Protein 6J76 (pdb70)

Solvent-accessible surface area: 33504 Å² total; per-residue (Å²): 146,35,66,1,3,3,22,9,113,59,28,78,7,81,34,72,97,53,70,57,2,55,2,0,30,61,70,89,76,44,14,94,1,4,39,1,47,39,83,9,0,91,124,1,0,45,45,0,53,79,14,24,114,98,1,34,150,47,82,22,161,84,14,3,103,14,0,93,108,0,0,79,23,0,62,93,54,50,95,129,2,0,60,13,0,0,84,1,1,2,7,18,37,135,50,0,54,38,6,0,51,30,0,0,39,23,0,47,56,3,3,87,50,6,156,102,38,117,38,34,141,26,164,6,114,75,87,109,16,70,0,29,6,61,51,24,38,47,11,2,0,0,0,16,5,20,35,12,44,0,0,8,13,0,0,17,0,0,0,16,0,0,0,1,0,0,0,0,0,0,7,0,12,37,75,0,0,2,0,0,0,23,0,0,112,16,0,94,116,8,45,8,48,63,2,0,1,0,0,0,0,1,28,41,223,69,0,1,58,71,0,0,9,18,173,25,3,62,0,0,0,5,18,19,59,9,91,43,0,28,46,13,7,116,21,4,0,100,13,13,6,48,24,0,0,9,4,4,2,4,1,4,0,0,0,0,62,47,11,71,20,91,64,0,0,29,13,0,16,104,0,0,7,58,18,5,0,2,22,35,1,1,0,4,1,0,0,0,25,34,81,18,26,96,100,0,12,171,49,0,25,41,59,1,114,74,24,124,12,6,68,3,73,66,125,64,5,71,2,4,2,0,5,28,58,111,30,10,53,46,0,74,108,2,10,62,63,1,72,127,72,47,9,58,54,82,58,17,14,110,104,28,143,35,121,135,27,147,129,12,27,10,0,39,6,0,0,0,8,99,12,72,24,114,16,42,2,1,58,69,35,1,34,0,0,0,0,0,2,6,108,2,111,50,9,90,44,0,13,118,43,8,30,62,16,70,39,3,5,2,0,0,0,0,0,112,49,121,118,34,17,100,60,0,48,111,55,1,74,6,0,0,0,0,1,20,36,14,24,32,51,19,36,33,1,10,4,2,2,24,52,21,1,2,33,31,0,2,15,4,97,18,1,9,57,22,2,7,33,25,6,0,7,0,25,41,150,156,101,10,68,1,5,2,22,11,116,55,39,78,7,81,36,73,102,48,69,58,2,56,2,0,30,58,77,90,75,28,3,90,2,4,32,1,48,38,82,9,0,109,123,1,0,42,40,0,45,86,12,23,114,99,2,34,149,48,60,22,128,69,15,7,118,27,0,102,111,0,0,74,28,0,62,94,53,52,93,115,1,0,64,16,0,0,96,1,1,1,6,21,38,131,49,0,56,41,7,0,58,26,0,0,41,26,0,40,60,4,3,84,53,6,165,101,37,119,40,40,138,23,169,5,115,74,90,144,22,75,0,57,7,49,52,23,38,46,10,3,0,0,0,17,6,21,32,11,46,0,0,8,12,0,0,17,0,0,0,19,0,0,0,1,0,0,0,0,0,0,6,0,12,34,82,0,0,3,0,0,0,19,0,0,106,17,0,105,118,8,45,10,51,66,1,0,2,0,0,0,0,1,25,39,184,66,0,1,64,67,0,0,9,30,114,39,3,58,0,0,0,6,18,20,54,8,82,26,0,32,45,14,7,118,20,4,0,99,8,15,9,59,26,0,0,7,5,3,1,4,1,3,0,1,0,0,63,46,12,70,20,94,67,0,0,32,13,0,24,103,0,0,9,54,19,5,0,2,21,31,1,1,0,3,2,0,0,0,24,30,84,17,28,119,113,0,12,205,48,0,19,46,53,1,103,77,26,98,16,5,68,2,73,59,127,57,1,68,2,5,2,0,5,26,50,124,37,8,46,53,0,68,120,5,11,57,67,1,75,123,76,51,10,57,52,86,60,18,15,100,84,25,136,36,128,122,28,146,133,13,26,9,1,34,5,0,0,0,11,102,9,76,26,118,14,40,3,0,60,67,33,0,34,0,0,0,0,0,3,6,113,2,107,53,9,85,52,0,13,130,51,6,29,65,18,95,39,3,4,1,0,0,1,0,0,126,48,107,124,40,14,97,67,0,52,115,56,1,79,6,0,0,0,0,0,22,38,13,23,31,52,18,36,32,0,10,4,4,5,25,66,28,1,3,23,32,1,3,17,4,94,14,1,10,72,21,2,11,31,28,5,0,7,0,51,77

Secondary structure (DSSP, 8-state):
---EEETTEEE--SSS-EEEEE-TTT--EEEEEE-B-GGGHHHHHHHHHHHHHHHHHS-HHHHHHHHHHHHHHHHHTHHHHHHHHHHHH---HHHHHHHHHHHHHHHHHHHGGGG----EEEE-SSTTEEEEEEEEE-SEEEEE--SSSHHHHHHHHHHHHHHTT-EEEEE--SSS-HHHHHHHHHHHHHTPPTTSEEE--B-IIIIIHHHHH-TT--EEEEES-HHHHHHHHHHTTTT--EEEEE----EEEEE-TTS-HHHHHHHHHHHHHGGGG--TT-EEEEEEETTTHHHHHHHHHHHHHTPPB--TTSTT-SB---SSHHHHHHHHHHHHHHHHHT-EEEE--SB--STT-SSS--B--EEEES--TTSGGGTS---SSEEEEEEES-HHHHHHHHHSSSEESEEEEE-S-HHHHHHHHHH---SEEEESS-----TTS-B--EETTBSS-BSHHHHHGGGEEEEEEEEE-/-B--EEETTEEE--SS--EEEEE-TTT--EEEEEE-B-GGGHHHHHHHHHHHHHHHHHS-HHHHHHHHHHHHHHHHHTHHHHHHHHHHHH---HHHHHHHHHHHHHHHHHHHGGGG----EEEE-SSTT-EEEEEEEE-SEEEEE--SSSHHHHHHHHHHHHHHTT-EEEEE--SSS-HHHHHHHHHHHHHTPPTTTEEE--B-IIIIIHHHHT-TT--EEEEES-HHHHHHHHHHHTTT--EEEEE----EEEEE-TTS-HHHHHHHHHHHHHGGGG--TT-EEEEEEETTTHHHHHHHHHHHHHT--B--TTSTT-SB---SSHHHHHHHHHHHHHHHHTT-EEEE--SB--SGGGSSS--B--EEEES--TTSGGGTS---SSEEEEEEESSHHHHHHHHHSSSEESEEEEE-S-HHHHHHHHHH---SEEEESS-----TTS-B--EETTEES-BSHHHHHGGGEEEEEEEE-

CATH classification: 3.40.605.10 (+1 more: 3.40.309.10)

Sequence (954 aa):
QYQMYVGGEWIDASNGQTEPVVSPINEEVLAYIQDADASDAERVLAVATTAQKEWAKQPARQRAEVLRKFAQLIRDNKQYLAELLVKEQGKLLKVALGEVEATSTFIEYACDWARQMDGDIVKSDNANEQIMIHKIPRGVVVAITAWNFPLALAGRKIGPALVAGNSIVVKPTSETPLATLELGYLAEQAGIPAGVLNIVTGGGRTLGNELVGHRMTNMVSMTGSTPAGQSIIRASANNMAHVQLELGGKAPFIVMEDADLEQAAAAALHSRFDNCGQVCTCNERMYVHGAVYDEFMRIFMGKVEAIKVGDPMDPASDMGPKVNANELAHMEELVAEAVDEGATVLFGGKKLEGPEFEKGFWFEPTVLTNVTQDMTIVHEESFGPILPVIKFDSFDEVIEYANDSDYGLAAMICTQNMHYINRLLTELESGEIYVNRGHGEQHQGFHNGYKLSGTGGEDGKYGFEQYLEKKTFYINYKQYQMYVGGEWIDASNGQTEPVVSPINEEVLAYIQDADASDAERVLAVATTAQKEWAKQPARQRAEVLRKFAQLIRDNKQYLAELLVKEQGKLLKVALGEVEATSTFIEYACDWARQMDGDIVKSDNANEQIMIHKIPRGVVVAITAWNFPLALAGRKIGPALVAGNSIVVKPTSETPLATLELGYLAEQAGIPAGVLNIVTGGGRTLGNELVGHRMTNMVSMTGSTPAGQSIIRASANNMAHVQLELGGKAPFIVMEDADLEQAAAAALHSRFDNCGQVCTCNERMYVHGAVYDEFMRIFMGKVEAIKVGDPMDPASDMGPKVNANELAHMEELVAEAVDEGATVLFGGKKLEGPEFEKGFWFEPTVLTNVTQDMTIVHEESFGPILPVIKFDSFDEVIEYANDSDYGLAAMICTQNMHYINRLLTELESGEIYVNRGHGEQHQGFHNGYKLSGTGGEDGKYGFEQYLEKKTFYIN

Foldseek 3Di:
DAAWAAQLDGDAAPPNDKDFQAFQAFRDGDDIYHAHFQVCQVRRLVLQQVLLVVLQPDQLLVLLQLLLQLLVVLVVCLQVLLVLLCGRFPAFSVVSSVLSNLLSVLQNVLSVCLPVQAWDWDDDPDPQKTKTKGKAFLEEEEEEEDSLRQSNSCSLPLRLLSSRRYAYEYEYDQNRCDSVRVSSVSSVVSPPGGSSYIYHYHDCVGNVLSNLLDQSHQAYEYEEALVSQVSSVVSCVNHVRHYFYFHAAQAEAEEDLAFPLLLSLVQLQCLCCRSQLQDRQRHQEYEYAPNCVVVSVVNNVVVQVCQAEARSHDPSHNHTFHSDDVLLVLLLVLLVQQVVVPKDFPDWNDADDDPRPPGRHGGGQTEIEPDDLPRVSSEDRNSGNYYYYHYDHDLVVVLCSQPPYQKAFEYEYGHPDVVSVVVCVPRRRHDHYHYSHHDDDDQQDWRQMPHSSTDGTGHHDRNSSSSIDMDMDIDHD/DEAAWAAQLDGHAAPPNDWDWQAFQQFRDGPYIYHAHFQVCQVRRLVLQQVLLVVLLPPQLLVLLQLLLQLLVVLVVCLQVLLVLLCGRFPAFSVVSSVLSNLLSVLQNVLSVCLPVQAWDWDDDPDPPWTKTKGKAFLAEEEEEEDSLSQSNSVSLPLRLQSSRSYAYEYAYDQHRCDSVSVSSVSSVVSPVGGSSYIYDYHDCVTNVLSNLLDQSHQEYAYEEALVSQVSSVVSCVNRVHHYWYFHAALAEAEEDPAFPLLLSLVQLLCQCCRSQNQDRQRNQEYEYEPNCVVVSVVNNVVVQVPQAEARSHDPSHRHTFGNDDVLLVLLQVLLVQQVVVPKDWPDFSAADDDDRPPGRHGGGQTEIEPDDLPRVSSEDGNSHNYYYYHYDHDLVVVLVSQPPYQKAFEYEYGHPDVVSVVCCVPRRRHDHYHYSHHDDDDQQDWRDMPHSSTDATGHHPRNSSSSIDMDMDIGD

Radius of gyration: 29.73 Å; Cα contacts (8 Å, |Δi|>4): 2426; chains: 2; bounding box: 75×64×83 Å

Nearest PDB structures (foldseek):
  6j76-assembly1_B  TM=1.002E+00  e=4.349E-104  Vibrio variabilis
  3k2w-assembly1_D  TM=9.881E-01  e=5.754E-76  Paraglaciecola sp. T6c
  5eyu-assembly1_A  TM=9.749E-01  e=1.665E-62  Staphylococcus aureus
  4mpy-assembly1_C  TM=9.761E-01  e=7.913E-62  Staphylococcus aureus subsp. aureus COL
  4o6r-assembly1_C  TM=9.738E-01  e=2.992E-59  Burkholderia cenocepacia J2315

B-factor: mean 20.46, std 7.96, range [2.61, 74.15]

Structure (mmCIF, N/CA/C/O backbone):
data_6J76
#
_entry.id   6J76
#
_cell.length_a   76.378
_cell.length_b   90.737
_cell.length_c   149.052
_cell.angle_alpha   90.00
_cell.angle_beta   90.00
_cell.angle_gamma   90.00
#
_symmetry.space_group_name_H-M   'P 2 21 21'
#
loop_
_entity.id
_entity.type
_entity.pdbx_description
1 polymer 'Aldehyde dehydrogenase A'
2 non-polymer 'NADP NICOTINAMIDE-ADENINE-DINUCLEOTIDE PHOSPHATE'
3 water water
#
loop_
_atom_site.group_PDB
_atom_site.id
_atom_site.type_symbol
_atom_site.label_atom_id
_atom_site.label_alt_id
_atom_site.label_comp_id
_atom_site.label_asym_id
_atom_site.label_entity_id
_atom_site.label_seq_id
_atom_site.pdbx_PDB_ins_code
_atom_site.Cartn_x
_atom_site.Cartn_y
_atom_site.Cartn_z
_atom_site.occupancy
_atom_site.B_iso_or_equiv
_atom_site.auth_seq_id
_atom_site.auth_comp_id
_atom_site.auth_asym_id
_atom_site.auth_atom_id
_atom_site.pdbx_PDB_model_num
ATOM 1 N N . GLN A 1 3 ? 87.340 28.417 90.481 1.00 11.67 3 GLN A N 1
ATOM 2 C CA . GLN A 1 3 ? 86.180 29.099 89.875 1.00 20.48 3 GLN A CA 1
ATOM 3 C C . GLN A 1 3 ? 85.696 28.489 88.560 1.00 16.36 3 GLN A C 1
ATOM 4 O O . GLN A 1 3 ? 86.443 28.410 87.591 1.00 20.84 3 GLN A O 1
ATOM 10 N N . TYR A 1 4 ? 84.422 28.103 88.542 1.00 17.79 4 TYR A N 1
ATOM 11 C CA . TYR A 1 4 ? 83.746 27.480 87.411 1.00 18.47 4 TYR A CA 1
ATOM 12 C C . TYR A 1 4 ? 83.010 28.529 86.582 1.00 19.84 4 TYR A C 1
ATOM 13 O O . TYR A 1 4 ? 82.612 29.577 87.088 1.00 20.82 4 TYR A O 1
ATOM 22 N N . GLN A 1 5 ? 82.786 28.214 85.301 1.00 13.73 5 GLN A N 1
ATOM 23 C CA . GLN A 1 5 ? 81.923 29.046 84.475 1.00 16.49 5 GLN A CA 1
ATOM 24 C C . GLN A 1 5 ? 80.593 28.322 84.210 1.00 18.88 5 GLN A C 1
ATOM 25 O O . GLN A 1 5 ? 80.250 27.351 84.900 1.00 17.98 5 GLN A O 1
ATOM 31 N N . MET A 1 6 ? 79.843 28.797 83.221 1.00 18.40 6 MET A N 1
ATOM 32 C CA . MET A 1 6 ? 78.631 28.132 82.767 1.00 17.34 6 MET A CA 1
ATOM 33 C C . MET A 1 6 ? 78.875 27.551 81.385 1.00 19.18 6 MET A C 1
ATOM 34 O O . MET A 1 6 ? 79.599 28.130 80.572 1.00 22.14 6 MET A O 1
ATOM 39 N N . TYR A 1 7 ? 78.263 26.403 81.120 1.00 22.56 7 TYR A N 1
ATOM 40 C CA . TYR A 1 7 ? 78.400 25.714 79.843 1.00 18.49 7 TYR A CA 1
ATOM 41 C C . TYR A 1 7 ? 77.188 26.064 78.981 1.00 19.34 7 TYR A C 1
ATOM 42 O O . TYR A 1 7 ? 76.078 25.581 79.233 1.00 17.58 7 TYR A O 1
ATOM 51 N N . VAL A 1 8 ? 77.400 26.910 77.972 1.00 20.50 8 VAL A N 1
ATOM 52 C CA . VAL A 1 8 ? 76.329 27.434 77.123 1.00 19.41 8 VAL A CA 1
ATOM 53 C C . VAL A 1 8 ? 76.762 27.314 75.669 1.00 21.49 8 VAL A C 1
ATOM 54 O O . VAL A 1 8 ? 77.826 27.823 75.290 1.00 21.54 8 VAL A O 1
ATOM 58 N N . GLY A 1 9 ? 75.945 26.645 74.858 1.00 25.26 9 GLY A N 1
ATOM 59 C CA . GLY A 1 9 ? 76.225 26.512 73.429 1.00 22.36 9 GLY A CA 1
ATOM 60 C C . GLY A 1 9 ? 77.577 25.918 73.096 1.00 22.10 9 GLY A C 1
ATOM 61 O O . GLY A 1 9 ? 78.239 26.376 72.158 1.00 22.46 9 GLY A O 1
ATOM 62 N N . GLY A 1 10 ? 78.005 24.903 73.843 1.00 22.10 10 GLY A N 1
ATOM 63 C CA . GLY A 1 10 ? 79.324 24.321 73.673 1.00 21.64 10 GLY A CA 1
ATOM 64 C C . GLY A 1 10 ? 80.480 25.139 74.213 1.00 24.21 10 GLY A C 1
ATOM 65 O O . GLY A 1 10 ? 81.612 24.647 74.218 1.00 21.85 10 GLY A O 1
ATOM 66 N N . GLU A 1 11 ? 80.249 26.362 74.669 1.00 25.98 11 GLU A N 1
ATOM 67 C CA . GLU A 1 11 ? 81.325 27.182 75.197 1.00 23.13 11 GLU A CA 1
ATOM 68 C C . GLU A 1 11 ? 81.162 27.360 76.700 1.00 24.10 11 GLU A C 1
ATOM 69 O O . GLU A 1 11 ? 80.115 27.057 77.289 1.00 21.37 11 GLU A O 1
ATOM 75 N N . TRP A 1 12 ? 82.231 27.856 77.315 1.00 21.05 12 TRP A N 1
ATOM 76 C CA . TRP A 1 12 ? 82.264 28.175 78.736 1.00 20.69 12 TRP A CA 1
ATOM 77 C C . TRP A 1 12 ? 82.318 29.688 78.880 1.00 21.58 12 TRP A C 1
ATOM 78 O O . TRP A 1 12 ? 83.211 30.336 78.318 1.00 21.86 12 TRP A O 1
ATOM 89 N N . ILE A 1 13 ? 81.354 30.250 79.620 1.00 20.93 13 ILE A N 1
ATOM 90 C CA . ILE A 1 13 ? 81.171 31.694 79.710 1.00 21.85 13 ILE A CA 1
ATOM 91 C C . ILE A 1 13 ? 80.826 32.084 81.142 1.00 21.30 13 ILE A C 1
ATOM 92 O O . ILE A 1 13 ? 80.405 31.257 81.956 1.00 20.22 13 ILE A O 1
ATOM 97 N N . ASP A 1 14 ? 80.989 33.373 81.429 1.00 19.91 14 ASP A N 1
ATOM 98 C CA . ASP A 1 14 ? 80.643 33.969 82.712 1.00 24.12 14 ASP A CA 1
ATOM 99 C C . ASP A 1 14 ? 79.196 34.459 82.742 1.00 24.13 14 ASP A C 1
ATOM 100 O O . ASP A 1 14 ? 78.584 34.746 81.709 1.00 19.61 14 ASP A O 1
ATOM 105 N N . ALA A 1 15 ? 78.657 34.568 83.957 1.00 24.29 15 ALA A N 1
ATOM 106 C CA . ALA A 1 15 ? 77.436 35.337 84.151 1.00 25.30 15 ALA A CA 1
ATOM 107 C C . ALA A 1 15 ? 77.619 36.729 83.558 1.00 21.18 15 ALA A C 1
ATOM 108 O O . ALA A 1 15 ? 78.692 37.322 83.669 1.00 24.09 15 ALA A O 1
ATOM 110 N N . SER A 1 16 ? 76.580 37.236 82.891 1.00 21.67 16 SER A N 1
ATOM 111 C CA . SER A 1 16 ? 76.689 38.565 82.292 1.00 21.25 16 SER A CA 1
ATOM 112 C C . SER A 1 16 ? 76.758 39.652 83.355 1.00 21.29 16 SER A C 1
ATOM 113 O O . SER A 1 16 ? 77.454 40.652 83.159 1.00 24.93 16 SER A O 1
ATOM 116 N N . ASN A 1 17 ? 76.062 39.486 84.483 1.00 23.96 17 ASN A N 1
ATOM 117 C CA . ASN A 1 17 ? 76.420 40.281 85.647 1.00 23.58 17 ASN A CA 1
ATOM 118 C C . ASN A 1 17 ? 77.798 39.833 86.125 1.00 30.45 17 ASN A C 1
ATOM 119 O O . ASN A 1 17 ? 78.293 38.769 85.756 1.00 32.08 17 ASN A O 1
ATOM 124 N N . GLY A 1 18 ? 78.430 40.631 86.955 1.00 27.08 18 GLY A N 1
ATOM 125 C CA . GLY A 1 18 ? 79.754 40.174 87.342 1.00 30.79 18 GLY A CA 1
ATOM 126 C C . GLY A 1 18 ? 79.779 39.101 88.417 1.00 24.05 18 GLY A C 1
ATOM 127 O O . GLY A 1 18 ? 80.848 38.769 88.926 1.00 19.82 18 GLY A O 1
ATOM 128 N N . GLN A 1 19 ? 78.622 38.536 88.757 1.00 23.79 19 GLN A N 1
ATOM 129 C CA . GLN A 1 19 ? 78.416 37.953 90.079 1.00 24.53 19 GLN A CA 1
ATOM 130 C C . GLN A 1 19 ? 78.905 36.516 90.165 1.00 20.66 19 GLN A C 1
ATOM 131 O O . GLN A 1 19 ? 78.799 35.745 89.208 1.00 20.58 19 GLN A O 1
ATOM 137 N N . THR A 1 20 ? 79.461 36.174 91.323 1.00 21.24 20 THR A N 1
ATOM 138 C CA . THR A 1 20 ? 79.858 34.818 91.666 1.00 19.87 20 THR A CA 1
ATOM 139 C C . THR A 1 20 ? 79.233 34.454 93.007 1.00 19.26 20 THR A C 1
ATOM 140 O O . THR A 1 20 ? 78.594 35.276 93.661 1.00 25.07 20 THR A O 1
ATOM 144 N N . GLU A 1 21 ? 79.429 33.204 93.421 1.00 24.20 21 GLU A N 1
ATOM 145 C CA . GLU A 1 21 ? 78.818 32.659 94.626 1.00 24.68 21 GLU A CA 1
ATOM 146 C C . GLU A 1 21 ? 79.746 31.560 95.119 1.00 22.00 21 GLU A C 1
ATOM 147 O O . GLU A 1 21 ? 80.173 30.724 94.306 1.00 19.12 21 GLU A O 1
ATOM 153 N N . PRO A 1 22 ? 80.091 31.536 96.403 1.00 22.52 22 PRO A N 1
ATOM 154 C CA . PRO A 1 22 ? 80.931 30.447 96.909 1.00 19.98 22 PRO A CA 1
ATOM 155 C C . PRO A 1 22 ? 80.144 29.152 97.037 1.00 20.08 22 PRO A C 1
ATOM 156 O O . PRO A 1 22 ? 78.915 29.143 97.154 1.00 20.56 22 PRO A O 1
ATOM 160 N N . VAL A 1 23 ? 80.873 28.043 96.987 1.00 18.41 23 VAL A N 1
ATOM 161 C CA . VAL A 1 23 ? 80.334 26.721 97.273 1.00 17.95 23 VAL A CA 1
ATOM 162 C C . VAL A 1 23 ? 81.144 26.156 98.432 1.00 19.08 23 VAL A C 1
ATOM 163 O O . VAL A 1 23 ? 82.371 26.025 98.332 1.00 19.69 23 VAL A O 1
ATOM 167 N N . VAL A 1 24 ? 80.465 25.843 99.532 1.00 19.16 24 VAL A N 1
ATOM 168 C CA . VAL A 1 24 ? 81.107 25.546 100.806 1.00 18.97 24 VAL A CA 1
ATOM 169 C C . VAL A 1 24 ? 80.860 24.091 101.181 1.00 18.42 24 VAL A C 1
ATOM 170 O O . VAL A 1 24 ? 79.738 23.591 101.062 1.00 18.60 24 VAL A O 1
ATOM 174 N N . SER A 1 25 ? 81.897 23.425 101.655 1.00 17.58 25 SER A N 1
ATOM 175 C CA . SER A 1 25 ? 81.748 22.046 102.101 1.00 17.64 25 SER A CA 1
ATOM 176 C C . SER A 1 25 ? 81.009 21.987 103.435 1.00 20.07 25 SER A C 1
ATOM 177 O O . SER A 1 25 ? 81.370 22.713 104.367 1.00 17.23 25 SER A O 1
ATOM 180 N N . PRO A 1 26 ? 79.999 21.119 103.577 1.00 20.89 26 PRO A N 1
ATOM 181 C CA . PRO A 1 26 ? 79.363 20.933 104.892 1.00 18.74 26 PRO A CA 1
ATOM 182 C C . PRO A 1 26 ? 80.246 20.212 105.888 1.00 14.87 26 PRO A C 1
ATOM 183 O O . PRO A 1 26 ? 79.901 20.168 107.071 1.00 17.25 26 PRO A O 1
ATOM 187 N N . ILE A 1 27 ? 81.361 19.634 105.454 1.00 17.64 27 ILE A N 1
ATOM 188 C CA . ILE A 1 27 ? 82.168 18.824 106.359 1.00 17.67 27 ILE A CA 1
ATOM 189 C C . ILE A 1 27 ? 83.007 19.712 107.264 1.00 21.72 27 ILE A C 1
ATOM 190 O O . ILE A 1 27 ? 83.093 19.490 108.475 1.00 22.90 27 ILE A O 1
ATOM 195 N N . ASN A 1 28 ? 83.618 20.742 106.687 1.00 21.09 28 ASN A N 1
ATOM 196 C CA . ASN A 1 28 ? 84.583 21.566 107.400 1.00 23.29 28 ASN A CA 1
ATOM 197 C C . ASN A 1 28 ? 84.436 23.046 107.070 1.00 27.01 28 ASN A C 1
ATOM 198 O O . ASN A 1 28 ? 85.306 23.836 107.457 1.00 28.65 28 ASN A O 1
ATOM 203 N N . GLU A 1 29 ? 83.394 23.441 106.333 1.00 21.92 29 GLU A N 1
ATOM 204 C CA . GLU A 1 29 ? 83.139 24.831 105.970 1.00 25.72 29 GLU A CA 1
ATOM 205 C C . GLU A 1 29 ? 84.211 25.399 105.046 1.00 22.50 29 GLU A C 1
ATOM 206 O O . GLU A 1 29 ? 84.302 26.609 104.859 1.00 25.58 29 GLU A O 1
ATOM 212 N N . GLU A 1 30 ? 85.005 24.540 104.431 1.00 23.59 30 GLU A N 1
ATOM 213 C CA . GLU A 1 30 ? 85.987 24.989 103.461 1.00 23.44 30 GLU A CA 1
ATOM 214 C C . GLU A 1 30 ? 85.304 25.451 102.170 1.00 26.67 30 GLU A C 1
ATOM 215 O O . GLU A 1 30 ? 84.447 24.750 101.615 1.00 21.87 30 GLU A O 1
ATOM 221 N N . VAL A 1 31 ? 85.668 26.646 101.702 1.00 22.08 31 VAL A N 1
ATOM 222 C CA . VAL A 1 31 ? 85.283 27.068 100.359 1.00 19.16 31 VAL A CA 1
ATOM 223 C C . VAL A 1 31 ? 85.953 26.138 99.349 1.00 21.14 31 VAL A C 1
ATOM 224 O O . VAL A 1 31 ? 87.185 26.043 99.296 1.00 21.98 31 VAL A O 1
ATOM 228 N N . LEU A 1 32 ? 85.140 25.444 98.544 1.00 18.29 32 LEU A N 1
ATOM 229 C CA . LEU A 1 32 ? 85.612 24.517 97.513 1.00 20.40 32 LEU A CA 1
ATOM 230 C C . LEU A 1 32 ? 85.863 25.182 96.162 1.00 17.10 32 LEU A C 1
ATOM 231 O O . LEU A 1 32 ? 86.769 24.773 95.432 1.00 22.24 32 LEU A O 1
ATOM 236 N N . ALA A 1 33 ? 85.059 26.178 95.800 1.00 16.10 33 ALA A N 1
ATOM 237 C CA . ALA A 1 33 ? 85.065 26.744 94.463 1.00 17.13 33 ALA A CA 1
ATOM 238 C C . ALA A 1 33 ? 84.094 27.906 94.440 1.00 17.70 33 ALA A C 1
ATOM 239 O O . ALA A 1 33 ? 83.201 28.007 95.285 1.00 19.46 33 ALA A O 1
ATOM 241 N N . TYR A 1 34 ? 84.265 28.769 93.450 1.00 15.10 34 TYR A N 1
ATOM 242 C CA . TYR A 1 34 ? 83.282 29.783 93.124 1.00 17.85 34 TYR A CA 1
ATOM 243 C C . TYR A 1 34 ? 82.591 29.404 91.819 1.00 22.36 34 TYR A C 1
ATOM 244 O O . TYR A 1 34 ? 83.218 28.831 90.915 1.00 14.67 34 TYR A O 1
ATOM 253 N N . ILE A 1 35 ? 81.286 29.677 91.761 1.00 18.65 35 ILE A N 1
ATOM 254 C CA . ILE A 1 35 ? 80.463 29.472 90.577 1.00 20.38 35 ILE A CA 1
ATOM 255 C C . ILE A 1 35 ? 79.918 30.823 90.120 1.00 17.94 35 ILE A C 1
ATOM 256 O O . ILE A 1 35 ? 79.866 31.794 90.885 1.00 15.53 35 ILE A O 1
ATOM 261 N N . GLN A 1 36 ? 79.475 30.864 88.861 1.00 15.93 36 GLN A N 1
ATOM 262 C CA . GLN A 1 36 ? 78.789 32.045 88.342 1.00 18.16 36 GLN A CA 1
ATOM 263 C C . GLN A 1 36 ? 77.407 32.181 88.974 1.00 21.75 36 GLN A C 1
ATOM 264 O O . GLN A 1 36 ? 76.671 31.197 89.125 1.00 21.34 36 GLN A O 1
ATOM 270 N N . ASP A 1 37 ? 77.059 33.411 89.343 1.00 19.59 37 ASP A N 1
ATOM 271 C CA . ASP A 1 37 ? 75.783 33.728 89.981 1.00 19.34 37 ASP A CA 1
ATOM 272 C C . ASP A 1 37 ? 74.955 34.584 89.024 1.00 20.96 37 ASP A C 1
ATOM 273 O O . ASP A 1 37 ? 74.737 35.776 89.243 1.00 27.86 37 ASP A O 1
ATOM 278 N N . ALA A 1 38 ? 74.503 33.953 87.940 1.00 21.03 38 ALA A N 1
ATOM 279 C CA . ALA A 1 38 ? 73.778 34.643 86.882 1.00 23.19 38 ALA A CA 1
ATOM 280 C C . ALA A 1 38 ? 72.350 34.964 87.307 1.00 22.20 38 ALA A C 1
ATOM 281 O O . ALA A 1 38 ? 71.734 34.249 88.102 1.00 17.82 38 ALA A O 1
ATOM 283 N N . ASP A 1 39 ? 71.816 36.054 86.763 1.00 23.17 39 ASP A N 1
ATOM 284 C CA . ASP A 1 39 ? 70.447 36.405 87.083 1.00 25.14 39 ASP A CA 1
ATOM 285 C C . ASP A 1 39 ? 69.568 36.229 85.839 1.00 19.94 39 ASP A C 1
ATOM 286 O O . ASP A 1 39 ? 69.933 35.503 84.902 1.00 20.00 39 ASP A O 1
ATOM 291 N N . ALA A 1 40 ? 68.415 36.902 85.831 1.00 18.57 40 ALA A N 1
ATOM 292 C CA . ALA A 1 40 ? 67.430 36.693 84.776 1.00 21.26 40 ALA A CA 1
ATOM 293 C C . ALA A 1 40 ? 67.963 37.071 83.395 1.00 24.06 40 ALA A C 1
ATOM 294 O O . ALA A 1 40 ? 67.518 36.505 82.387 1.00 21.20 40 ALA A O 1
ATOM 296 N N . SER A 1 41 ? 68.917 38.007 83.326 1.00 17.42 41 SER A N 1
ATOM 297 C CA . SER A 1 41 ? 69.401 38.541 82.056 1.00 20.08 41 SER A CA 1
ATOM 298 C C . SER A 1 41 ? 70.200 37.539 81.226 1.00 25.44 41 SER A C 1
ATOM 299 O O . SER A 1 41 ? 70.528 37.845 80.075 1.00 23.96 41 SER A O 1
ATOM 302 N N . ASP A 1 42 ? 70.547 36.376 81.772 1.00 23.31 42 ASP A N 1
ATOM 303 C CA . ASP A 1 42 ? 71.219 35.339 81.003 1.00 21.85 42 ASP A CA 1
ATOM 304 C C . ASP A 1 42 ? 70.265 34.254 80.508 1.00 26.42 42 ASP A C 1
ATOM 305 O O . ASP A 1 42 ? 70.697 33.342 79.791 1.00 20.96 42 ASP A O 1
ATOM 310 N N . ALA A 1 43 ? 68.976 34.336 80.847 1.00 20.02 43 ALA A N 1
ATOM 311 C CA . ALA A 1 43 ? 68.059 33.273 80.447 1.00 20.60 43 ALA A CA 1
ATOM 312 C C . ALA A 1 43 ? 67.861 33.241 78.933 1.00 20.80 43 ALA A C 1
ATOM 313 O O . ALA A 1 43 ? 67.913 32.171 78.316 1.00 19.05 43 ALA A O 1
ATOM 315 N N . GLU A 1 44 ? 67.625 34.400 78.312 1.00 22.82 44 GLU A N 1
ATOM 316 C CA . GLU A 1 44 ? 67.260 34.404 76.894 1.00 24.60 44 GLU A CA 1
ATOM 317 C C . GLU A 1 44 ? 68.362 33.808 76.034 1.00 22.85 44 GLU A C 1
ATOM 318 O O . GLU A 1 44 ? 68.101 32.956 75.174 1.00 24.00 44 GLU A O 1
ATOM 324 N N . ARG A 1 45 ? 69.605 34.235 76.264 1.00 18.36 45 ARG A N 1
ATOM 325 C CA . ARG A 1 45 ? 70.707 33.773 75.433 1.00 22.89 45 ARG A CA 1
ATOM 326 C C . ARG A 1 45 ? 70.844 32.245 75.468 1.00 23.69 45 ARG A C 1
ATOM 327 O O . ARG A 1 45 ? 70.955 31.598 74.420 1.00 19.33 45 ARG A O 1
ATOM 335 N N . VAL A 1 46 ? 70.846 31.641 76.664 1.00 21.36 46 VAL A N 1
ATOM 336 C CA . VAL A 1 46 ? 71.008 30.190 76.708 1.00 18.77 46 VAL A CA 1
ATOM 337 C C . VAL A 1 46 ? 69.796 29.518 76.087 1.00 17.71 46 VAL A C 1
ATOM 338 O O . VAL A 1 46 ? 69.927 28.505 75.395 1.00 20.68 46 VAL A O 1
ATOM 342 N N . LEU A 1 47 ? 68.611 30.100 76.257 1.00 20.34 47 LEU A N 1
ATOM 343 C CA . LEU A 1 47 ? 67.428 29.524 75.625 1.00 20.76 47 LEU A CA 1
ATOM 344 C C . LEU A 1 47 ? 67.501 29.632 74.109 1.00 18.18 47 LEU A C 1
ATOM 345 O O . LEU A 1 47 ? 67.093 28.704 73.401 1.00 16.74 47 LEU A O 1
ATOM 350 N N . ALA A 1 48 ? 68.046 30.737 73.591 1.00 16.35 48 ALA A N 1
ATOM 351 C CA . ALA A 1 48 ? 68.160 30.884 72.139 1.00 21.26 48 ALA A CA 1
ATOM 352 C C . ALA A 1 48 ? 69.079 29.822 71.530 1.00 18.02 48 ALA A C 1
ATOM 353 O O . ALA A 1 48 ? 68.750 29.235 70.494 1.00 19.80 48 ALA A O 1
ATOM 355 N N . VAL A 1 49 ? 70.230 29.548 72.155 1.00 16.86 49 VAL A N 1
ATOM 356 C CA . VAL A 1 49 ? 71.127 28.550 71.570 1.00 18.83 49 VAL A CA 1
ATOM 357 C C . VAL A 1 49 ? 70.589 27.132 71.767 1.00 14.57 49 VAL A C 1
ATOM 358 O O . VAL A 1 49 ? 70.835 26.254 70.932 1.00 15.21 49 VAL A O 1
ATOM 362 N N . ALA A 1 50 ? 69.847 26.880 72.851 1.00 15.54 50 ALA A N 1
ATOM 363 C CA . ALA A 1 50 ? 69.187 25.584 73.010 1.00 15.33 50 ALA A CA 1
ATOM 364 C C . ALA A 1 50 ? 68.136 25.362 71.932 1.00 14.71 50 ALA A C 1
ATOM 365 O O . ALA A 1 50 ? 68.013 24.252 71.398 1.00 14.90 50 ALA A O 1
ATOM 367 N N . THR A 1 51 ? 67.367 26.405 71.602 1.00 14.82 51 THR A N 1
ATOM 368 C CA . THR A 1 51 ? 66.345 26.273 70.567 1.00 17.38 51 THR A CA 1
ATOM 369 C C . THR A 1 51 ? 66.988 25.959 69.226 1.00 18.08 51 THR A C 1
ATOM 370 O O . THR A 1 51 ? 66.535 25.074 68.496 1.00 17.32 51 THR A O 1
ATOM 374 N N . THR A 1 52 ? 68.049 26.690 68.887 1.00 19.06 52 THR A N 1
ATOM 375 C CA . THR A 1 52 ? 68.762 26.444 67.641 1.00 21.01 52 THR A CA 1
ATOM 376 C C . THR A 1 52 ? 69.311 25.024 67.603 1.00 17.97 52 THR A C 1
ATOM 377 O O . THR A 1 52 ? 69.057 24.275 66.655 1.00 20.23 52 THR A O 1
ATOM 381 N N . ALA A 1 53 ? 70.041 24.627 68.648 1.00 19.23 53 ALA A N 1
ATOM 382 C CA . ALA A 1 53 ? 70.668 23.304 68.663 1.00 18.93 53 ALA A CA 1
ATOM 383 C C . ALA A 1 53 ? 69.642 22.179 68.601 1.00 16.65 53 ALA A C 1
ATOM 384 O O . ALA A 1 53 ? 69.940 21.102 68.070 1.00 16.93 53 ALA A O 1
ATOM 386 N N . GLN A 1 54 ? 68.437 22.400 69.134 1.00 17.19 54 GLN A N 1
ATOM 387 C CA . GLN A 1 54 ? 67.428 21.345 69.127 1.00 17.97 54 GLN A CA 1
ATOM 388 C C . GLN A 1 54 ? 66.990 21.010 67.713 1.00 18.73 54 GLN A C 1
ATOM 389 O O . GLN A 1 54 ? 66.699 19.846 67.411 1.00 18.96 54 GLN A O 1
ATOM 395 N N . LYS A 1 55 ? 66.946 22.010 66.829 1.00 21.78 55 LYS A N 1
ATOM 396 C CA . LYS A 1 55 ? 66.505 21.766 65.461 1.00 24.98 55 LYS A CA 1
ATOM 397 C C . LYS A 1 55 ? 67.394 20.737 64.764 1.00 24.54 55 LYS A C 1
ATOM 398 O O . LYS A 1 55 ? 66.895 19.871 64.038 1.00 22.94 55 LYS A O 1
ATOM 404 N N . GLU A 1 56 ? 68.708 20.796 64.999 1.00 22.97 56 GLU A N 1
ATOM 405 C CA . GLU A 1 56 ? 69.624 19.830 64.402 1.00 21.03 56 GLU A CA 1
ATOM 406 C C . GLU A 1 56 ? 69.700 18.537 65.195 1.00 24.06 56 GLU A C 1
ATOM 407 O O . GLU A 1 56 ? 69.925 17.472 64.608 1.00 26.15 56 GLU A O 1
ATOM 413 N N . TRP A 1 57 ? 69.532 18.612 66.518 1.00 18.16 57 TRP A N 1
ATOM 414 C CA . TRP A 1 57 ? 69.559 17.413 67.347 1.00 17.83 57 TRP A CA 1
ATOM 415 C C . TRP A 1 57 ? 68.408 16.484 66.990 1.00 15.30 57 TRP A C 1
ATOM 416 O O . TRP A 1 57 ? 68.605 15.290 66.761 1.00 15.63 57 TRP A O 1
ATOM 427 N N . ALA A 1 58 ? 67.199 17.032 66.902 1.00 16.03 58 ALA A N 1
ATOM 428 C CA . ALA A 1 58 ? 66.025 16.223 66.601 1.00 15.56 58 ALA A CA 1
ATOM 429 C C . ALA A 1 58 ? 66.125 15.541 65.240 1.00 20.64 58 ALA A C 1
ATOM 430 O O . ALA A 1 58 ? 65.527 14.478 65.049 1.00 18.94 58 ALA A O 1
ATOM 432 N N . LYS A 1 59 ? 66.874 16.117 64.286 1.00 21.35 59 LYS A N 1
ATOM 433 C CA . LYS A 1 59 ? 67.043 15.461 62.985 1.00 21.04 59 LYS A CA 1
ATOM 434 C C . LYS A 1 59 ? 67.934 14.229 63.054 1.00 22.11 59 LYS A C 1
ATOM 435 O O . LYS A 1 59 ? 67.883 13.393 62.151 1.00 26.51 59 LYS A O 1
ATOM 441 N N . GLN A 1 60 ? 68.770 14.107 64.071 1.00 24.32 60 GLN A N 1
ATOM 442 C CA . GLN A 1 60 ? 69.610 12.927 64.157 1.00 20.05 60 GLN A CA 1
ATOM 443 C C . GLN A 1 60 ? 68.739 11.698 64.401 1.00 21.48 60 GLN A C 1
ATOM 444 O O . GLN A 1 60 ? 67.773 11.763 65.172 1.00 23.80 60 GLN A O 1
ATOM 450 N N . PRO A 1 61 ? 69.031 10.569 63.759 1.00 24.99 61 PRO A N 1
ATOM 451 C CA . PRO A 1 61 ? 68.276 9.351 64.068 1.00 20.96 61 PRO A CA 1
ATOM 452 C C . PRO A 1 61 ? 68.355 9.049 65.559 1.00 26.40 61 PRO A C 1
ATOM 453 O O . PRO A 1 61 ? 69.371 9.306 66.213 1.00 21.70 61 PRO A O 1
ATOM 457 N N . ALA A 1 62 ? 67.255 8.518 66.104 1.00 24.54 62 ALA A N 1
ATOM 458 C CA . ALA A 1 62 ? 67.189 8.301 67.546 1.00 24.55 62 ALA A CA 1
ATOM 459 C C . ALA A 1 62 ? 68.240 7.301 68.014 1.00 28.25 62 ALA A C 1
ATOM 460 O O . ALA A 1 62 ? 68.711 7.383 69.154 1.00 25.12 62 ALA A O 1
ATOM 462 N N . ARG A 1 63 ? 68.623 6.358 67.152 1.00 26.56 63 ARG A N 1
ATOM 463 C CA . ARG A 1 63 ? 69.679 5.416 67.504 1.00 24.49 63 ARG A CA 1
ATOM 464 C C . ARG A 1 63 ? 71.012 6.130 67.685 1.00 22.02 63 ARG A C 1
ATOM 465 O O . ARG A 1 63 ? 71.820 5.736 68.529 1.00 25.25 63 ARG A O 1
ATOM 473 N N . GLN A 1 64 ? 71.264 7.181 66.901 1.00 22.85 64 GLN A N 1
ATOM 474 C CA . GLN A 1 64 ? 72.499 7.937 67.081 1.00 24.65 64 GLN A CA 1
ATOM 475 C C . GLN A 1 64 ? 72.476 8.727 68.384 1.00 23.45 64 GLN A C 1
ATOM 476 O O . GLN A 1 64 ? 73.477 8.765 69.108 1.00 22.89 64 GLN A O 1
ATOM 482 N N . ARG A 1 65 ? 71.341 9.359 68.706 1.00 20.34 65 ARG A N 1
ATOM 483 C CA . ARG A 1 65 ? 71.235 10.080 69.971 1.00 20.99 65 ARG A CA 1
ATOM 484 C C . ARG A 1 65 ? 71.455 9.143 71.149 1.00 22.32 65 ARG A C 1
ATOM 485 O O . ARG A 1 65 ? 72.159 9.486 72.106 1.00 19.50 65 ARG A O 1
ATOM 493 N N . ALA A 1 66 ? 70.851 7.955 71.097 1.00 20.87 66 ALA A N 1
ATOM 494 C CA . ALA A 1 66 ? 71.055 6.978 72.158 1.00 22.33 66 ALA A CA 1
ATOM 495 C C . ALA A 1 66 ? 72.522 6.581 72.266 1.00 20.13 66 ALA A C 1
ATOM 496 O O . ALA A 1 66 ? 73.035 6.389 73.374 1.00 18.95 66 ALA A O 1
ATOM 498 N N . GLU A 1 67 ? 73.227 6.477 71.133 1.00 17.38 67 GLU A N 1
ATOM 499 C CA . GLU A 1 67 ? 74.620 6.044 71.218 1.00 20.52 67 GLU A CA 1
ATOM 500 C C . GLU A 1 67 ? 75.511 7.150 71.771 1.00 20.57 67 GLU A C 1
ATOM 501 O O . GLU A 1 67 ? 76.453 6.876 72.524 1.00 20.31 67 GLU A O 1
ATOM 507 N N . VAL A 1 68 ? 75.220 8.404 71.428 1.00 19.03 68 VAL A N 1
ATOM 508 C CA . VAL A 1 68 ? 75.919 9.526 72.052 1.00 18.73 68 VAL A CA 1
ATOM 509 C C . VAL A 1 68 ? 75.658 9.542 73.556 1.00 17.80 68 VAL A C 1
ATOM 510 O O . VAL A 1 68 ? 76.585 9.672 74.365 1.00 15.92 68 VAL A O 1
ATOM 514 N N . LEU A 1 69 ? 74.396 9.384 73.956 1.00 13.07 69 LEU A N 1
ATOM 515 C CA . LEU A 1 69 ? 74.079 9.418 75.385 1.00 17.99 69 LEU A CA 1
ATOM 516 C C . LEU A 1 69 ? 74.668 8.225 76.123 1.00 17.82 69 LEU A C 1
ATOM 517 O O . LEU A 1 69 ? 75.160 8.375 77.248 1.00 16.80 69 LEU A O 1
ATOM 522 N N . ARG A 1 70 ? 74.641 7.033 75.512 1.00 17.21 70 ARG A N 1
ATOM 523 C CA . ARG A 1 70 ? 75.314 5.895 76.134 1.00 18.90 70 ARG A CA 1
ATOM 524 C C . ARG A 1 70 ? 76.787 6.195 76.373 1.00 18.50 70 ARG A C 1
ATOM 525 O O . ARG A 1 70 ? 77.329 5.877 77.439 1.00 18.47 70 ARG A O 1
ATOM 533 N N . LYS A 1 71 ? 77.446 6.836 75.406 1.00 16.39 71 LYS A N 1
ATOM 534 C CA . LYS A 1 71 ? 78.839 7.205 75.616 1.00 16.54 71 LYS A CA 1
ATOM 535 C C . LYS A 1 71 ? 78.977 8.258 76.716 1.00 20.25 71 LYS A C 1
ATOM 536 O O . LYS A 1 71 ? 79.912 8.195 77.524 1.00 18.12 71 LYS A O 1
ATOM 542 N N . PHE A 1 72 ? 78.060 9.233 76.764 1.00 16.36 72 PHE A N 1
ATOM 543 C CA . PHE A 1 72 ? 78.040 10.194 77.871 1.00 17.58 72 PHE A CA 1
ATOM 544 C C . PHE A 1 72 ? 77.923 9.478 79.213 1.00 16.95 72 PHE A C 1
ATOM 545 O O . PHE A 1 72 ? 78.645 9.801 80.161 1.00 16.93 72 PHE A O 1
ATOM 553 N N . ALA A 1 73 ? 77.034 8.482 79.294 1.00 16.67 73 ALA A N 1
ATOM 554 C CA . ALA A 1 73 ? 76.815 7.733 80.527 1.00 15.02 73 ALA A CA 1
ATOM 555 C C . ALA A 1 73 ? 78.055 6.950 80.942 1.00 19.74 73 ALA A C 1
ATOM 556 O O . ALA A 1 73 ? 78.336 6.807 82.142 1.00 18.13 73 ALA A O 1
ATOM 558 N N . GLN A 1 74 ? 78.801 6.417 79.972 1.00 17.28 74 GLN A N 1
ATOM 559 C CA . GLN A 1 74 ? 79.994 5.652 80.323 1.00 20.07 74 GLN A CA 1
ATOM 560 C C . GLN A 1 74 ? 81.120 6.572 80.780 1.00 17.35 74 GLN A C 1
ATOM 561 O O . GLN A 1 74 ? 81.865 6.233 81.706 1.00 15.61 74 GLN A O 1
ATOM 567 N N . LEU A 1 75 ? 81.240 7.759 80.170 1.00 19.74 75 LEU A N 1
ATOM 568 C CA . LEU A 1 75 ? 82.256 8.711 80.613 1.00 15.95 75 LEU A CA 1
ATOM 569 C C . LEU A 1 75 ? 82.009 9.127 82.052 1.00 16.19 75 LEU A C 1
ATOM 570 O O . LEU A 1 75 ? 82.952 9.244 82.843 1.00 15.35 75 LEU A O 1
ATOM 575 N N . ILE A 1 76 ? 80.740 9.311 82.423 1.00 14.13 76 ILE A N 1
ATOM 576 C CA . ILE A 1 76 ? 80.423 9.597 83.817 1.00 12.38 76 ILE A CA 1
ATOM 577 C C . ILE A 1 76 ? 80.908 8.464 84.710 1.00 16.09 76 ILE A C 1
ATOM 578 O O . ILE A 1 76 ? 81.516 8.703 85.760 1.00 16.14 76 ILE A O 1
ATOM 583 N N . ARG A 1 77 ? 80.670 7.213 84.294 1.00 13.79 77 ARG A N 1
ATOM 584 C CA . ARG A 1 77 ? 81.135 6.064 85.065 1.00 16.32 77 ARG A CA 1
ATOM 585 C C . ARG A 1 77 ? 82.664 6.004 85.119 1.00 22.28 77 ARG A C 1
ATOM 586 O O . ARG A 1 77 ? 83.241 5.669 86.165 1.00 16.67 77 ARG A O 1
ATOM 594 N N . ASP A 1 78 ? 83.334 6.327 84.000 1.00 18.20 78 ASP A N 1
ATOM 595 C CA . ASP A 1 78 ? 84.798 6.327 83.966 1.00 23.14 78 ASP A CA 1
ATOM 596 C C . ASP A 1 78 ? 85.380 7.213 85.058 1.00 23.07 78 ASP A C 1
ATOM 597 O O . ASP A 1 78 ? 86.417 6.885 85.647 1.00 22.20 78 ASP A O 1
ATOM 602 N N . ASN A 1 79 ? 84.737 8.351 85.326 1.00 16.95 79 ASN A N 1
ATOM 603 C CA . ASN A 1 79 ? 85.206 9.319 86.305 1.00 19.54 79 ASN A CA 1
ATOM 604 C C . ASN A 1 79 ? 84.480 9.192 87.639 1.00 18.96 79 ASN A C 1
ATOM 605 O O . ASN A 1 79 ? 84.465 10.147 88.422 1.00 19.42 79 ASN A O 1
ATOM 610 N N . LYS A 1 80 ? 83.898 8.021 87.912 1.00 19.56 80 LYS A N 1
ATOM 611 C CA . LYS A 1 80 ? 83.092 7.818 89.111 1.00 18.52 80 LYS A CA 1
ATOM 612 C C . LYS A 1 80 ? 83.812 8.277 90.369 1.00 18.86 80 LYS A C 1
ATOM 613 O O . LYS A 1 80 ? 83.217 8.944 91.222 1.00 23.25 80 LYS A O 1
ATOM 619 N N . GLN A 1 81 ? 85.096 7.932 90.509 1.00 17.89 81 GLN A N 1
ATOM 620 C CA . GLN A 1 81 ? 85.783 8.223 91.766 1.00 22.15 81 GLN A CA 1
ATOM 621 C C . GLN A 1 81 ? 85.953 9.723 91.970 1.00 19.27 81 GLN A C 1
ATOM 622 O O . GLN A 1 81 ? 85.734 10.232 93.074 1.00 24.23 81 GLN A O 1
ATOM 628 N N . TYR A 1 82 ? 86.329 10.442 90.914 1.00 16.59 82 TYR A N 1
ATOM 629 C CA . TYR A 1 82 ? 86.451 11.891 90.987 1.00 20.50 82 TYR A CA 1
ATOM 630 C C . TYR A 1 82 ? 85.106 12.546 91.309 1.00 21.79 82 TYR A C 1
ATOM 631 O O . TYR A 1 82 ? 85.021 13.435 92.167 1.00 18.85 82 TYR A O 1
ATOM 640 N N . LEU A 1 83 ? 84.041 12.128 90.617 1.00 17.71 83 LEU A N 1
ATOM 641 C CA . LEU A 1 83 ? 82.744 12.778 90.796 1.00 18.99 83 LEU A CA 1
ATOM 642 C C . LEU A 1 83 ? 82.139 12.445 92.153 1.00 17.48 83 LEU A C 1
ATOM 643 O O . LEU A 1 83 ? 81.495 13.300 92.775 1.00 16.92 83 LEU A O 1
ATOM 648 N N . ALA A 1 84 ? 82.343 11.213 92.634 1.00 16.37 84 ALA A N 1
ATOM 649 C CA . ALA A 1 84 ? 81.821 10.825 93.944 1.00 16.55 84 ALA A CA 1
ATOM 650 C C . ALA A 1 84 ? 82.504 11.605 95.059 1.00 17.90 84 ALA A C 1
ATOM 651 O O . ALA A 1 84 ? 81.840 12.139 95.955 1.00 17.36 84 ALA A O 1
ATOM 653 N N . GLU A 1 85 ? 83.839 11.684 95.024 1.00 20.58 85 GLU A N 1
ATOM 654 C CA . GLU A 1 85 ? 84.540 12.457 96.048 1.00 23.43 85 GLU A CA 1
ATOM 655 C C . GLU A 1 85 ? 84.162 13.926 95.981 1.00 17.72 85 GLU A C 1
ATOM 656 O O . GLU A 1 85 ? 84.060 14.590 97.023 1.00 19.69 85 GLU A O 1
ATOM 662 N N . LEU A 1 86 ? 83.917 14.445 94.780 1.00 14.61 86 LEU A N 1
ATOM 663 C CA . LEU A 1 86 ? 83.436 15.817 94.674 1.00 20.63 86 LEU A CA 1
ATOM 664 C C . LEU A 1 86 ? 82.062 15.959 95.317 1.00 19.92 86 LEU A C 1
ATOM 665 O O . LEU A 1 86 ? 81.795 16.941 96.023 1.00 18.73 86 LEU A O 1
ATOM 670 N N . LEU A 1 87 ? 81.186 14.972 95.108 1.00 15.80 87 LEU A N 1
ATOM 671 C CA . LEU A 1 87 ? 79.881 14.992 95.758 1.00 14.21 87 LEU A CA 1
ATOM 672 C C . LEU A 1 87 ? 80.017 14.946 97.275 1.00 17.83 87 LEU A C 1
ATOM 673 O O . LEU A 1 87 ? 79.284 15.644 97.992 1.00 16.62 87 LEU A O 1
ATOM 678 N N . VAL A 1 88 ? 80.959 14.140 97.781 1.00 15.43 88 VAL A N 1
ATOM 679 C CA . VAL A 1 88 ? 81.185 14.059 99.225 1.00 17.16 88 VAL A CA 1
ATOM 680 C C . VAL A 1 88 ? 81.567 15.424 99.782 1.00 20.17 88 VAL A C 1
ATOM 681 O O . VAL A 1 88 ? 81.069 15.848 100.833 1.00 19.10 88 VAL A O 1
ATOM 685 N N . LYS A 1 89 ? 82.475 16.125 99.097 1.00 18.55 89 LYS A N 1
ATOM 686 C CA . LYS A 1 89 ? 82.964 17.391 99.633 1.00 19.25 89 LYS A CA 1
ATOM 687 C C . LYS A 1 89 ? 81.919 18.487 99.512 1.00 18.19 89 LYS A C 1
ATOM 688 O O . LYS A 1 89 ? 81.763 19.294 100.430 1.00 15.79 89 LYS A O 1
ATOM 694 N N . GLU A 1 90 ? 81.177 18.528 98.402 1.00 17.94 90 GLU A N 1
ATOM 695 C CA . GLU A 1 90 ? 80.258 19.648 98.223 1.00 18.52 90 GLU A CA 1
ATOM 696 C C . GLU A 1 90 ? 78.921 19.436 98.927 1.00 18.85 90 GLU A C 1
ATOM 697 O O . GLU A 1 90 ? 78.280 20.415 99.320 1.00 20.69 90 GLU A O 1
ATOM 703 N N . GLN A 1 91 ? 78.493 18.189 99.124 1.00 17.18 91 GLN A N 1
ATOM 704 C CA . GLN A 1 91 ? 77.172 17.919 99.669 1.00 18.37 91 GLN A CA 1
ATOM 705 C C . GLN A 1 91 ? 77.188 17.183 101.001 1.00 17.36 91 GLN A C 1
ATOM 706 O O . GLN A 1 91 ? 76.211 17.285 101.748 1.00 17.59 91 GLN A O 1
ATOM 712 N N . GLY A 1 92 ? 78.249 16.447 101.319 1.00 17.08 92 GLY A N 1
ATOM 713 C CA . GLY A 1 92 ? 78.400 15.857 102.631 1.00 14.85 92 GLY A CA 1
ATOM 714 C C . GLY A 1 92 ? 77.935 14.422 102.778 1.00 19.11 92 GLY A C 1
ATOM 715 O O . GLY A 1 92 ? 78.042 13.873 103.882 1.00 18.01 92 GLY A O 1
ATOM 716 N N . LYS A 1 93 ? 77.426 13.796 101.716 1.00 16.18 93 LYS A N 1
ATOM 717 C CA . LYS A 1 93 ? 76.987 12.409 101.805 1.00 17.25 93 LYS A CA 1
ATOM 718 C C . LYS A 1 93 ? 78.172 11.464 101.991 1.00 20.16 93 LYS A C 1
ATOM 719 O O . LYS A 1 93 ? 79.321 11.790 101.669 1.00 18.63 93 LYS A O 1
ATOM 725 N N . LEU A 1 94 ? 77.868 10.270 102.510 1.00 20.66 94 LEU A N 1
ATOM 726 C CA . LEU A 1 94 ? 78.861 9.213 102.649 1.00 18.46 94 LEU A CA 1
ATOM 727 C C . LEU A 1 94 ? 79.409 8.807 101.283 1.00 20.08 94 LEU A C 1
ATOM 728 O O . LEU A 1 94 ? 78.680 8.754 100.287 1.00 19.25 94 LEU A O 1
ATOM 733 N N . LEU A 1 95 ? 80.711 8.491 101.255 1.00 21.72 95 LEU A N 1
ATOM 734 C CA . LEU A 1 95 ? 81.386 8.136 100.006 1.00 19.96 95 LEU A CA 1
ATOM 735 C C . LEU A 1 95 ? 80.671 7.007 99.278 1.00 18.61 95 LEU A C 1
ATOM 736 O O . LEU A 1 95 ? 80.460 7.080 98.062 1.00 19.11 95 LEU A O 1
ATOM 741 N N . LYS A 1 96 ? 80.277 5.955 100.001 1.00 20.17 96 LYS A N 1
ATOM 742 C CA . LYS A 1 96 ? 79.632 4.832 99.319 1.00 21.52 96 LYS A CA 1
ATOM 743 C C . LYS A 1 96 ? 78.276 5.227 98.747 1.00 18.64 96 LYS A C 1
ATOM 744 O O . LYS A 1 96 ? 77.859 4.686 97.718 1.00 20.24 96 LYS A O 1
ATOM 750 N N . VAL A 1 97 ? 77.580 6.166 99.384 1.00 15.89 97 VAL A N 1
ATOM 751 C CA . VAL A 1 97 ? 76.359 6.686 98.782 1.00 16.90 97 VAL A CA 1
ATOM 752 C C . VAL A 1 97 ? 76.696 7.541 97.570 1.00 17.23 97 VAL A C 1
ATOM 753 O O . VAL A 1 97 ? 75.990 7.508 96.557 1.00 14.93 97 VAL A O 1
ATOM 757 N N . ALA A 1 98 ? 77.798 8.300 97.643 1.00 16.38 98 ALA A N 1
ATOM 758 C CA . ALA A 1 98 ? 78.224 9.105 96.502 1.00 16.38 98 ALA A CA 1
ATOM 759 C C . ALA A 1 98 ? 78.576 8.234 95.304 1.00 17.21 98 ALA A C 1
ATOM 760 O O . ALA A 1 98 ? 78.211 8.562 94.167 1.00 14.61 98 ALA A O 1
ATOM 762 N N . LEU A 1 99 ? 79.298 7.129 95.530 1.00 14.99 99 LEU A N 1
ATOM 763 C CA . LEU A 1 99 ? 79.557 6.193 94.436 1.00 15.81 99 LEU A CA 1
ATOM 764 C C . LEU A 1 99 ? 78.250 5.685 93.839 1.00 17.48 99 LEU A C 1
ATOM 765 O O . LEU A 1 99 ? 78.131 5.559 92.616 1.00 17.28 99 LEU A O 1
ATOM 770 N N . GLY A 1 100 ? 77.251 5.412 94.686 1.00 17.82 100 GLY A N 1
ATOM 771 C CA . GLY A 1 100 ? 75.949 4.997 94.182 1.00 14.11 100 GLY A CA 1
ATOM 772 C C . GLY A 1 100 ? 75.257 6.077 93.368 1.00 18.90 100 GLY A C 1
ATOM 773 O O . GLY A 1 100 ? 74.627 5.787 92.345 1.00 20.15 100 GLY A O 1
ATOM 774 N N . GLU A 1 101 ? 75.370 7.338 93.798 1.00 11.83 101 GLU A N 1
ATOM 775 C CA . GLU A 1 101 ? 74.714 8.418 93.066 1.00 14.91 101 GLU A CA 1
ATOM 776 C C . GLU A 1 101 ? 75.309 8.600 91.667 1.00 15.60 101 GLU A C 1
ATOM 777 O O . GLU A 1 101 ? 74.572 8.799 90.690 1.00 13.81 101 GLU A O 1
ATOM 783 N N . VAL A 1 102 ? 76.637 8.560 91.553 1.00 12.86 102 VAL A N 1
ATOM 784 C CA . VAL A 1 102 ? 77.272 8.590 90.240 1.00 14.98 102 VAL A CA 1
ATOM 785 C C . VAL A 1 102 ? 76.721 7.475 89.363 1.00 16.05 102 VAL A C 1
ATOM 786 O O . VAL A 1 102 ? 76.301 7.704 88.222 1.00 11.68 102 VAL A O 1
ATOM 790 N N . GLU A 1 103 ? 76.716 6.249 89.893 1.00 15.25 103 GLU A N 1
ATOM 791 C CA . GLU A 1 103 ? 76.230 5.114 89.125 1.00 14.85 103 GLU A CA 1
ATOM 792 C C . GLU A 1 103 ? 74.795 5.332 88.672 1.00 14.89 103 GLU A C 1
ATOM 793 O O . GLU A 1 103 ? 74.466 5.091 87.506 1.00 16.71 103 GLU A O 1
ATOM 799 N N . ALA A 1 104 ? 73.935 5.820 89.574 1.00 13.50 104 ALA A N 1
ATOM 800 C CA . ALA A 1 104 ? 72.541 6.094 89.224 1.00 14.40 104 ALA A CA 1
ATOM 801 C C . ALA A 1 104 ? 72.421 7.223 88.200 1.00 15.20 104 ALA A C 1
ATOM 802 O O . ALA A 1 104 ? 71.459 7.255 87.424 1.00 15.32 104 ALA A O 1
ATOM 804 N N . THR A 1 105 ? 73.365 8.163 88.190 1.00 12.64 105 THR A N 1
ATOM 805 C CA . THR A 1 105 ? 73.403 9.146 87.114 1.00 14.95 105 THR A CA 1
ATOM 806 C C . THR A 1 105 ? 73.574 8.456 85.762 1.00 16.72 105 THR A C 1
ATOM 807 O O . THR A 1 105 ? 72.837 8.734 84.810 1.00 17.68 105 THR A O 1
ATOM 811 N N . SER A 1 106 ? 74.532 7.536 85.666 1.00 13.89 106 SER A N 1
ATOM 812 C CA . SER A 1 106 ? 74.742 6.829 84.408 1.00 16.28 106 SER A CA 1
ATOM 813 C C . SER A 1 106 ? 73.561 5.922 84.065 1.00 14.92 106 SER A C 1
ATOM 814 O O . SER A 1 106 ? 73.120 5.888 82.912 1.00 15.01 106 SER A O 1
ATOM 817 N N . THR A 1 107 ? 73.024 5.175 85.037 1.00 14.57 107 THR A N 1
ATOM 818 C CA . THR A 1 107 ? 71.932 4.265 84.681 1.00 14.63 107 THR A CA 1
ATOM 819 C C . THR A 1 107 ? 70.639 5.025 84.387 1.00 16.70 107 THR A C 1
ATOM 820 O O . THR A 1 107 ? 69.814 4.544 83.606 1.00 13.88 107 THR A O 1
ATOM 824 N N . PHE A 1 108 ? 70.448 6.216 84.970 1.00 12.66 108 PHE A N 1
ATOM 825 C CA . PHE A 1 108 ? 69.314 7.040 84.560 1.00 17.69 108 PHE A CA 1
ATOM 826 C C . PHE A 1 108 ? 69.377 7.352 83.067 1.00 18.68 108 PHE A C 1
ATOM 827 O O . PHE A 1 108 ? 68.358 7.305 82.370 1.00 17.85 108 PHE A O 1
ATOM 835 N N . ILE A 1 109 ? 70.572 7.657 82.558 1.00 17.81 109 ILE A N 1
ATOM 836 C CA . ILE A 1 109 ? 70.731 7.996 81.147 1.00 14.44 109 ILE A CA 1
ATOM 837 C C . ILE A 1 109 ? 70.609 6.745 80.285 1.00 14.52 109 ILE A C 1
ATOM 838 O O . ILE A 1 109 ? 69.876 6.725 79.291 1.00 14.81 109 ILE A O 1
ATOM 843 N N . GLU A 1 110 ? 71.319 5.678 80.669 1.00 16.99 110 GLU A N 1
ATOM 844 C CA . GLU A 1 110 ? 71.253 4.411 79.945 1.00 17.30 110 GLU A CA 1
ATOM 845 C C . GLU A 1 110 ? 69.840 3.847 79.922 1.00 16.64 110 GLU A C 1
ATOM 846 O O . GLU A 1 110 ? 69.409 3.292 78.903 1.00 16.58 110 GLU A O 1
ATOM 852 N N . TYR A 1 111 ? 69.104 3.958 81.035 1.00 14.21 111 TYR A N 1
ATOM 853 C CA . TYR A 1 111 ? 67.726 3.476 81.018 1.00 19.26 111 TYR A CA 1
ATOM 854 C C . TYR A 1 111 ? 66.890 4.262 80.014 1.00 23.15 111 TYR A C 1
ATOM 855 O O . TYR A 1 111 ? 66.092 3.679 79.268 1.00 19.92 111 TYR A O 1
ATOM 864 N N . ALA A 1 112 ? 67.090 5.583 79.946 1.00 18.25 112 ALA A N 1
ATOM 865 C CA . ALA A 1 112 ? 66.314 6.387 79.007 1.00 19.70 112 ALA A CA 1
ATOM 866 C C . ALA A 1 112 ? 66.633 6.038 77.550 1.00 18.05 112 ALA A C 1
ATOM 867 O O . ALA A 1 112 ? 65.747 6.102 76.690 1.00 17.24 112 ALA A O 1
ATOM 869 N N . CYS A 1 113 ? 67.881 5.668 77.252 1.00 15.98 113 CYS A N 1
ATOM 870 C CA . CYS A 1 113 ? 68.231 5.243 75.899 1.00 22.18 113 CYS A CA 1
ATOM 871 C C . CYS A 1 113 ? 67.408 4.048 75.416 1.00 23.39 113 CYS A C 1
ATOM 872 O O . CYS A 1 113 ? 67.301 3.843 74.201 1.00 24.79 113 CYS A O 1
ATOM 875 N N . ASP A 1 114 ? 66.819 3.259 76.324 1.00 21.37 114 ASP A N 1
ATOM 876 C CA . ASP A 1 114 ? 66.000 2.131 75.883 1.00 26.95 114 ASP A CA 1
ATOM 877 C C . ASP A 1 114 ? 64.681 2.574 75.265 1.00 31.11 114 ASP A C 1
ATOM 878 O O . ASP A 1 114 ? 64.093 1.812 74.488 1.00 32.59 114 ASP A O 1
ATOM 883 N N . TRP A 1 115 ? 64.195 3.772 75.595 1.00 23.95 115 TRP A N 1
ATOM 884 C CA . TRP A 1 115 ? 62.973 4.301 74.998 1.00 24.81 115 TRP A CA 1
ATOM 885 C C . TRP A 1 115 ? 63.210 4.974 73.643 1.00 26.73 115 TRP A C 1
ATOM 886 O O . TRP A 1 115 ? 62.268 5.537 73.072 1.00 17.82 115 TRP A O 1
ATOM 897 N N . ALA A 1 116 ? 64.433 4.887 73.103 1.00 23.17 116 ALA A N 1
ATOM 898 C CA . ALA A 1 116 ? 64.764 5.557 71.849 1.00 28.44 116 ALA A CA 1
ATOM 899 C C . ALA A 1 116 ? 63.967 5.032 70.660 1.00 31.15 116 ALA A C 1
ATOM 900 O O . ALA A 1 116 ? 63.855 5.738 69.652 1.00 34.04 116 ALA A O 1
ATOM 902 N N . ARG A 1 117 ? 63.423 3.819 70.747 1.00 31.72 117 ARG A N 1
ATOM 903 C CA . ARG A 1 117 ? 62.602 3.234 69.690 1.00 38.36 117 ARG A CA 1
ATOM 904 C C . ARG A 1 117 ? 61.184 2.948 70.181 1.00 34.50 117 ARG A C 1
ATOM 905 O O . ARG A 1 117 ? 60.546 1.995 69.732 1.00 34.15 117 ARG A O 1
ATOM 913 N N . GLN A 1 118 ? 60.686 3.754 71.117 1.00 33.71 118 GLN A N 1
ATOM 914 C CA . GLN A 1 118 ? 59.333 3.620 71.656 1.00 29.81 118 GLN A CA 1
ATOM 915 C C . GLN A 1 118 ? 58.603 4.941 71.538 1.00 25.95 118 GLN A C 1
ATOM 916 O O . GLN A 1 118 ? 57.996 5.439 72.487 1.00 32.03 118 GLN A O 1
ATOM 922 N N . MET A 1 119 ? 58.663 5.529 70.344 1.00 27.97 119 MET A N 1
ATOM 923 C CA . MET A 1 119 ? 58.084 6.835 70.075 1.00 22.32 119 MET A CA 1
ATOM 924 C C . MET A 1 119 ? 57.187 6.795 68.841 1.00 22.51 119 MET A C 1
ATOM 925 O O . MET A 1 119 ? 57.101 7.775 68.093 1.00 26.76 119 MET A O 1
ATOM 930 N N . ASP A 1 120 ? 56.507 5.675 68.616 1.00 21.27 120 ASP A N 1
ATOM 931 C CA . ASP A 1 120 ? 55.613 5.548 67.470 1.00 21.16 120 ASP A CA 1
ATOM 932 C C . ASP A 1 120 ? 54.335 6.362 67.664 1.00 22.09 120 ASP A C 1
ATOM 933 O O . ASP A 1 120 ? 53.789 6.434 68.771 1.00 18.53 120 ASP A O 1
ATOM 938 N N . GLY A 1 121 ? 53.845 6.952 66.570 1.00 13.23 121 GLY A N 1
ATOM 939 C CA . GLY A 1 121 ? 52.565 7.629 66.557 1.00 14.19 121 GLY A CA 1
ATOM 940 C C . GLY A 1 121 ? 51.414 6.687 66.244 1.00 15.84 121 GLY A C 1
ATOM 941 O O . GLY A 1 121 ? 51.578 5.471 66.131 1.00 14.31 121 GLY A O 1
ATOM 942 N N . ASP A 1 122 ? 50.228 7.272 66.072 1.00 13.05 122 ASP A N 1
ATOM 943 C CA . ASP A 1 122 ? 48.998 6.501 65.899 1.00 17.15 122 ASP A CA 1
ATOM 944 C C . ASP A 1 122 ? 48.367 6.778 64.544 1.00 18.79 122 ASP A C 1
ATOM 945 O O . ASP A 1 122 ? 48.259 7.937 64.129 1.00 15.35 122 ASP A O 1
ATOM 950 N N . ILE A 1 123 ? 47.963 5.705 63.861 1.00 16.67 123 ILE A N 1
ATOM 951 C CA . ILE A 1 123 ? 47.090 5.772 62.696 1.00 14.01 123 ILE A CA 1
ATOM 952 C C . ILE A 1 123 ? 45.681 5.499 63.179 1.00 13.28 123 ILE A C 1
ATOM 953 O O . ILE A 1 123 ? 45.388 4.409 63.679 1.00 17.07 123 ILE A O 1
ATOM 958 N N . VAL A 1 124 ? 44.804 6.470 63.007 1.00 15.84 124 VAL A N 1
ATOM 959 C CA . VAL A 1 124 ? 43.491 6.472 63.628 1.00 17.58 124 VAL A CA 1
ATOM 960 C C . VAL A 1 124 ? 42.449 6.481 62.527 1.00 14.52 124 VAL A C 1
ATOM 961 O O . VAL A 1 124 ? 42.503 7.325 61.626 1.00 23.52 124 VAL A O 1
ATOM 965 N N . LYS A 1 125 ? 41.499 5.560 62.595 1.00 16.28 125 LYS A N 1
ATOM 966 C CA . LYS A 1 125 ? 40.477 5.499 61.557 1.00 25.80 125 LYS A CA 1
ATOM 967 C C . LYS A 1 125 ? 39.510 6.672 61.693 1.00 19.54 125 LYS A C 1
ATOM 968 O O . LYS A 1 125 ? 38.979 6.933 62.774 1.00 20.43 125 LYS A O 1
ATOM 974 N N . SER A 1 126 ? 39.273 7.364 60.588 1.00 22.10 126 SER A N 1
ATOM 975 C CA . SER A 1 126 ? 38.375 8.512 60.534 1.00 23.96 126 SER A CA 1
ATOM 976 C C . SER A 1 126 ? 36.927 8.085 60.288 1.00 22.50 126 SER A C 1
ATOM 977 O O . SER A 1 126 ? 36.660 7.072 59.635 1.00 24.45 126 SER A O 1
ATOM 980 N N . ASP A 1 127 ? 35.987 8.885 60.808 1.00 21.57 127 ASP A N 1
ATOM 981 C CA . ASP A 1 127 ? 34.574 8.711 60.465 1.00 27.67 127 ASP A CA 1
ATOM 982 C C . ASP A 1 127 ? 34.272 9.054 59.005 1.00 30.27 127 ASP A C 1
ATOM 983 O O . ASP A 1 127 ? 33.200 8.695 58.509 1.00 32.33 127 ASP A O 1
ATOM 988 N N . ASN A 1 128 ? 35.173 9.745 58.310 1.00 25.28 128 ASN A N 1
ATOM 989 C CA . ASN A 1 128 ? 34.936 10.185 56.941 1.00 28.26 128 ASN A CA 1
ATOM 990 C C . ASN A 1 128 ? 35.715 9.338 55.950 1.00 28.54 128 ASN A C 1
ATOM 991 O O . ASN A 1 128 ? 36.853 8.943 56.215 1.00 27.91 128 ASN A O 1
ATOM 996 N N . ALA A 1 129 ? 35.095 9.091 54.798 1.00 27.27 129 ALA A N 1
ATOM 997 C CA . ALA A 1 129 ? 35.744 8.388 53.704 1.00 28.09 129 ALA A CA 1
ATOM 998 C C . ALA A 1 129 ? 36.904 9.203 53.149 1.00 27.92 129 ALA A C 1
ATOM 999 O O . ALA A 1 129 ? 36.842 10.431 53.067 1.00 24.72 129 ALA A O 1
ATOM 1001 N N . ASN A 1 130 ? 37.968 8.499 52.753 1.00 26.76 130 ASN A N 1
ATOM 1002 C CA . ASN A 1 130 ? 39.109 9.120 52.085 1.00 27.11 130 ASN A CA 1
ATOM 1003 C C . ASN A 1 130 ? 39.807 10.110 53.007 1.00 29.17 130 ASN A C 1
ATOM 1004 O O . ASN A 1 130 ? 40.312 11.148 52.569 1.00 28.10 130 ASN A O 1
ATOM 1009 N N . GLU A 1 131 ? 39.836 9.789 54.296 1.00 22.42 131 GLU A N 1
ATOM 1010 C CA . GLU A 1 131 ? 40.461 10.669 55.264 1.00 27.53 131 GLU A CA 1
ATOM 1011 C C . GLU A 1 131 ? 41.313 9.864 56.229 1.00 21.75 131 GLU A C 1
ATOM 1012 O O . GLU A 1 131 ? 40.992 8.727 56.574 1.00 23.97 131 GLU A O 1
ATOM 1018 N N . GLN A 1 132 ? 42.407 10.468 56.665 1.00 24.89 132 GLN A N 1
ATOM 1019 C CA . GLN A 1 132 ? 43.262 9.857 57.669 1.00 25.85 132 GLN A CA 1
ATOM 1020 C C . GLN A 1 132 ? 43.508 10.814 58.821 1.00 21.30 132 GLN A C 1
ATOM 1021 O O . GLN A 1 132 ? 43.716 12.019 58.619 1.00 21.74 132 GLN A O 1
ATOM 1027 N N . ILE A 1 133 ? 43.465 10.259 60.028 1.00 15.76 133 ILE A N 1
ATOM 1028 C CA . ILE A 1 133 ? 43.893 10.927 61.244 1.00 14.80 133 ILE A CA 1
ATOM 1029 C C . ILE A 1 133 ? 45.246 10.357 61.630 1.00 16.72 133 ILE A C 1
ATOM 1030 O O . ILE A 1 133 ? 45.393 9.137 61.766 1.00 20.80 133 ILE A O 1
ATOM 1035 N N . MET A 1 134 ? 46.231 11.230 61.801 1.00 15.54 134 MET A N 1
ATOM 1036 C CA . MET A 1 134 ? 47.554 10.844 62.267 1.00 17.38 134 MET A CA 1
ATOM 1037 C C . MET A 1 134 ? 47.862 11.617 63.536 1.00 17.26 134 MET A C 1
ATOM 1038 O O . MET A 1 134 ? 47.726 12.841 63.563 1.00 17.61 134 MET A O 1
ATOM 1043 N N . ILE A 1 135 ? 48.280 10.907 64.572 1.00 11.98 135 ILE A N 1
ATOM 1044 C CA . ILE A 1 135 ? 48.747 11.503 65.806 1.00 11.65 135 ILE A CA 1
ATOM 1045 C C . ILE A 1 135 ? 50.220 11.159 65.927 1.00 12.43 135 ILE A C 1
ATOM 1046 O O . ILE A 1 135 ? 50.574 10.013 66.218 1.00 14.77 135 ILE A O 1
ATOM 1051 N N . HIS A 1 136 ? 51.074 12.145 65.713 1.00 13.68 136 HIS A N 1
ATOM 1052 C CA . HIS A 1 136 ? 52.513 11.973 65.795 1.00 14.70 136 HIS A CA 1
ATOM 1053 C C . HIS A 1 136 ? 53.019 12.332 67.181 1.00 18.17 136 HIS A C 1
ATOM 1054 O O . HIS A 1 136 ? 52.450 13.184 67.875 1.00 16.85 136 HIS A O 1
ATOM 1061 N N . LYS A 1 137 ? 54.112 11.683 67.568 1.00 15.84 137 LYS A N 1
ATOM 1062 C CA . LYS A 1 137 ? 54.854 12.028 68.770 1.00 17.30 137 LYS A CA 1
ATOM 1063 C C . LYS A 1 137 ? 56.125 12.755 68.345 1.00 20.74 137 LYS A C 1
ATOM 1064 O O . LYS A 1 137 ? 56.905 12.235 67.541 1.00 22.41 137 LYS A O 1
ATOM 1070 N N . ILE A 1 138 ? 56.315 13.961 68.868 1.00 15.99 138 ILE A N 1
ATOM 1071 C CA . ILE A 1 138 ? 57.425 14.823 68.469 1.00 14.10 138 ILE A CA 1
ATOM 1072 C C . ILE A 1 138 ? 58.112 15.335 69.723 1.00 17.83 138 ILE A C 1
ATOM 1073 O O . ILE A 1 138 ? 57.535 15.313 70.824 1.00 13.49 138 ILE A O 1
ATOM 1078 N N . PRO A 1 139 ? 59.348 15.821 69.604 1.00 16.35 139 PRO A N 1
ATOM 1079 C CA . PRO A 1 139 ? 59.979 16.485 70.742 1.00 16.76 139 PRO A CA 1
ATOM 1080 C C . PRO A 1 139 ? 59.208 17.732 71.147 1.00 19.35 139 PRO A C 1
ATOM 1081 O O . PRO A 1 139 ? 58.574 18.399 70.323 1.00 19.12 139 PRO A O 1
ATOM 1085 N N . ARG A 1 140 ? 59.264 18.040 72.446 1.00 17.52 140 ARG A N 1
ATOM 1086 C CA . ARG A 1 140 ? 58.646 19.268 72.935 1.00 17.22 140 ARG A CA 1
ATOM 1087 C C . ARG A 1 140 ? 59.417 20.496 72.469 1.00 18.40 140 ARG A C 1
ATOM 1088 O O . ARG A 1 140 ? 58.817 21.508 72.086 1.00 22.46 140 ARG A O 1
ATOM 1096 N N . GLY A 1 141 ? 60.744 20.426 72.495 1.00 17.87 141 GLY A N 1
ATOM 1097 C CA . GLY A 1 141 ? 61.567 21.566 72.138 1.00 18.44 141 GLY A CA 1
ATOM 1098 C C . GLY A 1 141 ? 62.694 21.770 73.130 1.00 17.68 141 GLY A C 1
ATOM 1099 O O . GLY A 1 141 ? 63.609 20.940 73.214 1.00 15.33 141 GLY A O 1
ATOM 1100 N N . VAL A 1 142 ? 62.645 22.867 73.889 1.00 19.02 142 VAL A N 1
ATOM 1101 C CA . VAL A 1 142 ? 63.633 23.147 74.922 1.00 14.61 142 VAL A CA 1
ATOM 1102 C C . VAL A 1 142 ? 63.076 22.728 76.278 1.00 19.76 142 VAL A C 1
ATOM 1103 O O . VAL A 1 142 ? 61.968 23.133 76.670 1.00 15.49 142 VAL A O 1
ATOM 1107 N N . VAL A 1 143 ? 63.847 21.913 76.992 1.00 15.23 143 VAL A N 1
ATOM 1108 C CA . VAL A 1 143 ? 63.531 21.500 78.349 1.00 15.52 143 VAL A CA 1
ATOM 1109 C C . VAL A 1 143 ? 64.402 22.304 79.306 1.00 12.69 143 VAL A C 1
ATOM 1110 O O . VAL A 1 143 ? 65.616 22.417 79.105 1.00 14.64 143 VAL A O 1
ATOM 1114 N N . VAL A 1 144 ? 63.785 22.851 80.344 1.00 10.29 144 VAL A N 1
ATOM 1115 C CA . VAL A 1 144 ? 64.503 23.446 81.461 1.00 14.31 144 VAL A CA 1
ATOM 1116 C C . VAL A 1 144 ? 64.494 22.451 82.615 1.00 10.93 144 VAL A C 1
ATOM 1117 O O . VAL A 1 144 ? 63.429 21.960 83.012 1.00 11.89 144 VAL A O 1
ATOM 1121 N N . ALA A 1 145 ? 65.678 22.154 83.155 1.00 10.73 145 ALA A N 1
ATOM 1122 C CA . ALA A 1 145 ? 65.852 21.155 84.209 1.00 15.74 145 ALA A CA 1
ATOM 1123 C C . ALA A 1 145 ? 66.434 21.823 85.450 1.00 16.39 145 ALA A C 1
ATOM 1124 O O . ALA A 1 145 ? 67.548 22.358 85.409 1.00 13.81 145 ALA A O 1
ATOM 1126 N N . ILE A 1 146 ? 65.694 21.774 86.553 1.00 15.13 146 ILE A N 1
ATOM 1127 C CA . ILE A 1 146 ? 66.087 22.405 87.808 1.00 12.74 146 ILE A CA 1
ATOM 1128 C C . ILE A 1 146 ? 66.230 21.307 88.855 1.00 15.52 146 ILE A C 1
ATOM 1129 O O . ILE A 1 146 ? 65.328 20.473 89.005 1.00 13.86 146 ILE A O 1
ATOM 1134 N N . THR A 1 147 ? 67.370 21.281 89.556 1.00 13.65 147 THR A N 1
ATOM 1135 C CA . THR A 1 147 ? 67.673 20.191 90.486 1.00 17.87 147 THR A CA 1
ATOM 1136 C C . THR A 1 147 ? 67.812 20.698 91.921 1.00 15.19 147 THR A C 1
ATOM 1137 O O . THR A 1 147 ? 68.010 21.889 92.165 1.00 15.06 147 THR A O 1
ATOM 1141 N N . ALA A 1 148 ? 67.727 19.759 92.864 1.00 14.72 148 ALA A N 1
ATOM 1142 C CA . ALA A 1 148 ? 67.858 19.986 94.300 1.00 16.87 148 ALA A CA 1
ATOM 1143 C C . ALA A 1 148 ? 69.221 19.489 94.780 1.00 15.73 148 ALA A C 1
ATOM 1144 O O . ALA A 1 148 ? 69.938 18.793 94.061 1.00 15.86 148 ALA A O 1
ATOM 1146 N N . TRP A 1 149 ? 69.586 19.838 96.014 1.00 12.35 149 TRP A N 1
ATOM 1147 C CA . TRP A 1 149 ? 70.966 19.620 96.446 1.00 15.46 149 TRP A CA 1
ATOM 1148 C C . TRP A 1 149 ? 71.225 18.250 97.086 1.00 17.13 149 TRP A C 1
ATOM 1149 O O . TRP A 1 149 ? 72.387 17.928 97.344 1.00 18.13 149 TRP A O 1
ATOM 1160 N N . ASN A 1 150 ? 70.204 17.423 97.341 1.00 16.48 150 ASN A N 1
ATOM 1161 C CA . ASN A 1 150 ? 70.462 16.221 98.134 1.00 15.31 150 ASN A CA 1
ATOM 1162 C C . ASN A 1 150 ? 71.054 15.097 97.295 1.00 16.22 150 ASN A C 1
ATOM 1163 O O . ASN A 1 150 ? 71.797 14.268 97.832 1.00 17.86 150 ASN A O 1
ATOM 1168 N N . PHE A 1 151 ? 70.735 15.048 95.998 1.00 17.20 151 PHE A N 1
ATOM 1169 C CA . PHE A 1 151 ? 71.422 14.188 95.026 1.00 14.39 151 PHE A CA 1
ATOM 1170 C C . PHE A 1 151 ? 71.548 14.967 93.725 1.00 16.14 151 PHE A C 1
ATOM 1171 O O . PHE A 1 151 ? 70.877 14.667 92.732 1.00 18.26 151 PHE A O 1
ATOM 1179 N N . PRO A 1 152 ? 72.416 15.974 93.690 1.00 18.80 152 PRO A N 1
ATOM 1180 C CA . PRO A 1 152 ? 72.414 16.879 92.526 1.00 17.03 152 PRO A CA 1
ATOM 1181 C C . PRO A 1 152 ? 72.783 16.200 91.211 1.00 17.62 152 PRO A C 1
ATOM 1182 O O . PRO A 1 152 ? 72.173 16.500 90.174 1.00 16.24 152 PRO A O 1
ATOM 1186 N N . LEU A 1 153 ? 73.755 15.283 91.219 1.00 14.78 153 LEU A N 1
ATOM 1187 C CA . LEU A 1 153 ? 74.213 14.689 89.964 1.00 13.89 153 LEU A CA 1
ATOM 1188 C C . LEU A 1 153 ? 73.201 13.686 89.406 1.00 17.55 153 LEU A C 1
ATOM 1189 O O . LEU A 1 153 ? 72.967 13.642 88.191 1.00 13.87 153 LEU A O 1
ATOM 1194 N N . ALA A 1 154 ? 72.580 12.881 90.271 1.00 14.66 154 ALA A N 1
ATOM 1195 C CA . ALA A 1 154 ? 71.593 11.926 89.776 1.00 15.49 154 ALA A CA 1
ATOM 1196 C C . ALA A 1 154 ? 70.331 12.635 89.299 1.00 13.74 154 ALA A C 1
ATOM 1197 O O . ALA A 1 154 ? 69.708 12.215 88.319 1.00 12.45 154 ALA A O 1
ATOM 1199 N N . LEU A 1 155 ? 69.934 13.709 89.979 1.00 14.32 155 LEU A N 1
ATOM 1200 C CA . LEU A 1 155 ? 68.761 14.449 89.532 1.00 12.61 155 LEU A CA 1
ATOM 1201 C C . LEU A 1 155 ? 68.991 15.048 88.155 1.00 14.74 155 LEU A C 1
ATOM 1202 O O . LEU A 1 155 ? 68.073 15.092 87.325 1.00 12.69 155 LEU A O 1
ATOM 1207 N N . ALA A 1 156 ? 70.212 15.512 87.888 1.00 12.49 156 ALA A N 1
ATOM 1208 C CA . ALA A 1 156 ? 70.524 15.966 86.539 1.00 15.92 156 ALA A CA 1
ATOM 1209 C C . ALA A 1 156 ? 70.333 14.834 85.537 1.00 15.27 156 ALA A C 1
ATOM 1210 O O . ALA A 1 156 ? 69.589 14.973 84.559 1.00 16.54 156 ALA A O 1
ATOM 1212 N N . GLY A 1 157 ? 70.979 13.689 85.785 1.00 15.22 157 GLY A N 1
ATOM 1213 C CA . GLY A 1 157 ? 70.883 12.570 84.862 1.00 15.67 157 GLY A CA 1
ATOM 1214 C C . GLY A 1 157 ? 69.476 12.025 84.724 1.00 17.34 157 GLY A C 1
ATOM 1215 O O . GLY A 1 157 ? 69.080 11.592 83.640 1.00 15.41 157 GLY A O 1
ATOM 1216 N N . ARG A 1 158 ? 68.703 12.050 85.813 1.00 12.49 158 ARG A N 1
ATOM 1217 C CA . ARG A 1 158 ? 67.300 11.644 85.771 1.00 12.54 158 ARG A CA 1
ATOM 1218 C C . ARG A 1 158 ? 66.495 12.453 84.756 1.00 13.28 158 ARG A C 1
ATOM 1219 O O . ARG A 1 158 ? 65.459 11.984 84.264 1.00 12.57 158 ARG A O 1
ATOM 1227 N N . LYS A 1 159 ? 66.947 13.664 84.437 1.00 12.83 159 LYS A N 1
ATOM 1228 C CA . LYS A 1 159 ? 66.271 14.578 83.525 1.00 16.00 159 LYS A CA 1
ATOM 1229 C C . LYS A 1 159 ? 66.986 14.731 82.188 1.00 14.85 159 LYS A C 1
ATOM 1230 O O . LYS A 1 159 ? 66.331 14.880 81.158 1.00 13.83 159 LYS A O 1
ATOM 1236 N N . ILE A 1 160 ? 68.320 14.709 82.184 1.00 14.02 160 ILE A N 1
ATOM 1237 C CA . ILE A 1 160 ? 69.074 14.815 80.936 1.00 13.26 160 ILE A CA 1
ATOM 1238 C C . ILE A 1 160 ? 68.779 13.622 80.035 1.00 14.31 160 ILE A C 1
ATOM 1239 O O . ILE A 1 160 ? 68.543 13.773 78.830 1.00 12.21 160 ILE A O 1
ATOM 1244 N N . GLY A 1 161 ? 68.789 12.417 80.610 1.00 14.15 161 GLY A N 1
ATOM 1245 C CA . GLY A 1 161 ? 68.529 11.199 79.876 1.00 14.27 161 GLY A CA 1
ATOM 1246 C C . GLY A 1 161 ? 67.264 11.234 79.036 1.00 13.93 161 GLY A C 1
ATOM 1247 O O . GLY A 1 161 ? 67.315 11.147 77.814 1.00 14.51 161 GLY A O 1
ATOM 1248 N N . PRO A 1 162 ? 66.101 11.370 79.678 1.00 15.84 162 PRO A N 1
ATOM 1249 C CA . PRO A 1 162 ? 64.848 11.358 78.903 1.00 13.63 162 PRO A CA 1
ATOM 1250 C C . PRO A 1 162 ? 64.710 12.544 77.958 1.00 16.55 162 PRO A C 1
ATOM 1251 O O . PRO A 1 162 ? 64.251 12.374 76.821 1.00 14.87 162 PRO A O 1
ATOM 1255 N N . ALA A 1 163 ? 65.077 13.750 78.403 1.00 13.10 163 ALA A N 1
ATOM 1256 C CA . ALA A 1 163 ? 64.957 14.926 77.552 1.00 13.94 163 ALA A CA 1
ATOM 1257 C C . ALA A 1 163 ? 65.708 14.740 76.238 1.00 17.04 163 ALA A C 1
ATOM 1258 O O . ALA A 1 163 ? 65.175 15.018 75.159 1.00 15.40 163 ALA A O 1
ATOM 1260 N N . LEU A 1 164 ? 66.949 14.260 76.311 1.00 14.50 164 LEU A N 1
ATOM 1261 C CA . LEU A 1 164 ? 67.795 14.241 75.123 1.00 15.07 164 LEU A CA 1
ATOM 1262 C C . LEU A 1 164 ? 67.478 13.053 74.233 1.00 18.57 164 LEU A C 1
ATOM 1263 O O . LEU A 1 164 ? 67.502 13.181 73.004 1.00 18.44 164 LEU A O 1
ATOM 1268 N N . VAL A 1 165 ? 67.187 11.893 74.835 1.00 16.37 165 VAL A N 1
ATOM 1269 C CA . VAL A 1 165 ? 66.748 10.734 74.060 1.00 15.63 165 VAL A CA 1
ATOM 1270 C C . VAL A 1 165 ? 65.537 11.090 73.204 1.00 19.59 165 VAL A C 1
ATOM 1271 O O . VAL A 1 165 ? 65.459 10.725 72.021 1.00 20.40 165 VAL A O 1
ATOM 1275 N N . ALA A 1 166 ? 64.582 11.823 73.782 1.00 15.49 166 ALA A N 1
ATOM 1276 C CA . ALA A 1 166 ? 63.356 12.197 73.086 1.00 20.72 166 ALA A CA 1
ATOM 1277 C C . ALA A 1 166 ? 63.565 13.279 72.020 1.00 16.77 166 ALA A C 1
ATOM 1278 O O . ALA A 1 166 ? 62.601 13.639 71.340 1.00 15.44 166 ALA A O 1
ATOM 1280 N N . GLY A 1 167 ? 64.775 13.801 71.850 1.00 13.20 167 GLY A N 1
ATOM 1281 C CA . GLY A 1 167 ? 65.034 14.775 70.810 1.00 12.59 167 GLY A CA 1
ATOM 1282 C C . GLY A 1 167 ? 64.931 16.221 71.239 1.00 14.72 167 GLY A C 1
ATOM 1283 O O . GLY A 1 167 ? 65.013 17.105 70.380 1.00 11.41 167 GLY A O 1
ATOM 1284 N N . ASN A 1 168 ? 64.731 16.490 72.531 1.00 12.67 168 ASN A N 1
ATOM 1285 C CA . ASN A 1 168 ? 64.785 17.845 73.045 1.00 14.46 168 ASN A CA 1
ATOM 1286 C C . ASN A 1 168 ? 66.229 18.260 73.245 1.00 15.82 168 ASN A C 1
ATOM 1287 O O . ASN A 1 168 ? 67.150 17.437 73.228 1.00 17.14 168 ASN A O 1
ATOM 1292 N N . SER A 1 169 ? 66.416 19.554 73.459 1.00 10.44 169 SER A N 1
ATOM 1293 C CA . SER A 1 169 ? 67.617 20.054 74.103 1.00 13.19 169 SER A CA 1
ATOM 1294 C C . SER A 1 169 ? 67.289 20.429 75.553 1.00 15.55 169 SER A C 1
ATOM 1295 O O . SER A 1 169 ? 66.125 20.548 75.950 1.00 13.67 169 SER A O 1
ATOM 1298 N N . ILE A 1 170 ? 68.326 20.619 76.357 1.00 11.89 170 ILE A N 1
ATOM 1299 C CA . ILE A 1 170 ? 68.112 20.791 77.785 1.00 12.51 170 ILE A CA 1
ATOM 1300 C C . ILE A 1 170 ? 68.936 21.966 78.287 1.00 13.55 170 ILE A C 1
ATOM 1301 O O . ILE A 1 170 ? 70.070 22.187 77.847 1.00 16.26 170 ILE A O 1
ATOM 1306 N N . VAL A 1 171 ? 68.345 22.741 79.189 1.00 12.91 171 VAL A N 1
ATOM 1307 C CA . VAL A 1 171 ? 69.051 23.778 79.918 1.00 11.99 171 VAL A CA 1
ATOM 1308 C C . VAL A 1 171 ? 68.967 23.385 81.380 1.00 14.63 171 VAL A C 1
ATOM 1309 O O . VAL A 1 171 ? 67.882 23.422 81.974 1.00 18.32 171 VAL A O 1
ATOM 1313 N N . VAL A 1 172 ? 70.093 22.972 81.951 1.00 12.66 172 VAL A N 1
ATOM 1314 C CA . VAL A 1 172 ? 70.128 22.489 83.327 1.00 16.01 172 VAL A CA 1
ATOM 1315 C C . VAL A 1 172 ? 70.497 23.655 84.225 1.00 16.18 172 VAL A C 1
ATOM 1316 O O . VAL A 1 172 ? 71.557 24.268 84.050 1.00 15.23 172 VAL A O 1
ATOM 1320 N N . LYS A 1 173 ? 69.624 23.971 85.180 1.00 16.89 173 LYS A N 1
ATOM 1321 C CA . LYS A 1 173 ? 70.003 24.901 86.237 1.00 12.98 173 LYS A CA 1
ATOM 1322 C C . LYS A 1 173 ? 70.152 24.126 87.537 1.00 15.39 173 LYS A C 1
ATOM 1323 O O . LYS A 1 173 ? 69.150 23.830 88.209 1.00 13.20 173 LYS A O 1
ATOM 1329 N N . PRO A 1 174 ? 71.367 23.785 87.939 1.00 16.71 174 PRO A N 1
ATOM 1330 C CA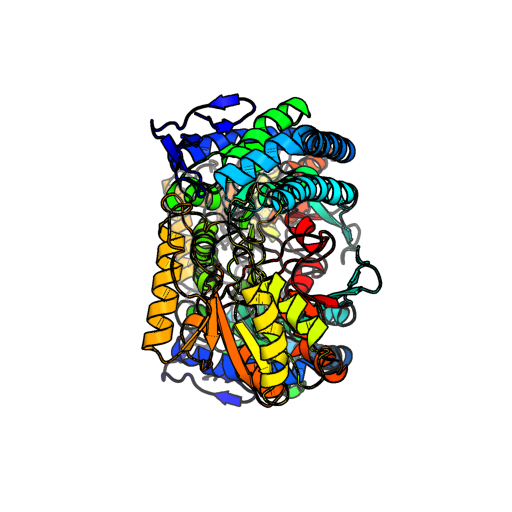 . PRO A 1 174 ? 71.540 23.059 89.199 1.00 17.19 174 PRO A CA 1
ATOM 1331 C C . PRO A 1 174 ? 71.317 23.954 90.411 1.00 17.92 174 PRO A C 1
ATOM 1332 O O . PRO A 1 174 ? 71.454 25.182 90.354 1.00 17.45 174 PRO A O 1
ATOM 1336 N N . THR A 1 175 ? 70.928 23.310 91.512 1.00 16.73 175 THR A N 1
ATOM 1337 C CA . THR A 1 175 ? 70.943 23.940 92.829 1.00 19.71 175 THR A CA 1
ATOM 1338 C C . THR A 1 175 ? 72.235 24.723 93.044 1.00 18.96 175 THR A C 1
ATOM 1339 O O . THR A 1 175 ? 73.326 24.264 92.696 1.00 17.94 175 THR A O 1
ATOM 1343 N N . SER A 1 176 ? 72.107 25.923 93.606 1.00 18.38 176 SER A N 1
ATOM 1344 C CA . SER A 1 176 ? 73.298 26.710 93.904 1.00 18.59 176 SER A CA 1
ATOM 1345 C C . SER A 1 176 ? 74.081 26.150 95.086 1.00 21.81 176 SER A C 1
ATOM 1346 O O . SER A 1 176 ? 75.253 26.502 95.258 1.00 23.25 176 SER A O 1
ATOM 1349 N N . GLU A 1 177 ? 73.468 25.286 95.900 1.00 18.49 177 GLU A N 1
ATOM 1350 C CA . GLU A 1 177 ? 74.170 24.735 97.057 1.00 22.20 177 GLU A CA 1
ATOM 1351 C C . GLU A 1 177 ? 75.228 23.718 96.645 1.00 20.40 177 GLU A C 1
ATOM 1352 O O . GLU A 1 177 ? 76.288 23.632 97.278 1.00 21.17 177 GLU A O 1
ATOM 1358 N N . THR A 1 178 ? 74.951 22.909 95.620 1.00 15.63 178 THR A N 1
ATOM 1359 C CA . THR A 1 178 ? 75.811 21.779 95.261 1.00 18.13 178 THR A CA 1
ATOM 1360 C C . THR A 1 178 ? 75.847 21.596 93.745 1.00 19.71 178 THR A C 1
ATOM 1361 O O . THR A 1 178 ? 75.348 20.600 93.211 1.00 19.74 178 THR A O 1
ATOM 1365 N N . PRO A 1 179 ? 76.473 22.541 93.012 1.00 18.77 179 PRO A N 1
ATOM 1366 C CA . PRO A 1 179 ? 76.490 22.442 91.544 1.00 16.61 179 PRO A CA 1
ATOM 1367 C C . PRO A 1 179 ? 77.754 21.856 90.927 1.00 18.61 179 PRO A C 1
ATOM 1368 O O . PRO A 1 179 ? 77.772 21.617 89.712 1.00 20.41 179 PRO A O 1
ATOM 1372 N N . LEU A 1 180 ? 78.809 21.637 91.720 1.00 15.32 180 LEU A N 1
ATOM 1373 C CA . LEU A 1 180 ? 80.134 21.415 91.142 1.00 16.78 180 LEU A CA 1
ATOM 1374 C C . LEU A 1 180 ? 80.179 20.149 90.298 1.00 17.04 180 LEU A C 1
ATOM 1375 O O . LEU A 1 180 ? 80.612 20.181 89.140 1.00 18.88 180 LEU A O 1
ATOM 1380 N N . ALA A 1 181 ? 79.760 19.016 90.865 1.00 15.05 181 ALA A N 1
ATOM 1381 C CA . ALA A 1 181 ? 79.777 17.778 90.092 1.00 18.29 181 ALA A CA 1
ATOM 1382 C C . ALA A 1 181 ? 78.890 17.897 88.859 1.00 20.50 181 ALA A C 1
ATOM 1383 O O . ALA A 1 181 ? 79.232 17.382 87.784 1.00 16.85 181 ALA A O 1
ATOM 1385 N N . THR A 1 182 ? 77.752 18.587 88.991 1.00 16.79 182 THR A N 1
ATOM 1386 C CA . THR A 1 182 ? 76.865 18.771 87.846 1.00 19.77 182 THR A CA 1
ATOM 1387 C C . THR A 1 182 ? 77.555 19.564 86.743 1.00 17.89 182 THR A C 1
ATOM 1388 O O . THR A 1 182 ? 77.416 19.240 85.558 1.00 14.97 182 THR A O 1
ATOM 1392 N N . LEU A 1 183 ? 78.325 20.590 87.113 1.00 16.98 183 LEU A N 1
ATOM 1393 C CA . LEU A 1 183 ? 79.015 21.393 86.108 1.00 15.56 183 LEU A CA 1
ATOM 1394 C C . LEU A 1 183 ? 80.095 20.600 85.404 1.00 15.66 183 LEU A C 1
ATOM 1395 O O . LEU A 1 183 ? 80.395 20.878 84.234 1.00 16.10 183 LEU A O 1
ATOM 1400 N N . GLU A 1 184 ? 80.684 19.614 86.092 1.00 13.32 184 GLU A N 1
ATOM 1401 C CA . GLU A 1 184 ? 81.672 18.748 85.454 1.00 17.28 184 GLU A CA 1
ATOM 1402 C C . GLU A 1 184 ? 81.084 18.012 84.249 1.00 21.58 184 GLU A C 1
ATOM 1403 O O . GLU A 1 184 ? 81.820 17.660 83.320 1.00 23.21 184 GLU A O 1
ATOM 1409 N N . LEU A 1 185 ? 79.766 17.794 84.234 1.00 16.94 185 LEU A N 1
ATOM 1410 C CA . LEU A 1 185 ? 79.139 17.105 83.114 1.00 17.37 185 LEU A CA 1
ATOM 1411 C C . LEU A 1 185 ? 79.369 17.823 81.793 1.00 19.09 185 LEU A C 1
ATOM 1412 O O . LEU A 1 185 ? 79.406 17.173 80.739 1.00 18.71 185 LEU A O 1
ATOM 1417 N N . GLY A 1 186 ? 79.490 19.154 81.821 1.00 19.28 186 GLY A N 1
ATOM 1418 C CA . GLY A 1 186 ? 79.734 19.887 80.586 1.00 17.45 186 GLY A CA 1
ATOM 1419 C C . GLY A 1 186 ? 80.973 19.395 79.866 1.00 21.91 186 GLY A C 1
ATOM 1420 O O . GLY A 1 186 ? 80.952 19.158 78.655 1.00 23.08 186 GLY A O 1
ATOM 1421 N N . TYR A 1 187 ? 82.067 19.204 80.614 1.00 21.53 187 TYR A N 1
ATOM 1422 C CA . TYR A 1 187 ? 83.281 18.652 80.024 1.00 17.95 187 TYR A CA 1
ATOM 1423 C C . TYR A 1 187 ? 83.016 17.283 79.426 1.00 18.50 187 TYR A C 1
ATOM 1424 O O . TYR A 1 187 ? 83.429 17.001 78.297 1.00 22.27 187 TYR A O 1
ATOM 1433 N N . LEU A 1 188 ? 82.305 16.427 80.158 1.00 17.46 188 LEU A N 1
ATOM 1434 C CA . LEU A 1 188 ? 82.041 15.081 79.660 1.00 20.04 188 LEU A CA 1
ATOM 1435 C C . LEU A 1 188 ? 81.099 15.102 78.461 1.00 20.92 188 LEU A C 1
ATOM 1436 O O . LEU A 1 188 ? 81.194 14.232 77.587 1.00 20.44 188 LEU A O 1
ATOM 1441 N N . ALA A 1 189 ? 80.206 16.095 78.390 1.00 19.56 189 ALA A N 1
ATOM 1442 C CA . ALA A 1 189 ? 79.299 16.200 77.253 1.00 19.90 189 ALA A CA 1
ATOM 1443 C C . ALA A 1 189 ? 80.056 16.526 75.969 1.00 20.44 189 ALA A C 1
ATOM 1444 O O . ALA A 1 189 ? 79.735 15.987 74.903 1.00 21.61 189 ALA A O 1
ATOM 1446 N N . GLU A 1 190 ? 81.056 17.407 76.048 1.00 18.44 190 GLU A N 1
ATOM 1447 C CA . GLU A 1 190 ? 81.947 17.624 74.908 1.00 26.33 190 GLU A CA 1
ATOM 1448 C C . GLU A 1 190 ? 82.716 16.355 74.550 1.00 24.07 190 GLU A C 1
ATOM 1449 O O . GLU A 1 190 ? 82.858 16.010 73.373 1.00 22.59 190 GLU A O 1
ATOM 1455 N N . GLN A 1 191 ? 83.250 15.664 75.558 1.00 23.99 191 GLN A N 1
ATOM 1456 C CA . GLN A 1 191 ? 84.022 14.451 75.309 1.00 26.16 191 GLN A CA 1
ATOM 1457 C C . GLN A 1 191 ? 83.181 13.399 74.593 1.00 22.88 191 GLN A C 1
ATOM 1458 O O . GLN A 1 191 ? 83.671 12.716 73.692 1.00 22.95 191 GLN A O 1
ATOM 1464 N N . ALA A 1 192 ? 81.901 13.280 74.961 1.00 21.54 192 ALA A N 1
ATOM 1465 C CA . ALA A 1 192 ? 80.994 12.295 74.380 1.00 21.96 192 ALA A CA 1
ATOM 1466 C C . ALA A 1 192 ? 80.477 12.682 73.002 1.00 24.55 192 ALA A C 1
ATOM 1467 O O . ALA A 1 192 ? 79.908 11.824 72.315 1.00 20.05 192 ALA A O 1
ATOM 1469 N N . GLY A 1 193 ? 80.644 13.937 72.588 1.00 17.31 193 GLY A N 1
ATOM 1470 C CA . GLY A 1 193 ? 80.158 14.368 71.293 1.00 20.29 193 GLY A CA 1
ATOM 1471 C C . GLY A 1 193 ? 78.755 14.933 71.274 1.00 23.13 193 GLY A C 1
ATOM 1472 O O . GLY A 1 193 ? 78.146 14.998 70.203 1.00 24.05 193 GLY A O 1
ATOM 1473 N N . ILE A 1 194 ? 78.210 15.328 72.419 1.00 19.18 194 ILE A N 1
ATOM 1474 C CA . ILE A 1 194 ? 76.908 15.992 72.440 1.00 19.00 194 ILE A CA 1
ATOM 1475 C C . ILE A 1 194 ? 77.060 17.337 71.736 1.00 20.81 194 ILE A C 1
ATOM 1476 O O . ILE A 1 194 ? 77.862 18.173 72.174 1.00 19.93 194 ILE A O 1
ATOM 1481 N N . PRO A 1 195 ? 76.323 17.586 70.652 1.00 23.55 195 PRO A N 1
ATOM 1482 C CA . PRO A 1 195 ? 76.541 18.812 69.878 1.00 18.68 195 PRO A CA 1
ATOM 1483 C C . PRO A 1 195 ? 76.321 20.061 70.720 1.00 20.83 195 PRO A C 1
ATOM 1484 O O . PRO A 1 195 ? 75.486 20.080 71.628 1.00 20.26 195 PRO A O 1
ATOM 1488 N N . ALA A 1 196 ? 77.078 21.114 70.390 1.00 17.82 196 ALA A N 1
ATOM 1489 C CA . ALA A 1 196 ? 77.011 22.381 71.114 1.00 20.40 196 ALA A CA 1
ATOM 1490 C C . ALA A 1 196 ? 75.577 22.886 71.228 1.00 18.92 196 ALA A C 1
ATOM 1491 O O . ALA A 1 196 ? 74.874 23.036 70.225 1.00 21.07 196 ALA A O 1
ATOM 1493 N N . GLY A 1 197 ? 75.150 23.152 72.461 1.00 19.06 197 GLY A N 1
ATOM 1494 C CA . GLY A 1 197 ? 73.849 23.735 72.722 1.00 19.20 197 GLY A CA 1
ATOM 1495 C C . GLY A 1 197 ? 72.744 22.749 73.047 1.00 17.64 197 GLY A C 1
ATOM 1496 O O . GLY A 1 197 ? 71.640 23.179 73.417 1.00 15.92 197 GLY A O 1
ATOM 1497 N N . VAL A 1 198 ? 72.992 21.448 72.897 1.00 13.37 198 VAL A N 1
ATOM 1498 C CA . VAL A 1 198 ? 71.988 20.447 73.252 1.00 15.03 198 VAL A CA 1
ATOM 1499 C C . VAL A 1 198 ? 71.924 20.252 74.762 1.00 16.11 198 VAL A C 1
ATOM 1500 O O . VAL A 1 198 ? 70.844 20.008 75.320 1.00 15.67 198 VAL A O 1
ATOM 1504 N N . LEU A 1 199 ? 73.063 20.361 75.445 1.00 16.99 199 LEU A N 1
ATOM 1505 C CA . LEU A 1 199 ? 73.136 20.312 76.900 1.00 16.98 199 LEU A CA 1
ATOM 1506 C C . LEU A 1 199 ? 73.820 21.582 77.393 1.00 18.11 199 LEU A C 1
ATOM 1507 O O . LEU A 1 199 ? 75.010 21.793 77.138 1.00 15.84 199 LEU A O 1
ATOM 1512 N N . ASN A 1 200 ? 73.084 22.407 78.124 1.00 16.77 200 ASN A N 1
ATOM 1513 C CA . ASN A 1 200 ? 73.622 23.637 78.680 1.00 15.27 200 ASN A CA 1
ATOM 1514 C C . ASN A 1 200 ? 73.473 23.596 80.193 1.00 13.83 200 ASN A C 1
ATOM 1515 O O . ASN A 1 200 ? 72.531 22.994 80.705 1.00 14.55 200 ASN A O 1
ATOM 1520 N N . ILE A 1 201 ? 74.425 24.195 80.911 1.00 15.57 201 ILE A N 1
ATOM 1521 C CA . ILE A 1 201 ? 74.421 24.221 82.377 1.00 15.30 201 ILE A CA 1
ATOM 1522 C C . ILE A 1 201 ? 74.672 25.655 82.829 1.00 16.72 201 ILE A C 1
ATOM 1523 O O . ILE A 1 201 ? 75.773 26.186 82.629 1.00 17.16 201 ILE A O 1
ATOM 1528 N N . VAL A 1 202 ? 73.668 26.273 83.458 1.00 14.44 202 VAL A N 1
ATOM 1529 C CA . VAL A 1 202 ? 73.749 27.645 83.947 1.00 15.65 202 VAL A CA 1
ATOM 1530 C C . VAL A 1 202 ? 73.470 27.658 85.443 1.00 17.90 202 VAL A C 1
ATOM 1531 O O . VAL A 1 202 ? 72.590 26.939 85.927 1.00 19.11 202 VAL A O 1
ATOM 1535 N N . THR A 1 203 ? 74.200 28.498 86.174 1.00 19.72 203 THR A N 1
ATOM 1536 C CA . THR A 1 203 ? 74.087 28.563 87.625 1.00 18.32 203 THR A CA 1
ATOM 1537 C C . THR A 1 203 ? 73.645 29.957 88.060 1.00 19.00 203 THR A C 1
ATOM 1538 O O . THR A 1 203 ? 74.086 30.968 87.500 1.00 15.56 203 THR A O 1
ATOM 1542 N N . GLY A 1 204 ? 72.757 29.993 89.048 1.00 15.19 204 GLY A N 1
ATOM 1543 C CA . GLY A 1 204 ? 72.184 31.241 89.516 1.00 16.39 204 GLY A CA 1
ATOM 1544 C C . GLY A 1 204 ? 70.998 30.967 90.414 1.00 19.41 204 GLY A C 1
ATOM 1545 O O . GLY A 1 204 ? 70.563 29.825 90.584 1.00 24.98 204 GLY A O 1
ATOM 1546 N N . GLY A 1 205 ? 70.476 32.046 90.988 1.00 16.67 205 GLY A N 1
ATOM 1547 C CA . GLY A 1 205 ? 69.392 31.913 91.950 1.00 17.28 205 GLY A CA 1
ATOM 1548 C C . GLY A 1 205 ? 68.129 31.379 91.296 1.00 19.43 205 GLY A C 1
ATOM 1549 O O . GLY A 1 205 ? 67.723 31.838 90.222 1.00 23.60 205 GLY A O 1
ATOM 1550 N N . GLY A 1 206 ? 67.507 30.394 91.937 1.00 20.27 206 GLY A N 1
ATOM 1551 C CA . GLY A 1 206 ? 66.234 29.898 91.451 1.00 16.11 206 GLY A CA 1
ATOM 1552 C C . GLY A 1 206 ? 65.178 30.976 91.306 1.00 17.37 206 GLY A C 1
ATOM 1553 O O . GLY A 1 206 ? 64.342 30.911 90.405 1.00 18.21 206 GLY A O 1
ATOM 1554 N N . ARG A 1 207 ? 65.207 31.993 92.170 1.00 20.03 207 ARG A N 1
ATOM 1555 C CA . ARG A 1 207 ? 64.157 33.004 92.146 1.00 24.82 207 ARG A CA 1
ATOM 1556 C C . ARG A 1 207 ? 64.409 34.074 91.102 1.00 22.26 207 ARG A C 1
ATOM 1557 O O . ARG A 1 207 ? 63.493 34.839 90.792 1.00 22.28 207 ARG A O 1
ATOM 1565 N N . THR A 1 208 ? 65.621 34.151 90.558 1.00 20.33 208 THR A N 1
ATOM 1566 C CA . THR A 1 208 ? 65.928 35.080 89.469 1.00 20.39 208 THR A CA 1
ATOM 1567 C C . THR A 1 208 ? 66.089 34.328 88.180 1.00 18.36 208 THR A C 1
ATOM 1568 O O . THR A 1 208 ? 65.176 34.311 87.345 1.00 18.31 208 THR A O 1
ATOM 1572 N N . LEU A 1 209 ? 67.226 33.655 87.965 1.00 14.93 209 LEU A N 1
ATOM 1573 C CA . LEU A 1 209 ? 67.462 32.932 86.725 1.00 15.13 209 LEU A CA 1
ATOM 1574 C C . LEU A 1 209 ? 66.457 31.795 86.538 1.00 16.94 209 LEU A C 1
ATOM 1575 O O . LEU A 1 209 ? 65.838 31.669 85.480 1.00 17.48 209 LEU A O 1
ATOM 1580 N N . GLY A 1 210 ? 66.294 30.941 87.552 1.00 17.29 210 GLY A N 1
ATOM 1581 C CA . GLY A 1 210 ? 65.353 29.840 87.423 1.00 16.66 210 GLY A CA 1
ATOM 1582 C C . GLY A 1 210 ? 63.942 30.301 87.103 1.00 16.71 210 GLY A C 1
ATOM 1583 O O . GLY A 1 210 ? 63.280 29.740 86.226 1.00 15.22 210 GLY A O 1
ATOM 1584 N N . ASN A 1 211 ? 63.466 31.337 87.800 1.00 16.19 211 ASN A N 1
ATOM 1585 C CA . ASN A 1 211 ? 62.121 31.849 87.549 1.00 15.58 211 ASN A CA 1
ATOM 1586 C C . ASN A 1 211 ? 61.981 32.390 86.131 1.00 18.68 211 ASN A C 1
ATOM 1587 O O . ASN A 1 211 ? 60.926 32.243 85.500 1.00 17.25 211 ASN A O 1
ATOM 1592 N N . GLU A 1 212 ? 63.032 33.025 85.615 1.00 16.58 212 GLU A N 1
ATOM 1593 C CA . GLU A 1 212 ? 62.974 33.537 84.252 1.00 18.60 212 GLU A CA 1
ATOM 1594 C C . GLU A 1 212 ? 63.031 32.405 83.228 1.00 20.15 212 GLU A C 1
ATOM 1595 O O . GLU A 1 212 ? 62.407 32.499 82.156 1.00 19.67 212 GLU A O 1
ATOM 1601 N N . LEU A 1 213 ? 63.770 31.331 83.534 1.00 12.31 213 LEU A N 1
ATOM 1602 C CA . LEU A 1 213 ? 63.838 30.198 82.616 1.00 16.77 213 LEU A CA 1
ATOM 1603 C C . LEU A 1 213 ? 62.482 29.500 82.485 1.00 14.35 213 LEU A C 1
ATOM 1604 O O . LEU A 1 213 ? 62.041 29.200 81.373 1.00 15.64 213 LEU A O 1
ATOM 1609 N N . VAL A 1 214 ? 61.790 29.258 83.598 1.00 16.28 214 VAL A N 1
ATOM 1610 C CA . VAL A 1 214 ? 60.601 28.411 83.540 1.00 15.66 214 VAL A CA 1
ATOM 1611 C C . VAL A 1 214 ? 59.403 29.112 82.922 1.00 15.99 214 VAL A C 1
ATOM 1612 O O . VAL A 1 214 ? 58.529 28.434 82.373 1.00 21.19 214 VAL A O 1
ATOM 1616 N N . GLY A 1 215 ? 59.329 30.439 82.984 1.00 14.05 215 GLY A N 1
ATOM 1617 C CA . GLY A 1 215 ? 58.220 31.126 82.353 1.00 16.27 215 GLY A CA 1
ATOM 1618 C C . GLY A 1 215 ? 58.459 31.593 80.927 1.00 19.87 215 GLY A C 1
ATOM 1619 O O . GLY A 1 215 ? 57.551 32.131 80.282 1.00 16.74 215 GLY A O 1
ATOM 1620 N N . HIS A 1 216 ? 59.661 31.388 80.397 1.00 19.53 216 HIS A N 1
ATOM 1621 C CA . HIS A 1 216 ? 60.040 32.008 79.136 1.00 18.12 216 HIS A CA 1
ATOM 1622 C C . HIS A 1 216 ? 59.324 31.361 77.953 1.00 20.30 216 HIS A C 1
ATOM 1623 O O . HIS A 1 216 ? 59.019 30.162 77.958 1.00 17.79 216 HIS A O 1
ATOM 1630 N N . ARG A 1 217 ? 59.080 32.179 76.919 1.00 18.20 217 ARG A N 1
ATOM 1631 C CA . ARG A 1 217 ? 58.370 31.732 75.721 1.00 20.38 217 ARG A CA 1
ATOM 1632 C C . ARG A 1 217 ? 59.100 30.599 75.007 1.00 19.42 217 ARG A C 1
ATOM 1633 O O . ARG A 1 217 ? 58.477 29.829 74.266 1.00 17.52 217 ARG A O 1
ATOM 1641 N N . MET A 1 218 ? 60.420 30.502 75.183 1.00 13.61 218 MET A N 1
ATOM 1642 C CA . MET A 1 218 ? 61.209 29.472 74.520 1.00 16.60 218 MET A CA 1
ATOM 1643 C C . MET A 1 218 ? 61.264 28.172 75.304 1.00 15.87 218 MET A C 1
ATOM 1644 O O . MET A 1 218 ? 61.812 27.200 74.788 1.00 16.38 218 MET A O 1
ATOM 1649 N N . THR A 1 219 ? 60.717 28.128 76.520 1.00 15.03 219 THR A N 1
ATOM 1650 C CA . THR A 1 219 ? 60.768 26.941 77.367 1.00 14.07 219 THR A CA 1
ATOM 1651 C C . THR A 1 219 ? 59.514 26.113 77.121 1.00 17.77 219 THR A C 1
ATOM 1652 O O . THR A 1 219 ? 58.413 26.502 77.525 1.00 19.48 219 THR A O 1
ATOM 1656 N N . ASN A 1 220 ? 59.680 24.959 76.488 1.00 16.23 220 ASN A N 1
ATOM 1657 C CA . ASN A 1 220 ? 58.536 24.111 76.186 1.00 14.64 220 ASN A CA 1
ATOM 1658 C C . ASN A 1 220 ? 58.173 23.165 77.313 1.00 15.59 220 ASN A C 1
ATOM 1659 O O . ASN A 1 220 ? 57.060 22.625 77.304 1.00 15.33 220 ASN A O 1
ATOM 1664 N N . MET A 1 221 ? 59.077 22.947 78.269 1.00 16.57 221 MET A N 1
ATOM 1665 C CA . MET A 1 221 ? 58.837 22.014 79.364 1.00 16.29 221 MET A CA 1
ATOM 1666 C C . MET A 1 221 ? 59.792 22.317 80.506 1.00 15.19 221 MET A C 1
ATOM 1667 O O . MET A 1 221 ? 60.964 22.647 80.280 1.00 14.91 221 MET A O 1
ATOM 1672 N N . VAL A 1 222 ? 59.282 22.200 81.728 1.00 14.60 222 VAL A N 1
ATOM 1673 C CA . VAL A 1 222 ? 60.074 22.311 82.940 1.00 10.39 222 VAL A CA 1
ATOM 1674 C C . VAL A 1 222 ? 60.039 20.970 83.654 1.00 16.40 222 VAL A C 1
ATOM 1675 O O . VAL A 1 222 ? 58.958 20.469 83.992 1.00 16.51 222 VAL A O 1
ATOM 1679 N N . SER A 1 223 ? 61.209 20.403 83.910 1.00 14.44 223 SER A N 1
ATOM 1680 C CA . SER A 1 223 ? 61.336 19.263 84.809 1.00 12.89 223 SER A CA 1
ATOM 1681 C C . SER A 1 223 ? 62.153 19.723 86.006 1.00 13.40 223 SER A C 1
ATOM 1682 O O . SER A 1 223 ? 63.335 20.058 85.871 1.00 15.39 223 SER A O 1
ATOM 1685 N N . MET A 1 224 ? 61.521 19.752 87.169 1.00 14.32 224 MET A N 1
ATOM 1686 C CA . MET A 1 224 ? 62.122 20.371 88.333 1.00 12.96 224 MET A CA 1
ATOM 1687 C C . MET A 1 224 ? 61.902 19.500 89.561 1.00 14.81 224 MET A C 1
ATOM 1688 O O . MET A 1 224 ? 60.826 18.924 89.757 1.00 12.96 224 MET A O 1
ATOM 1693 N N . THR A 1 225 ? 62.946 19.408 90.371 1.00 14.56 225 THR A N 1
ATOM 1694 C CA . THR A 1 225 ? 62.924 18.758 91.665 1.00 12.77 225 THR A CA 1
ATOM 1695 C C . THR A 1 225 ? 63.298 19.786 92.725 1.00 15.90 225 THR A C 1
ATOM 1696 O O . THR A 1 225 ? 64.221 20.577 92.516 1.00 18.81 225 THR A O 1
ATOM 1700 N N . GLY A 1 226 ? 62.581 19.791 93.846 1.00 12.92 226 GLY A N 1
ATOM 1701 C CA . GLY A 1 226 ? 62.867 20.748 94.904 1.00 11.87 226 GLY A CA 1
ATOM 1702 C C . GLY A 1 226 ? 61.721 20.840 95.902 1.00 14.22 226 GLY A C 1
ATOM 1703 O O . GLY A 1 226 ? 60.869 19.958 95.962 1.00 12.17 226 GLY A O 1
ATOM 1704 N N . SER A 1 227 ? 61.717 21.926 96.681 1.00 11.55 227 SER A N 1
ATOM 1705 C CA . SER A 1 227 ? 60.711 22.135 97.717 1.00 11.76 227 SER A CA 1
ATOM 1706 C C . SER A 1 227 ? 59.358 22.515 97.125 1.00 14.07 227 SER A C 1
ATOM 1707 O O . SER A 1 227 ? 59.263 23.057 96.020 1.00 14.60 227 SER A O 1
ATOM 1710 N N . THR A 1 228 ? 58.305 22.246 97.892 1.00 11.03 228 THR A N 1
ATOM 1711 C CA . THR A 1 228 ? 56.957 22.595 97.455 1.00 12.03 228 THR A CA 1
ATOM 1712 C C . THR A 1 228 ? 56.754 24.090 97.208 1.00 14.87 228 THR A C 1
ATOM 1713 O O . THR A 1 228 ? 56.163 24.433 96.169 1.00 13.99 228 THR A O 1
ATOM 1717 N N . PRO A 1 229 ? 57.200 25.017 98.071 1.00 13.53 229 PRO A N 1
ATOM 1718 C CA . PRO A 1 229 ? 57.028 26.444 97.722 1.00 12.58 229 PRO A CA 1
ATOM 1719 C C . PRO A 1 229 ? 57.681 26.821 96.398 1.00 16.68 229 PRO A C 1
ATOM 1720 O O . PRO A 1 229 ? 57.124 27.628 95.639 1.00 17.38 229 PRO A O 1
ATOM 1724 N N . ALA A 1 230 ? 58.851 26.259 96.090 1.00 14.76 230 ALA A N 1
ATOM 1725 C CA . ALA A 1 230 ? 59.491 26.598 94.823 1.00 16.41 230 ALA A CA 1
ATOM 1726 C C . ALA A 1 230 ? 58.671 26.082 93.650 1.00 17.37 230 ALA A C 1
ATOM 1727 O O . ALA A 1 230 ? 58.519 26.779 92.635 1.00 14.06 230 ALA A O 1
ATOM 1729 N N . GLY A 1 231 ? 58.120 24.872 93.781 1.00 13.02 231 GLY A N 1
ATOM 1730 C CA . GLY A 1 231 ? 57.284 24.320 92.729 1.00 11.96 231 GLY A CA 1
ATOM 1731 C C . GLY A 1 231 ? 55.985 25.078 92.547 1.00 14.54 231 GLY A C 1
ATOM 1732 O O . GLY A 1 231 ? 55.465 25.162 91.432 1.00 12.45 231 GLY A O 1
ATOM 1733 N N . GLN A 1 232 ? 55.431 25.619 93.634 1.00 16.64 232 GLN A N 1
ATOM 1734 C CA . GLN A 1 232 ? 54.249 26.467 93.517 1.00 16.82 232 GLN A CA 1
ATOM 1735 C C . GLN A 1 232 ? 54.565 27.746 92.763 1.00 16.04 232 GLN A C 1
ATOM 1736 O O . GLN A 1 232 ? 53.706 28.270 92.043 1.00 18.07 232 GLN A O 1
ATOM 1742 N N . SER A 1 233 ? 55.780 28.266 92.930 1.00 14.78 233 SER A N 1
ATOM 1743 C CA . SER A 1 233 ? 56.189 29.445 92.174 1.00 15.35 233 SER A CA 1
ATOM 1744 C C . SER A 1 233 ? 56.361 29.115 90.698 1.00 15.95 233 SER A C 1
ATOM 1745 O O . SER A 1 233 ? 56.027 29.932 89.826 1.00 16.07 233 SER A O 1
ATOM 1748 N N . ILE A 1 234 ? 56.846 27.907 90.396 1.00 14.84 234 ILE A N 1
ATOM 1749 C CA . ILE A 1 234 ? 57.021 27.514 89.002 1.00 14.34 234 ILE A CA 1
ATOM 1750 C C . ILE A 1 234 ? 55.667 27.302 88.330 1.00 14.82 234 ILE A C 1
ATOM 1751 O O . ILE A 1 234 ? 55.474 27.678 87.164 1.00 16.48 234 ILE A O 1
ATOM 1756 N N . ILE A 1 235 ? 54.705 26.714 89.050 1.00 12.87 235 ILE A N 1
ATOM 1757 C CA . ILE A 1 235 ? 53.368 26.541 88.486 1.00 16.54 235 ILE A CA 1
ATOM 1758 C C . ILE A 1 235 ? 52.775 27.894 88.110 1.00 13.81 235 ILE A C 1
ATOM 1759 O O . ILE A 1 235 ? 52.208 28.060 87.025 1.00 14.86 235 ILE A O 1
ATOM 1764 N N . ARG A 1 236 ? 52.896 28.883 88.998 1.00 13.79 236 ARG A N 1
ATOM 1765 C CA . ARG A 1 236 ? 52.355 30.207 88.695 1.00 16.48 236 ARG A CA 1
ATOM 1766 C C . ARG A 1 236 ? 53.065 30.822 87.501 1.00 15.39 236 ARG A C 1
ATOM 1767 O O . ARG A 1 236 ? 52.421 31.332 86.580 1.00 19.35 236 ARG A O 1
ATOM 1775 N N . ALA A 1 237 ? 54.400 30.748 87.482 1.00 16.65 237 ALA A N 1
ATOM 1776 C CA . ALA A 1 237 ? 55.159 31.269 86.349 1.00 14.55 237 ALA A CA 1
ATOM 1777 C C . ALA A 1 237 ? 54.795 30.571 85.040 1.00 18.19 237 ALA A C 1
ATOM 1778 O O . ALA A 1 237 ? 54.848 31.192 83.969 1.00 17.78 237 ALA A O 1
ATOM 1780 N N . SER A 1 238 ? 54.427 29.288 85.092 1.00 14.18 238 SER A N 1
ATOM 1781 C CA . SER A 1 238 ? 54.109 28.585 83.849 1.00 15.55 238 SER A CA 1
ATOM 1782 C C . SER A 1 238 ? 52.805 29.050 83.220 1.00 15.44 238 SER A C 1
ATOM 1783 O O . SER A 1 238 ? 52.508 28.644 82.095 1.00 15.17 238 SER A O 1
ATOM 1786 N N . ALA A 1 239 ? 52.000 29.848 83.923 1.00 15.00 239 ALA A N 1
ATOM 1787 C CA . ALA A 1 239 ? 50.864 30.479 83.267 1.00 17.54 239 ALA A CA 1
ATOM 1788 C C . ALA A 1 239 ? 51.321 31.382 82.125 1.00 17.02 239 ALA A C 1
ATOM 1789 O O . ALA A 1 239 ? 50.584 31.578 81.148 1.00 17.62 239 ALA A O 1
ATOM 1791 N N . ASN A 1 240 ? 52.537 31.920 82.211 1.00 15.06 240 ASN A N 1
ATOM 1792 C CA . ASN A 1 240 ? 52.983 32.860 81.183 1.00 22.22 240 ASN A CA 1
ATOM 1793 C C . ASN A 1 240 ? 53.302 32.165 79.867 1.00 20.30 240 ASN A C 1
ATOM 1794 O O . ASN A 1 240 ? 53.191 32.785 78.803 1.00 19.07 240 ASN A O 1
ATOM 1799 N N . ASN A 1 241 ? 53.695 30.884 79.905 1.00 19.25 241 ASN A N 1
ATOM 1800 C CA . ASN A 1 241 ? 54.039 30.164 78.684 1.00 14.28 241 ASN A CA 1
ATOM 1801 C C . ASN A 1 241 ? 53.277 28.858 78.506 1.00 18.67 241 ASN A C 1
ATOM 1802 O O . ASN A 1 241 ? 53.271 28.325 77.392 1.00 19.57 241 ASN A O 1
ATOM 1807 N N . MET A 1 242 ? 52.622 28.343 79.553 1.00 17.86 242 MET A N 1
ATOM 1808 C CA . MET A 1 242 ? 51.984 27.022 79.546 1.00 14.33 242 MET A CA 1
ATOM 1809 C C . MET A 1 242 ? 52.955 25.932 79.122 1.00 15.59 242 MET A C 1
ATOM 1810 O O . MET A 1 242 ? 52.606 25.001 78.389 1.00 16.08 242 MET A O 1
ATOM 1815 N N . ALA A 1 243 ? 54.192 26.043 79.586 1.00 13.93 243 ALA A N 1
ATOM 1816 C CA . ALA A 1 243 ? 55.089 24.908 79.466 1.00 16.97 243 ALA A CA 1
ATOM 1817 C C . ALA A 1 243 ? 54.548 23.767 80.312 1.00 17.38 243 ALA A C 1
ATOM 1818 O O . ALA A 1 243 ? 53.996 23.989 81.391 1.00 18.13 243 ALA A O 1
ATOM 1820 N N . HIS A 1 244 ? 54.673 22.545 79.803 1.00 14.32 244 HIS A N 1
ATOM 1821 C CA . HIS A 1 244 ? 54.405 21.380 80.626 1.00 15.41 244 HIS A CA 1
ATOM 1822 C C . HIS A 1 244 ? 55.365 21.383 81.806 1.00 16.96 244 HIS A C 1
ATOM 1823 O O . HIS A 1 244 ? 56.573 21.579 81.636 1.00 17.97 244 HIS A O 1
ATOM 1830 N N . VAL A 1 245 ? 54.838 21.195 83.009 1.00 11.89 245 VAL A N 1
ATOM 1831 C CA . VAL A 1 245 ? 55.663 21.237 84.205 1.00 13.93 245 VAL A CA 1
ATOM 1832 C C . VAL A 1 245 ? 55.637 19.868 84.872 1.00 13.07 245 VAL A C 1
ATOM 1833 O O . VAL A 1 245 ? 54.569 19.365 85.236 1.00 11.82 245 VAL A O 1
ATOM 1837 N N . GLN A 1 246 ? 56.817 19.254 84.991 1.00 10.38 246 GLN A N 1
ATOM 1838 C CA . GLN A 1 246 ? 57.015 17.986 85.689 1.00 11.76 246 GLN A CA 1
ATOM 1839 C C . GLN A 1 246 ? 57.751 18.325 86.981 1.00 12.09 246 GLN A C 1
ATOM 1840 O O . GLN A 1 246 ? 58.970 18.529 86.981 1.00 11.58 246 GLN A O 1
ATOM 1846 N N . LEU A 1 247 ? 57.004 18.432 88.073 1.00 9.77 247 LEU A N 1
ATOM 1847 C CA . LEU A 1 247 ? 57.536 18.980 89.312 1.00 10.50 247 LEU A CA 1
ATOM 1848 C C . LEU A 1 247 ? 57.481 17.911 90.393 1.00 13.21 247 LEU A C 1
ATOM 1849 O O . LEU A 1 247 ? 56.438 17.280 90.589 1.00 14.98 247 LEU A O 1
ATOM 1854 N N . GLU A 1 248 ? 58.606 17.702 91.082 1.00 13.76 248 GLU A N 1
ATOM 1855 C CA . GLU A 1 248 ? 58.766 16.636 92.074 1.00 15.63 248 GLU A CA 1
ATOM 1856 C C . GLU A 1 248 ? 59.196 17.306 93.375 1.00 12.94 248 GLU A C 1
ATOM 1857 O O . GLU A 1 248 ? 60.366 17.663 93.533 1.00 12.96 248 GLU A O 1
ATOM 1863 N N . LEU A 1 249 ? 58.272 17.434 94.324 1.00 12.81 249 LEU A N 1
ATOM 1864 C CA . LEU A 1 249 ? 58.411 18.387 95.411 1.00 17.07 249 LEU A CA 1
ATOM 1865 C C . LEU A 1 249 ? 58.541 17.663 96.761 1.00 13.81 249 LEU A C 1
ATOM 1866 O O . LEU A 1 249 ? 59.139 16.582 96.827 1.00 13.71 249 LEU A O 1
ATOM 1871 N N . GLY A 1 250 ? 58.045 18.273 97.834 1.00 14.55 250 GLY A N 1
ATOM 1872 C CA . GLY A 1 250 ? 58.359 17.802 99.166 1.00 15.60 250 GLY A CA 1
ATOM 1873 C C . GLY A 1 250 ? 57.642 16.512 99.522 1.00 17.21 250 GLY A C 1
ATOM 1874 O O . GLY A 1 250 ? 56.739 16.039 98.833 1.00 17.94 250 GLY A O 1
ATOM 1875 N N . GLY A 1 251 ? 58.047 15.934 100.651 1.00 21.25 251 GLY A N 1
ATOM 1876 C CA . GLY A 1 251 ? 57.412 14.729 101.140 1.00 16.61 251 GLY A CA 1
ATOM 1877 C C . GLY A 1 251 ? 57.268 14.741 102.649 1.00 16.48 251 GLY A C 1
ATOM 1878 O O . GLY A 1 251 ? 57.907 15.521 103.359 1.00 18.87 251 GLY A O 1
ATOM 1879 N N . LYS A 1 252 ? 56.426 13.837 103.131 1.00 15.28 252 LYS A N 1
ATOM 1880 C CA . LYS A 1 252 ? 56.239 13.639 104.559 1.00 13.00 252 LYS A CA 1
ATOM 1881 C C . LYS A 1 252 ? 55.816 12.181 104.768 1.00 18.48 252 LYS A C 1
ATOM 1882 O O . LYS A 1 252 ? 54.760 11.866 105.324 1.00 12.98 252 LYS A O 1
ATOM 1888 N N . ALA A 1 253 ? 56.675 11.263 104.328 1.00 11.75 253 ALA A N 1
ATOM 1889 C CA . ALA A 1 253 ? 56.324 9.853 104.241 1.00 14.30 253 ALA A CA 1
ATOM 1890 C C . ALA A 1 253 ? 56.047 9.252 105.612 1.00 13.80 253 ALA A C 1
ATOM 1891 O O . ALA A 1 253 ? 56.924 9.288 106.485 1.00 12.85 253 ALA A O 1
ATOM 1893 N N . PRO A 1 254 ? 54.865 8.687 105.841 1.00 11.56 254 PRO A N 1
ATOM 1894 C CA . PRO A 1 254 ? 54.661 7.883 107.048 1.00 13.37 254 PRO A CA 1
ATOM 1895 C C . PRO A 1 254 ? 55.337 6.518 106.933 1.00 17.19 254 PRO A C 1
ATOM 1896 O O . PRO A 1 254 ? 55.410 5.926 105.852 1.00 16.66 254 PRO A O 1
ATOM 1900 N N . PHE A 1 255 ? 55.850 6.027 108.061 1.00 18.12 255 PHE A N 1
ATOM 1901 C CA . PHE A 1 255 ? 56.324 4.651 108.190 1.00 15.86 255 PHE A CA 1
ATOM 1902 C C . PHE A 1 255 ? 55.471 3.973 109.252 1.00 19.02 255 PHE A C 1
ATOM 1903 O O . PHE A 1 255 ? 55.480 4.390 110.420 1.00 16.36 255 PHE A O 1
ATOM 1911 N N . ILE A 1 256 ? 54.756 2.923 108.850 1.00 13.40 256 ILE A N 1
ATOM 1912 C CA . ILE A 1 256 ? 53.656 2.355 109.624 1.00 14.06 256 ILE A CA 1
ATOM 1913 C C . ILE A 1 256 ? 54.028 0.934 110.024 1.00 15.71 256 ILE A C 1
ATOM 1914 O O . ILE A 1 256 ? 54.347 0.100 109.161 1.00 14.61 256 ILE A O 1
ATOM 1919 N N . VAL A 1 257 ? 53.986 0.659 111.326 1.00 15.27 257 VAL A N 1
ATOM 1920 C CA . VAL A 1 257 ? 54.284 -0.661 111.879 1.00 19.05 257 VAL A CA 1
ATOM 1921 C C . VAL A 1 257 ? 52.971 -1.217 112.425 1.00 16.55 257 VAL A C 1
ATOM 1922 O O . VAL A 1 257 ? 52.541 -0.847 113.523 1.00 14.81 257 VAL A O 1
ATOM 1926 N N . MET A 1 258 ? 52.326 -2.101 111.666 1.00 14.54 258 MET A N 1
ATOM 1927 C CA . MET A 1 258 ? 51.095 -2.731 112.127 1.00 18.02 258 MET A CA 1
ATOM 1928 C C . MET A 1 258 ? 51.386 -3.742 113.238 1.00 17.99 258 MET A C 1
ATOM 1929 O O . MET A 1 258 ? 52.534 -4.121 113.494 1.00 18.19 258 MET A O 1
ATOM 1934 N N . GLU A 1 259 ? 50.317 -4.194 113.897 1.00 17.78 259 GLU A N 1
ATOM 1935 C CA . GLU A 1 259 ? 50.488 -5.091 115.034 1.00 17.94 259 GLU A CA 1
ATOM 1936 C C . GLU A 1 259 ? 51.122 -6.416 114.620 1.00 20.46 259 GLU A C 1
ATOM 1937 O O . GLU A 1 259 ? 51.813 -7.040 115.427 1.00 17.60 259 GLU A O 1
ATOM 1943 N N . ASP A 1 260 ? 50.930 -6.853 113.373 1.00 21.63 260 ASP A N 1
ATOM 1944 C CA . ASP A 1 260 ? 51.458 -8.139 112.924 1.00 23.99 260 ASP A CA 1
ATOM 1945 C C . ASP A 1 260 ? 52.775 -8.011 112.162 1.00 23.08 260 ASP A C 1
ATOM 1946 O O . ASP A 1 260 ? 53.180 -8.952 111.477 1.00 22.89 260 ASP A O 1
ATOM 1951 N N . ALA A 1 261 ? 53.456 -6.878 112.257 1.00 22.32 261 ALA A N 1
ATOM 1952 C CA . ALA A 1 261 ? 54.686 -6.716 111.498 1.00 23.24 261 ALA A CA 1
ATOM 1953 C C . ALA A 1 261 ? 55.796 -7.593 112.063 1.00 25.21 261 ALA A C 1
ATOM 1954 O O . ALA A 1 261 ? 55.854 -7.862 113.266 1.00 22.67 261 ALA A O 1
ATOM 1956 N N . ASP A 1 262 ? 56.665 -8.067 111.165 1.00 24.65 262 ASP A N 1
ATOM 1957 C CA . ASP A 1 262 ? 57.986 -8.565 111.537 1.00 22.20 262 ASP A CA 1
ATOM 1958 C C . ASP A 1 262 ? 58.777 -7.394 112.117 1.00 25.94 262 ASP A C 1
ATOM 1959 O O . ASP A 1 262 ? 59.272 -6.549 111.361 1.00 19.49 262 ASP A O 1
ATOM 1964 N N . LEU A 1 263 ? 58.896 -7.335 113.453 1.00 20.31 263 LEU A N 1
ATOM 1965 C CA . LEU A 1 263 ? 59.422 -6.136 114.109 1.00 20.83 263 LEU A CA 1
ATOM 1966 C C . LEU A 1 263 ? 60.875 -5.864 113.738 1.00 21.77 263 LEU A C 1
ATOM 1967 O O . LEU A 1 263 ? 61.259 -4.706 113.535 1.00 24.51 263 LEU A O 1
ATOM 1972 N N . GLU A 1 264 ? 61.701 -6.907 113.663 1.00 21.19 264 GLU A N 1
ATOM 1973 C CA . GLU A 1 264 ? 63.112 -6.705 113.349 1.00 21.80 264 GLU A CA 1
ATOM 1974 C C . GLU A 1 264 ? 63.284 -6.206 111.916 1.00 21.37 264 GLU A C 1
ATOM 1975 O O . GLU A 1 264 ? 64.078 -5.297 111.647 1.00 25.38 264 GLU A O 1
ATOM 1981 N N . GLN A 1 265 ? 62.537 -6.785 110.981 1.00 20.53 265 GLN A N 1
ATOM 1982 C CA . GLN A 1 265 ? 62.533 -6.297 109.608 1.00 24.32 265 GLN A CA 1
ATOM 1983 C C . GLN A 1 265 ? 62.036 -4.859 109.538 1.00 21.95 265 GLN A C 1
ATOM 1984 O O . GLN A 1 265 ? 62.614 -4.020 108.836 1.00 22.75 265 GLN A O 1
ATOM 1990 N N . ALA A 1 266 ? 60.942 -4.569 110.242 1.00 19.88 266 ALA A N 1
ATOM 1991 C CA . ALA A 1 266 ? 60.385 -3.222 110.240 1.00 22.25 266 ALA A CA 1
ATOM 1992 C C . ALA A 1 266 ? 61.352 -2.219 110.858 1.00 18.56 266 ALA A C 1
ATOM 1993 O O . ALA A 1 266 ? 61.498 -1.102 110.355 1.00 17.71 266 ALA A O 1
ATOM 1995 N N . ALA A 1 267 ? 62.021 -2.600 111.949 1.00 17.10 267 ALA A N 1
ATOM 1996 C CA . ALA A 1 267 ? 62.935 -1.680 112.620 1.00 17.36 267 ALA A CA 1
ATOM 1997 C C . ALA A 1 267 ? 64.098 -1.291 111.714 1.00 18.20 267 ALA A C 1
ATOM 1998 O O . ALA A 1 267 ? 64.486 -0.121 111.669 1.00 18.58 267 ALA A O 1
ATOM 2000 N N . ALA A 1 268 ? 64.659 -2.257 110.977 1.00 16.69 268 ALA A N 1
ATOM 2001 C CA . ALA A 1 268 ? 65.792 -1.971 110.099 1.00 19.67 268 ALA A CA 1
ATOM 2002 C C . ALA A 1 268 ? 65.379 -1.126 108.895 1.00 21.26 268 ALA A C 1
ATOM 2003 O O . ALA A 1 268 ? 66.110 -0.208 108.502 1.00 18.88 268 ALA A O 1
ATOM 2005 N N . ALA A 1 269 ? 64.224 -1.427 108.283 1.00 20.46 269 ALA A N 1
ATOM 2006 C CA . ALA A 1 269 ? 63.740 -0.614 107.161 1.00 17.65 269 ALA A CA 1
ATOM 2007 C C . ALA A 1 269 ? 63.402 0.801 107.612 1.00 18.26 269 ALA A C 1
ATOM 2008 O O . ALA A 1 269 ? 63.642 1.772 106.885 1.00 18.99 269 ALA A O 1
ATOM 2010 N N . ALA A 1 270 ? 62.842 0.932 108.814 1.00 16.24 270 ALA A N 1
ATOM 2011 C CA . ALA A 1 270 ? 62.542 2.244 109.373 1.00 17.72 270 ALA A CA 1
ATOM 2012 C C . ALA A 1 270 ? 63.811 3.027 109.677 1.00 18.20 270 ALA A C 1
ATOM 2013 O O . ALA A 1 270 ? 63.860 4.244 109.467 1.00 17.62 270 ALA A O 1
ATOM 2015 N N . LEU A 1 271 ? 64.840 2.343 110.182 1.00 21.02 271 LEU A N 1
ATOM 2016 C CA . LEU A 1 271 ? 66.101 2.996 110.527 1.00 19.00 271 LEU A CA 1
ATOM 2017 C C . LEU A 1 271 ? 66.741 3.640 109.298 1.00 20.27 271 LEU A C 1
ATOM 2018 O O . LEU A 1 271 ? 67.064 4.833 109.307 1.00 20.05 271 LEU A O 1
ATOM 2023 N N . HIS A 1 272 ? 66.941 2.857 108.229 1.00 17.16 272 HIS A N 1
ATOM 2024 C CA . HIS A 1 272 ? 67.533 3.387 107.002 1.00 20.13 272 HIS A CA 1
ATOM 2025 C C . HIS A 1 272 ? 66.598 4.368 106.294 1.00 17.56 272 HIS A C 1
ATOM 2026 O O . HIS A 1 272 ? 67.066 5.342 105.703 1.00 14.14 272 HIS A O 1
ATOM 2033 N N . SER A 1 273 ? 65.285 4.133 106.324 1.00 14.80 273 SER A N 1
ATOM 2034 C CA . SER A 1 273 ? 64.380 5.047 105.626 1.00 15.17 273 SER A CA 1
ATOM 2035 C C . SER A 1 273 ? 64.398 6.461 106.219 1.00 17.10 273 SER A C 1
ATOM 2036 O O . SER A 1 273 ? 64.087 7.428 105.517 1.00 15.84 273 SER A O 1
ATOM 2039 N N . ARG A 1 274 ? 64.758 6.612 107.493 1.00 13.34 274 ARG A N 1
ATOM 2040 C CA . ARG A 1 274 ? 64.835 7.954 108.054 1.00 14.25 274 ARG A CA 1
ATOM 2041 C C . ARG A 1 274 ? 66.234 8.552 107.964 1.00 17.26 274 ARG A C 1
ATOM 2042 O O . ARG A 1 274 ? 66.373 9.738 107.650 1.00 16.59 274 ARG A O 1
ATOM 2050 N N . PHE A 1 275 ? 67.279 7.761 108.221 1.00 15.66 275 PHE A N 1
ATOM 2051 C CA . PHE A 1 275 ? 68.611 8.315 108.419 1.00 13.77 275 PHE A CA 1
ATOM 2052 C C . PHE A 1 275 ? 69.527 8.135 107.218 1.00 15.00 275 PHE A C 1
ATOM 2053 O O . PHE A 1 275 ? 70.668 8.602 107.274 1.00 18.22 275 PHE A O 1
ATOM 2061 N N . ASP A 1 276 ? 69.063 7.488 106.140 1.00 10.25 276 ASP A N 1
ATOM 2062 C CA . ASP A 1 276 ? 69.767 7.551 104.863 1.00 11.19 276 ASP A CA 1
ATOM 2063 C C . ASP A 1 276 ? 70.036 9.003 104.505 1.00 16.38 276 ASP A C 1
ATOM 2064 O O . ASP A 1 276 ? 69.159 9.863 104.654 1.00 14.28 276 ASP A O 1
ATOM 2069 N N . ASN A 1 277 ? 71.252 9.272 104.025 1.00 12.91 277 ASN A N 1
ATOM 2070 C CA . ASN A 1 277 ? 71.613 10.599 103.534 1.00 14.47 277 ASN A CA 1
ATOM 2071 C C . ASN A 1 277 ? 71.277 11.689 104.549 1.00 16.48 277 ASN A C 1
ATOM 2072 O O . ASN A 1 277 ? 70.837 12.781 104.180 1.00 16.63 277 ASN A O 1
ATOM 2077 N N . CYS A 1 278 ? 71.442 11.382 105.837 1.00 15.61 278 CYS A N 1
ATOM 2078 C CA . CYS A 1 278 ? 71.171 12.326 106.922 1.00 11.80 278 CYS A CA 1
ATOM 2079 C C . CYS A 1 278 ? 69.738 12.848 106.864 1.00 15.08 278 CYS A C 1
ATOM 2080 O O . CYS A 1 278 ? 69.469 14.019 107.162 1.00 14.47 278 CYS A O 1
ATOM 2083 N N . GLY A 1 279 ? 68.801 11.984 106.468 1.00 16.29 279 GLY A N 1
ATOM 2084 C CA . GLY A 1 279 ? 67.414 12.390 106.327 1.00 13.34 279 GLY A CA 1
ATOM 2085 C C . GLY A 1 279 ? 67.108 13.206 105.091 1.00 15.76 279 GLY A C 1
ATOM 2086 O O . GLY A 1 279 ? 65.965 13.658 104.933 1.00 15.86 279 GLY A O 1
ATOM 2087 N N . GLN A 1 280 ? 68.079 13.394 104.199 1.00 12.68 280 GLN A N 1
ATOM 2088 C CA . GLN A 1 280 ? 67.905 14.283 103.047 1.00 16.18 280 GLN A CA 1
ATOM 2089 C C . GLN A 1 280 ? 67.560 13.463 101.804 1.00 14.48 280 GLN A C 1
ATOM 2090 O O . GLN A 1 280 ? 68.325 13.347 100.855 1.00 13.13 280 GLN A O 1
ATOM 2096 N N . VAL A 1 281 ? 66.371 12.858 101.865 1.00 16.94 281 VAL A N 1
ATOM 2097 C CA . VAL A 1 281 ? 65.769 12.092 100.777 1.00 15.22 281 VAL A CA 1
ATOM 2098 C C . VAL A 1 281 ? 64.275 12.380 100.788 1.00 15.41 281 VAL A C 1
ATOM 2099 O O . VAL A 1 281 ? 63.641 12.371 101.847 1.00 19.58 281 VAL A O 1
ATOM 2103 N N . CYS A 1 282 ? 63.702 12.602 99.606 1.00 15.45 282 CYS A N 1
ATOM 2104 C CA . CYS A 1 282 ? 62.307 13.019 99.493 1.00 17.93 282 CYS A CA 1
ATOM 2105 C C . CYS A 1 282 ? 61.326 11.902 99.823 1.00 16.21 282 CYS A C 1
ATOM 2106 O O . CYS A 1 282 ? 60.119 12.161 99.918 1.00 14.71 282 CYS A O 1
ATOM 2109 N N . THR A 1 283 ? 61.806 10.669 99.950 1.00 14.41 283 THR A N 1
ATOM 2110 C CA . THR A 1 283 ? 60.985 9.533 100.332 1.00 15.52 283 THR A CA 1
ATOM 2111 C C . THR A 1 283 ? 61.267 9.072 101.755 1.00 15.51 283 THR A C 1
ATOM 2112 O O . THR A 1 283 ? 60.749 8.033 102.176 1.00 14.76 283 THR A O 1
ATOM 2116 N N . CYS A 1 284 ? 62.068 9.829 102.506 1.00 18.01 284 CYS A N 1
ATOM 2117 C CA . CYS A 1 284 ? 62.477 9.424 103.844 1.00 15.69 284 CYS A CA 1
ATOM 2118 C C . CYS A 1 284 ? 61.275 9.164 104.741 1.00 17.93 284 CYS A C 1
ATOM 2119 O O . CYS A 1 284 ? 60.231 9.818 104.634 1.00 13.36 284 CYS A O 1
ATOM 2122 N N . ASN A 1 285 ? 61.446 8.197 105.641 1.00 15.67 285 ASN A N 1
ATOM 2123 C CA . ASN A 1 285 ? 60.556 8.025 106.777 1.00 12.89 285 ASN A CA 1
ATOM 2124 C C . ASN A 1 285 ? 60.590 9.275 107.644 1.00 14.20 285 ASN A C 1
ATOM 2125 O O . ASN A 1 285 ? 61.576 9.523 108.346 1.00 14.04 285 ASN A O 1
ATOM 2130 N N . GLU A 1 286 ? 59.515 10.065 107.601 1.00 12.91 286 GLU A N 1
ATOM 2131 C CA . GLU A 1 286 ? 59.454 11.349 108.284 1.00 13.49 286 GLU A CA 1
ATOM 2132 C C . GLU A 1 286 ? 58.533 11.360 109.492 1.00 15.16 286 GLU A C 1
ATOM 2133 O O . GLU A 1 286 ? 58.583 12.313 110.273 1.00 16.47 286 GLU A O 1
ATOM 2139 N N . ARG A 1 287 ? 57.675 10.350 109.636 1.00 16.50 287 ARG A N 1
ATOM 2140 C CA . ARG A 1 287 ? 56.775 10.176 110.775 1.00 15.77 287 ARG A CA 1
ATOM 2141 C C . ARG A 1 287 ? 56.584 8.678 110.938 1.00 15.63 287 ARG A C 1
ATOM 2142 O O . ARG A 1 287 ? 56.190 8.001 109.983 1.00 11.28 287 ARG A O 1
ATOM 2150 N N . MET A 1 288 ? 56.858 8.151 112.120 1.00 16.08 288 MET A N 1
ATOM 2151 C CA . MET A 1 288 ? 56.757 6.719 112.339 1.00 14.04 288 MET A CA 1
ATOM 2152 C C . MET A 1 288 ? 55.550 6.425 113.215 1.00 14.32 288 MET A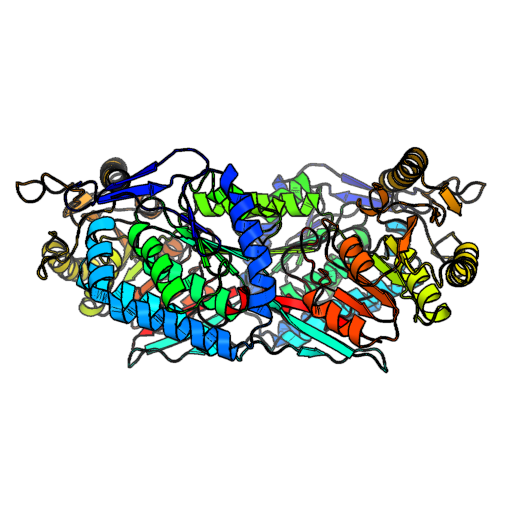 C 1
ATOM 2153 O O . MET A 1 288 ? 55.469 6.911 114.347 1.00 13.77 288 MET A O 1
ATOM 2158 N N . TYR A 1 289 ? 54.617 5.636 112.686 1.00 16.22 289 TYR A N 1
ATOM 2159 C CA . TYR A 1 289 ? 53.422 5.211 113.407 1.00 16.53 289 TYR A CA 1
ATOM 2160 C C . TYR A 1 289 ? 53.605 3.764 113.839 1.00 16.33 289 TYR A C 1
ATOM 2161 O O . TYR A 1 289 ? 53.817 2.892 112.994 1.00 18.50 289 TYR A O 1
ATOM 2170 N N . VAL A 1 290 ? 53.521 3.510 115.143 1.00 15.32 290 VAL A N 1
ATOM 2171 C CA . VAL A 1 290 ? 53.762 2.183 115.703 1.00 16.18 290 VAL A CA 1
ATOM 2172 C C . VAL A 1 290 ? 52.519 1.738 116.458 1.00 19.93 290 VAL A C 1
ATOM 2173 O O . VAL A 1 290 ? 52.059 2.429 117.378 1.00 16.13 290 VAL A O 1
ATOM 2177 N N . HIS A 1 291 ? 51.986 0.579 116.077 1.00 14.91 291 HIS A N 1
ATOM 2178 C CA . HIS A 1 291 ? 50.827 0.034 116.763 1.00 15.06 291 HIS A CA 1
ATOM 2179 C C . HIS A 1 291 ? 51.145 -0.152 118.242 1.00 19.71 291 HIS A C 1
ATOM 2180 O O . HIS A 1 291 ? 52.210 -0.669 118.598 1.00 18.54 291 HIS A O 1
ATOM 2187 N N . GLY A 1 292 ? 50.214 0.276 119.103 1.00 17.49 292 GLY A N 1
ATOM 2188 C CA . GLY A 1 292 ? 50.460 0.236 120.538 1.00 16.38 292 GLY A CA 1
ATOM 2189 C C . GLY A 1 292 ? 50.761 -1.154 121.070 1.00 20.99 292 GLY A C 1
ATOM 2190 O O . GLY A 1 292 ? 51.447 -1.300 122.085 1.00 22.08 292 GLY A O 1
ATOM 2191 N N . ALA A 1 293 ? 50.283 -2.192 120.383 1.00 19.77 293 ALA A N 1
ATOM 2192 C CA . ALA A 1 293 ? 50.500 -3.554 120.858 1.00 20.61 293 ALA A CA 1
ATOM 2193 C C . ALA A 1 293 ? 51.935 -4.029 120.654 1.00 26.25 293 ALA A C 1
ATOM 2194 O O . ALA A 1 293 ? 52.350 -4.986 121.321 1.00 24.30 293 ALA A O 1
ATOM 2196 N N . VAL A 1 294 ? 52.701 -3.407 119.749 1.00 19.26 294 VAL A N 1
ATOM 2197 C CA . VAL A 1 294 ? 54.094 -3.787 119.553 1.00 20.25 294 VAL A CA 1
ATOM 2198 C C . VAL A 1 294 ? 55.054 -2.653 119.887 1.00 16.98 294 VAL A C 1
ATOM 2199 O O . VAL A 1 294 ? 56.257 -2.783 119.661 1.00 20.44 294 VAL A O 1
ATOM 2203 N N . TYR A 1 295 ? 54.549 -1.552 120.450 1.00 18.83 295 TYR A N 1
ATOM 2204 C CA . TYR A 1 295 ? 55.352 -0.338 120.581 1.00 18.69 295 TYR A CA 1
ATOM 2205 C C . TYR A 1 295 ? 56.618 -0.577 121.396 1.00 22.61 295 TYR A C 1
ATOM 2206 O O . TYR A 1 295 ? 57.719 -0.218 120.965 1.00 20.19 295 TYR A O 1
ATOM 2215 N N . ASP A 1 296 ? 56.483 -1.167 122.587 1.00 23.80 296 ASP A N 1
ATOM 2216 C CA . ASP A 1 296 ? 57.641 -1.300 123.466 1.00 24.91 296 ASP A CA 1
ATOM 2217 C C . ASP A 1 296 ? 58.678 -2.244 122.874 1.00 20.95 296 ASP A C 1
ATOM 2218 O O . ASP A 1 296 ? 59.875 -1.940 122.879 1.00 22.58 296 ASP A O 1
ATOM 2223 N N . GLU A 1 297 ? 58.241 -3.398 122.364 1.00 17.15 297 GLU A N 1
ATOM 2224 C CA . GLU A 1 297 ? 59.193 -4.340 121.786 1.00 19.56 297 GLU A CA 1
ATOM 2225 C C . GLU A 1 297 ? 59.838 -3.749 120.537 1.00 18.61 297 GLU A C 1
ATOM 2226 O O . GLU A 1 297 ? 61.062 -3.804 120.367 1.00 20.95 297 GLU A O 1
ATOM 2232 N N . PHE A 1 298 ? 59.034 -3.134 119.667 1.00 22.66 298 PHE A N 1
ATOM 2233 C CA . PHE A 1 298 ? 59.600 -2.514 118.472 1.00 21.71 298 PHE A CA 1
ATOM 2234 C C . PHE A 1 298 ? 60.565 -1.390 118.829 1.00 20.42 298 PHE A C 1
ATOM 2235 O O . PHE A 1 298 ? 61.628 -1.253 118.206 1.00 19.39 298 PHE A O 1
ATOM 2243 N N . MET A 1 299 ? 60.219 -0.572 119.829 1.00 18.64 299 MET A N 1
ATOM 2244 C CA . MET A 1 299 ? 61.082 0.563 120.147 1.00 21.41 299 MET A CA 1
ATOM 2245 C C . MET A 1 299 ? 62.410 0.106 120.734 1.00 22.34 299 MET A C 1
ATOM 2246 O O . MET A 1 299 ? 63.452 0.706 120.448 1.00 21.40 299 MET A O 1
ATOM 2251 N N . ARG A 1 300 ? 62.399 -0.958 121.547 1.00 24.07 300 ARG A N 1
ATOM 2252 C CA . ARG A 1 300 ? 63.652 -1.483 122.084 1.00 25.33 300 ARG A CA 1
ATOM 2253 C C . ARG A 1 300 ? 64.569 -1.962 120.966 1.00 20.87 300 ARG A C 1
ATOM 2254 O O . ARG A 1 300 ? 65.781 -1.724 120.999 1.00 26.03 300 ARG A O 1
ATOM 2262 N N . ILE A 1 301 ? 64.008 -2.624 119.959 1.00 23.31 301 ILE A N 1
ATOM 2263 C CA . ILE A 1 301 ? 64.801 -3.013 118.797 1.00 24.12 301 ILE A CA 1
ATOM 2264 C C . ILE A 1 301 ? 65.277 -1.781 118.044 1.00 21.12 301 ILE A C 1
ATOM 2265 O O . ILE A 1 301 ? 66.455 -1.668 117.683 1.00 21.58 301 ILE A O 1
ATOM 2270 N N . PHE A 1 302 ? 64.366 -0.836 117.807 1.00 20.84 302 PHE A N 1
ATOM 2271 C CA . PHE A 1 302 ? 64.687 0.317 116.978 1.00 17.78 302 PHE A CA 1
ATOM 2272 C C . PHE A 1 302 ? 65.690 1.246 117.658 1.00 21.39 302 PHE A C 1
ATOM 2273 O O . PHE A 1 302 ? 66.640 1.709 117.014 1.00 22.70 302 PHE A O 1
ATOM 2281 N N . MET A 1 303 ? 65.502 1.536 118.951 1.00 19.04 303 MET A N 1
ATOM 2282 C CA . MET A 1 303 ? 66.436 2.435 119.628 1.00 23.26 303 MET A CA 1
ATOM 2283 C C . MET A 1 303 ? 67.833 1.839 119.708 1.00 22.78 303 MET A C 1
ATOM 2284 O O . MET A 1 303 ? 68.817 2.580 119.633 1.00 23.44 303 MET A O 1
ATOM 2289 N N . GLY A 1 304 ? 67.949 0.516 119.844 1.00 21.13 304 GLY A N 1
ATOM 2290 C CA . GLY A 1 304 ? 69.260 -0.103 119.735 1.00 18.11 304 GLY A CA 1
ATOM 2291 C C . GLY A 1 304 ? 69.976 0.281 118.452 1.00 19.76 304 GLY A C 1
ATOM 2292 O O . GLY A 1 304 ? 71.156 0.643 118.470 1.00 19.83 304 GLY A O 1
ATOM 2293 N N . LYS A 1 305 ? 69.260 0.250 117.323 1.00 19.35 305 LYS A N 1
ATOM 2294 C CA . LYS A 1 305 ? 69.883 0.574 116.042 1.00 21.20 305 LYS A CA 1
ATOM 2295 C C . LYS A 1 305 ? 70.225 2.057 115.937 1.00 19.39 305 LYS A C 1
ATOM 2296 O O . LYS A 1 305 ? 71.253 2.417 115.352 1.00 21.46 305 LYS A O 1
ATOM 2302 N N . VAL A 1 306 ? 69.378 2.933 116.486 1.00 18.87 306 VAL A N 1
ATOM 2303 C CA . VAL A 1 306 ? 69.654 4.369 116.426 1.00 22.76 306 VAL A CA 1
ATOM 2304 C C . VAL A 1 306 ? 70.933 4.698 117.184 1.00 21.13 306 VAL A C 1
ATOM 2305 O O . VAL A 1 306 ? 71.799 5.430 116.688 1.00 23.35 306 VAL A O 1
ATOM 2309 N N . GLU A 1 307 ? 71.076 4.156 118.397 1.00 22.19 307 GLU A N 1
ATOM 2310 C CA . GLU A 1 307 ? 72.255 4.451 119.208 1.00 25.78 307 GLU A CA 1
ATOM 2311 C C . GLU A 1 307 ? 73.542 3.942 118.578 1.00 29.17 307 GLU A C 1
ATOM 2312 O O . GLU A 1 307 ? 74.624 4.435 118.920 1.00 31.19 307 GLU A O 1
ATOM 2318 N N . ALA A 1 308 ? 73.451 2.984 117.657 1.00 24.99 308 ALA A N 1
ATOM 2319 C CA . ALA A 1 308 ? 74.626 2.489 116.956 1.00 29.49 308 ALA A CA 1
ATOM 2320 C C . ALA A 1 308 ? 74.983 3.312 115.724 1.00 23.63 308 ALA A C 1
ATOM 2321 O O . ALA A 1 308 ? 76.019 3.047 115.108 1.00 23.33 308 ALA A O 1
ATOM 2323 N N . ILE A 1 309 ? 74.160 4.284 115.331 1.00 25.83 309 ILE A N 1
ATOM 2324 C CA . ILE A 1 309 ? 74.545 5.135 114.205 1.00 26.79 309 ILE A CA 1
ATOM 2325 C C . ILE A 1 309 ? 75.790 5.916 114.599 1.00 28.00 309 ILE A C 1
ATOM 2326 O O . ILE A 1 309 ? 75.799 6.619 115.619 1.00 21.75 309 ILE A O 1
ATOM 2331 N N . LYS A 1 310 ? 76.848 5.792 113.796 1.00 22.59 310 LYS A N 1
ATOM 2332 C CA . LYS A 1 310 ? 78.075 6.554 113.986 1.00 21.84 310 LYS A CA 1
ATOM 2333 C C . LYS A 1 310 ? 78.050 7.755 113.049 1.00 23.31 310 LYS A C 1
ATOM 2334 O O . LYS A 1 310 ? 78.035 7.585 111.824 1.00 20.24 310 LYS A O 1
ATOM 2340 N N . VAL A 1 311 ? 78.036 8.959 113.625 1.00 20.22 311 VAL A N 1
ATOM 2341 C CA . VAL A 1 311 ? 78.059 10.206 112.864 1.00 17.66 311 VAL A CA 1
ATOM 2342 C C . VAL A 1 311 ? 79.502 10.663 112.727 1.00 22.12 311 VAL A C 1
ATOM 2343 O O . VAL A 1 311 ? 80.221 10.779 113.726 1.00 27.15 311 VAL A O 1
ATOM 2347 N N . GLY A 1 312 ? 79.923 10.968 111.508 1.00 22.34 312 GLY A N 1
ATOM 2348 C CA . GLY A 1 312 ? 81.263 11.485 111.327 1.00 22.34 312 GLY A CA 1
ATOM 2349 C C . GLY A 1 312 ? 81.599 11.748 109.879 1.00 21.23 312 GLY A C 1
ATOM 2350 O O . GLY A 1 312 ? 80.717 11.883 109.026 1.00 18.14 312 GLY A O 1
ATOM 2351 N N . ASP A 1 313 ? 82.904 11.825 109.631 1.00 23.47 313 ASP A N 1
ATOM 2352 C CA . ASP A 1 313 ? 83.483 12.128 108.333 1.00 22.03 313 ASP A CA 1
ATOM 2353 C C . ASP A 1 313 ? 82.936 11.178 107.273 1.00 20.93 313 ASP A C 1
ATOM 2354 O O . ASP A 1 313 ? 83.105 9.957 107.398 1.00 25.15 313 ASP A O 1
ATOM 2359 N N . PRO A 1 314 ? 82.285 11.689 106.223 1.00 19.84 314 PRO A N 1
ATOM 2360 C CA . PRO A 1 314 ? 81.679 10.795 105.220 1.00 18.37 314 PRO A CA 1
ATOM 2361 C C . PRO A 1 314 ? 82.692 10.056 104.342 1.00 22.92 314 PRO A C 1
ATOM 2362 O O . PRO A 1 314 ? 82.295 9.116 103.633 1.00 20.32 314 PRO A O 1
ATOM 2366 N N . MET A 1 315 ? 83.976 10.442 104.362 1.00 25.08 315 MET A N 1
ATOM 2367 C CA . MET A 1 315 ? 85.013 9.659 103.695 1.00 21.21 315 MET A CA 1
ATOM 2368 C C . MET A 1 315 ? 85.491 8.489 104.549 1.00 25.54 315 MET A C 1
ATOM 2369 O O . MET A 1 315 ? 86.114 7.565 104.016 1.00 26.30 315 MET A O 1
ATOM 2374 N N . ASP A 1 316 ? 85.205 8.508 105.851 1.00 23.48 316 ASP A N 1
ATOM 2375 C CA . ASP A 1 316 ? 85.550 7.408 106.747 1.00 23.97 316 ASP A CA 1
ATOM 2376 C C . ASP A 1 316 ? 84.502 6.308 106.606 1.00 27.00 316 ASP A C 1
ATOM 2377 O O . ASP A 1 316 ? 83.317 6.566 106.850 1.00 27.65 316 ASP A O 1
ATOM 2382 N N . PRO A 1 317 ? 84.882 5.085 106.219 1.00 26.93 317 PRO A N 1
ATOM 2383 C CA . PRO A 1 317 ? 83.882 4.015 106.038 1.00 29.42 317 PRO A CA 1
ATOM 2384 C C . PRO A 1 317 ? 83.176 3.600 107.324 1.00 30.55 317 PRO A C 1
ATOM 2385 O O . PRO A 1 317 ? 82.165 2.886 107.255 1.00 25.58 317 PRO A O 1
ATOM 2389 N N . ALA A 1 318 ? 83.672 4.019 108.489 1.00 26.88 318 ALA A N 1
ATOM 2390 C CA . ALA A 1 318 ? 82.978 3.749 109.739 1.00 27.47 318 ALA A CA 1
ATOM 2391 C C . ALA A 1 318 ? 81.783 4.677 109.964 1.00 27.52 318 ALA A C 1
ATOM 2392 O O . ALA A 1 318 ? 80.903 4.344 110.767 1.00 25.13 318 ALA A O 1
ATOM 2394 N N . SER A 1 319 ? 81.722 5.815 109.271 1.00 21.66 319 SER A N 1
ATOM 2395 C CA . SER A 1 319 ? 80.607 6.738 109.442 1.00 23.73 319 SER A CA 1
ATOM 2396 C C . SER A 1 319 ? 79.332 6.162 108.841 1.00 19.83 319 SER A C 1
ATOM 2397 O O . SER A 1 319 ? 79.317 5.743 107.683 1.00 19.89 319 SER A O 1
ATOM 2400 N N . ASP A 1 320 ? 78.254 6.169 109.622 1.00 20.29 320 ASP A N 1
ATOM 2401 C CA . ASP A 1 320 ? 76.932 5.815 109.126 1.00 19.42 320 ASP A CA 1
ATOM 2402 C C . ASP A 1 320 ? 76.099 7.034 108.741 1.00 21.05 320 ASP A C 1
ATOM 2403 O O . ASP A 1 320 ? 75.041 6.871 108.126 1.00 18.12 320 ASP A O 1
ATOM 2408 N N . MET A 1 321 ? 76.540 8.241 109.090 1.00 16.62 321 MET A N 1
ATOM 2409 C CA . MET A 1 321 ? 75.782 9.441 108.781 1.00 21.14 321 MET A CA 1
ATOM 2410 C C . MET A 1 321 ? 76.735 10.624 108.771 1.00 18.32 321 MET A C 1
ATOM 2411 O O . MET A 1 321 ? 77.578 10.744 109.659 1.00 21.82 321 MET A O 1
ATOM 2416 N N . GLY A 1 322 ? 76.599 11.480 107.760 1.00 16.93 322 GLY A N 1
ATOM 2417 C CA . GLY A 1 322 ? 77.423 12.660 107.632 1.00 16.48 322 GLY A CA 1
ATOM 2418 C C . GLY A 1 322 ? 76.746 13.926 108.125 1.00 19.11 322 GLY A C 1
ATOM 2419 O O . GLY A 1 322 ? 75.808 13.890 108.932 1.00 19.82 322 GLY A O 1
ATOM 2420 N N . PRO A 1 323 ? 77.218 15.078 107.651 1.00 20.46 323 PRO A N 1
ATOM 2421 C CA . PRO A 1 323 ? 76.666 16.358 108.114 1.00 16.80 323 PRO A CA 1
ATOM 2422 C C . PRO A 1 323 ? 75.406 16.773 107.357 1.00 18.36 323 PRO A C 1
ATOM 2423 O O . PRO A 1 323 ? 75.108 16.283 106.264 1.00 17.19 323 PRO A O 1
ATOM 2427 N N . LYS A 1 324 ? 74.665 17.700 107.971 1.00 17.62 324 LYS A N 1
ATOM 2428 C CA . LYS A 1 324 ? 73.644 18.466 107.266 1.00 21.16 324 LYS A CA 1
ATOM 2429 C C . LYS A 1 324 ? 74.304 19.386 106.248 1.00 18.33 324 LYS A C 1
ATOM 2430 O O . LYS A 1 324 ? 75.487 19.709 106.347 1.00 19.17 324 LYS A O 1
ATOM 2436 N N . VAL A 1 325 ? 73.520 19.825 105.263 1.00 23.83 325 VAL A N 1
ATOM 2437 C CA . VAL A 1 325 ? 74.134 20.391 104.065 1.00 20.71 325 VAL A CA 1
ATOM 2438 C C . VAL A 1 325 ? 74.635 21.818 104.287 1.00 18.38 325 VAL A C 1
ATOM 2439 O O . VAL A 1 325 ? 75.614 22.227 103.655 1.00 18.42 325 VAL A O 1
ATOM 2443 N N . ASN A 1 326 ? 74.009 22.599 105.166 1.00 19.03 326 ASN A N 1
ATOM 2444 C CA . ASN A 1 326 ? 74.490 23.959 105.405 1.00 18.10 326 ASN A CA 1
ATOM 2445 C C . ASN A 1 326 ? 73.970 24.453 106.752 1.00 18.22 326 ASN A C 1
ATOM 2446 O O . ASN A 1 326 ? 73.289 23.730 107.485 1.00 19.93 326 ASN A O 1
ATOM 2451 N N . ALA A 1 327 ? 74.306 25.709 107.071 1.00 19.76 327 ALA A N 1
ATOM 2452 C CA . ALA A 1 327 ? 73.988 26.267 108.384 1.00 22.29 327 ALA A CA 1
ATOM 2453 C C . ALA A 1 327 ? 72.493 26.508 108.546 1.00 17.19 327 ALA A C 1
ATOM 2454 O O . ALA A 1 327 ? 71.934 26.256 109.616 1.00 20.48 327 ALA A O 1
ATOM 2456 N N . ASN A 1 328 ? 71.833 27.007 107.503 1.00 16.75 328 ASN A N 1
ATOM 2457 C CA . ASN A 1 328 ? 70.391 27.227 107.569 1.00 18.65 328 ASN A CA 1
ATOM 2458 C C . ASN A 1 328 ? 69.630 25.918 107.780 1.00 21.00 328 ASN A C 1
ATOM 2459 O O . ASN A 1 328 ? 68.694 25.860 108.585 1.00 22.26 328 ASN A O 1
ATOM 2464 N N . GLU A 1 329 ? 70.008 24.856 107.068 1.00 16.83 329 GLU A N 1
ATOM 2465 C CA . GLU A 1 329 ? 69.340 23.574 107.285 1.00 23.31 329 GLU A CA 1
ATOM 2466 C C . GLU A 1 329 ? 69.585 23.062 108.697 1.00 22.43 329 GLU A C 1
ATOM 2467 O O . GLU A 1 329 ? 68.684 22.488 109.324 1.00 19.74 329 GLU A O 1
ATOM 2473 N N . LEU A 1 330 ? 70.799 23.268 109.215 1.00 23.19 330 LEU A N 1
ATOM 2474 C CA . LEU A 1 330 ? 71.107 22.846 110.574 1.00 19.60 330 LEU A CA 1
ATOM 2475 C C . LEU A 1 330 ? 70.272 23.613 111.590 1.00 23.87 330 LEU A C 1
ATOM 2476 O O . LEU A 1 330 ? 69.759 23.021 112.547 1.00 19.11 330 LEU A O 1
ATOM 2481 N N . ALA A 1 331 ? 70.128 24.933 111.402 1.00 18.30 331 ALA A N 1
ATOM 2482 C CA . ALA A 1 331 ? 69.306 25.714 112.319 1.00 20.08 331 ALA A CA 1
ATOM 2483 C C . ALA A 1 331 ? 67.864 25.236 112.277 1.00 20.49 331 ALA A C 1
ATOM 2484 O O . ALA A 1 331 ? 67.173 25.218 113.303 1.00 23.19 331 ALA A O 1
ATOM 2486 N N . HIS A 1 332 ? 67.403 24.820 111.098 1.00 18.66 332 HIS A N 1
ATOM 2487 C CA . HIS A 1 332 ? 66.067 24.249 110.983 1.00 21.42 332 HIS A CA 1
ATOM 2488 C C . HIS A 1 332 ? 65.918 23.006 111.865 1.00 19.48 332 HIS A C 1
ATOM 2489 O O . HIS A 1 332 ? 64.865 22.801 112.484 1.00 20.74 332 HIS A O 1
ATOM 2496 N N . MET A 1 333 ? 66.965 22.177 111.957 1.00 18.79 333 MET A N 1
ATOM 2497 C CA . MET A 1 333 ? 66.917 21.032 112.869 1.00 20.76 333 MET A CA 1
ATOM 2498 C C . MET A 1 333 ? 66.709 21.494 114.307 1.00 22.89 333 MET A C 1
ATOM 2499 O O . MET A 1 333 ? 65.845 20.973 115.022 1.00 20.94 333 MET A O 1
ATOM 2504 N N . GLU A 1 334 ? 67.487 22.486 114.742 1.00 18.33 334 GLU A N 1
ATOM 2505 C CA . GLU A 1 334 ? 67.376 22.976 116.110 1.00 20.48 334 GLU A CA 1
ATOM 2506 C C . GLU A 1 334 ? 66.020 23.608 116.362 1.00 14.88 334 GLU A C 1
ATOM 2507 O O . GLU A 1 334 ? 65.458 23.484 117.455 1.00 15.75 334 GLU A O 1
ATOM 2513 N N . GLU A 1 335 ? 65.488 24.315 115.373 1.00 17.69 335 GLU A N 1
ATOM 2514 C CA . GLU A 1 335 ? 64.196 24.951 115.569 1.00 23.07 335 GLU A CA 1
ATOM 2515 C C . GLU A 1 335 ? 63.081 23.910 115.655 1.00 21.83 335 GLU A C 1
ATOM 2516 O O . GLU A 1 335 ? 62.197 24.011 116.516 1.00 21.87 335 GLU A O 1
ATOM 2522 N N . LEU A 1 336 ? 63.125 22.879 114.804 1.00 17.38 336 LEU A N 1
ATOM 2523 C CA . LEU A 1 336 ? 62.057 21.879 114.806 1.00 18.03 336 LEU A CA 1
ATOM 2524 C C . LEU A 1 336 ? 62.022 21.099 116.116 1.00 18.10 336 LEU A C 1
ATOM 2525 O O . LEU A 1 336 ? 60.942 20.757 116.615 1.00 16.24 336 LEU A O 1
ATOM 2530 N N . VAL A 1 337 ? 63.188 20.817 116.693 1.00 19.42 337 VAL A N 1
ATOM 2531 C CA . VAL A 1 337 ? 63.237 20.061 117.942 1.00 18.61 337 VAL A CA 1
ATOM 2532 C C . VAL A 1 337 ? 62.701 20.907 119.091 1.00 23.07 337 VAL A C 1
ATOM 2533 O O . VAL A 1 337 ? 61.847 20.463 119.871 1.00 20.59 337 VAL A O 1
ATOM 2537 N N . ALA A 1 338 ? 63.192 22.146 119.202 1.00 22.31 338 ALA A N 1
ATOM 2538 C CA . ALA A 1 338 ? 62.746 23.058 120.252 1.00 21.17 338 ALA A CA 1
ATOM 2539 C C . ALA A 1 338 ? 61.244 23.299 120.181 1.00 21.97 338 ALA A C 1
ATOM 2540 O O . ALA A 1 338 ? 60.567 23.345 121.216 1.00 18.02 338 ALA A O 1
ATOM 2542 N N . GLU A 1 339 ? 60.708 23.463 118.966 1.00 19.41 339 GLU A N 1
ATOM 2543 C CA . GLU A 1 339 ? 59.267 23.637 118.799 1.00 19.46 339 GLU A CA 1
ATOM 2544 C C . GLU A 1 339 ? 58.508 22.394 119.247 1.00 22.10 339 GLU A C 1
ATOM 2545 O O . GLU A 1 339 ? 57.490 22.494 119.944 1.00 20.43 339 GLU A O 1
ATOM 2551 N N . ALA A 1 340 ? 59.000 21.210 118.864 1.00 16.85 340 ALA A N 1
ATOM 2552 C CA . ALA A 1 340 ? 58.359 19.967 119.267 1.00 16.98 340 ALA A CA 1
ATOM 2553 C C . ALA A 1 340 ? 58.326 19.823 120.783 1.00 16.61 340 ALA A C 1
ATOM 2554 O O . ALA A 1 340 ? 57.311 19.401 121.346 1.00 15.41 340 ALA A O 1
ATOM 2556 N N . VAL A 1 341 ? 59.426 20.162 121.465 1.00 14.89 341 VAL A N 1
ATOM 2557 C CA . VAL A 1 341 ? 59.441 20.075 122.925 1.00 16.48 341 VAL A CA 1
ATOM 2558 C C . VAL A 1 341 ? 58.449 21.064 123.525 1.00 20.53 341 VAL A C 1
ATOM 2559 O O . VAL A 1 341 ? 57.692 20.730 124.447 1.00 21.61 341 VAL A O 1
ATOM 2563 N N . ASP A 1 342 ? 58.434 22.294 122.999 1.00 20.02 342 ASP A N 1
ATOM 2564 C CA . ASP A 1 342 ? 57.501 23.312 123.461 1.00 20.42 342 ASP A CA 1
ATOM 2565 C C . ASP A 1 342 ? 56.052 22.894 123.235 1.00 20.52 342 ASP A C 1
ATOM 2566 O O . ASP A 1 342 ? 55.163 23.324 123.974 1.00 21.40 342 ASP A O 1
ATOM 2571 N N . GLU A 1 343 ? 55.794 22.081 122.210 1.00 17.00 343 GLU A N 1
ATOM 2572 C CA . GLU A 1 343 ? 54.454 21.571 121.960 1.00 18.43 343 GLU A CA 1
ATOM 2573 C C . GLU A 1 343 ? 54.117 20.336 122.795 1.00 16.60 343 GLU A C 1
ATOM 2574 O O . GLU A 1 343 ? 52.942 19.971 122.869 1.00 20.10 343 GLU A O 1
ATOM 2580 N N . GLY A 1 344 ? 55.105 19.688 123.413 1.00 16.18 344 GLY A N 1
ATOM 2581 C CA . GLY A 1 344 ? 54.835 18.605 124.346 1.00 15.40 344 GLY A CA 1
ATOM 2582 C C . GLY A 1 344 ? 55.532 17.288 124.051 1.00 16.92 344 GLY A C 1
ATOM 2583 O O . GLY A 1 344 ? 55.305 16.299 124.750 1.00 30.54 344 GLY A O 1
ATOM 2584 N N . ALA A 1 345 ? 56.374 17.247 123.026 1.00 19.50 345 ALA A N 1
ATOM 2585 C CA . ALA A 1 345 ? 57.068 16.010 122.709 1.00 22.46 345 ALA A CA 1
ATOM 2586 C C . ALA A 1 345 ? 58.264 15.794 123.635 1.00 20.59 345 ALA A C 1
ATOM 2587 O O . ALA A 1 345 ? 58.769 16.718 124.278 1.00 17.79 345 ALA A O 1
ATOM 2589 N N . THR A 1 346 ? 58.717 14.546 123.683 1.00 17.56 346 THR A N 1
ATOM 2590 C CA . THR A 1 346 ? 59.895 14.144 124.436 1.00 18.35 346 THR A CA 1
ATOM 2591 C C . THR A 1 346 ? 61.058 13.966 123.471 1.00 17.97 346 THR A C 1
ATOM 2592 O O . THR A 1 346 ? 60.895 13.346 122.422 1.00 17.34 346 THR A O 1
ATOM 2596 N N . VAL A 1 347 ? 62.231 14.489 123.825 1.00 21.02 347 VAL A N 1
ATOM 2597 C CA . VAL A 1 347 ? 63.442 14.124 123.097 1.00 18.15 347 VAL A CA 1
ATOM 2598 C C . VAL A 1 347 ? 63.930 12.804 123.686 1.00 20.25 347 VAL A C 1
ATOM 2599 O O . VAL A 1 347 ? 64.616 12.780 124.707 1.00 20.89 347 VAL A O 1
ATOM 2603 N N . LEU A 1 348 ? 63.568 11.695 123.042 1.00 19.91 348 LEU A N 1
ATOM 2604 C CA . LEU A 1 348 ? 64.016 10.393 123.518 1.00 16.52 348 LEU A CA 1
ATOM 2605 C C . LEU A 1 348 ? 65.505 10.179 123.269 1.00 22.05 348 LEU A C 1
ATOM 2606 O O . LEU A 1 348 ? 66.171 9.482 124.046 1.00 24.84 348 LEU A O 1
ATOM 2611 N N . PHE A 1 349 ? 66.044 10.757 122.200 1.00 20.76 349 PHE A N 1
ATOM 2612 C CA . PHE A 1 349 ? 67.438 10.528 121.857 1.00 19.29 349 PHE A CA 1
ATOM 2613 C C . PHE A 1 349 ? 67.907 11.634 120.926 1.00 17.56 349 PHE A C 1
ATOM 2614 O O . PHE A 1 349 ? 67.171 12.048 120.031 1.00 19.26 349 PHE A O 1
ATOM 2622 N N . GLY A 1 350 ? 69.146 12.075 121.119 1.00 17.17 350 GLY A N 1
ATOM 2623 C CA . GLY A 1 350 ? 69.712 13.066 120.228 1.00 17.44 350 GLY A CA 1
ATOM 2624 C C . GLY A 1 350 ? 69.127 14.434 120.498 1.00 19.06 350 GLY A C 1
ATOM 2625 O O . GLY A 1 350 ? 68.948 14.835 121.650 1.00 26.34 350 GLY A O 1
ATOM 2626 N N . GLY A 1 351 ? 68.828 15.171 119.423 1.00 17.97 351 GLY A N 1
ATOM 2627 C CA . GLY A 1 351 ? 68.233 16.491 119.542 1.00 22.47 351 GLY A CA 1
ATOM 2628 C C . GLY A 1 351 ? 69.192 17.661 119.655 1.00 21.53 351 GLY A C 1
ATOM 2629 O O . GLY A 1 351 ? 68.729 18.800 119.819 1.00 20.35 351 GLY A O 1
ATOM 2630 N N . LYS A 1 352 ? 70.505 17.434 119.562 1.00 27.28 352 LYS A N 1
ATOM 2631 C CA . LYS A 1 352 ? 71.491 18.503 119.698 1.00 28.05 352 LYS A CA 1
ATOM 2632 C C . LYS A 1 352 ? 72.502 18.459 118.561 1.00 23.61 352 LYS A C 1
ATOM 2633 O O . LYS A 1 352 ? 72.766 17.404 117.978 1.00 22.58 352 LYS A O 1
ATOM 2639 N N . LYS A 1 353 ? 73.070 19.626 118.264 1.00 27.82 353 LYS A N 1
ATOM 2640 C CA . LYS A 1 353 ? 74.295 19.695 117.478 1.00 24.28 353 LYS A CA 1
ATOM 2641 C C . LYS A 1 353 ? 75.368 18.819 118.106 1.00 22.65 353 LYS A C 1
ATOM 2642 O O . LYS A 1 353 ? 75.520 18.784 119.330 1.00 30.31 353 LYS A O 1
ATOM 2648 N N . LEU A 1 354 ? 76.117 18.101 117.271 1.00 25.47 354 LEU A N 1
ATOM 2649 C CA . LEU A 1 354 ? 77.197 17.282 117.805 1.00 25.19 354 LEU A CA 1
ATOM 2650 C C . LEU A 1 354 ? 78.218 18.178 118.474 1.00 29.34 354 LEU A C 1
ATOM 2651 O O . LEU A 1 354 ? 78.463 19.307 118.038 1.00 25.89 354 LEU A O 1
ATOM 2656 N N . GLU A 1 355 ? 78.795 17.685 119.556 1.00 29.93 355 GLU A N 1
ATOM 2657 C CA . GLU A 1 355 ? 79.685 18.500 120.357 1.00 44.55 355 GLU A CA 1
ATOM 2658 C C . GLU A 1 355 ? 81.074 17.883 120.376 1.00 50.74 355 GLU A C 1
ATOM 2659 O O . GLU A 1 355 ? 81.299 16.766 119.894 1.00 47.24 355 GLU A O 1
ATOM 2665 N N . GLY A 1 356 ? 82.009 18.645 120.927 1.00 49.78 356 GLY A N 1
ATOM 2666 C CA . GLY A 1 356 ? 83.341 18.160 121.157 1.00 50.77 356 GLY A CA 1
ATOM 2667 C C . GLY A 1 356 ? 84.230 18.408 119.963 1.00 55.95 356 GLY A C 1
ATOM 2668 O O . GLY A 1 356 ? 83.763 18.537 118.828 1.00 48.21 356 GLY A O 1
ATOM 2669 N N . PRO A 1 357 ? 85.533 18.518 120.211 1.00 67.00 357 PRO A N 1
ATOM 2670 C CA . PRO A 1 357 ? 86.491 18.596 119.105 1.00 64.33 357 PRO A CA 1
ATOM 2671 C C . PRO A 1 357 ? 86.324 17.415 118.165 1.00 56.38 357 PRO A C 1
ATOM 2672 O O . PRO A 1 357 ? 86.127 16.278 118.607 1.00 56.59 357 PRO A O 1
ATOM 2676 N N . GLU A 1 358 ? 86.359 17.801 116.908 1.00 50.80 358 GLU A N 1
ATOM 2677 C CA . GLU A 1 358 ? 86.188 16.940 115.791 1.00 47.12 358 GLU A CA 1
ATOM 2678 C C . GLU A 1 358 ? 84.985 17.471 114.970 1.00 39.89 358 GLU A C 1
ATOM 2679 O O . GLU A 1 358 ? 84.943 17.302 113.799 1.00 39.05 358 GLU A O 1
ATOM 2685 N N . PHE A 1 359 ? 84.065 18.172 115.614 1.00 34.40 359 PHE A N 1
ATOM 2686 C CA . PHE A 1 359 ? 82.883 18.751 114.984 1.00 30.06 359 PHE A CA 1
ATOM 2687 C C . PHE A 1 359 ? 82.776 20.259 115.172 1.00 27.93 359 PHE A C 1
ATOM 2688 O O . PHE A 1 359 ? 81.690 20.818 114.991 1.00 27.09 359 PHE A O 1
ATOM 2696 N N . GLU A 1 360 ? 83.866 20.943 115.512 1.00 29.79 360 GLU A N 1
ATOM 2697 C CA . GLU A 1 360 ? 83.763 22.389 115.651 1.00 33.47 360 GLU A CA 1
ATOM 2698 C C . GLU A 1 360 ? 83.623 23.086 114.307 1.00 31.22 360 GLU A C 1
ATOM 2699 O O . GLU A 1 360 ? 83.186 24.242 114.268 1.00 33.76 360 GLU A O 1
ATOM 2705 N N . LYS A 1 361 ? 83.971 22.413 113.208 1.00 27.12 361 LYS A N 1
ATOM 2706 C CA . LYS A 1 361 ? 83.716 22.910 111.862 1.00 29.59 361 LYS A CA 1
ATOM 2707 C C . LYS A 1 361 ? 82.733 21.982 111.164 1.00 27.66 361 LYS A C 1
ATOM 2708 O O . LYS A 1 361 ? 82.741 20.769 111.391 1.00 27.12 361 LYS A O 1
ATOM 2714 N N . GLY A 1 362 ? 81.886 22.549 110.316 1.00 24.85 362 GLY A N 1
ATOM 2715 C CA . GLY A 1 362 ? 80.856 21.765 109.663 1.00 23.40 362 GLY A CA 1
ATOM 2716 C C . GLY A 1 362 ? 79.542 21.828 110.415 1.00 22.01 362 GLY A C 1
ATOM 2717 O O . GLY A 1 362 ? 79.408 22.459 111.469 1.00 24.64 362 GLY A O 1
ATOM 2718 N N . PHE A 1 363 ? 78.547 21.155 109.852 1.00 21.79 363 PHE A N 1
ATOM 2719 C CA . PHE A 1 363 ? 77.176 21.255 110.349 1.00 22.84 363 PHE A CA 1
ATOM 2720 C C . PHE A 1 363 ? 76.690 19.856 110.721 1.00 22.28 363 PHE A C 1
ATOM 2721 O O . PHE A 1 363 ? 76.255 19.096 109.853 1.00 20.87 363 PHE A O 1
ATOM 2729 N N . TRP A 1 364 ? 76.737 19.539 112.017 1.00 15.84 364 TRP A N 1
ATOM 2730 C CA . TRP A 1 364 ? 76.533 18.189 112.530 1.00 20.79 364 TRP A CA 1
ATOM 2731 C C . TRP A 1 364 ? 75.367 18.149 113.510 1.00 21.93 364 TRP A C 1
ATOM 2732 O O . TRP A 1 364 ? 75.384 18.844 114.534 1.00 22.82 364 TRP A O 1
ATOM 2743 N N . PHE A 1 365 ? 74.388 17.297 113.232 1.00 16.01 365 PHE A N 1
ATOM 2744 C CA . PHE A 1 365 ? 73.234 17.141 114.100 1.00 19.28 365 PHE A CA 1
ATOM 2745 C C . PHE A 1 365 ? 73.052 15.675 114.461 1.00 19.70 365 PHE A C 1
ATOM 2746 O O . PHE A 1 365 ? 73.336 14.778 113.663 1.00 19.90 365 PHE A O 1
ATOM 2754 N N . GLU A 1 366 ? 72.594 15.438 115.676 1.00 20.23 366 GLU A N 1
ATOM 2755 C CA . GLU A 1 366 ? 72.485 14.060 116.125 1.00 21.33 366 GLU A CA 1
ATOM 2756 C C . GLU A 1 366 ? 71.258 13.377 115.529 1.00 20.39 366 GLU A C 1
ATOM 2757 O O . GLU A 1 366 ? 70.233 14.023 115.298 1.00 16.76 366 GLU A O 1
ATOM 2763 N N . PRO A 1 367 ? 71.333 12.070 115.291 1.00 17.01 367 PRO A N 1
ATOM 2764 C CA . PRO A 1 367 ? 70.104 11.306 115.038 1.00 16.23 367 PRO A CA 1
ATOM 2765 C C . PRO A 1 367 ? 69.122 11.552 116.174 1.00 18.20 367 PRO A C 1
ATOM 2766 O O . PRO A 1 367 ? 69.472 11.438 117.348 1.00 17.72 367 PRO A O 1
ATOM 2770 N N . THR A 1 368 ? 67.894 11.940 115.832 1.00 19.12 368 THR A N 1
ATOM 2771 C CA . THR A 1 368 ? 66.956 12.411 116.845 1.00 16.38 368 THR A CA 1
ATOM 2772 C C . THR A 1 368 ? 65.645 11.647 116.752 1.00 18.45 368 THR A C 1
ATOM 2773 O O . THR A 1 368 ? 65.088 11.495 115.658 1.00 19.14 368 THR A O 1
ATOM 2777 N N . VAL A 1 369 ? 65.151 11.179 117.899 1.00 15.04 369 VAL A N 1
ATOM 2778 C CA . VAL A 1 369 ? 63.856 10.507 117.995 1.00 15.64 369 VAL A CA 1
ATOM 2779 C C . VAL A 1 369 ? 62.991 11.265 118.991 1.00 16.87 369 VAL A C 1
ATOM 2780 O O . VAL A 1 369 ? 63.430 11.546 120.114 1.00 16.00 369 VAL A O 1
ATOM 2784 N N . LEU A 1 370 ? 61.765 11.587 118.580 1.00 16.65 370 LEU A N 1
ATOM 2785 C CA . LEU A 1 370 ? 60.785 12.275 119.413 1.00 13.11 370 LEU A CA 1
ATOM 2786 C C . LEU A 1 370 ? 59.623 11.335 119.700 1.00 18.64 370 LEU A C 1
ATOM 2787 O O . LEU A 1 370 ? 59.071 10.715 118.778 1.00 17.68 370 LEU A O 1
ATOM 2792 N N . THR A 1 371 ? 59.251 11.241 120.972 1.00 14.54 371 THR A N 1
ATOM 2793 C CA . THR A 1 371 ? 58.209 10.340 121.434 1.00 17.79 371 THR A CA 1
ATOM 2794 C C . THR A 1 371 ? 57.186 11.134 122.228 1.00 15.12 371 THR A C 1
ATOM 2795 O O . THR A 1 371 ? 57.392 12.309 122.541 1.00 17.73 371 THR A O 1
ATOM 2799 N N . ASN A 1 372 ? 56.091 10.465 122.589 1.00 13.65 372 ASN A N 1
ATOM 2800 C CA . ASN A 1 372 ? 54.938 11.132 123.188 1.00 15.88 372 ASN A CA 1
ATOM 2801 C C . ASN A 1 372 ? 54.454 12.257 122.271 1.00 20.91 372 ASN A C 1
ATOM 2802 O O . ASN A 1 372 ? 54.154 13.371 122.713 1.00 19.91 372 ASN A O 1
ATOM 2807 N N . VAL A 1 373 ? 54.408 11.965 120.970 1.00 16.14 373 VAL A N 1
ATOM 2808 C CA . VAL A 1 373 ? 53.985 12.915 119.952 1.00 13.73 373 VAL A CA 1
ATOM 2809 C C . VAL A 1 373 ? 52.505 12.699 119.662 1.00 16.65 373 VAL A C 1
ATOM 2810 O O . VAL A 1 373 ? 52.046 11.553 119.537 1.00 18.53 373 VAL A O 1
ATOM 2814 N N . THR A 1 374 ? 51.749 13.790 119.574 1.00 16.73 374 THR A N 1
ATOM 2815 C CA . THR A 1 374 ? 50.393 13.708 119.055 1.00 15.52 374 THR A CA 1
ATOM 2816 C C . THR A 1 374 ? 50.387 14.029 117.568 1.00 14.75 374 THR A C 1
ATOM 2817 O O . THR A 1 374 ? 51.265 14.724 117.051 1.00 14.61 374 THR A O 1
ATOM 2821 N N . GLN A 1 375 ? 49.345 13.536 116.896 1.00 13.78 375 GLN A N 1
ATOM 2822 C CA . GLN A 1 375 ? 49.227 13.665 115.451 1.00 12.25 375 GLN A CA 1
ATOM 2823 C C . GLN A 1 375 ? 49.225 15.124 114.996 1.00 17.08 375 GLN A C 1
ATOM 2824 O O . GLN A 1 375 ? 49.633 15.419 113.866 1.00 19.75 375 GLN A O 1
ATOM 2830 N N . ASP A 1 376 ? 48.793 16.052 115.847 1.00 14.83 376 ASP A N 1
ATOM 2831 C CA . ASP A 1 376 ? 48.655 17.447 115.439 1.00 17.10 376 ASP A CA 1
ATOM 2832 C C . ASP A 1 376 ? 49.924 18.280 115.658 1.00 14.68 376 ASP A C 1
ATOM 2833 O O . ASP A 1 376 ? 49.940 19.452 115.287 1.00 14.02 376 ASP A O 1
ATOM 2838 N N . MET A 1 377 ? 50.984 17.718 116.229 1.00 16.84 377 MET A N 1
ATOM 2839 C CA . MET A 1 377 ? 52.217 18.481 116.388 1.00 17.88 377 MET A CA 1
ATOM 2840 C C . MET A 1 377 ? 52.817 18.836 115.028 1.00 19.79 377 MET A C 1
ATOM 2841 O O . MET A 1 377 ? 52.702 18.085 114.051 1.00 17.99 377 MET A O 1
ATOM 2846 N N . THR A 1 378 ? 53.470 20.003 114.980 1.00 18.37 378 THR A N 1
ATOM 2847 C CA . THR A 1 378 ? 54.006 20.524 113.722 1.00 14.91 378 THR A CA 1
ATOM 2848 C C . THR A 1 378 ? 54.991 19.551 113.078 1.00 18.09 378 THR A C 1
ATOM 2849 O O . THR A 1 378 ? 55.005 19.396 111.852 1.00 15.10 378 THR A O 1
ATOM 2853 N N . ILE A 1 379 ? 55.803 18.867 113.893 1.00 16.97 379 ILE A N 1
ATOM 2854 C CA . ILE A 1 379 ? 56.819 17.957 113.374 1.00 16.58 379 ILE A CA 1
ATOM 2855 C C . ILE A 1 379 ? 56.195 16.790 112.628 1.00 16.39 379 ILE A C 1
ATOM 2856 O O . ILE A 1 379 ? 56.883 16.113 111.856 1.00 16.74 379 ILE A O 1
ATOM 2861 N N . VAL A 1 380 ? 54.901 16.527 112.847 1.00 14.06 380 VAL A N 1
ATOM 2862 C CA . VAL A 1 380 ? 54.185 15.491 112.099 1.00 13.72 380 VAL A CA 1
ATOM 2863 C C . VAL A 1 380 ? 53.685 16.000 110.753 1.00 15.93 380 VAL A C 1
ATOM 2864 O O . VAL A 1 380 ? 53.286 15.198 109.901 1.00 17.18 380 VAL A O 1
ATOM 2868 N N . HIS A 1 381 ? 53.734 17.308 110.512 1.00 19.54 381 HIS A N 1
ATOM 2869 C CA . HIS A 1 381 ? 53.194 17.899 109.294 1.00 17.90 381 HIS A CA 1
ATOM 2870 C C . HIS A 1 381 ? 54.227 18.628 108.460 1.00 20.09 381 HIS A C 1
ATOM 2871 O O . HIS A 1 381 ? 54.171 18.557 107.229 1.00 18.88 381 HIS A O 1
ATOM 2878 N N . GLU A 1 382 ? 55.172 19.321 109.089 1.00 15.60 382 GLU A N 1
ATOM 2879 C CA . GLU A 1 382 ? 56.164 20.084 108.351 1.00 17.40 382 GLU A CA 1
ATOM 2880 C C . GLU A 1 382 ? 57.333 19.179 107.989 1.00 17.41 382 GLU A C 1
ATOM 2881 O O . GLU A 1 382 ? 57.873 18.478 108.849 1.00 17.67 382 GLU A O 1
ATOM 2887 N N . GLU A 1 383 ? 57.718 19.197 106.718 1.00 15.96 383 GLU A N 1
ATOM 2888 C CA . GLU A 1 383 ? 58.856 18.402 106.275 1.00 19.50 383 GLU A CA 1
ATOM 2889 C C . GLU A 1 383 ? 60.130 18.846 106.977 1.00 17.67 383 GLU A C 1
ATOM 2890 O O . GLU A 1 383 ? 60.433 20.040 107.046 1.00 20.02 383 GLU A O 1
ATOM 2896 N N . SER A 1 384 ? 60.876 17.881 107.502 1.00 15.39 384 SER A N 1
ATOM 2897 C CA . SER A 1 384 ? 62.114 18.195 108.202 1.00 18.71 384 SER A CA 1
ATOM 2898 C C . SER A 1 384 ? 63.340 17.986 107.334 1.00 17.74 384 SER A C 1
ATOM 2899 O O . SER A 1 384 ? 64.266 18.803 107.374 1.00 18.08 384 SER A O 1
ATOM 2902 N N . PHE A 1 385 ? 63.358 16.922 106.537 1.00 15.37 385 PHE A N 1
ATOM 2903 C CA . PHE A 1 385 ? 64.462 16.671 105.611 1.00 19.19 385 PHE A CA 1
ATOM 2904 C C . PHE A 1 385 ? 65.783 16.585 106.371 1.00 16.14 385 PHE A C 1
ATOM 2905 O O . PHE A 1 385 ? 66.812 17.100 105.937 1.00 15.46 385 PHE A O 1
ATOM 2913 N N . GLY A 1 386 ? 65.737 15.953 107.537 1.00 16.35 386 GLY A N 1
ATOM 2914 C CA . GLY A 1 386 ? 66.895 15.791 108.371 1.00 17.09 386 GLY A CA 1
ATOM 2915 C C . GLY A 1 386 ? 66.685 14.653 109.345 1.00 21.03 386 GLY A C 1
ATOM 2916 O O . GLY A 1 386 ? 65.625 14.012 109.371 1.00 17.72 386 GLY A O 1
ATOM 2917 N N . PRO A 1 387 ? 67.672 14.399 110.178 1.00 19.27 387 PRO A N 1
ATOM 2918 C CA . PRO A 1 387 ? 67.650 13.206 111.038 1.00 16.04 387 PRO A CA 1
ATOM 2919 C C . PRO A 1 387 ? 66.800 13.413 112.286 1.00 20.90 387 PRO A C 1
ATOM 2920 O O . PRO A 1 387 ? 67.281 13.319 113.423 1.00 20.88 387 PRO A O 1
ATOM 2924 N N . ILE A 1 388 ? 65.519 13.717 112.076 1.00 18.94 388 ILE A N 1
ATOM 2925 C CA . ILE A 1 388 ? 64.559 13.927 113.156 1.00 21.67 388 ILE A CA 1
ATOM 2926 C C . ILE A 1 388 ? 63.353 13.041 112.882 1.00 18.02 388 ILE A C 1
ATOM 2927 O O . ILE A 1 388 ? 62.779 13.094 111.789 1.00 16.21 388 ILE A O 1
ATOM 2932 N N . LEU A 1 389 ? 62.961 12.242 113.868 1.00 15.81 389 LEU A N 1
ATOM 2933 C CA . LEU A 1 389 ? 61.893 11.264 113.670 1.00 17.41 389 LEU A CA 1
ATOM 2934 C C . LEU A 1 389 ? 60.907 11.293 114.827 1.00 15.92 389 LEU A C 1
ATOM 2935 O O . LEU A 1 389 ? 61.243 10.829 115.930 1.00 18.91 389 LEU A O 1
ATOM 2940 N N . PRO A 1 390 ? 59.697 11.811 114.620 1.00 16.80 390 PRO A N 1
ATOM 2941 C CA . PRO A 1 390 ? 58.652 11.675 115.636 1.00 17.31 390 PRO A CA 1
ATOM 2942 C C . PRO A 1 390 ? 57.970 10.320 115.538 1.00 14.95 390 PRO A C 1
ATOM 2943 O O . PRO A 1 390 ? 57.838 9.746 114.454 1.00 13.50 390 PRO A O 1
ATOM 2947 N N . VAL A 1 391 ? 57.523 9.815 116.693 1.00 12.66 391 VAL A N 1
ATOM 2948 C CA . VAL A 1 391 ? 56.933 8.481 116.798 1.00 14.81 391 VAL A CA 1
ATOM 2949 C C . VAL A 1 391 ? 55.552 8.605 117.432 1.00 18.07 391 VAL A C 1
ATOM 2950 O O . VAL A 1 391 ? 55.414 9.165 118.525 1.00 18.90 391 VAL A O 1
ATOM 2954 N N . ILE A 1 392 ? 54.536 8.073 116.754 1.00 14.92 392 ILE A N 1
ATOM 2955 C CA . ILE A 1 392 ? 53.141 8.220 117.154 1.00 14.97 392 ILE A CA 1
ATOM 2956 C C . ILE A 1 392 ? 52.531 6.835 117.341 1.00 18.05 392 ILE A C 1
ATOM 2957 O O . ILE A 1 392 ? 52.709 5.951 116.495 1.00 19.97 392 ILE A O 1
ATOM 2962 N N . LYS A 1 393 ? 51.810 6.650 118.444 1.00 18.08 393 LYS A N 1
ATOM 2963 C CA . LYS A 1 393 ? 51.060 5.423 118.648 1.00 20.64 393 LYS A CA 1
ATOM 2964 C C . LYS A 1 393 ? 49.751 5.460 117.867 1.00 17.49 393 LYS A C 1
ATOM 2965 O O . LYS A 1 393 ? 49.213 6.524 117.549 1.00 21.83 393 LYS A O 1
ATOM 2971 N N . PHE A 1 394 ? 49.239 4.273 117.553 1.00 19.20 394 PHE A N 1
ATOM 2972 C CA . PHE A 1 394 ? 47.902 4.156 116.990 1.00 17.58 394 PHE A CA 1
ATOM 2973 C C . PHE A 1 394 ? 47.331 2.801 117.369 1.00 19.14 394 PHE A C 1
ATOM 2974 O O . PHE A 1 394 ? 48.057 1.885 117.772 1.00 20.28 394 PHE A O 1
ATOM 2982 N N . ASP A 1 395 ? 46.010 2.687 117.240 1.00 19.85 395 ASP A N 1
ATOM 2983 C CA . ASP A 1 395 ? 45.285 1.518 117.714 1.00 18.27 395 ASP A CA 1
ATOM 2984 C C . ASP A 1 395 ? 44.654 0.697 116.604 1.00 24.79 395 ASP A C 1
ATOM 2985 O O . ASP A 1 395 ? 44.412 -0.495 116.812 1.00 28.34 395 ASP A O 1
ATOM 2990 N N . SER A 1 396 ? 44.376 1.288 115.444 1.00 22.19 396 SER A N 1
ATOM 2991 C CA . SER A 1 396 ? 43.685 0.563 114.388 1.00 24.11 396 SER A CA 1
ATOM 2992 C C . SER A 1 396 ? 44.222 0.980 113.028 1.00 22.38 396 SER A C 1
ATOM 2993 O O . SER A 1 396 ? 44.814 2.052 112.867 1.00 20.06 396 SER A O 1
ATOM 2996 N N . PHE A 1 397 ? 43.990 0.108 112.045 1.00 18.79 397 PHE A N 1
ATOM 2997 C CA . PHE A 1 397 ? 44.326 0.419 110.658 1.00 21.51 397 PHE A CA 1
ATOM 2998 C C . PHE A 1 397 ? 43.591 1.665 110.181 1.00 21.17 397 PHE A C 1
ATOM 2999 O O . PHE A 1 397 ? 44.184 2.545 109.540 1.00 17.98 397 PHE A O 1
ATOM 3007 N N . ASP A 1 398 ? 42.292 1.753 110.476 1.00 18.46 398 ASP A N 1
ATOM 3008 C CA . ASP A 1 398 ? 41.521 2.915 110.044 1.00 21.58 398 ASP A CA 1
ATOM 3009 C C . ASP A 1 398 ? 42.109 4.205 110.603 1.00 20.71 398 ASP A C 1
ATOM 3010 O O . ASP A 1 398 ? 42.170 5.222 109.908 1.00 23.04 398 ASP A O 1
ATOM 3015 N N . GLU A 1 399 ? 42.553 4.179 111.857 1.00 19.50 399 GLU A N 1
ATOM 3016 C CA . GLU A 1 399 ? 43.133 5.369 112.467 1.00 19.46 399 GLU A CA 1
ATOM 3017 C C . GLU A 1 399 ? 44.425 5.772 111.762 1.00 19.80 399 GLU A C 1
ATOM 3018 O O . GLU A 1 399 ? 44.622 6.951 111.429 1.00 16.74 399 GLU A O 1
ATOM 3024 N N . VAL A 1 400 ? 45.312 4.802 111.507 1.00 13.15 400 VAL A N 1
ATOM 3025 C CA . VAL A 1 400 ? 46.592 5.132 110.900 1.00 14.99 400 VAL A CA 1
ATOM 3026 C C . VAL A 1 400 ? 46.443 5.528 109.428 1.00 17.53 400 VAL A C 1
ATOM 3027 O O . VAL A 1 400 ? 47.289 6.259 108.907 1.00 17.61 400 VAL A O 1
ATOM 3031 N N . ILE A 1 401 ? 45.373 5.106 108.748 1.00 19.64 401 ILE A N 1
ATOM 3032 C CA . ILE A 1 401 ? 45.104 5.618 107.405 1.00 15.83 401 ILE A CA 1
ATOM 3033 C C . ILE A 1 401 ? 44.707 7.090 107.471 1.00 20.92 401 ILE A C 1
ATOM 3034 O O . ILE A 1 401 ? 45.179 7.916 106.675 1.00 17.60 401 ILE A O 1
ATOM 3039 N N . GLU A 1 402 ? 43.838 7.446 108.421 1.00 14.82 402 GLU A N 1
ATOM 3040 C CA . GLU A 1 402 ? 43.517 8.851 108.615 1.00 18.75 402 GLU A CA 1
ATOM 3041 C C . GLU A 1 402 ? 44.765 9.653 108.969 1.00 16.09 402 GLU A C 1
ATOM 3042 O O . GLU A 1 402 ? 44.994 10.728 108.408 1.00 15.68 402 GLU A O 1
ATOM 3048 N N . TYR A 1 403 ? 45.588 9.145 109.892 1.00 14.84 403 TYR A N 1
ATOM 3049 C CA . TYR A 1 403 ? 46.827 9.837 110.228 1.00 15.14 403 TYR A CA 1
ATOM 3050 C C . TYR A 1 403 ? 47.712 10.003 108.997 1.00 15.74 403 TYR A C 1
ATOM 3051 O O . TYR A 1 403 ? 48.188 11.103 108.715 1.00 14.18 403 TYR A O 1
ATOM 3060 N N . ALA A 1 404 ? 47.931 8.918 108.244 1.00 14.80 404 ALA A N 1
ATOM 3061 C CA . ALA A 1 404 ? 48.775 8.990 107.052 1.00 16.49 404 ALA A CA 1
ATOM 3062 C C . ALA A 1 404 ? 48.274 10.043 106.075 1.00 14.71 404 ALA A C 1
ATOM 3063 O O . ALA A 1 404 ? 49.059 10.851 105.573 1.00 16.68 404 ALA A O 1
ATOM 3065 N N . ASN A 1 405 ? 46.961 10.060 105.812 1.00 15.12 405 ASN A N 1
ATOM 3066 C CA . ASN A 1 405 ? 46.371 10.986 104.850 1.00 16.52 405 ASN A CA 1
ATOM 3067 C C . ASN A 1 405 ? 46.231 12.411 105.374 1.00 16.83 405 ASN A C 1
ATOM 3068 O O . ASN A 1 405 ? 46.023 13.329 104.576 1.00 14.46 405 ASN A O 1
ATOM 3073 N N . ASP A 1 406 ? 46.336 12.625 106.680 1.00 14.81 406 ASP A N 1
ATOM 3074 C CA . ASP A 1 406 ? 46.222 13.965 107.257 1.00 16.08 406 ASP A CA 1
ATOM 3075 C C . ASP A 1 406 ? 47.533 14.697 106.965 1.00 16.74 406 ASP A C 1
ATOM 3076 O O . ASP A 1 406 ? 48.459 14.695 107.779 1.00 16.76 406 ASP A O 1
ATOM 3081 N N . SER A 1 407 ? 47.626 15.319 105.781 1.00 16.80 407 SER A N 1
ATOM 3082 C CA . SER A 1 407 ? 48.920 15.734 105.241 1.00 17.01 407 SER A CA 1
ATOM 3083 C C . SER A 1 407 ? 48.729 16.527 103.953 1.00 20.30 407 SER A C 1
ATOM 3084 O O . SER A 1 407 ? 47.857 16.190 103.147 1.00 17.14 407 SER A O 1
ATOM 3087 N N . ASP A 1 408 ? 49.579 17.539 103.738 1.00 17.97 408 ASP A N 1
ATOM 3088 C CA . ASP A 1 408 ? 49.639 18.247 102.459 1.00 17.46 408 ASP A CA 1
ATOM 3089 C C . ASP A 1 408 ? 50.531 17.540 101.439 1.00 17.48 408 ASP A C 1
ATOM 3090 O O . ASP A 1 408 ? 50.569 17.946 100.264 1.00 15.96 408 ASP A O 1
ATOM 3095 N N . TYR A 1 409 ? 51.257 16.514 101.868 1.00 12.75 409 TYR A N 1
ATOM 3096 C CA . TYR A 1 409 ? 52.156 15.746 101.024 1.00 17.26 409 TYR A CA 1
ATOM 3097 C C . TYR A 1 409 ? 51.583 14.356 100.765 1.00 14.28 409 TYR A C 1
ATOM 3098 O O . TYR A 1 409 ? 50.732 13.865 101.509 1.00 14.44 409 TYR A O 1
ATOM 3107 N N . GLY A 1 410 ? 52.052 13.731 99.685 1.00 11.65 410 GLY A N 1
ATOM 3108 C CA . GLY A 1 410 ? 51.512 12.459 99.252 1.00 14.28 410 GLY A CA 1
ATOM 3109 C C . GLY A 1 410 ? 52.450 11.764 98.291 1.00 14.28 410 GLY A C 1
ATOM 3110 O O . GLY A 1 410 ? 52.035 11.296 97.227 1.00 12.30 410 GLY A O 1
ATOM 3111 N N . LEU A 1 411 ? 53.734 11.722 98.641 1.00 15.17 411 LEU A N 1
ATOM 3112 C CA . LEU A 1 411 ? 54.702 11.044 97.791 1.00 14.19 411 LEU A CA 1
ATOM 3113 C C . LEU A 1 411 ? 54.875 9.598 98.249 1.00 15.15 411 LEU A C 1
ATOM 3114 O O . LEU A 1 411 ? 54.224 8.694 97.716 1.00 19.13 411 LEU A O 1
ATOM 3119 N N . ALA A 1 412 ? 55.716 9.370 99.248 1.00 11.88 412 ALA A N 1
ATOM 3120 C CA . ALA A 1 412 ? 56.077 8.029 99.675 1.00 14.21 412 ALA A CA 1
ATOM 3121 C C . ALA A 1 412 ? 55.303 7.623 100.923 1.00 14.95 412 ALA A C 1
ATOM 3122 O O . ALA A 1 412 ? 54.837 8.457 101.708 1.00 16.54 412 ALA A O 1
ATOM 3124 N N . ALA A 1 413 ? 55.183 6.313 101.099 1.00 15.40 413 ALA A N 1
ATOM 3125 C CA . ALA A 1 413 ? 54.574 5.732 102.282 1.00 17.15 413 ALA A CA 1
ATOM 3126 C C . ALA A 1 413 ? 55.156 4.333 102.453 1.00 17.30 413 ALA A C 1
ATOM 3127 O O . ALA A 1 413 ? 55.433 3.661 101.461 1.00 17.59 413 ALA A O 1
ATOM 3129 N N . MET A 1 414 ? 55.383 3.921 103.705 1.00 17.95 414 MET A N 1
ATOM 3130 C CA . MET A 1 414 ? 55.942 2.611 104.025 1.00 16.43 414 MET A CA 1
ATOM 3131 C C . MET A 1 414 ? 55.071 1.944 105.083 1.00 15.74 414 MET A C 1
ATOM 3132 O O . MET A 1 414 ? 54.702 2.582 106.071 1.00 17.20 414 MET A O 1
ATOM 3137 N N . ILE A 1 415 ? 54.737 0.670 104.878 1.00 14.62 415 ILE A N 1
ATOM 3138 C CA . ILE A 1 415 ? 53.907 -0.071 105.821 1.00 19.32 415 ILE A CA 1
ATOM 3139 C C . ILE A 1 415 ? 54.480 -1.473 105.990 1.00 18.86 415 ILE A C 1
ATOM 3140 O O . ILE A 1 415 ? 54.888 -2.108 105.014 1.00 21.42 415 ILE A O 1
ATOM 3145 N N . CYS A 1 416 ? 54.538 -1.945 107.234 1.00 16.08 416 CYS A N 1
ATOM 3146 C CA . CYS A 1 416 ? 54.999 -3.294 107.546 1.00 21.22 416 CYS A CA 1
ATOM 3147 C C . CYS A 1 416 ? 53.854 -4.073 108.175 1.00 21.84 416 CYS A C 1
ATOM 3148 O O . CYS A 1 416 ? 53.320 -3.662 109.210 1.00 20.22 416 CYS A O 1
ATOM 3151 N N . THR A 1 417 ? 53.481 -5.188 107.547 1.00 21.44 417 THR A N 1
ATOM 3152 C CA . THR A 1 417 ? 52.337 -5.983 107.985 1.00 25.71 417 THR A CA 1
ATOM 3153 C C . THR A 1 417 ? 52.391 -7.333 107.281 1.00 23.85 417 THR A C 1
ATOM 3154 O O . THR A 1 417 ? 53.042 -7.482 106.243 1.00 24.42 417 THR A O 1
ATOM 3158 N N . GLN A 1 418 ? 51.716 -8.324 107.865 1.00 23.37 418 GLN A N 1
ATOM 3159 C CA . GLN A 1 418 ? 51.523 -9.612 107.199 1.00 29.13 418 GLN A CA 1
ATOM 3160 C C . GLN A 1 418 ? 50.127 -9.742 106.627 1.00 26.20 418 GLN A C 1
ATOM 3161 O O . GLN A 1 418 ? 49.793 -10.780 106.057 1.00 35.65 418 GLN A O 1
ATOM 3167 N N . ASN A 1 419 ? 49.308 -8.720 106.784 1.00 22.68 419 ASN A N 1
ATOM 3168 C CA . ASN A 1 419 ? 47.877 -8.814 106.561 1.00 26.79 419 ASN A CA 1
ATOM 3169 C C . ASN A 1 419 ? 47.584 -8.394 105.123 1.00 29.54 419 ASN A C 1
ATOM 3170 O O . ASN A 1 419 ? 47.692 -7.213 104.776 1.00 27.03 419 ASN A O 1
ATOM 3175 N N . MET A 1 420 ? 47.226 -9.367 104.284 1.00 27.17 420 MET A N 1
ATOM 3176 C CA . MET A 1 420 ? 46.958 -9.063 102.884 1.00 30.63 420 MET A CA 1
ATOM 3177 C C . MET A 1 420 ? 45.743 -8.166 102.730 1.00 29.65 420 MET A C 1
ATOM 3178 O O . MET A 1 420 ? 45.636 -7.431 101.738 1.00 28.38 420 MET A O 1
ATOM 3183 N N . HIS A 1 421 ? 44.820 -8.197 103.690 1.00 23.33 421 HIS A N 1
ATOM 3184 C CA . HIS A 1 421 ? 43.669 -7.313 103.583 1.00 27.51 421 HIS A CA 1
ATOM 3185 C C . HIS A 1 421 ? 44.083 -5.853 103.751 1.00 29.63 421 HIS A C 1
ATOM 3186 O O . HIS A 1 421 ? 43.616 -4.989 103.001 1.00 31.48 421 HIS A O 1
ATOM 3193 N N . TYR A 1 422 ? 44.963 -5.560 104.720 1.00 26.03 422 TYR A N 1
ATOM 3194 C CA . TYR A 1 422 ? 45.463 -4.195 104.887 1.00 25.18 422 TYR A CA 1
ATOM 3195 C C . TYR A 1 422 ? 46.133 -3.709 103.613 1.00 23.48 422 TYR A C 1
ATOM 3196 O O . TYR A 1 422 ? 45.880 -2.592 103.146 1.00 21.26 422 TYR A O 1
ATOM 3205 N N . ILE A 1 423 ? 46.999 -4.545 103.038 1.00 26.39 423 ILE A N 1
ATOM 3206 C CA . ILE A 1 423 ? 47.770 -4.147 101.865 1.00 20.76 423 ILE A CA 1
ATOM 3207 C C . ILE A 1 423 ? 46.852 -3.897 100.677 1.00 22.51 423 ILE A C 1
ATOM 3208 O O . ILE A 1 423 ? 47.102 -3.005 99.857 1.00 25.30 423 ILE A O 1
ATOM 3213 N N . ASN A 1 424 ? 45.775 -4.678 100.561 1.00 24.05 424 ASN A N 1
ATOM 3214 C CA . ASN A 1 424 ? 44.834 -4.455 99.471 1.00 22.21 424 ASN A CA 1
ATOM 3215 C C . ASN A 1 424 ? 44.049 -3.167 99.668 1.00 24.93 424 ASN A C 1
ATOM 3216 O O . ASN A 1 424 ? 43.720 -2.488 98.684 1.00 24.09 424 ASN A O 1
ATOM 3221 N N . ARG A 1 425 ? 43.761 -2.799 100.921 1.00 16.31 425 ARG A N 1
ATOM 3222 C CA . ARG A 1 425 ? 43.014 -1.574 101.153 1.00 22.54 425 ARG A CA 1
ATOM 3223 C C . ARG A 1 425 ? 43.832 -0.330 100.823 1.00 19.49 425 ARG A C 1
ATOM 3224 O O . ARG A 1 425 ? 43.242 0.721 100.559 1.00 19.71 425 ARG A O 1
ATOM 3232 N N . LEU A 1 426 ? 45.168 -0.441 100.786 1.00 18.03 426 LEU A N 1
ATOM 3233 C CA . LEU A 1 426 ? 46.016 0.713 100.494 1.00 17.21 426 LEU A CA 1
ATOM 3234 C C . LEU A 1 426 ? 45.703 1.319 99.140 1.00 19.28 426 LEU A C 1
ATOM 3235 O O . LEU A 1 426 ? 45.796 2.544 98.973 1.00 12.89 426 LEU A O 1
ATOM 3240 N N . LEU A 1 427 ? 45.328 0.478 98.167 1.00 17.33 427 LEU A N 1
ATOM 3241 C CA . LEU A 1 427 ? 45.147 0.948 96.801 1.00 16.82 427 LEU A CA 1
ATOM 3242 C C . LEU A 1 427 ? 44.096 2.046 96.728 1.00 18.94 427 LEU A C 1
ATOM 3243 O O . LEU A 1 427 ? 44.270 3.024 95.993 1.00 16.70 427 LEU A O 1
ATOM 3248 N N . THR A 1 428 ? 43.030 1.935 97.522 1.00 19.34 428 THR A N 1
ATOM 3249 C CA . THR A 1 428 ? 41.984 2.944 97.517 1.00 18.76 428 THR A CA 1
ATOM 3250 C C . THR A 1 428 ? 42.053 3.910 98.697 1.00 17.82 428 THR A C 1
ATOM 3251 O O . THR A 1 428 ? 41.533 5.021 98.582 1.00 26.22 428 THR A O 1
ATOM 3255 N N . GLU A 1 429 ? 42.695 3.547 99.810 1.00 14.72 429 GLU A N 1
ATOM 3256 C CA . GLU A 1 429 ? 42.581 4.337 101.037 1.00 15.84 429 GLU A CA 1
ATOM 3257 C C . GLU A 1 429 ? 43.831 5.124 101.427 1.00 16.46 429 GLU A C 1
ATOM 3258 O O . GLU A 1 429 ? 43.712 6.077 102.202 1.00 20.30 429 GLU A O 1
ATOM 3264 N N . LEU A 1 430 ? 45.012 4.771 100.919 1.00 15.09 430 LEU A N 1
ATOM 3265 C CA . LEU A 1 430 ? 46.259 5.448 101.277 1.00 15.01 430 LEU A CA 1
ATOM 3266 C C . LEU A 1 430 ? 46.622 6.433 100.167 1.00 16.44 430 LEU A C 1
ATOM 3267 O O . LEU A 1 430 ? 46.938 6.023 99.045 1.00 14.74 430 LEU A O 1
ATOM 3272 N N . GLU A 1 431 ? 46.570 7.732 100.474 1.00 16.17 431 GLU A N 1
ATOM 3273 C CA . GLU A 1 431 ? 46.785 8.778 99.467 1.00 14.45 431 GLU A CA 1
ATOM 3274 C C . GLU A 1 431 ? 48.271 9.117 99.371 1.00 12.83 431 GLU A C 1
ATOM 3275 O O . GLU A 1 431 ? 48.738 10.203 99.718 1.00 18.12 431 GLU A O 1
ATOM 3281 N N . SER A 1 432 ? 49.006 8.141 98.872 1.00 13.60 432 SER A N 1
ATOM 3282 C CA . SER A 1 432 ? 50.410 8.263 98.529 1.00 14.78 432 SER A CA 1
ATOM 3283 C C . SER A 1 432 ? 50.638 7.613 97.170 1.00 15.35 432 SER A C 1
ATOM 3284 O O . SER A 1 432 ? 50.051 6.565 96.876 1.00 17.06 432 SER A O 1
ATOM 3287 N N . GLY A 1 433 ? 51.497 8.232 96.345 1.00 12.09 433 GLY A N 1
ATOM 3288 C CA . GLY A 1 433 ? 51.784 7.703 95.019 1.00 12.76 433 GLY A CA 1
ATOM 3289 C C . GLY A 1 433 ? 52.846 6.611 94.942 1.00 14.60 433 GLY A C 1
ATOM 3290 O O . GLY A 1 433 ? 52.963 5.944 93.912 1.00 16.21 433 GLY A O 1
ATOM 3291 N N . GLU A 1 434 ? 53.621 6.397 95.994 1.00 13.03 434 GLU A N 1
ATOM 3292 C CA . GLU A 1 434 ? 54.742 5.465 95.930 1.00 13.63 434 GLU A CA 1
ATOM 3293 C C . GLU A 1 434 ? 54.773 4.745 97.274 1.00 14.30 434 GLU A C 1
ATOM 3294 O O . GLU A 1 434 ? 55.175 5.324 98.287 1.00 16.40 434 GLU A O 1
ATOM 3300 N N . ILE A 1 435 ? 54.324 3.494 97.282 1.00 15.88 435 ILE A N 1
ATOM 3301 C CA . ILE A 1 435 ? 54.043 2.751 98.505 1.00 15.22 435 ILE A CA 1
ATOM 3302 C C . ILE A 1 435 ? 54.998 1.571 98.593 1.00 16.30 435 ILE A C 1
ATOM 3303 O O . ILE A 1 435 ? 55.109 0.785 97.644 1.00 17.06 435 ILE A O 1
ATOM 3308 N N . TYR A 1 436 ? 55.666 1.439 99.740 1.00 13.17 436 TYR A N 1
ATOM 3309 C CA . TYR A 1 436 ? 56.609 0.362 100.009 1.00 16.22 436 TYR A CA 1
ATOM 3310 C C . TYR A 1 436 ? 56.045 -0.551 101.093 1.00 18.63 436 TYR A C 1
ATOM 3311 O O . TYR A 1 436 ? 55.684 -0.088 102.178 1.00 17.37 436 TYR A O 1
ATOM 3320 N N . VAL A 1 437 ? 55.987 -1.845 100.810 1.00 13.59 437 VAL A N 1
ATOM 3321 C CA . VAL A 1 437 ? 55.403 -2.813 101.727 1.00 15.31 437 VAL A CA 1
ATOM 3322 C C . VAL A 1 437 ? 56.519 -3.716 102.239 1.00 16.73 437 VAL A C 1
ATOM 3323 O O . VAL A 1 437 ? 57.239 -4.327 101.443 1.00 16.72 437 VAL A O 1
ATOM 3327 N N . ASN A 1 438 ? 56.676 -3.779 103.564 1.00 14.78 438 ASN A N 1
ATOM 3328 C CA . ASN A 1 438 ? 57.656 -4.661 104.216 1.00 17.84 438 ASN A CA 1
ATOM 3329 C C . ASN A 1 438 ? 59.078 -4.441 103.693 1.00 15.98 438 ASN A C 1
ATOM 3330 O O . ASN A 1 438 ? 59.837 -5.391 103.490 1.00 16.06 438 ASN A O 1
ATOM 3335 N N . ARG A 1 439 ? 59.435 -3.178 103.485 1.00 14.01 439 ARG A N 1
ATOM 3336 C CA . ARG A 1 439 ? 60.790 -2.750 103.148 1.00 16.92 439 ARG A CA 1
ATOM 3337 C C . ARG A 1 439 ? 60.833 -1.232 103.272 1.00 18.60 439 ARG A C 1
ATOM 3338 O O . ARG A 1 439 ? 59.803 -0.583 103.481 1.00 15.54 439 ARG A O 1
ATOM 3346 N N . GLY A 1 440 ? 62.037 -0.674 103.117 1.00 13.03 440 GLY A N 1
ATOM 3347 C CA . GLY A 1 440 ? 62.247 0.755 103.206 1.00 13.25 440 GLY A CA 1
ATOM 3348 C C . GLY A 1 440 ? 62.142 1.450 101.855 1.00 16.83 440 GLY A C 1
ATOM 3349 O O . GLY A 1 440 ? 61.822 0.851 100.828 1.00 15.63 440 GLY A O 1
ATOM 3350 N N . HIS A 1 441 ? 62.422 2.752 101.871 1.00 19.11 441 HIS A N 1
ATOM 3351 C CA . HIS A 1 441 ? 62.299 3.556 100.661 1.00 19.52 441 HIS A CA 1
ATOM 3352 C C . HIS A 1 441 ? 63.377 3.172 99.639 1.00 18.09 441 HIS A C 1
ATOM 3353 O O . HIS A 1 441 ? 64.261 2.340 99.887 1.00 16.01 441 HIS A O 1
ATOM 3360 N N . GLY A 1 442 ? 63.293 3.801 98.473 1.00 20.39 442 GLY A N 1
ATOM 3361 C CA . GLY A 1 442 ? 64.262 3.600 97.412 1.00 15.31 442 GLY A CA 1
ATOM 3362 C C . GLY A 1 442 ? 63.589 3.118 96.151 1.00 17.50 442 GLY A C 1
ATOM 3363 O O . GLY A 1 442 ? 63.206 1.948 96.070 1.00 18.85 442 GLY A O 1
ATOM 3364 N N . GLU A 1 443 ? 63.432 3.994 95.165 1.00 17.20 443 GLU A N 1
ATOM 3365 C CA . GLU A 1 443 ? 62.678 3.675 93.964 1.00 20.50 443 GLU A CA 1
ATOM 3366 C C . GLU A 1 443 ? 63.621 3.225 92.851 1.00 19.32 443 GLU A C 1
ATOM 3367 O O . GLU A 1 443 ? 64.844 3.271 92.980 1.00 19.57 443 GLU A O 1
ATOM 3373 N N . GLN A 1 444 ? 63.032 2.774 91.747 1.00 19.51 444 GLN A N 1
ATOM 3374 C CA . GLN A 1 444 ? 63.785 2.181 90.652 1.00 16.09 444 GLN A CA 1
ATOM 3375 C C . GLN A 1 444 ? 63.394 2.812 89.324 1.00 16.38 444 GLN A C 1
ATOM 3376 O O . GLN A 1 444 ? 62.268 3.289 89.143 1.00 18.95 444 GLN A O 1
ATOM 3382 N N . HIS A 1 445 ? 64.332 2.753 88.380 1.00 15.34 445 HIS A N 1
ATOM 3383 C CA . HIS A 1 445 ? 64.204 3.481 87.122 1.00 18.64 445 HIS A CA 1
ATOM 3384 C C . HIS A 1 445 ? 62.972 3.060 86.328 1.00 20.51 445 HIS A C 1
ATOM 3385 O O . HIS A 1 445 ? 62.403 3.880 85.599 1.00 21.12 445 HIS A O 1
ATOM 3392 N N . GLN A 1 446 ? 62.561 1.791 86.435 1.00 18.56 446 GLN A N 1
ATOM 3393 C CA . GLN A 1 446 ? 61.372 1.289 85.753 1.00 19.09 446 GLN A CA 1
ATOM 3394 C C . GLN A 1 446 ? 60.073 1.613 86.487 1.00 17.18 446 GLN A C 1
ATOM 3395 O O . GLN A 1 446 ? 58.995 1.374 85.931 1.00 14.81 446 GLN A O 1
ATOM 3401 N N . GLY A 1 447 ? 60.140 2.143 87.708 1.00 18.16 447 GLY A N 1
ATOM 3402 C CA . GLY A 1 447 ? 58.948 2.516 88.446 1.00 17.53 447 GLY A CA 1
ATOM 3403 C C . GLY A 1 447 ? 58.372 3.843 87.976 1.00 23.12 447 GLY A C 1
ATOM 3404 O O . GLY A 1 447 ? 58.666 4.332 86.880 1.00 21.32 447 GLY A O 1
ATOM 3405 N N . PHE A 1 448 ? 57.532 4.435 88.830 1.00 18.80 448 PHE A N 1
ATOM 3406 C CA . PHE A 1 448 ? 56.958 5.750 88.549 1.00 17.82 448 PHE A CA 1
ATOM 3407 C C . PHE A 1 448 ? 56.961 6.557 89.834 1.00 14.48 448 PHE A C 1
ATOM 3408 O O . PHE A 1 448 ? 56.209 6.251 90.765 1.00 16.10 448 PHE A O 1
ATOM 3416 N N . HIS A 1 449 ? 57.790 7.598 89.865 1.00 15.43 449 HIS A N 1
ATOM 3417 C CA . HIS A 1 449 ? 58.021 8.414 91.055 1.00 16.85 449 HIS A CA 1
ATOM 3418 C C . HIS A 1 449 ? 57.012 9.556 91.013 1.00 18.13 449 HIS A C 1
ATOM 3419 O O . HIS A 1 449 ? 57.223 10.561 90.334 1.00 20.13 449 HIS A O 1
ATOM 3426 N N . ASN A 1 450 ? 55.904 9.401 91.733 1.00 16.79 450 ASN A N 1
ATOM 3427 C CA . ASN A 1 450 ? 54.709 10.199 91.487 1.00 15.40 450 ASN A CA 1
ATOM 3428 C C . ASN A 1 450 ? 54.129 10.697 92.805 1.00 15.23 450 ASN A C 1
ATOM 3429 O O . ASN A 1 450 ? 53.855 9.897 93.703 1.00 14.93 450 ASN A O 1
ATOM 3434 N N . GLY A 1 451 ? 53.926 12.007 92.916 1.00 15.26 451 GLY A N 1
ATOM 3435 C CA . GLY A 1 451 ? 53.452 12.586 94.160 1.00 14.07 451 GLY A CA 1
ATOM 3436 C C . GLY A 1 451 ? 52.050 13.168 94.147 1.00 13.73 451 GLY A C 1
ATOM 3437 O O . GLY A 1 451 ? 51.697 13.966 93.276 1.00 15.33 451 GLY A O 1
ATOM 3438 N N . TYR A 1 452 ? 51.235 12.776 95.119 1.00 13.21 452 TYR A N 1
ATOM 3439 C CA . TYR A 1 452 ? 49.902 13.346 95.244 1.00 12.82 452 TYR A CA 1
ATOM 3440 C C . TYR A 1 452 ? 49.954 14.661 96.017 1.00 13.85 452 TYR A C 1
ATOM 3441 O O . TYR A 1 452 ? 50.921 14.952 96.728 1.00 14.50 452 TYR A O 1
ATOM 3450 N N . LYS A 1 453 ? 48.886 15.442 95.891 1.00 13.68 453 LYS A N 1
ATOM 3451 C CA . LYS A 1 453 ? 48.725 16.687 96.654 1.00 14.09 453 LYS A CA 1
ATOM 3452 C C . LYS A 1 453 ? 49.912 17.591 96.320 1.00 15.42 453 LYS A C 1
ATOM 3453 O O . LYS A 1 453 ? 50.336 17.635 95.157 1.00 15.68 453 LYS A O 1
ATOM 3459 N N . LEU A 1 454 ? 50.507 18.262 97.305 1.00 11.70 454 LEU A N 1
ATOM 3460 C CA . LEU A 1 454 ? 51.583 19.209 97.039 1.00 14.49 454 LEU A CA 1
ATOM 3461 C C . LEU A 1 454 ? 52.950 18.546 96.935 1.00 13.01 454 LEU A C 1
ATOM 3462 O O . LEU A 1 454 ? 53.968 19.247 97.021 1.00 15.72 454 LEU A O 1
ATOM 3467 N N . SER A 1 455 ? 53.009 17.230 96.742 1.00 13.84 455 SER A N 1
ATOM 3468 C CA . SER A 1 455 ? 54.278 16.555 96.476 1.00 15.26 455 SER A CA 1
ATOM 3469 C C . SER A 1 455 ? 54.682 16.600 95.002 1.00 16.81 455 SER A C 1
ATOM 3470 O O . SER A 1 455 ? 55.760 16.101 94.657 1.00 13.50 455 SER A O 1
ATOM 3473 N N . GLY A 1 456 ? 53.863 17.173 94.134 1.00 13.16 456 GLY A N 1
ATOM 3474 C CA . GLY A 1 456 ? 54.275 17.406 92.762 1.00 12.97 456 GLY A CA 1
ATOM 3475 C C . GLY A 1 456 ? 53.129 17.243 91.791 1.00 16.46 456 GLY A C 1
ATOM 3476 O O . GLY A 1 456 ? 52.007 16.894 92.150 1.00 18.26 456 GLY A O 1
ATOM 3477 N N . THR A 1 457 ? 53.436 17.507 90.527 1.00 15.86 457 THR A N 1
ATOM 3478 C CA . THR A 1 457 ? 52.409 17.399 89.504 1.00 16.38 457 THR A CA 1
ATOM 3479 C C . THR A 1 457 ? 52.422 15.982 88.947 1.00 14.06 457 THR A C 1
ATOM 3480 O O . THR A 1 457 ? 52.164 15.025 89.687 1.00 15.27 457 THR A O 1
ATOM 3484 N N . GLY A 1 458 ? 52.714 15.827 87.663 1.00 11.91 458 GLY A N 1
ATOM 3485 C CA . GLY A 1 458 ? 52.965 14.504 87.130 1.00 14.94 458 GLY A CA 1
ATOM 3486 C C . GLY A 1 458 ? 54.244 13.902 87.688 1.00 19.27 458 GLY A C 1
ATOM 3487 O O . GLY A 1 458 ? 55.125 14.594 88.219 1.00 16.83 458 GLY A O 1
ATOM 3488 N N . GLY A 1 459 ? 54.364 12.581 87.545 1.00 12.88 459 GLY A N 1
ATOM 3489 C CA . GLY A 1 459 ? 55.488 11.861 88.101 1.00 14.82 459 GLY A CA 1
ATOM 3490 C C . GLY A 1 459 ? 56.682 11.776 87.158 1.00 18.80 459 GLY A C 1
ATOM 3491 O O . GLY A 1 459 ? 56.654 12.212 86.010 1.00 17.97 459 GLY A O 1
ATOM 3492 N N . GLU A 1 460 ? 57.749 11.172 87.671 1.00 18.35 460 GLU A N 1
ATOM 3493 C CA . GLU A 1 460 ? 59.030 11.062 86.994 1.00 18.17 460 GLU A CA 1
ATOM 3494 C C . GLU A 1 460 ? 59.409 9.587 86.857 1.00 14.12 460 GLU A C 1
ATOM 3495 O O . GLU A 1 460 ? 58.889 8.730 87.575 1.00 15.95 460 GLU A O 1
ATOM 3501 N N . ASP A 1 461 ? 60.316 9.301 85.920 1.00 16.10 461 ASP A N 1
ATOM 3502 C CA . ASP A 1 461 ? 60.915 7.975 85.711 1.00 17.49 461 ASP A CA 1
ATOM 3503 C C . ASP A 1 461 ? 59.995 7.008 84.975 1.00 17.27 461 ASP A C 1
ATOM 3504 O O . ASP A 1 461 ? 58.778 7.219 84.874 1.00 14.67 461 ASP A O 1
ATOM 3509 N N . GLY A 1 462 ? 60.574 5.928 84.482 1.00 17.36 462 GLY A N 1
ATOM 3510 C CA . GLY A 1 462 ? 59.791 4.900 83.862 1.00 15.31 462 GLY A CA 1
ATOM 3511 C C . GLY A 1 462 ? 59.102 5.364 82.588 1.00 20.78 462 GLY A C 1
ATOM 3512 O O . GLY A 1 462 ? 59.368 6.430 82.020 1.00 17.44 462 GLY A O 1
ATOM 3513 N N . LYS A 1 463 ? 58.180 4.507 82.153 1.00 19.45 463 LYS A N 1
ATOM 3514 C CA . LYS A 1 463 ? 57.396 4.752 80.947 1.00 21.13 463 LYS A CA 1
ATOM 3515 C C . LYS A 1 463 ? 56.620 6.063 81.037 1.00 19.39 463 LYS A C 1
ATOM 3516 O O . LYS A 1 463 ? 56.655 6.884 80.117 1.00 17.63 463 LYS A O 1
ATOM 3522 N N . TYR A 1 464 ? 55.905 6.278 82.133 1.00 14.56 464 TYR A N 1
ATOM 3523 C CA . TYR A 1 464 ? 55.039 7.447 82.192 1.00 20.54 464 TYR A CA 1
ATOM 3524 C C . TYR A 1 464 ? 55.800 8.735 82.454 1.00 15.70 464 TYR A C 1
ATOM 3525 O O . TYR A 1 464 ? 55.266 9.809 82.193 1.00 17.87 464 TYR A O 1
ATOM 3534 N N . GLY A 1 465 ? 57.028 8.656 82.947 1.00 18.64 465 GLY A N 1
ATOM 3535 C CA . GLY A 1 465 ? 57.860 9.834 83.038 1.00 16.47 465 GLY A CA 1
ATOM 3536 C C . GLY A 1 465 ? 58.464 10.180 81.690 1.00 17.69 465 GLY A C 1
ATOM 3537 O O . GLY A 1 465 ? 58.489 11.348 81.294 1.00 17.89 465 GLY A O 1
ATOM 3538 N N . PHE A 1 466 ? 58.948 9.169 80.966 1.00 18.58 466 PHE A N 1
ATOM 3539 C CA . PHE A 1 466 ? 59.550 9.437 79.667 1.00 21.30 466 PHE A CA 1
ATOM 3540 C C . PHE A 1 466 ? 58.567 10.117 78.723 1.00 18.20 466 PHE A C 1
ATOM 3541 O O . PHE A 1 466 ? 58.925 11.077 78.034 1.00 12.59 466 PHE A O 1
ATOM 3549 N N . GLU A 1 467 ? 57.326 9.631 78.671 1.00 18.61 467 GLU A N 1
ATOM 3550 C CA . GLU A 1 467 ? 56.381 10.124 77.678 1.00 18.99 467 GLU A CA 1
ATOM 3551 C C . GLU A 1 467 ? 56.012 11.590 77.892 1.00 16.08 467 GLU A C 1
ATOM 3552 O O . GLU A 1 467 ? 55.515 12.226 76.962 1.00 20.35 467 GLU A O 1
ATOM 3558 N N . GLN A 1 468 ? 56.249 12.149 79.083 1.00 18.49 468 GLN A N 1
ATOM 3559 C CA . GLN A 1 468 ? 55.968 13.567 79.298 1.00 16.31 468 GLN A CA 1
ATOM 3560 C C . GLN A 1 468 ? 56.961 14.464 78.576 1.00 16.32 468 GLN A C 1
ATOM 3561 O O . GLN A 1 468 ? 56.698 15.663 78.405 1.00 17.62 468 GLN A O 1
ATOM 3567 N N . TYR A 1 469 ? 58.094 13.920 78.162 1.00 13.92 469 TYR A N 1
ATOM 3568 C CA . TYR A 1 469 ? 59.069 14.656 77.380 1.00 14.17 469 TYR A CA 1
ATOM 3569 C C . TYR A 1 469 ? 58.708 14.707 75.902 1.00 16.50 469 TYR A C 1
ATOM 3570 O O . TYR A 1 469 ? 59.528 15.153 75.087 1.00 12.08 469 TYR A O 1
ATOM 3579 N N . LEU A 1 470 ? 57.506 14.259 75.542 1.00 14.75 470 LEU A N 1
ATOM 3580 C CA . LEU A 1 470 ? 57.056 14.275 74.160 1.00 15.77 470 LEU A CA 1
ATOM 3581 C C . LEU A 1 470 ? 55.745 15.032 74.054 1.00 17.77 470 LEU A C 1
ATOM 3582 O O . LEU A 1 470 ? 54.915 15.026 74.971 1.00 20.19 470 LEU A O 1
ATOM 3587 N N . GLU A 1 471 ? 55.572 15.667 72.907 1.00 15.23 471 GLU A N 1
ATOM 3588 C CA . GLU A 1 471 ? 54.368 16.380 72.532 1.00 16.09 471 GLU A CA 1
ATOM 3589 C C . GLU A 1 471 ? 53.670 15.599 71.426 1.00 16.18 471 GLU A C 1
ATOM 3590 O O . GLU A 1 471 ? 54.255 14.714 70.799 1.00 14.56 471 GLU A O 1
ATOM 3596 N N . LYS A 1 472 ? 52.401 15.910 71.201 1.00 16.94 472 LYS A N 1
ATOM 3597 C CA . LYS A 1 472 ? 51.647 15.265 70.145 1.00 13.34 472 LYS A CA 1
ATOM 3598 C C . LYS A 1 472 ? 51.234 16.289 69.101 1.00 16.96 472 LYS A C 1
ATOM 3599 O O . LYS A 1 472 ? 51.158 17.493 69.369 1.00 13.01 472 LYS A O 1
ATOM 3605 N N . LYS A 1 473 ? 51.023 15.786 67.885 1.00 15.87 473 LYS A N 1
ATOM 3606 C CA . LYS A 1 473 ? 50.530 16.584 66.777 1.00 13.55 473 LYS A CA 1
ATOM 3607 C C . LYS A 1 473 ? 49.535 15.742 65.988 1.00 16.14 473 LYS A C 1
ATOM 3608 O O . LYS A 1 473 ? 49.851 14.621 65.578 1.00 12.78 473 LYS A O 1
ATOM 3614 N N . THR A 1 474 ? 48.341 16.286 65.774 1.00 15.31 474 THR A N 1
ATOM 3615 C CA . THR A 1 474 ? 47.230 15.579 65.150 1.00 14.02 474 THR A CA 1
ATOM 3616 C C . THR A 1 474 ? 46.969 16.163 63.772 1.00 17.18 474 THR A C 1
ATOM 3617 O O . THR A 1 474 ? 46.801 17.383 63.637 1.00 14.06 474 THR A O 1
ATOM 3621 N N . PHE A 1 475 ? 46.892 15.290 62.770 1.00 11.59 475 PHE A N 1
ATOM 3622 C CA . PHE A 1 475 ? 46.635 15.676 61.389 1.00 16.11 475 PHE A CA 1
ATOM 3623 C C . PHE A 1 475 ? 45.325 15.063 60.921 1.00 14.38 475 PHE A C 1
ATOM 3624 O O . PHE A 1 475 ? 45.114 13.862 61.089 1.00 15.83 475 PHE A O 1
ATOM 3632 N N . TYR A 1 476 ? 44.460 15.880 60.327 1.00 13.00 476 TYR A N 1
ATOM 3633 C CA . TYR A 1 476 ? 43.281 15.417 59.605 1.00 10.89 476 TYR A CA 1
ATOM 3634 C C . TYR A 1 476 ? 43.579 15.670 58.128 1.00 14.95 476 TYR A C 1
ATOM 3635 O O . TYR A 1 476 ? 43.482 16.804 57.645 1.00 14.51 476 TYR A O 1
ATOM 3644 N N . ILE A 1 477 ? 43.939 14.607 57.414 1.00 17.99 477 ILE A N 1
ATOM 3645 C CA . ILE A 1 477 ? 44.369 14.681 56.023 1.00 15.40 477 ILE A CA 1
ATOM 3646 C C . ILE A 1 477 ? 43.222 14.191 55.151 1.00 18.89 477 ILE A C 1
ATOM 3647 O O . ILE A 1 477 ? 42.844 13.017 55.212 1.00 22.18 477 ILE A O 1
ATOM 3652 N N . ASN A 1 478 ? 42.665 15.083 54.343 1.00 19.07 478 ASN A N 1
ATOM 3653 C CA . ASN A 1 478 ? 41.636 14.726 53.377 1.00 20.86 478 ASN A CA 1
ATOM 3654 C C . ASN A 1 478 ? 42.251 14.473 52.005 1.00 21.71 478 ASN A C 1
ATOM 3655 O O . ASN A 1 478 ? 43.083 15.258 51.543 1.00 20.64 478 ASN A O 1
ATOM 3660 N N . TYR A 1 479 ? 41.818 13.389 51.348 1.00 23.06 479 TYR A N 1
ATOM 3661 C CA . TYR A 1 479 ? 42.318 13.002 50.014 1.00 29.14 479 TYR A CA 1
ATOM 3662 C C . TYR A 1 479 ? 41.338 13.221 48.850 1.00 24.57 479 TYR A C 1
ATOM 3663 O O . TYR A 1 479 ? 40.121 13.212 49.030 1.00 28.00 479 TYR A O 1
ATOM 3672 N N . LYS B 1 2 ? 10.850 31.878 84.786 1.00 13.43 2 LYS B N 1
ATOM 3673 C CA . LYS B 1 2 ? 11.489 30.585 85.097 1.00 17.88 2 LYS B CA 1
ATOM 3674 C C . LYS B 1 2 ? 12.806 30.795 85.836 1.00 17.21 2 LYS B C 1
ATOM 3675 O O . LYS B 1 2 ? 13.646 31.602 85.433 1.00 14.28 2 LYS B O 1
ATOM 3681 N N . GLN B 1 3 ? 12.981 30.065 86.932 1.00 13.15 3 GLN B N 1
ATOM 3682 C CA . GLN B 1 3 ? 14.211 30.125 87.704 1.00 14.68 3 GLN B CA 1
ATOM 3683 C C . GLN B 1 3 ? 14.675 28.706 87.974 1.00 19.05 3 GLN B C 1
ATOM 3684 O O . GLN B 1 3 ? 13.933 27.909 88.558 1.00 16.95 3 GLN B O 1
ATOM 3690 N N . TYR B 1 4 ? 15.888 28.392 87.521 1.00 20.05 4 TYR B N 1
ATOM 3691 C CA . TYR B 1 4 ? 16.550 27.120 87.765 1.00 15.93 4 TYR B CA 1
ATOM 3692 C C . TYR B 1 4 ? 17.234 27.125 89.126 1.00 17.57 4 TYR B C 1
ATOM 3693 O O . TYR B 1 4 ? 17.573 28.176 89.676 1.00 15.20 4 TYR B O 1
ATOM 3702 N N . GLN B 1 5 ? 17.459 25.926 89.656 1.00 13.39 5 GLN B N 1
ATOM 3703 C CA . GLN B 1 5 ? 18.279 25.739 90.838 1.00 13.73 5 GLN B CA 1
ATOM 3704 C C . GLN B 1 5 ? 19.594 25.057 90.446 1.00 14.75 5 GLN B C 1
ATOM 3705 O O . GLN B 1 5 ? 19.899 24.887 89.259 1.00 16.73 5 GLN B O 1
ATOM 3711 N N . MET B 1 6 ? 20.388 24.680 91.442 1.00 11.84 6 MET B N 1
ATOM 3712 C CA . MET B 1 6 ? 21.633 23.964 91.205 1.00 16.02 6 MET B CA 1
ATOM 3713 C C . MET B 1 6 ? 21.465 22.505 91.607 1.00 16.66 6 MET B C 1
ATOM 3714 O O . MET B 1 6 ? 20.714 22.180 92.531 1.00 16.66 6 MET B O 1
ATOM 3719 N N . TYR B 1 7 ? 22.182 21.625 90.925 1.00 15.97 7 TYR B N 1
ATOM 3720 C CA . TYR B 1 7 ? 22.034 20.188 91.137 1.00 17.53 7 TYR B CA 1
ATOM 3721 C C . TYR B 1 7 ? 23.217 19.703 91.969 1.00 18.58 7 TYR B C 1
ATOM 3722 O O . TYR B 1 7 ? 24.326 19.541 91.457 1.00 20.43 7 TYR B O 1
ATOM 3731 N N . VAL B 1 8 ? 22.978 19.466 93.255 1.00 16.14 8 VAL B N 1
ATOM 3732 C CA . VAL B 1 8 ? 24.036 19.120 94.196 1.00 21.17 8 VAL B CA 1
ATOM 3733 C C . VAL B 1 8 ? 23.570 17.934 95.035 1.00 25.62 8 VAL B C 1
ATOM 3734 O O . VAL B 1 8 ? 22.519 18.006 95.687 1.00 17.93 8 VAL B O 1
ATOM 3738 N N . GLY B 1 9 ? 24.348 16.853 95.020 1.00 22.25 9 GLY B N 1
ATOM 3739 C CA . GLY B 1 9 ? 24.003 15.663 95.787 1.00 17.23 9 GLY B CA 1
ATOM 3740 C C . GLY B 1 9 ? 22.632 15.095 95.491 1.00 18.57 9 GLY B C 1
ATOM 3741 O O . GLY B 1 9 ? 21.917 14.696 96.415 1.00 18.33 9 GLY B O 1
ATOM 3742 N N . GLY B 1 10 ? 22.243 15.054 94.218 1.00 21.54 10 GLY B N 1
ATOM 3743 C CA . GLY B 1 10 ? 20.963 14.503 93.822 1.00 18.66 10 GLY B CA 1
ATOM 3744 C C . GLY B 1 10 ? 19.755 15.349 94.156 1.00 25.07 10 GLY B C 1
ATOM 3745 O O . GLY B 1 10 ? 18.630 14.919 93.875 1.00 25.99 10 GLY B O 1
ATOM 3746 N N . GLU B 1 11 ? 19.947 16.528 94.750 1.00 23.18 11 GLU B N 1
ATOM 3747 C CA . GLU B 1 11 ? 18.870 17.455 95.060 1.00 22.85 11 GLU B CA 1
ATOM 3748 C C . GLU B 1 11 ? 19.040 18.769 94.299 1.00 20.76 11 GLU B C 1
ATOM 3749 O O . GLU B 1 11 ? 20.120 19.108 93.808 1.00 19.40 11 GLU B O 1
ATOM 3755 N N . TRP B 1 12 ? 17.951 19.517 94.213 1.00 23.39 12 TRP B N 1
ATOM 3756 C CA . TRP B 1 12 ? 17.954 20.837 93.603 1.00 17.40 12 TRP B CA 1
ATOM 3757 C C . TRP B 1 12 ? 17.964 21.879 94.708 1.00 15.48 12 TRP B C 1
ATOM 3758 O O . TRP B 1 12 ? 17.072 21.888 95.562 1.00 22.98 12 TRP B O 1
ATOM 3769 N N . ILE B 1 13 ? 18.987 22.733 94.716 1.00 16.61 13 ILE B N 1
ATOM 3770 C CA . ILE B 1 13 ? 19.152 23.718 95.775 1.00 14.27 13 ILE B CA 1
ATOM 3771 C C . ILE B 1 13 ? 19.494 25.079 95.180 1.00 18.10 13 ILE B C 1
ATOM 3772 O O . ILE B 1 13 ? 19.990 25.196 94.056 1.00 14.31 13 ILE B O 1
ATOM 3777 N N . ASP B 1 14 ? 19.224 26.114 95.971 1.00 15.30 14 ASP B N 1
ATOM 3778 C CA . ASP B 1 14 ? 19.553 27.487 95.643 1.00 16.41 14 ASP B CA 1
ATOM 3779 C C . ASP B 1 14 ? 20.983 27.813 96.055 1.00 15.47 14 ASP B C 1
ATOM 3780 O O . ASP B 1 14 ? 21.588 27.130 96.882 1.00 14.98 14 ASP B O 1
ATOM 3785 N N . ALA B 1 15 ? 21.528 28.870 95.456 1.00 21.42 15 ALA B N 1
ATOM 3786 C CA . ALA B 1 15 ? 22.802 29.405 95.918 1.00 20.83 15 ALA B CA 1
ATOM 3787 C C . ALA B 1 15 ? 22.668 29.893 97.359 1.00 23.24 15 ALA B C 1
ATOM 3788 O O . ALA B 1 15 ? 21.625 30.417 97.759 1.00 24.52 15 ALA B O 1
ATOM 3790 N N . SER B 1 16 ? 23.720 29.694 98.156 1.00 25.34 16 SER B N 1
ATOM 3791 C CA . SER B 1 16 ? 23.636 30.078 99.561 1.00 27.92 16 SER B CA 1
ATOM 3792 C C . SER B 1 16 ? 23.538 31.594 99.717 1.00 25.26 16 SER B C 1
ATOM 3793 O O . SER B 1 16 ? 22.895 32.071 100.655 1.00 24.81 16 SER B O 1
ATOM 3796 N N . ASN B 1 17 ? 24.145 32.365 98.818 1.00 26.92 17 ASN B N 1
ATOM 3797 C CA . ASN B 1 17 ? 23.727 33.751 98.667 1.00 25.80 17 ASN B CA 1
ATOM 3798 C C . ASN B 1 17 ? 22.427 33.770 97.878 1.00 29.95 17 ASN B C 1
ATOM 3799 O O . ASN B 1 17 ? 22.138 32.862 97.098 1.00 42.25 17 ASN B O 1
ATOM 3804 N N . GLY B 1 18 ? 21.623 34.788 98.082 1.00 26.85 18 GLY B N 1
ATOM 3805 C CA . GLY B 1 18 ? 20.332 34.698 97.427 1.00 30.36 18 GLY B CA 1
ATOM 3806 C C . GLY B 1 18 ? 20.369 35.081 95.962 1.00 24.66 18 GLY B C 1
ATOM 3807 O O . GLY B 1 18 ? 19.333 35.426 95.391 1.00 30.00 18 GLY B O 1
ATOM 3808 N N . GLN B 1 19 ? 21.542 35.015 95.336 1.00 22.16 19 GLN B N 1
ATOM 3809 C CA . GLN B 1 19 ? 21.756 35.701 94.067 1.00 25.75 19 GLN B CA 1
ATOM 3810 C C . GLN B 1 19 ? 21.340 34.850 92.869 1.00 25.37 19 GLN B C 1
ATOM 3811 O O . GLN B 1 19 ? 21.559 33.632 92.834 1.00 17.64 19 GLN B O 1
ATOM 3817 N N . THR B 1 20 ? 20.728 35.510 91.889 1.00 24.83 20 THR B N 1
ATOM 3818 C CA . THR B 1 20 ? 20.393 34.940 90.593 1.00 17.50 20 THR B CA 1
ATOM 3819 C C . THR B 1 20 ? 21.124 35.723 89.507 1.00 22.69 20 THR B C 1
ATOM 3820 O O . THR B 1 20 ? 21.773 36.739 89.772 1.00 24.76 20 THR B O 1
ATOM 3824 N N . GLU B 1 21 ? 20.996 35.245 88.268 1.00 18.84 21 GLU B N 1
ATOM 3825 C CA . GLU B 1 21 ? 21.608 35.846 87.106 1.00 19.13 21 GLU B CA 1
ATOM 3826 C C . GLU B 1 21 ? 20.650 35.568 85.950 1.00 22.46 21 GLU B C 1
ATOM 3827 O O . GLU B 1 21 ? 20.133 34.448 85.859 1.00 17.89 21 GLU B O 1
ATOM 3833 N N . PRO B 1 22 ? 20.361 36.546 85.092 1.00 23.23 22 PRO B N 1
ATOM 3834 C CA . PRO B 1 22 ? 19.470 36.288 83.955 1.00 19.18 22 PRO B CA 1
ATOM 3835 C C . PRO B 1 22 ? 20.192 35.636 82.782 1.00 16.10 22 PRO B C 1
ATOM 3836 O O . PRO B 1 22 ? 21.402 35.779 82.601 1.00 16.12 22 PRO B O 1
ATOM 3840 N N . VAL B 1 23 ? 19.424 34.894 81.987 1.00 15.01 23 VAL B N 1
ATOM 3841 C CA . VAL B 1 23 ? 19.901 34.301 80.739 1.00 14.00 23 VAL B CA 1
ATOM 3842 C C . VAL B 1 23 ? 19.078 34.896 79.598 1.00 19.99 23 VAL B C 1
ATOM 3843 O O . VAL B 1 23 ? 17.847 34.768 79.576 1.00 18.99 23 VAL B O 1
ATOM 3847 N N . VAL B 1 24 ? 19.754 35.550 78.660 1.00 17.20 24 VAL B N 1
ATOM 3848 C CA . VAL B 1 24 ? 19.103 36.358 77.641 1.00 15.87 24 VAL B CA 1
ATOM 3849 C C . VAL B 1 24 ? 19.337 35.721 76.279 1.00 19.45 24 VAL B C 1
ATOM 3850 O O . VAL B 1 24 ? 20.466 35.344 75.948 1.00 17.96 24 VAL B O 1
ATOM 3854 N N . SER B 1 25 ? 18.273 35.615 75.492 1.00 20.05 25 SER B N 1
ATOM 3855 C CA . SER B 1 25 ? 18.391 35.080 74.144 1.00 19.05 25 SER B CA 1
ATOM 3856 C C . SER B 1 25 ? 19.147 36.062 73.258 1.00 19.68 25 SER B C 1
ATOM 3857 O O . SER B 1 25 ? 18.852 37.264 73.273 1.00 15.22 25 SER B O 1
ATOM 3860 N N . PRO B 1 26 ? 20.135 35.604 72.493 1.00 15.44 26 PRO B N 1
ATOM 3861 C CA . PRO B 1 26 ? 20.769 36.510 71.527 1.00 19.74 26 PRO B CA 1
ATOM 3862 C C . PRO B 1 26 ? 19.874 36.808 70.340 1.00 16.74 26 PRO B C 1
ATOM 3863 O O . PRO B 1 26 ? 20.166 37.747 69.604 1.00 14.70 26 PRO B O 1
ATOM 3867 N N . ILE B 1 27 ? 18.804 36.036 70.131 1.00 18.25 27 ILE B N 1
ATOM 3868 C CA . ILE B 1 27 ? 17.961 36.218 68.952 1.00 17.48 27 ILE B CA 1
ATOM 3869 C C . ILE B 1 27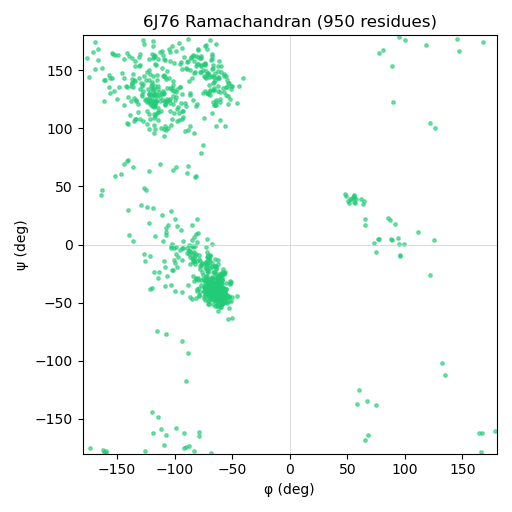 ? 17.102 37.467 69.103 1.00 22.17 27 ILE B C 1
ATOM 3870 O O . ILE B 1 27 ? 17.007 38.288 68.181 1.00 19.96 27 ILE B O 1
ATOM 3875 N N . ASN B 1 28 ? 16.470 37.636 70.276 1.00 18.59 28 ASN B N 1
ATOM 3876 C CA . ASN B 1 28 ? 15.500 38.709 70.466 1.00 22.23 28 ASN B CA 1
ATOM 3877 C C . ASN B 1 28 ? 15.648 39.442 71.798 1.00 26.42 28 ASN B C 1
ATOM 3878 O O . ASN B 1 28 ? 14.828 40.323 72.091 1.00 23.93 28 ASN B O 1
ATOM 3883 N N . GLU B 1 29 ? 16.653 39.103 72.609 1.00 22.89 29 GLU B N 1
ATOM 3884 C CA . GLU B 1 29 ? 16.918 39.712 73.915 1.00 27.90 29 GLU B CA 1
ATOM 3885 C C . GLU B 1 29 ? 15.813 39.430 74.920 1.00 23.29 29 GLU B C 1
ATOM 3886 O O . GLU B 1 29 ? 15.657 40.162 75.893 1.00 23.07 29 GLU B O 1
ATOM 3892 N N . GLU B 1 30 ? 15.044 38.377 74.685 1.00 24.71 30 GLU B N 1
ATOM 3893 C CA . GLU B 1 30 ? 14.101 37.876 75.674 1.00 26.46 30 GLU B CA 1
ATOM 3894 C C . GLU B 1 30 ? 14.850 37.247 76.847 1.00 24.85 30 GLU B C 1
ATOM 3895 O O . GLU B 1 30 ? 15.728 36.401 76.652 1.00 23.97 30 GLU B O 1
ATOM 3901 N N . VAL B 1 31 ? 14.507 37.656 78.066 1.00 23.18 31 VAL B N 1
ATOM 3902 C CA . VAL B 1 31 ? 15.015 36.972 79.253 1.00 19.11 31 VAL B CA 1
ATOM 3903 C C . VAL B 1 31 ? 14.390 35.587 79.280 1.00 20.06 31 VAL B C 1
ATOM 3904 O O . VAL B 1 31 ? 13.176 35.455 79.443 1.00 25.75 31 VAL B O 1
ATOM 3908 N N . LEU B 1 32 ? 15.211 34.553 79.097 1.00 20.74 32 LEU B N 1
ATOM 3909 C CA . LEU B 1 32 ? 14.697 33.190 79.027 1.00 17.37 32 LEU B CA 1
ATOM 3910 C C . LEU B 1 32 ? 14.435 32.616 80.413 1.00 23.09 32 LEU B C 1
ATOM 3911 O O . LEU B 1 32 ? 13.436 31.919 80.625 1.00 20.25 32 LEU B O 1
ATOM 3916 N N . ALA B 1 33 ? 15.320 32.892 81.364 1.00 18.90 33 ALA B N 1
ATOM 3917 C CA . ALA B 1 33 ? 15.240 32.258 82.667 1.00 17.54 33 ALA B CA 1
ATOM 3918 C C . ALA B 1 33 ? 16.242 32.936 83.582 1.00 16.74 33 ALA B C 1
ATOM 3919 O O . ALA B 1 33 ? 17.132 33.664 83.135 1.00 18.03 33 ALA B O 1
ATOM 3921 N N . TYR B 1 34 ? 16.088 32.672 84.873 1.00 16.13 34 TYR B N 1
ATOM 3922 C CA . TYR B 1 34 ? 17.075 33.013 85.881 1.00 16.68 34 TYR B CA 1
ATOM 3923 C C . TYR B 1 34 ? 17.743 31.739 86.371 1.00 14.94 34 TYR B C 1
ATOM 3924 O O . TYR B 1 34 ? 17.106 30.685 86.462 1.00 13.14 34 TYR B O 1
ATOM 3933 N N . ILE B 1 35 ? 19.033 31.842 86.667 1.00 16.05 35 ILE B N 1
ATOM 3934 C CA . ILE B 1 35 ? 19.796 30.752 87.249 1.00 17.08 35 ILE B CA 1
ATOM 3935 C C . ILE B 1 35 ? 20.343 31.212 88.592 1.00 17.15 35 ILE B C 1
ATOM 3936 O O . ILE B 1 35 ? 20.394 32.407 88.895 1.00 14.90 35 ILE B O 1
ATOM 3941 N N . GLN B 1 36 ? 20.773 30.240 89.394 1.00 17.91 36 GLN B N 1
ATOM 3942 C CA . GLN B 1 36 ? 21.467 30.560 90.633 1.00 16.25 36 GLN B CA 1
ATOM 3943 C C . GLN B 1 36 ? 22.822 31.177 90.316 1.00 20.70 36 GLN B C 1
ATOM 3944 O O . GLN B 1 36 ? 23.471 30.830 89.324 1.00 17.23 36 GLN B O 1
ATOM 3950 N N . ASP B 1 37 ? 23.238 32.116 91.153 1.00 16.69 37 ASP B N 1
ATOM 3951 C CA . ASP B 1 37 ? 24.501 32.806 90.942 1.00 20.36 37 ASP B CA 1
ATOM 3952 C C . ASP B 1 37 ? 25.373 32.614 92.174 1.00 20.76 37 ASP B C 1
ATOM 3953 O O . ASP B 1 37 ? 25.671 33.584 92.879 1.00 16.88 37 ASP B O 1
ATOM 3958 N N . ALA B 1 38 ? 25.744 31.359 92.459 1.00 16.06 38 ALA B N 1
ATOM 3959 C CA . ALA B 1 38 ? 26.521 31.044 93.650 1.00 18.73 38 ALA B CA 1
ATOM 3960 C C . ALA B 1 38 ? 27.872 31.750 93.620 1.00 19.30 38 ALA B C 1
ATOM 3961 O O . ALA B 1 38 ? 28.378 32.140 92.566 1.00 17.79 38 ALA B O 1
ATOM 3963 N N . ASP B 1 39 ? 28.460 31.925 94.802 1.00 19.80 39 ASP B N 1
ATOM 3964 C CA . ASP B 1 39 ? 29.816 32.453 94.837 1.00 20.49 39 ASP B CA 1
ATOM 3965 C C . ASP B 1 39 ? 30.743 31.441 95.488 1.00 21.25 39 ASP B C 1
ATOM 3966 O O . ASP B 1 39 ? 30.400 30.260 95.590 1.00 24.85 39 ASP B O 1
ATOM 3971 N N . ALA B 1 40 ? 31.914 31.892 95.936 1.00 19.07 40 ALA B N 1
ATOM 3972 C CA . ALA B 1 40 ? 32.914 30.961 96.448 1.00 19.77 40 ALA B CA 1
ATOM 3973 C C . ALA B 1 40 ? 32.412 30.166 97.651 1.00 19.09 40 ALA B C 1
ATOM 3974 O O . ALA B 1 40 ? 32.887 29.050 97.896 1.00 22.32 40 ALA B O 1
ATOM 3976 N N . SER B 1 41 ? 31.461 30.705 98.413 1.00 15.94 41 SER B N 1
ATOM 3977 C CA . SER B 1 41 ? 31.007 30.010 99.614 1.00 19.58 41 SER B CA 1
ATOM 3978 C C . SER B 1 41 ? 30.215 28.739 99.323 1.00 22.16 41 SER B C 1
ATOM 3979 O O . SER B 1 41 ? 29.939 27.985 100.257 1.00 22.60 41 SER B O 1
ATOM 3982 N N . ASP B 1 42 ? 29.838 28.474 98.075 1.00 22.80 42 ASP B N 1
ATOM 3983 C CA . ASP B 1 42 ? 29.158 27.221 97.760 1.00 23.75 42 ASP B CA 1
ATOM 3984 C C . ASP B 1 42 ? 30.098 26.114 97.292 1.00 22.76 42 ASP B C 1
ATOM 3985 O O . ASP B 1 42 ? 29.636 24.987 97.083 1.00 22.36 42 ASP B O 1
ATOM 3990 N N . ALA B 1 43 ? 31.399 26.390 97.150 1.00 19.62 43 ALA B N 1
ATOM 3991 C CA . ALA B 1 43 ? 32.316 25.386 96.611 1.00 21.53 43 ALA B CA 1
ATOM 3992 C C . ALA B 1 43 ? 32.436 24.175 97.531 1.00 20.33 43 ALA B C 1
ATOM 3993 O O . ALA B 1 43 ? 32.362 23.030 97.075 1.00 22.45 43 ALA B O 1
ATOM 3995 N N . GLU B 1 44 ? 32.633 24.408 98.827 1.00 19.04 44 GLU B N 1
ATOM 3996 C CA . GLU B 1 44 ? 33.016 23.319 99.715 1.00 23.80 44 GLU B CA 1
ATOM 3997 C C . GLU B 1 44 ? 31.891 22.306 99.863 1.00 24.83 44 GLU B C 1
ATOM 3998 O O . GLU B 1 44 ? 32.137 21.094 99.911 1.00 21.92 44 GLU B O 1
ATOM 4004 N N . ARG B 1 45 ? 30.652 22.784 99.937 1.00 24.01 45 ARG B N 1
ATOM 4005 C CA . ARG B 1 45 ? 29.526 21.870 100.068 1.00 24.41 45 ARG B CA 1
ATOM 4006 C C . ARG B 1 45 ? 29.474 20.896 98.899 1.00 21.66 45 ARG B C 1
ATOM 4007 O O . ARG B 1 45 ? 29.381 19.677 99.093 1.00 20.11 45 ARG B O 1
ATOM 4015 N N . VAL B 1 46 ? 29.534 21.416 97.670 1.00 21.17 46 VAL B N 1
ATOM 4016 C CA . VAL B 1 46 ? 29.369 20.537 96.521 1.00 16.02 46 VAL B CA 1
ATOM 4017 C C . VAL B 1 46 ? 30.594 19.644 96.365 1.00 16.98 46 VAL B C 1
ATOM 4018 O O . VAL B 1 46 ? 30.471 18.474 95.980 1.00 18.97 46 VAL B O 1
ATOM 4022 N N . LEU B 1 47 ? 31.784 20.144 96.709 1.00 14.32 47 LEU B N 1
ATOM 4023 C CA . LEU B 1 47 ? 32.968 19.286 96.656 1.00 17.15 47 LEU B CA 1
ATOM 4024 C C . LEU B 1 47 ? 32.898 18.170 97.699 1.00 16.97 47 LEU B C 1
ATOM 4025 O O . LEU B 1 47 ? 33.203 17.012 97.392 1.00 17.45 47 LEU B O 1
ATOM 4030 N N . ALA B 1 48 ? 32.487 18.495 98.931 1.00 14.86 48 ALA B N 1
ATOM 4031 C CA . ALA B 1 48 ? 32.340 17.473 99.966 1.00 21.01 48 ALA B CA 1
ATOM 4032 C C . ALA B 1 48 ? 31.337 16.410 99.542 1.00 17.66 48 ALA B C 1
ATOM 4033 O O . ALA B 1 48 ? 31.601 15.209 99.657 1.00 18.20 48 ALA B O 1
ATOM 4035 N N . VAL B 1 49 ? 30.180 16.836 99.042 1.00 17.40 49 VAL B N 1
ATOM 4036 C CA . VAL B 1 49 ? 29.200 15.887 98.518 1.00 20.41 49 VAL B CA 1
ATOM 4037 C C . VAL B 1 49 ? 29.800 15.056 97.386 1.00 17.59 49 VAL B C 1
ATOM 4038 O O . VAL B 1 49 ? 29.598 13.837 97.324 1.00 15.16 49 VAL B O 1
ATOM 4042 N N . ALA B 1 50 ? 30.549 15.699 96.476 1.00 16.33 50 ALA B N 1
ATOM 4043 C CA . ALA B 1 50 ? 31.186 14.968 95.376 1.00 16.09 50 ALA B CA 1
ATOM 4044 C C . ALA B 1 50 ? 32.240 13.995 95.885 1.00 16.47 50 ALA B C 1
ATOM 4045 O O . ALA B 1 50 ? 32.415 12.909 95.321 1.00 17.47 50 ALA B O 1
ATOM 4047 N N . THR B 1 51 ? 32.968 14.377 96.933 1.00 15.99 51 THR B N 1
ATOM 4048 C CA . THR B 1 51 ? 33.979 13.494 97.512 1.00 16.33 51 THR B CA 1
ATOM 4049 C C . THR B 1 51 ? 33.346 12.226 98.081 1.00 20.12 51 THR B C 1
ATOM 4050 O O . THR B 1 51 ? 33.822 11.111 97.836 1.00 19.54 51 THR B O 1
ATOM 4054 N N . THR B 1 52 ? 32.269 12.384 98.852 1.00 17.19 52 THR B N 1
ATOM 4055 C CA . THR B 1 52 ? 31.588 11.239 99.445 1.00 19.08 52 THR B CA 1
ATOM 4056 C C . THR B 1 52 ? 31.049 10.297 98.372 1.00 25.35 52 THR B C 1
ATOM 4057 O O . THR B 1 52 ? 31.219 9.072 98.455 1.00 18.98 52 THR B O 1
ATOM 4061 N N . ALA B 1 53 ? 30.390 10.860 97.351 1.00 22.29 53 ALA B N 1
ATOM 4062 C CA . ALA B 1 53 ? 29.727 10.044 96.339 1.00 12.95 53 ALA B CA 1
ATOM 4063 C C . ALA B 1 53 ? 30.729 9.273 95.493 1.00 17.17 53 ALA B C 1
ATOM 4064 O O . ALA B 1 53 ? 30.412 8.191 94.983 1.00 15.18 53 ALA B O 1
ATOM 4066 N N . GLN B 1 54 ? 31.937 9.817 95.334 1.00 14.21 54 GLN B N 1
ATOM 4067 C CA . GLN B 1 54 ? 32.929 9.190 94.475 1.00 15.96 54 GLN B CA 1
ATOM 4068 C C . GLN B 1 54 ? 33.430 7.882 95.070 1.00 19.90 54 GLN B C 1
ATOM 4069 O O . GLN B 1 54 ? 33.772 6.958 94.325 1.00 18.84 54 GLN B O 1
ATOM 4075 N N . LYS B 1 55 ? 33.508 7.795 96.408 1.00 21.10 55 LYS B N 1
ATOM 4076 C CA . LYS B 1 55 ? 34.005 6.576 97.053 1.00 22.22 55 LYS B CA 1
ATOM 4077 C C . LYS B 1 55 ? 33.128 5.376 96.725 1.00 20.14 55 LYS B C 1
ATOM 4078 O O . LYS B 1 55 ? 33.634 4.271 96.495 1.00 25.18 55 LYS B O 1
ATOM 4084 N N . GLU B 1 56 ? 31.813 5.580 96.675 1.00 20.48 56 GLU B N 1
ATOM 4085 C CA . GLU B 1 56 ? 30.887 4.515 96.298 1.00 19.87 56 GLU B CA 1
ATOM 4086 C C . GLU B 1 56 ? 30.861 4.291 94.789 1.00 21.70 56 GLU B C 1
ATOM 4087 O O . GLU B 1 56 ? 30.787 3.147 94.331 1.00 24.25 56 GLU B O 1
ATOM 4093 N N . TRP B 1 57 ? 30.894 5.373 94.005 1.00 21.55 57 TRP B N 1
ATOM 4094 C CA . TRP B 1 57 ? 30.850 5.254 92.550 1.00 19.73 57 TRP B CA 1
ATOM 4095 C C . TRP B 1 57 ? 32.033 4.448 92.038 1.00 17.30 57 TRP B C 1
ATOM 4096 O O . TRP B 1 57 ? 31.879 3.594 91.154 1.00 19.28 57 TRP B O 1
ATOM 4107 N N . ALA B 1 58 ? 33.215 4.691 92.608 1.00 14.60 58 ALA B N 1
ATOM 4108 C CA . ALA B 1 58 ? 34.419 3.989 92.189 1.00 17.82 58 ALA B CA 1
ATOM 4109 C C . ALA B 1 58 ? 34.310 2.489 92.437 1.00 18.26 58 ALA B C 1
ATOM 4110 O O . ALA B 1 58 ? 34.867 1.702 91.669 1.00 16.90 58 ALA B O 1
ATOM 4112 N N . LYS B 1 59 ? 33.583 2.077 93.479 1.00 20.47 59 LYS B N 1
ATOM 4113 C CA . LYS B 1 59 ? 33.449 0.653 93.779 1.00 22.26 59 LYS B CA 1
ATOM 4114 C C . LYS B 1 59 ? 32.584 -0.071 92.761 1.00 23.19 59 LYS B C 1
ATOM 4115 O O . LYS B 1 59 ? 32.687 -1.292 92.635 1.00 30.57 59 LYS B O 1
ATOM 4121 N N . GLN B 1 60 ? 31.724 0.636 92.053 1.00 22.46 60 GLN B N 1
ATOM 4122 C CA . GLN B 1 60 ? 30.899 -0.034 91.070 1.00 21.48 60 GLN B CA 1
ATOM 4123 C C . GLN B 1 60 ? 31.772 -0.581 89.945 1.00 28.36 60 GLN B C 1
ATOM 4124 O O . GLN B 1 60 ? 32.672 0.116 89.463 1.00 31.23 60 GLN B O 1
ATOM 4130 N N . PRO B 1 61 ? 31.545 -1.819 89.521 1.00 27.67 61 PRO B N 1
ATOM 4131 C CA . PRO B 1 61 ? 32.267 -2.341 88.356 1.00 25.72 61 PRO B CA 1
ATOM 4132 C C . PRO B 1 61 ? 32.178 -1.374 87.179 1.00 30.75 61 PRO B C 1
ATOM 4133 O O . PRO B 1 61 ? 31.116 -0.816 86.885 1.00 23.82 61 PRO B O 1
ATOM 4137 N N . ALA B 1 62 ? 33.318 -1.179 86.510 1.00 23.26 62 ALA B N 1
ATOM 4138 C CA . ALA B 1 62 ? 33.381 -0.259 85.385 1.00 23.81 62 ALA B CA 1
ATOM 4139 C C . ALA B 1 62 ? 32.280 -0.522 84.369 1.00 25.40 62 ALA B C 1
ATOM 4140 O O . ALA B 1 62 ? 31.786 0.413 83.729 1.00 26.26 62 ALA B O 1
ATOM 4142 N N . ARG B 1 63 ? 31.873 -1.779 84.212 1.00 31.32 63 ARG B N 1
ATOM 4143 C CA . ARG B 1 63 ? 30.831 -2.096 83.241 1.00 27.98 63 ARG B CA 1
ATOM 4144 C C . ARG B 1 63 ? 29.492 -1.487 83.636 1.00 25.83 63 ARG B C 1
ATOM 4145 O O . ARG B 1 63 ? 28.730 -1.054 82.763 1.00 28.30 63 ARG B O 1
ATOM 4153 N N . GLN B 1 64 ? 29.185 -1.444 84.935 1.00 24.43 64 GLN B N 1
ATOM 4154 C CA . GLN B 1 64 ? 27.949 -0.806 85.383 1.00 26.13 64 GLN B CA 1
ATOM 4155 C C . GLN B 1 64 ? 27.988 0.704 85.158 1.00 21.89 64 GLN B C 1
ATOM 4156 O O . GLN B 1 64 ? 27.019 1.286 84.660 1.00 19.87 64 GLN B O 1
ATOM 4162 N N . ARG B 1 65 ? 29.095 1.356 85.535 1.00 19.12 65 ARG B N 1
ATOM 4163 C CA . ARG B 1 65 ? 29.267 2.778 85.241 1.00 20.41 65 ARG B CA 1
ATOM 4164 C C . ARG B 1 65 ? 29.009 3.066 83.765 1.00 21.35 65 ARG B C 1
ATOM 4165 O O . ARG B 1 65 ? 28.240 3.972 83.427 1.00 20.33 65 ARG B O 1
ATOM 4173 N N . ALA B 1 66 ? 29.619 2.273 82.872 1.00 19.79 66 ALA B N 1
ATOM 4174 C CA . ALA B 1 66 ? 29.412 2.461 81.434 1.00 19.92 66 ALA B CA 1
ATOM 4175 C C . ALA B 1 66 ? 27.961 2.217 81.027 1.00 20.07 66 ALA B C 1
ATOM 4176 O O . ALA B 1 66 ? 27.450 2.872 80.108 1.00 19.10 66 ALA B O 1
ATOM 4178 N N . GLU B 1 67 ? 27.275 1.297 81.703 1.00 19.68 67 GLU B N 1
ATOM 4179 C CA . GLU B 1 67 ? 25.875 1.051 81.385 1.00 23.01 67 GLU B CA 1
ATOM 4180 C C . GLU B 1 67 ? 25.000 2.227 81.812 1.00 20.02 67 GLU B C 1
ATOM 4181 O O . GLU B 1 67 ? 24.088 2.628 81.077 1.00 16.86 67 GLU B O 1
ATOM 4187 N N . VAL B 1 68 ? 25.278 2.800 82.988 1.00 16.26 68 VAL B N 1
ATOM 4188 C CA . VAL B 1 68 ? 24.546 3.975 83.451 1.00 17.05 68 VAL B CA 1
ATOM 4189 C C . VAL B 1 68 ? 24.771 5.154 82.507 1.00 19.98 68 VAL B C 1
ATOM 4190 O O . VAL B 1 68 ? 23.820 5.822 82.088 1.00 15.50 68 VAL B O 1
ATOM 4194 N N . LEU B 1 69 ? 26.031 5.411 82.131 1.00 17.42 69 LEU B N 1
ATOM 4195 C CA . LEU B 1 69 ? 26.303 6.552 81.255 1.00 20.00 69 LEU B CA 1
ATOM 4196 C C . LEU B 1 69 ? 25.736 6.350 79.851 1.00 17.30 69 LEU B C 1
ATOM 4197 O O . LEU B 1 69 ? 25.281 7.314 79.219 1.00 18.48 69 LEU B O 1
ATOM 4202 N N . ARG B 1 70 ? 25.763 5.117 79.335 1.00 16.93 70 ARG B N 1
ATOM 4203 C CA . ARG B 1 70 ? 25.128 4.856 78.046 1.00 18.91 70 ARG B CA 1
ATOM 4204 C C . ARG B 1 70 ? 23.635 5.151 78.107 1.00 18.50 70 ARG B C 1
ATOM 4205 O O . ARG B 1 70 ? 23.047 5.625 77.131 1.00 20.46 70 ARG B O 1
ATOM 4213 N N . LYS B 1 71 ? 23.004 4.877 79.246 1.00 20.02 71 LYS B N 1
ATOM 4214 C CA . LYS B 1 71 ? 21.597 5.232 79.389 1.00 17.45 71 LYS B CA 1
ATOM 4215 C C . LYS B 1 71 ? 21.438 6.739 79.484 1.00 17.68 71 LYS B C 1
ATOM 4216 O O . LYS B 1 71 ? 20.563 7.323 78.832 1.00 18.63 71 LYS B O 1
ATOM 4222 N N . PHE B 1 72 ? 22.301 7.385 80.269 1.00 16.13 72 PHE B N 1
ATOM 4223 C CA . PHE B 1 72 ? 22.333 8.841 80.324 1.00 17.03 72 PHE B CA 1
ATOM 4224 C C . PHE B 1 72 ? 22.471 9.447 78.926 1.00 14.45 72 PHE B C 1
ATOM 4225 O O . PHE B 1 72 ? 21.716 10.351 78.550 1.00 12.72 72 PHE B O 1
ATOM 4233 N N . ALA B 1 73 ? 23.417 8.942 78.126 1.00 14.54 73 ALA B N 1
ATOM 4234 C CA . ALA B 1 73 ? 23.596 9.500 76.786 1.00 15.70 73 ALA B CA 1
ATOM 4235 C C . ALA B 1 73 ? 22.371 9.279 75.913 1.00 18.11 73 ALA B C 1
ATOM 4236 O O . ALA B 1 73 ? 22.048 10.127 75.071 1.00 16.28 73 ALA B O 1
ATOM 4238 N N . GLN B 1 74 ? 21.687 8.147 76.084 1.00 17.14 74 GLN B N 1
ATOM 4239 C CA . GLN B 1 74 ? 20.511 7.879 75.265 1.00 18.53 74 GLN B CA 1
ATOM 4240 C C . GLN B 1 74 ? 19.335 8.739 75.705 1.00 16.83 74 GLN B C 1
ATOM 4241 O O . GLN B 1 74 ? 18.551 9.192 74.863 1.00 17.36 74 GLN B O 1
ATOM 4247 N N . LEU B 1 75 ? 19.195 8.984 77.016 1.00 16.05 75 LEU B N 1
ATOM 4248 C CA . LEU B 1 75 ? 18.155 9.902 77.475 1.00 18.05 75 LEU B CA 1
ATOM 4249 C C . LEU B 1 75 ? 18.364 11.289 76.878 1.00 22.11 75 LEU B C 1
ATOM 4250 O O . LEU B 1 75 ? 17.395 11.971 76.519 1.00 21.53 75 LEU B O 1
ATOM 4255 N N . ILE B 1 76 ? 19.625 11.708 76.726 1.00 18.50 76 ILE B N 1
ATOM 4256 C CA . ILE B 1 76 ? 19.905 12.977 76.058 1.00 15.35 76 ILE B CA 1
ATOM 4257 C C . ILE B 1 76 ? 19.424 12.927 74.614 1.00 17.42 76 ILE B C 1
ATOM 4258 O O . ILE B 1 76 ? 18.792 13.865 74.118 1.00 16.96 76 ILE B O 1
ATOM 4263 N N . ARG B 1 77 ? 19.715 11.826 73.919 1.00 17.13 77 ARG B N 1
ATOM 4264 C CA . ARG B 1 77 ? 19.266 11.682 72.539 1.00 19.10 77 ARG B CA 1
ATOM 4265 C C . ARG B 1 77 ? 17.739 11.640 72.444 1.00 20.49 77 ARG B C 1
ATOM 4266 O O . ARG B 1 77 ? 17.159 12.163 71.485 1.00 19.71 77 ARG B O 1
ATOM 4274 N N . ASP B 1 78 ? 17.065 11.030 73.430 1.00 19.99 78 ASP B N 1
ATOM 4275 C CA . ASP B 1 78 ? 15.601 11.026 73.434 1.00 17.92 78 ASP B CA 1
ATOM 4276 C C . ASP B 1 78 ? 15.035 12.442 73.468 1.00 23.29 78 ASP B C 1
ATOM 4277 O O . ASP B 1 78 ? 13.963 12.699 72.906 1.00 25.43 78 ASP B O 1
ATOM 4282 N N . ASN B 1 79 ? 15.725 13.367 74.137 1.00 18.40 79 ASN B N 1
ATOM 4283 C CA . ASN B 1 79 ? 15.253 14.737 74.299 1.00 21.55 79 ASN B CA 1
ATOM 4284 C C . ASN B 1 79 ? 15.974 15.704 73.369 1.00 19.45 79 ASN B C 1
ATOM 4285 O O . ASN B 1 79 ? 16.128 16.884 73.690 1.00 20.17 79 ASN B O 1
ATOM 4290 N N . LYS B 1 80 ? 16.416 15.211 72.214 1.00 16.51 80 LYS B N 1
ATOM 4291 C CA . LYS B 1 80 ? 17.221 16.018 71.311 1.00 20.31 80 LYS B CA 1
ATOM 4292 C C . LYS B 1 80 ? 16.491 17.294 70.903 1.00 19.85 80 LYS B C 1
ATOM 4293 O O . LYS B 1 80 ? 17.078 18.383 70.908 1.00 17.21 80 LYS B O 1
ATOM 4299 N N . GLN B 1 81 ? 15.202 17.187 70.580 1.00 17.63 81 GLN B N 1
ATOM 4300 C CA . GLN B 1 81 ? 14.501 18.332 70.017 1.00 21.52 81 GLN B CA 1
ATOM 4301 C C . GLN B 1 81 ? 14.302 19.421 71.065 1.00 19.69 81 GLN B C 1
ATOM 4302 O O . GLN B 1 81 ? 14.523 20.607 70.789 1.00 22.67 81 GLN B O 1
ATOM 4308 N N . TYR B 1 82 ? 13.871 19.043 72.267 1.00 15.13 82 TYR B N 1
ATOM 4309 C CA . TYR B 1 82 ? 13.751 20.014 73.349 1.00 15.97 82 TYR B CA 1
ATOM 4310 C C . TYR B 1 82 ? 15.100 20.676 73.639 1.00 19.27 82 TYR B C 1
ATOM 4311 O O . TYR B 1 82 ? 15.196 21.904 73.740 1.00 16.40 82 TYR B O 1
ATOM 4320 N N . LEU B 1 83 ? 16.160 19.871 73.762 1.00 14.76 83 LEU B N 1
ATOM 4321 C CA . LEU B 1 83 ? 17.470 20.411 74.113 1.00 17.06 83 LEU B CA 1
ATOM 4322 C C . LEU B 1 83 ? 18.056 21.259 72.986 1.00 14.57 83 LEU B C 1
ATOM 4323 O O . LEU B 1 83 ? 18.708 22.273 73.244 1.00 13.12 83 LEU B O 1
ATOM 4328 N N . ALA B 1 84 ? 17.829 20.872 71.731 1.00 13.75 84 ALA B N 1
ATOM 4329 C CA . ALA B 1 84 ? 18.352 21.660 70.620 1.00 19.09 84 ALA B CA 1
ATOM 4330 C C . ALA B 1 84 ? 17.670 23.025 70.537 1.00 17.26 84 ALA B C 1
ATOM 4331 O O . ALA B 1 84 ? 18.340 24.056 70.377 1.00 14.83 84 ALA B O 1
ATOM 4333 N N . GLU B 1 85 ? 16.336 23.056 70.640 1.00 17.49 85 GLU B N 1
ATOM 4334 C CA . GLU B 1 85 ? 15.642 24.342 70.599 1.00 18.00 85 GLU B CA 1
ATOM 4335 C C . GLU B 1 85 ? 16.054 25.219 71.767 1.00 14.20 85 GLU B C 1
ATOM 4336 O O . GLU B 1 85 ? 16.188 26.436 71.604 1.00 17.60 85 GLU B O 1
ATOM 4342 N N . LEU B 1 86 ? 16.321 24.618 72.930 1.00 14.92 86 LEU B N 1
ATOM 4343 C CA . LEU B 1 86 ? 16.824 25.385 74.065 1.00 13.37 86 LEU B CA 1
ATOM 4344 C C . LEU B 1 86 ? 18.206 25.962 73.769 1.00 16.16 86 LEU B C 1
ATOM 4345 O O . LEU B 1 86 ? 18.476 27.128 74.075 1.00 13.91 86 LEU B O 1
ATOM 4350 N N . LEU B 1 87 ? 19.086 25.169 73.149 1.00 17.07 87 LEU B N 1
ATOM 4351 C CA . LEU B 1 87 ? 20.387 25.685 72.726 1.00 16.19 87 LEU B CA 1
ATOM 4352 C C . LEU B 1 87 ? 20.238 26.837 71.739 1.00 17.95 87 LEU B C 1
ATOM 4353 O O . LEU B 1 87 ? 20.956 27.841 71.833 1.00 16.79 87 LEU B O 1
ATOM 4358 N N . VAL B 1 88 ? 19.313 26.715 70.782 1.00 14.56 88 VAL B N 1
ATOM 4359 C CA . VAL B 1 88 ? 19.115 27.796 69.821 1.00 14.85 88 VAL B CA 1
ATOM 4360 C C . VAL B 1 88 ? 18.672 29.067 70.532 1.00 15.90 88 VAL B C 1
ATOM 4361 O O . VAL B 1 88 ? 19.145 30.167 70.221 1.00 17.63 88 VAL B O 1
ATOM 4365 N N . LYS B 1 89 ? 17.768 28.937 71.504 1.00 12.64 89 LYS B N 1
ATOM 4366 C CA . LYS B 1 89 ? 17.244 30.115 72.185 1.00 17.14 89 LYS B CA 1
ATOM 4367 C C . LYS B 1 89 ? 18.277 30.734 73.120 1.00 16.18 89 LYS B C 1
ATOM 4368 O O . LYS B 1 89 ? 18.407 31.963 73.169 1.00 13.60 89 LYS B O 1
ATOM 4374 N N . GLU B 1 90 ? 19.020 29.915 73.881 1.00 16.57 90 GLU B N 1
ATOM 4375 C CA . GLU B 1 90 ? 19.956 30.510 74.833 1.00 16.30 90 GLU B CA 1
ATOM 4376 C C . GLU B 1 90 ? 21.266 30.927 74.183 1.00 15.92 90 GLU B C 1
ATOM 4377 O O . GLU B 1 90 ? 21.889 31.888 74.641 1.00 16.73 90 GLU B O 1
ATOM 4383 N N . GLN B 1 91 ? 21.699 30.247 73.124 1.00 17.75 91 GLN B N 1
ATOM 4384 C CA . GLN B 1 91 ? 23.027 30.483 72.570 1.00 15.50 91 GLN B CA 1
ATOM 4385 C C . GLN B 1 91 ? 23.017 31.077 71.168 1.00 16.21 91 GLN B C 1
ATOM 4386 O O . GLN B 1 91 ? 23.944 31.811 70.815 1.00 16.65 91 GLN B O 1
ATOM 4392 N N . GLY B 1 92 ? 21.993 30.814 70.366 1.00 13.31 92 GLY B N 1
ATOM 4393 C CA . GLY B 1 92 ? 21.851 31.485 69.095 1.00 11.37 92 GLY B CA 1
ATOM 4394 C C . GLY B 1 92 ? 22.312 30.706 67.886 1.00 16.61 92 GLY B C 1
ATOM 4395 O O . GLY B 1 92 ? 22.233 31.237 66.773 1.00 23.12 92 GLY B O 1
ATOM 4396 N N . LYS B 1 93 ? 22.793 29.473 68.059 1.00 12.83 93 LYS B N 1
ATOM 4397 C CA . LYS B 1 93 ? 23.256 28.683 66.925 1.00 13.77 93 LYS B CA 1
ATOM 4398 C C . LYS B 1 93 ? 22.075 28.185 66.090 1.00 15.31 93 LYS B C 1
ATOM 4399 O O . LYS B 1 93 ? 20.944 28.043 66.573 1.00 11.38 93 LYS B O 1
ATOM 4405 N N . LEU B 1 94 ? 22.362 27.923 64.813 1.00 11.52 94 LEU B N 1
ATOM 4406 C CA . LEU B 1 94 ? 21.380 27.345 63.908 1.00 12.51 94 LEU B CA 1
ATOM 4407 C C . LEU B 1 94 ? 20.807 26.057 64.482 1.00 13.89 94 LEU B C 1
ATOM 4408 O O . LEU B 1 94 ? 21.519 25.257 65.098 1.00 13.51 94 LEU B O 1
ATOM 4413 N N . LEU B 1 95 ? 19.506 25.861 64.267 1.00 13.84 95 LEU B N 1
ATOM 4414 C CA . LEU B 1 95 ? 18.842 24.663 64.770 1.00 13.42 95 LEU B CA 1
ATOM 4415 C C . LEU B 1 95 ? 19.573 23.405 64.326 1.00 16.14 95 LEU B C 1
ATOM 4416 O O . LEU B 1 95 ? 19.823 22.508 65.141 1.00 16.69 95 LEU B O 1
ATOM 4421 N N . LYS B 1 96 ? 19.980 23.343 63.054 1.00 11.50 96 LYS B N 1
ATOM 4422 C CA . LYS B 1 96 ? 20.660 22.144 62.570 1.00 16.56 96 LYS B CA 1
ATOM 4423 C C . LYS B 1 96 ? 22.010 21.940 63.259 1.00 15.84 96 LYS B C 1
ATOM 4424 O O . LYS B 1 96 ? 22.402 20.800 63.532 1.00 16.28 96 LYS B O 1
ATOM 4430 N N . VAL B 1 97 ? 22.736 23.021 63.553 1.00 14.25 97 VAL B N 1
ATOM 4431 C CA . VAL B 1 97 ? 23.942 22.884 64.368 1.00 14.58 97 VAL B CA 1
ATOM 4432 C C . VAL B 1 97 ? 23.582 22.456 65.790 1.00 15.11 97 VAL B C 1
ATOM 4433 O O . VAL B 1 97 ? 24.273 21.623 66.389 1.00 15.35 97 VAL B O 1
ATOM 4437 N N . ALA B 1 98 ? 22.480 22.988 66.339 1.00 13.25 98 ALA B N 1
ATOM 4438 C CA . ALA B 1 98 ? 22.085 22.619 67.699 1.00 12.77 98 ALA B CA 1
ATOM 4439 C C . ALA B 1 98 ? 21.763 21.137 67.802 1.00 15.57 98 ALA B C 1
ATOM 4440 O O . ALA B 1 98 ? 22.169 20.483 68.771 1.00 14.91 98 ALA B O 1
ATOM 4442 N N . LEU B 1 99 ? 21.023 20.590 66.824 1.00 12.22 99 LEU B N 1
ATOM 4443 C CA . LEU B 1 99 ? 20.784 19.149 66.831 1.00 14.28 99 LEU B CA 1
ATOM 4444 C C . LEU B 1 99 ? 22.100 18.391 66.772 1.00 14.49 99 LEU B C 1
ATOM 4445 O O . LEU B 1 99 ? 22.274 17.391 67.467 1.00 13.47 99 LEU B O 1
ATOM 4450 N N . GLY B 1 100 ? 23.061 18.877 65.980 1.00 15.30 100 GLY B N 1
ATOM 4451 C CA . GLY B 1 100 ? 24.359 18.224 65.924 1.00 14.18 100 GLY B CA 1
ATOM 4452 C C . GLY B 1 100 ? 25.114 18.294 67.236 1.00 15.23 100 GLY B C 1
ATOM 4453 O O . GLY B 1 100 ? 25.860 17.369 67.575 1.00 16.14 100 GLY B O 1
ATOM 4454 N N . GLU B 1 101 ? 24.931 19.383 67.993 1.00 15.01 101 GLU B N 1
ATOM 4455 C CA . GLU B 1 101 ? 25.579 19.504 69.299 1.00 16.01 101 GLU B CA 1
ATOM 4456 C C . GLU B 1 101 ? 25.008 18.507 70.310 1.00 13.51 101 GLU B C 1
ATOM 4457 O O . GLU B 1 101 ? 25.755 17.926 71.107 1.00 14.07 101 GLU B O 1
ATOM 4463 N N . VAL B 1 102 ? 23.689 18.309 70.311 1.00 13.64 102 VAL B N 1
ATOM 4464 C CA . VAL B 1 102 ? 23.097 17.325 71.216 1.00 17.96 102 VAL B CA 1
ATOM 4465 C C . VAL B 1 102 ? 23.642 15.934 70.911 1.00 14.98 102 VAL B C 1
ATOM 4466 O O . VAL B 1 102 ? 24.076 15.205 71.811 1.00 14.45 102 VAL B O 1
ATOM 4470 N N . GLU B 1 103 ? 23.628 15.548 69.633 1.00 10.46 103 GLU B N 1
ATOM 4471 C CA . GLU B 1 103 ? 24.188 14.261 69.235 1.00 15.13 103 GLU B CA 1
ATOM 4472 C C . GLU B 1 103 ? 25.638 14.118 69.690 1.00 16.95 103 GLU B C 1
ATOM 4473 O O . GLU B 1 103 ? 26.062 13.030 70.091 1.00 20.62 103 GLU B O 1
ATOM 4479 N N . ALA B 1 104 ? 26.418 15.204 69.629 1.00 13.03 104 ALA B N 1
ATOM 4480 C CA . ALA B 1 104 ? 27.809 15.137 70.055 1.00 13.38 104 ALA B CA 1
ATOM 4481 C C . ALA B 1 104 ? 27.914 14.966 71.558 1.00 14.85 104 ALA B C 1
ATOM 4482 O O . ALA B 1 104 ? 28.842 14.312 72.051 1.00 12.39 104 ALA B O 1
ATOM 4484 N N . THR B 1 105 ? 26.981 15.552 72.301 1.00 15.74 105 THR B N 1
ATOM 4485 C CA . THR B 1 105 ? 26.934 15.308 73.736 1.00 16.56 105 THR B CA 1
ATOM 4486 C C . THR B 1 105 ? 26.781 13.817 74.012 1.00 14.32 105 THR B C 1
ATOM 4487 O O . THR B 1 105 ? 27.568 13.232 74.767 1.00 13.53 105 THR B O 1
ATOM 4491 N N . SER B 1 106 ? 25.802 13.178 73.359 1.00 13.16 106 SER B N 1
ATOM 4492 C CA . SER B 1 106 ? 25.618 11.735 73.489 1.00 13.93 106 SER B CA 1
ATOM 4493 C C . SER B 1 106 ? 26.844 10.959 73.025 1.00 15.65 106 SER B C 1
ATOM 4494 O O . SER B 1 106 ? 27.277 10.013 73.693 1.00 19.45 106 SER B O 1
ATOM 4497 N N . THR B 1 107 ? 27.416 11.322 71.881 1.00 12.64 107 THR B N 1
ATOM 4498 C CA . THR B 1 107 ? 28.522 10.505 71.391 1.00 16.44 107 THR B CA 1
ATOM 4499 C C . THR B 1 107 ? 29.795 10.720 72.207 1.00 14.44 107 THR B C 1
ATOM 4500 O O . THR B 1 107 ? 30.594 9.789 72.350 1.00 17.52 107 THR B O 1
ATOM 4504 N N . PHE B 1 108 ? 30.007 11.922 72.755 1.00 16.84 108 PHE B N 1
ATOM 4505 C CA . PHE B 1 108 ? 31.146 12.130 73.651 1.00 17.12 108 PHE B CA 1
ATOM 4506 C C . PHE B 1 108 ? 31.072 11.193 74.852 1.00 15.96 108 PHE B C 1
ATOM 4507 O O . PHE B 1 108 ? 32.093 10.667 75.309 1.00 14.39 108 PHE B O 1
ATOM 4515 N N . ILE B 1 109 ? 29.869 10.981 75.381 1.00 13.29 109 ILE B N 1
ATOM 4516 C CA . ILE B 1 109 ? 29.704 10.082 76.514 1.00 14.14 109 ILE B CA 1
ATOM 4517 C C . ILE B 1 109 ? 29.839 8.629 76.074 1.00 19.05 109 ILE B C 1
ATOM 4518 O O . ILE B 1 109 ? 30.494 7.820 76.747 1.00 18.38 109 ILE B O 1
ATOM 4523 N N . GLU B 1 110 ? 29.233 8.280 74.932 1.00 14.54 110 GLU B N 1
ATOM 4524 C CA . GLU B 1 110 ? 29.290 6.914 74.425 1.00 19.27 110 GLU B CA 1
ATOM 4525 C C . GLU B 1 110 ? 30.703 6.522 74.013 1.00 20.06 110 GLU B C 1
ATOM 4526 O O . GLU B 1 110 ? 31.098 5.363 74.192 1.00 18.52 110 GLU B O 1
ATOM 4532 N N . TYR B 1 111 ? 31.479 7.469 73.479 1.00 17.20 111 TYR B N 1
ATOM 4533 C CA . TYR B 1 111 ? 32.862 7.161 73.141 1.00 20.49 111 TYR B CA 1
ATOM 4534 C C . TYR B 1 111 ? 33.670 6.838 74.388 1.00 18.80 111 TYR B C 1
ATOM 4535 O O . TYR B 1 111 ? 34.474 5.898 74.384 1.00 19.79 111 TYR B O 1
ATOM 4544 N N . ALA B 1 112 ? 33.465 7.600 75.469 1.00 17.01 112 ALA B N 1
ATOM 4545 C CA . ALA B 1 112 ? 34.220 7.361 76.697 1.00 15.21 112 ALA B CA 1
ATOM 4546 C C . ALA B 1 112 ? 33.890 6.002 77.299 1.00 18.48 112 ALA B C 1
ATOM 4547 O O . ALA B 1 112 ? 34.755 5.360 77.907 1.00 15.98 112 ALA B O 1
ATOM 4549 N N . CYS B 1 113 ? 32.641 5.556 77.145 1.00 15.58 113 CYS B N 1
ATOM 4550 C CA . CYS B 1 113 ? 32.245 4.255 77.662 1.00 21.31 113 CYS B CA 1
ATOM 4551 C C . CYS B 1 113 ? 33.086 3.123 77.075 1.00 22.46 113 CYS B C 1
ATOM 4552 O O . CYS B 1 113 ? 33.328 2.122 77.757 1.00 21.96 113 CYS B O 1
ATOM 4555 N N . ASP B 1 114 ? 33.571 3.266 75.835 1.00 19.15 114 ASP B N 1
ATOM 4556 C CA . ASP B 1 114 ? 34.412 2.206 75.278 1.00 25.33 114 ASP B CA 1
ATOM 4557 C C . ASP B 1 114 ? 35.718 2.051 76.043 1.00 27.64 114 ASP B C 1
ATOM 4558 O O . ASP B 1 114 ? 36.364 1.003 75.929 1.00 35.37 114 ASP B O 1
ATOM 4563 N N . TRP B 1 115 ? 36.117 3.062 76.819 1.00 23.06 115 TRP B N 1
ATOM 4564 C CA . TRP B 1 115 ? 37.328 3.001 77.628 1.00 21.71 115 TRP B CA 1
ATOM 4565 C C . TRP B 1 115 ? 37.085 2.387 78.993 1.00 20.97 115 TRP B C 1
ATOM 4566 O O . TRP B 1 115 ? 38.037 2.264 79.769 1.00 19.23 115 TRP B O 1
ATOM 4577 N N . ALA B 1 116 ? 35.839 1.999 79.294 1.00 18.82 116 ALA B N 1
ATOM 4578 C CA . ALA B 1 116 ? 35.521 1.358 80.567 1.00 19.93 116 ALA B CA 1
ATOM 4579 C C . ALA B 1 116 ? 36.430 0.173 80.864 1.00 25.32 116 ALA B C 1
ATOM 4580 O O . ALA B 1 116 ? 36.701 -0.120 82.031 1.00 30.58 116 ALA B O 1
ATOM 4582 N N . ARG B 1 117 ? 36.902 -0.528 79.833 1.00 24.25 117 ARG B N 1
ATOM 4583 C CA . ARG B 1 117 ? 37.702 -1.730 80.025 1.00 29.80 117 ARG B CA 1
ATOM 4584 C C . ARG B 1 117 ? 39.157 -1.534 79.605 1.00 33.25 117 ARG B C 1
ATOM 4585 O O . ARG B 1 117 ? 39.835 -2.506 79.255 1.00 29.89 117 ARG B O 1
ATOM 4593 N N . GLN B 1 118 ? 39.657 -0.303 79.618 1.00 30.61 118 GLN B N 1
ATOM 4594 C CA . GLN B 1 118 ? 41.029 -0.034 79.189 1.00 29.46 118 GLN B CA 1
ATOM 4595 C C . GLN B 1 118 ? 41.796 0.688 80.287 1.00 31.95 118 GLN B C 1
ATOM 4596 O O . GLN B 1 118 ? 42.493 1.675 80.049 1.00 25.66 118 GLN B O 1
ATOM 4602 N N . MET B 1 119 ? 41.688 0.184 81.520 1.00 30.07 119 MET B N 1
ATOM 4603 C CA . MET B 1 119 ? 42.331 0.800 82.675 1.00 23.99 119 MET B CA 1
ATOM 4604 C C . MET B 1 119 ? 43.244 -0.189 83.402 1.00 24.32 119 MET B C 1
ATOM 4605 O O . MET B 1 119 ? 43.410 -0.123 84.622 1.00 25.72 119 MET B O 1
ATOM 4610 N N . ASP B 1 120 ? 43.850 -1.104 82.655 1.00 20.98 120 ASP B N 1
ATOM 4611 C CA . ASP B 1 120 ? 44.766 -2.071 83.238 1.00 21.21 120 ASP B CA 1
ATOM 4612 C C . ASP B 1 120 ? 46.026 -1.377 83.756 1.00 22.62 120 ASP B C 1
ATOM 4613 O O . ASP B 1 120 ? 46.510 -0.398 83.175 1.00 18.15 120 ASP B O 1
ATOM 4618 N N . GLY B 1 121 ? 46.560 -1.893 84.863 1.00 14.23 121 GLY B N 1
ATOM 4619 C CA . GLY B 1 121 ? 47.835 -1.448 85.384 1.00 11.96 121 GLY B CA 1
ATOM 4620 C C . GLY B 1 121 ? 48.982 -2.266 84.815 1.00 15.72 121 GLY B C 1
ATOM 4621 O O . GLY B 1 121 ? 48.804 -3.131 83.958 1.00 16.41 121 GLY B O 1
ATOM 4622 N N . ASP B 1 122 ? 50.179 -1.998 85.325 1.00 12.48 122 ASP B N 1
ATOM 4623 C CA . ASP B 1 122 ? 51.397 -2.632 84.836 1.00 14.82 122 ASP B CA 1
ATOM 4624 C C . ASP B 1 122 ? 52.061 -3.470 85.926 1.00 18.94 122 ASP B C 1
ATOM 4625 O O . ASP B 1 122 ? 52.181 -3.037 87.077 1.00 20.26 122 ASP B O 1
ATOM 4630 N N . ILE B 1 123 ? 52.502 -4.669 85.554 1.00 18.77 123 ILE B N 1
ATOM 4631 C CA . ILE B 1 123 ? 53.353 -5.504 86.397 1.00 15.98 123 ILE B CA 1
ATOM 4632 C C . ILE B 1 123 ? 54.782 -5.254 85.945 1.00 18.61 123 ILE B C 1
ATOM 4633 O O . ILE B 1 123 ? 55.159 -5.601 84.822 1.00 20.54 123 ILE B O 1
ATOM 4638 N N . VAL B 1 124 ? 55.586 -4.649 86.807 1.00 19.87 124 VAL B N 1
ATOM 4639 C CA . VAL B 1 124 ? 56.933 -4.229 86.455 1.00 16.80 124 VAL B CA 1
ATOM 4640 C C . VAL B 1 124 ? 57.922 -5.118 87.194 1.00 19.82 124 VAL B C 1
ATOM 4641 O O . VAL B 1 124 ? 57.799 -5.320 88.409 1.00 20.80 124 VAL B O 1
ATOM 4645 N N . LYS B 1 125 ? 58.897 -5.655 86.460 1.00 17.16 125 LYS B N 1
ATOM 4646 C CA . LYS B 1 125 ? 59.873 -6.566 87.047 1.00 21.83 125 LYS B CA 1
ATOM 4647 C C . LYS B 1 125 ? 60.873 -5.781 87.888 1.00 17.73 125 LYS B C 1
ATOM 4648 O O . LYS B 1 125 ? 61.415 -4.770 87.437 1.00 24.82 125 LYS B O 1
ATOM 4654 N N . SER B 1 126 ? 61.105 -6.231 89.112 1.00 17.67 126 SER B N 1
ATOM 4655 C CA . SER B 1 126 ? 62.004 -5.528 90.020 1.00 26.69 126 SER B CA 1
ATOM 4656 C C . SER B 1 126 ? 63.441 -6.006 89.863 1.00 20.92 126 SER B C 1
ATOM 4657 O O . SER B 1 126 ? 63.695 -7.159 89.524 1.00 26.98 126 SER B O 1
ATOM 4660 N N . ASP B 1 127 ? 64.386 -5.104 90.141 1.00 23.70 127 ASP B N 1
ATOM 4661 C CA . ASP B 1 127 ? 65.793 -5.487 90.185 1.00 21.43 127 ASP B CA 1
ATOM 4662 C C . ASP B 1 127 ? 66.102 -6.371 91.385 1.00 27.55 127 ASP B C 1
ATOM 4663 O O . ASP B 1 127 ? 67.140 -7.039 91.402 1.00 33.99 127 ASP B O 1
ATOM 4668 N N . ASN B 1 128 ? 65.230 -6.386 92.383 1.00 24.83 128 ASN B N 1
ATOM 4669 C CA . ASN B 1 128 ? 65.451 -7.123 93.614 1.00 28.50 128 ASN B CA 1
ATOM 4670 C C . ASN B 1 128 ? 64.654 -8.414 93.580 1.00 27.13 128 ASN B C 1
ATOM 4671 O O . ASN B 1 128 ? 63.520 -8.437 93.094 1.00 26.61 128 ASN B O 1
ATOM 4676 N N . ALA B 1 129 ? 65.258 -9.485 94.091 1.00 27.07 129 ALA B N 1
ATOM 4677 C CA . ALA B 1 129 ? 64.606 -10.787 94.114 1.00 22.85 129 ALA B CA 1
ATOM 4678 C C . ALA B 1 129 ? 63.474 -10.803 95.132 1.00 27.23 129 ALA B C 1
ATOM 4679 O O . ALA B 1 129 ? 63.532 -10.136 96.169 1.00 29.99 129 ALA B O 1
ATOM 4681 N N . ASN B 1 130 ? 62.437 -11.581 94.823 1.00 22.68 130 ASN B N 1
ATOM 4682 C CA . ASN B 1 130 ? 61.290 -11.750 95.708 1.00 28.03 130 ASN B CA 1
ATOM 4683 C C . ASN B 1 130 ? 60.581 -10.417 95.941 1.00 31.97 130 ASN B C 1
ATOM 4684 O O . ASN B 1 130 ? 60.123 -10.111 97.046 1.00 27.31 130 ASN B O 1
ATOM 4689 N N . GLU B 1 131 ? 60.483 -9.623 94.881 1.00 23.38 131 GLU B N 1
ATOM 4690 C CA . GLU B 1 131 ? 59.902 -8.295 94.942 1.00 24.32 131 GLU B CA 1
ATOM 4691 C C . GLU B 1 131 ? 59.145 -8.027 93.656 1.00 29.37 131 GLU B C 1
ATOM 4692 O O . GLU B 1 131 ? 59.577 -8.438 92.575 1.00 22.21 131 GLU B O 1
ATOM 4698 N N . GLN B 1 132 ? 58.023 -7.323 93.776 1.00 28.59 132 GLN B N 1
ATOM 4699 C CA . GLN B 1 132 ? 57.215 -6.958 92.626 1.00 25.18 132 GLN B CA 1
ATOM 4700 C C . GLN B 1 132 ? 56.927 -5.464 92.667 1.00 22.98 132 GLN B C 1
ATOM 4701 O O . GLN B 1 132 ? 56.673 -4.894 93.732 1.00 26.61 132 GLN B O 1
ATOM 4707 N N . ILE B 1 133 ? 56.989 -4.829 91.507 1.00 17.02 133 ILE B N 1
ATOM 4708 C CA . ILE B 1 133 ? 56.594 -3.440 91.354 1.00 16.77 133 ILE B CA 1
ATOM 4709 C C . ILE B 1 133 ? 55.270 -3.430 90.615 1.00 18.98 133 ILE B C 1
ATOM 4710 O O . ILE B 1 133 ? 55.155 -4.010 89.527 1.00 17.39 133 ILE B O 1
ATOM 4715 N N . MET B 1 134 ? 54.272 -2.780 91.204 1.00 15.62 134 MET B N 1
ATOM 4716 C CA . MET B 1 134 ? 52.941 -2.689 90.630 1.00 14.79 134 MET B CA 1
ATOM 4717 C C . MET B 1 134 ? 52.584 -1.230 90.425 1.00 15.39 134 MET B C 1
ATOM 4718 O O . MET B 1 134 ? 52.714 -0.423 91.352 1.00 17.77 134 MET B O 1
ATOM 4723 N N . ILE B 1 135 ? 52.152 -0.894 89.212 1.00 17.20 135 ILE B N 1
ATOM 4724 C CA . ILE B 1 135 ? 51.694 0.444 88.871 1.00 16.05 135 ILE B CA 1
ATOM 4725 C C . ILE B 1 135 ? 50.231 0.326 88.471 1.00 16.81 135 ILE B C 1
ATOM 4726 O O . ILE B 1 135 ? 49.921 -0.105 87.354 1.00 17.79 135 ILE B O 1
ATOM 4731 N N . HIS B 1 136 ? 49.335 0.719 89.381 1.00 18.24 136 HIS B N 1
ATOM 4732 C CA . HIS B 1 136 ? 47.895 0.691 89.169 1.00 17.61 136 HIS B CA 1
ATOM 4733 C C . HIS B 1 136 ? 47.402 2.006 88.576 1.00 17.78 136 HIS B C 1
ATOM 4734 O O . HIS B 1 136 ? 47.981 3.069 88.813 1.00 13.44 136 HIS B O 1
ATOM 4741 N N . LYS B 1 137 ? 46.300 1.925 87.825 1.00 18.15 137 LYS B N 1
ATOM 4742 C CA . LYS B 1 137 ? 45.523 3.096 87.430 1.00 18.18 137 LYS B CA 1
ATOM 4743 C C . LYS B 1 137 ? 44.324 3.227 88.361 1.00 19.27 137 LYS B C 1
ATOM 4744 O O . LYS B 1 137 ? 43.598 2.253 88.583 1.00 21.19 137 LYS B O 1
ATOM 4750 N N . ILE B 1 138 ? 44.113 4.428 88.898 1.00 16.40 138 ILE B N 1
ATOM 4751 C CA . ILE B 1 138 ? 43.010 4.684 89.823 1.00 16.20 138 ILE B CA 1
ATOM 4752 C C . ILE B 1 138 ? 42.357 6.013 89.465 1.00 17.89 138 ILE B C 1
ATOM 4753 O O . ILE B 1 138 ? 42.948 6.850 88.764 1.00 15.19 138 ILE B O 1
ATOM 4758 N N . PRO B 1 139 ? 41.127 6.234 89.920 1.00 18.83 139 PRO B N 1
ATOM 4759 C CA . PRO B 1 139 ? 40.493 7.540 89.708 1.00 13.07 139 PRO B CA 1
ATOM 4760 C C . PRO B 1 139 ? 41.271 8.645 90.399 1.00 15.94 139 PRO B C 1
ATOM 4761 O O . PRO B 1 139 ? 41.969 8.418 91.386 1.00 13.40 139 PRO B O 1
ATOM 4765 N N . ARG B 1 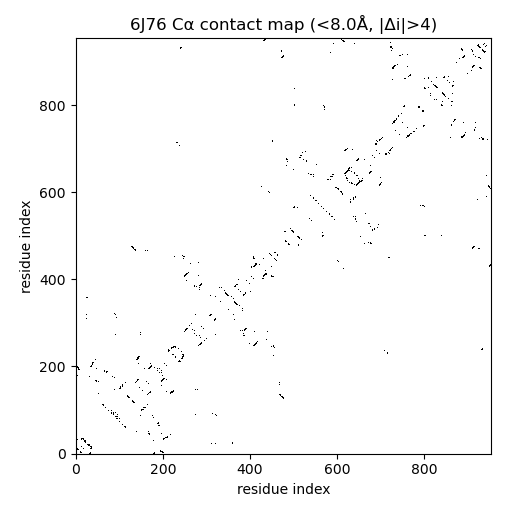140 ? 41.147 9.863 89.860 1.00 17.61 140 ARG B N 1
ATOM 4766 C CA . ARG B 1 140 ? 41.695 11.021 90.554 1.00 14.61 140 ARG B CA 1
ATOM 4767 C C . ARG B 1 140 ? 40.847 11.386 91.764 1.00 11.43 140 ARG B C 1
ATOM 4768 O O . ARG B 1 140 ? 41.376 11.742 92.818 1.00 16.34 140 ARG B O 1
ATOM 4776 N N . GLY B 1 141 ? 39.537 11.280 91.642 1.00 14.31 141 GLY B N 1
ATOM 4777 C CA . GLY B 1 141 ? 38.669 11.621 92.746 1.00 13.56 141 GLY B CA 1
ATOM 4778 C C . GLY B 1 141 ? 37.558 12.519 92.266 1.00 15.12 141 GLY B C 1
ATOM 4779 O O . GLY B 1 141 ? 36.607 12.051 91.631 1.00 14.84 141 GLY B O 1
ATOM 4780 N N . VAL B 1 142 ? 37.682 13.817 92.531 1.00 15.33 142 VAL B N 1
ATOM 4781 C CA . VAL B 1 142 ? 36.669 14.794 92.157 1.00 12.55 142 VAL B CA 1
ATOM 4782 C C . VAL B 1 142 ? 37.217 15.629 91.014 1.00 15.19 142 VAL B C 1
ATOM 4783 O O . VAL B 1 142 ? 38.305 16.214 91.121 1.00 14.65 142 VAL B O 1
ATOM 4787 N N . VAL B 1 143 ? 36.479 15.653 89.909 1.00 13.58 143 VAL B N 1
ATOM 4788 C CA . VAL B 1 143 ? 36.822 16.448 88.740 1.00 12.32 143 VAL B CA 1
ATOM 4789 C C . VAL B 1 143 ? 35.959 17.694 88.774 1.00 13.53 143 VAL B C 1
ATOM 4790 O O . VAL B 1 143 ? 34.745 17.606 89.000 1.00 15.21 143 VAL B O 1
ATOM 4794 N N . VAL B 1 144 ? 36.580 18.851 88.577 1.00 12.67 144 VAL B N 1
ATOM 4795 C CA . VAL B 1 144 ? 35.863 20.092 88.318 1.00 12.31 144 VAL B CA 1
ATOM 4796 C C . VAL B 1 144 ? 35.892 20.339 86.817 1.00 13.93 144 VAL B C 1
ATOM 4797 O O . VAL B 1 144 ? 36.971 20.363 86.208 1.00 12.25 144 VAL B O 1
ATOM 4801 N N . ALA B 1 145 ? 34.711 20.498 86.211 1.00 11.29 145 ALA B N 1
ATOM 4802 C CA . ALA B 1 145 ? 34.581 20.670 84.768 1.00 13.82 145 ALA B CA 1
ATOM 4803 C C . ALA B 1 145 ? 33.960 22.030 84.479 1.00 16.16 145 ALA B C 1
ATOM 4804 O O . ALA B 1 145 ? 32.858 22.334 84.951 1.00 14.67 145 ALA B O 1
ATOM 4806 N N . ILE B 1 146 ? 34.658 22.845 83.699 1.00 17.30 146 ILE B N 1
ATOM 4807 C CA . ILE B 1 146 ? 34.250 24.220 83.437 1.00 13.56 146 ILE B CA 1
ATOM 4808 C C . ILE B 1 146 ? 34.082 24.385 81.935 1.00 13.24 146 ILE B C 1
ATOM 4809 O O . ILE B 1 146 ? 34.950 23.968 81.160 1.00 13.07 146 ILE B O 1
ATOM 4814 N N . THR B 1 147 ? 32.956 24.952 81.520 1.00 16.08 147 THR B N 1
ATOM 4815 C CA . THR B 1 147 ? 32.613 24.963 80.105 1.00 16.90 147 THR B CA 1
ATOM 4816 C C . THR B 1 147 ? 32.489 26.386 79.565 1.00 14.40 147 THR B C 1
ATOM 4817 O O . THR B 1 147 ? 32.326 27.357 80.312 1.00 13.17 147 THR B O 1
ATOM 4821 N N . ALA B 1 148 ? 32.582 26.477 78.243 1.00 13.49 148 ALA B N 1
ATOM 4822 C CA . ALA B 1 148 ? 32.419 27.701 77.479 1.00 9.81 148 ALA B CA 1
ATOM 4823 C C . ALA B 1 148 ? 31.031 27.727 76.843 1.00 14.89 148 ALA B C 1
ATOM 4824 O O . ALA B 1 148 ? 30.296 26.736 76.868 1.00 13.92 148 ALA B O 1
ATOM 4826 N N . TRP B 1 149 ? 30.671 28.881 76.260 1.00 16.11 149 TRP B N 1
ATOM 4827 C CA . TRP B 1 149 ? 29.295 29.108 75.830 1.00 11.80 149 TRP B CA 1
ATOM 4828 C C . TRP B 1 149 ? 29.028 28.759 74.371 1.00 15.40 149 TRP B C 1
ATOM 4829 O O . TRP B 1 149 ? 27.858 28.662 73.989 1.00 18.09 149 TRP B O 1
ATOM 4840 N N . ASN B 1 150 ? 30.060 28.549 73.544 1.00 17.94 150 ASN B N 1
ATOM 4841 C CA . ASN B 1 150 ? 29.810 28.333 72.117 1.00 16.40 150 ASN B CA 1
ATOM 4842 C C . ASN B 1 150 ? 29.183 26.965 71.846 1.00 16.65 150 ASN B C 1
ATOM 4843 O O . ASN B 1 150 ? 28.328 26.836 70.962 1.00 16.04 150 ASN B O 1
ATOM 4848 N N . PHE B 1 151 ? 29.589 25.934 72.580 1.00 13.48 151 PHE B N 1
ATOM 4849 C CA . PHE B 1 151 ? 28.939 24.620 72.528 1.00 16.49 151 PHE B CA 1
ATOM 4850 C C . PHE B 1 151 ? 28.786 24.114 73.957 1.00 16.77 151 PHE B C 1
ATOM 4851 O O . PHE B 1 151 ? 29.407 23.119 74.351 1.00 13.47 151 PHE B O 1
ATOM 4859 N N . PRO B 1 152 ? 27.957 24.784 74.768 1.00 14.27 152 PRO B N 1
ATOM 4860 C CA . PRO B 1 152 ? 27.953 24.479 76.208 1.00 15.08 152 PRO B CA 1
ATOM 4861 C C . PRO B 1 152 ? 27.577 23.041 76.520 1.00 14.57 152 PRO B C 1
ATOM 4862 O O . PRO B 1 152 ? 28.227 22.404 77.357 1.00 13.44 152 PRO B O 1
ATOM 4866 N N . LEU B 1 153 ? 26.549 22.506 75.858 1.00 15.55 153 LEU B N 1
ATOM 4867 C CA . LEU B 1 153 ? 26.094 21.158 76.183 1.00 16.26 153 LEU B CA 1
ATOM 4868 C C . LEU B 1 153 ? 27.133 20.109 75.792 1.00 17.38 153 LEU B C 1
ATOM 4869 O O . LEU B 1 153 ? 27.408 19.183 76.566 1.00 14.28 153 LEU B O 1
ATOM 4874 N N . ALA B 1 154 ? 27.730 20.235 74.604 1.00 14.85 154 ALA B N 1
ATOM 4875 C CA . ALA B 1 154 ? 28.695 19.224 74.182 1.00 16.42 154 ALA B CA 1
ATOM 4876 C C . ALA B 1 154 ? 29.979 19.328 74.989 1.00 16.24 154 ALA B C 1
ATOM 4877 O O . ALA B 1 154 ? 30.590 18.306 75.325 1.00 14.60 154 ALA B O 1
ATOM 4879 N N . LEU B 1 155 ? 30.402 20.548 75.322 1.00 12.10 155 LEU B N 1
ATOM 4880 C CA . LEU B 1 155 ? 31.579 20.672 76.174 1.00 15.50 155 LEU B CA 1
ATOM 4881 C C . LEU B 1 155 ? 31.357 19.994 77.525 1.00 17.88 155 LEU B C 1
ATOM 4882 O O . LEU B 1 155 ? 32.311 19.472 78.112 1.00 16.21 155 LEU B O 1
ATOM 4887 N N . ALA B 1 156 ? 30.111 19.959 78.025 1.00 13.48 156 ALA B N 1
ATOM 4888 C CA . ALA B 1 156 ? 29.863 19.245 79.279 1.00 16.15 156 ALA B CA 1
ATOM 4889 C C . ALA B 1 156 ? 29.986 17.736 79.083 1.00 18.25 156 ALA B C 1
ATOM 4890 O O . ALA B 1 156 ? 30.710 17.065 79.827 1.00 19.17 156 ALA B O 1
ATOM 4892 N N . GLY B 1 157 ? 29.293 17.187 78.079 1.00 17.34 157 GLY B N 1
ATOM 4893 C CA . GLY B 1 157 ? 29.428 15.761 77.785 1.00 18.10 157 GLY B CA 1
ATOM 4894 C C . GLY B 1 157 ? 30.865 15.358 77.498 1.00 16.28 157 GLY B C 1
ATOM 4895 O O . GLY B 1 157 ? 31.318 14.290 77.917 1.00 17.21 157 GLY B O 1
ATOM 4896 N N . ARG B 1 158 ? 31.594 16.204 76.770 1.00 19.27 158 ARG B N 1
ATOM 4897 C CA . ARG B 1 158 ? 33.008 15.972 76.497 1.00 19.06 158 ARG B CA 1
ATOM 4898 C C . ARG B 1 158 ? 33.810 15.692 77.768 1.00 18.46 158 ARG B C 1
ATOM 4899 O O . ARG B 1 158 ? 34.774 14.916 77.738 1.00 21.97 158 ARG B O 1
ATOM 4907 N N . LYS B 1 159 ? 33.425 16.300 78.891 1.00 17.56 159 LYS B N 1
ATOM 4908 C CA . LYS B 1 159 ? 34.120 16.125 80.161 1.00 16.22 159 LYS B CA 1
ATOM 4909 C C . LYS B 1 159 ? 33.395 15.184 81.123 1.00 14.58 159 LYS B C 1
ATOM 4910 O O . LYS B 1 159 ? 34.049 14.439 81.855 1.00 13.95 159 LYS B O 1
ATOM 4916 N N . ILE B 1 160 ? 32.060 15.175 81.131 1.00 15.81 160 ILE B N 1
ATOM 4917 C CA . ILE B 1 160 ? 31.318 14.223 81.962 1.00 14.69 160 ILE B CA 1
ATOM 4918 C C . ILE B 1 160 ? 31.706 12.783 81.631 1.00 18.77 160 ILE B C 1
ATOM 4919 O O . ILE B 1 160 ? 32.002 11.980 82.526 1.00 18.38 160 ILE B O 1
ATOM 4924 N N . GLY B 1 161 ? 31.695 12.429 80.344 1.00 19.88 161 GLY B N 1
ATOM 4925 C CA . GLY B 1 161 ? 31.878 11.055 79.922 1.00 12.50 161 GLY B CA 1
ATOM 4926 C C . GLY B 1 161 ? 33.134 10.408 80.476 1.00 16.27 161 GLY B C 1
ATOM 4927 O O . GLY B 1 161 ? 33.075 9.449 81.254 1.00 14.67 161 GLY B O 1
ATOM 4928 N N . PRO B 1 162 ? 34.302 10.927 80.084 1.00 15.33 162 PRO B N 1
ATOM 4929 C CA . PRO B 1 162 ? 35.563 10.343 80.591 1.00 16.08 162 PRO B CA 1
ATOM 4930 C C . PRO B 1 162 ? 35.683 10.373 82.111 1.00 15.36 162 PRO B C 1
ATOM 4931 O O . PRO B 1 162 ? 36.165 9.403 82.705 1.00 13.77 162 PRO B O 1
ATOM 4935 N N . ALA B 1 163 ? 35.252 11.459 82.765 1.00 15.13 163 ALA B N 1
ATOM 4936 C CA . ALA B 1 163 ? 35.424 11.571 84.215 1.00 15.02 163 ALA B CA 1
ATOM 4937 C C . ALA B 1 163 ? 34.657 10.488 84.969 1.00 14.71 163 ALA B C 1
ATOM 4938 O O . ALA B 1 163 ? 35.183 9.878 85.910 1.00 17.13 163 ALA B O 1
ATOM 4940 N N . LEU B 1 164 ? 33.409 10.243 84.583 1.00 15.25 164 LEU B N 1
ATOM 4941 C CA . LEU B 1 164 ? 32.577 9.298 85.321 1.00 14.47 164 LEU B CA 1
ATOM 4942 C C . LEU B 1 164 ? 32.920 7.854 84.965 1.00 17.10 164 LEU B C 1
ATOM 4943 O O . LEU B 1 164 ? 32.895 6.979 85.837 1.00 16.03 164 LEU B O 1
ATOM 4948 N N . VAL B 1 165 ? 33.237 7.587 83.694 1.00 16.33 165 VAL B N 1
ATOM 4949 C CA . VAL B 1 165 ? 33.690 6.251 83.308 1.00 18.40 165 VAL B CA 1
ATOM 4950 C C . VAL B 1 165 ? 34.892 5.844 84.142 1.00 15.78 165 VAL B C 1
ATOM 4951 O O . VAL B 1 165 ? 34.966 4.716 84.647 1.00 15.79 165 VAL B O 1
ATOM 4955 N N . ALA B 1 166 ? 35.848 6.748 84.295 1.00 13.00 166 ALA B N 1
ATOM 4956 C CA . ALA B 1 166 ? 37.087 6.462 85.008 1.00 16.73 166 ALA B CA 1
ATOM 4957 C C . ALA B 1 166 ? 36.890 6.337 86.516 1.00 15.64 166 ALA B C 1
ATOM 4958 O O . ALA B 1 166 ? 37.890 6.179 87.227 1.00 21.06 166 ALA B O 1
ATOM 4960 N N . GLY B 1 167 ? 35.659 6.391 87.023 1.00 15.88 167 GLY B N 1
ATOM 4961 C CA . GLY B 1 167 ? 35.407 6.267 88.442 1.00 13.68 167 GLY B CA 1
ATOM 4962 C C . GLY B 1 167 ? 35.464 7.556 89.236 1.00 15.84 167 GLY B C 1
ATOM 4963 O O . GLY B 1 167 ? 35.353 7.500 90.471 1.00 17.23 167 GLY B O 1
ATOM 4964 N N . ASN B 1 168 ? 35.644 8.711 88.584 1.00 14.90 168 ASN B N 1
ATOM 4965 C CA . ASN B 1 168 ? 35.587 9.985 89.289 1.00 15.43 168 ASN B CA 1
ATOM 4966 C C . ASN B 1 168 ? 34.136 10.432 89.479 1.00 15.88 168 ASN B C 1
ATOM 4967 O O . ASN B 1 168 ? 33.217 9.954 88.811 1.00 16.77 168 ASN B O 1
ATOM 4972 N N . SER B 1 169 ? 33.935 11.361 90.406 1.00 12.80 169 SER B N 1
ATOM 4973 C CA . SER B 1 169 ? 32.736 12.183 90.413 1.00 9.69 169 SER B CA 1
ATOM 4974 C C . SER B 1 169 ? 33.067 13.532 89.772 1.00 14.95 169 SER B C 1
ATOM 4975 O O . SER B 1 169 ? 34.230 13.869 89.559 1.00 14.25 169 SER B O 1
ATOM 4978 N N . ILE B 1 170 ? 32.033 14.302 89.443 1.00 14.27 170 ILE B N 1
ATOM 4979 C CA . ILE B 1 170 ? 32.217 15.526 88.667 1.00 15.54 170 ILE B CA 1
ATOM 4980 C C . ILE B 1 170 ? 31.371 16.652 89.257 1.00 14.46 170 ILE B C 1
ATOM 4981 O O . ILE B 1 170 ? 30.252 16.434 89.738 1.00 12.44 170 ILE B O 1
ATOM 4986 N N . VAL B 1 171 ? 31.931 17.857 89.241 1.00 13.21 171 VAL B N 1
ATOM 4987 C CA . VAL B 1 171 ? 31.208 19.082 89.556 1.00 14.67 171 VAL B CA 1
ATOM 4988 C C . VAL B 1 171 ? 31.311 19.974 88.331 1.00 12.13 171 VAL B C 1
ATOM 4989 O O . VAL B 1 171 ? 32.384 20.522 88.050 1.00 13.28 171 VAL B O 1
ATOM 4993 N N . VAL B 1 172 ? 30.209 20.124 87.604 1.00 11.29 172 VAL B N 1
ATOM 4994 C CA . VAL B 1 172 ? 30.175 20.936 86.390 1.00 12.35 172 VAL B CA 1
ATOM 4995 C C . VAL B 1 172 ? 29.785 22.360 86.777 1.00 13.04 172 VAL B C 1
ATOM 4996 O O . VAL B 1 172 ? 28.720 22.579 87.364 1.00 16.03 172 VAL B O 1
ATOM 5000 N N . LYS B 1 173 ? 30.643 23.327 86.464 1.00 12.17 173 LYS B N 1
ATOM 5001 C CA . LYS B 1 173 ? 30.284 24.743 86.546 1.00 15.57 173 LYS B CA 1
ATOM 5002 C C . LYS B 1 173 ? 30.168 25.263 85.123 1.00 13.58 173 LYS B C 1
ATOM 5003 O O . LYS B 1 173 ? 31.175 25.634 84.507 1.00 11.03 173 LYS B O 1
ATOM 5009 N N . PRO B 1 174 ? 28.975 25.253 84.536 1.00 14.93 174 PRO B N 1
ATOM 5010 C CA . PRO B 1 174 ? 28.829 25.749 83.165 1.00 15.41 174 PRO B CA 1
ATOM 5011 C C . PRO B 1 174 ? 29.078 27.244 83.084 1.00 14.35 174 PRO B C 1
ATOM 5012 O O . PRO B 1 174 ? 28.923 27.977 84.063 1.00 11.10 174 PRO B O 1
ATOM 5016 N N . THR B 1 175 ? 29.485 27.682 81.892 1.00 12.60 175 THR B N 1
ATOM 5017 C CA . THR B 1 175 ? 29.471 29.097 81.549 1.00 18.10 175 THR B CA 1
ATOM 5018 C C . THR B 1 175 ? 28.202 29.748 82.081 1.00 17.93 175 THR B C 1
ATOM 5019 O O . THR B 1 175 ? 27.140 29.121 82.114 1.00 19.59 175 THR B O 1
ATOM 5023 N N . SER B 1 176 ? 28.321 30.998 82.535 1.00 16.50 176 SER B N 1
ATOM 5024 C CA . SER B 1 176 ? 27.141 31.728 82.992 1.00 19.49 176 SER B CA 1
ATOM 5025 C C . SER B 1 176 ? 26.363 32.366 81.854 1.00 19.92 176 SER B C 1
ATOM 5026 O O . SER B 1 176 ? 25.255 32.860 82.085 1.00 18.64 176 SER B O 1
ATOM 5029 N N . GLU B 1 177 ? 26.916 32.375 80.643 1.00 15.95 177 GLU B N 1
ATOM 5030 C CA . GLU B 1 177 ? 26.179 32.918 79.512 1.00 19.02 177 GLU B CA 1
ATOM 5031 C C . GLU B 1 177 ? 25.076 31.966 79.060 1.00 22.17 177 GLU B C 1
ATOM 5032 O O . GLU B 1 177 ? 23.953 32.411 78.792 1.00 18.78 177 GLU B O 1
ATOM 5038 N N . THR B 1 178 ? 25.363 30.658 78.962 1.00 14.51 178 THR B N 1
ATOM 5039 C CA . THR B 1 178 ? 24.430 29.699 78.361 1.00 16.52 178 THR B CA 1
ATOM 5040 C C . THR B 1 178 ? 24.421 28.378 79.135 1.00 17.00 178 THR B C 1
ATOM 5041 O O . THR B 1 178 ? 24.901 27.348 78.655 1.00 16.78 178 THR B O 1
ATOM 5045 N N . PRO B 1 179 ? 23.824 28.360 80.326 1.00 15.36 179 PRO B N 1
ATOM 5046 C CA . PRO B 1 179 ? 23.848 27.153 81.166 1.00 15.69 179 PRO B CA 1
ATOM 5047 C C . PRO B 1 179 ? 22.564 26.330 81.184 1.00 17.65 179 PRO B C 1
ATOM 5048 O O . PRO B 1 179 ? 22.547 25.289 81.848 1.00 18.66 179 PRO B O 1
ATOM 5052 N N . LEU B 1 180 ? 21.502 26.766 80.506 1.00 13.84 180 LEU B N 1
ATOM 5053 C CA . LEU B 1 180 ? 20.186 26.171 80.727 1.00 16.38 180 LEU B CA 1
ATOM 5054 C C . LEU B 1 180 ? 20.136 24.716 80.264 1.00 16.71 180 LEU B C 1
ATOM 5055 O O . LEU B 1 180 ? 19.678 23.835 81.005 1.00 17.13 180 LEU B O 1
ATOM 5060 N N . ALA B 1 181 ? 20.561 24.444 79.023 1.00 13.07 181 ALA B N 1
ATOM 5061 C CA . ALA B 1 181 ? 20.510 23.070 78.537 1.00 13.63 181 ALA B CA 1
ATOM 5062 C C . ALA B 1 181 ? 21.399 22.180 79.385 1.00 13.62 181 ALA B C 1
ATOM 5063 O O . ALA B 1 181 ? 21.038 21.040 79.688 1.00 15.11 181 ALA B O 1
ATOM 5065 N N . THR B 1 182 ? 22.540 22.711 79.832 1.00 15.78 182 THR B N 1
ATOM 5066 C CA . THR B 1 182 ? 23.432 21.959 80.710 1.00 16.27 182 THR B CA 1
ATOM 5067 C C . THR B 1 182 ? 22.750 21.617 82.031 1.00 17.30 182 THR B C 1
ATOM 5068 O O . THR B 1 182 ? 22.867 20.490 82.527 1.00 17.38 182 THR B O 1
ATOM 5072 N N . LEU B 1 183 ? 22.025 22.577 82.612 1.00 17.54 183 LEU B N 1
ATOM 5073 C CA . LEU B 1 183 ? 21.263 22.326 83.831 1.00 14.28 183 LEU B CA 1
ATOM 5074 C C . LEU B 1 183 ? 20.215 21.235 83.641 1.00 16.44 183 LEU B C 1
ATOM 5075 O O . LEU B 1 183 ? 19.928 20.485 84.583 1.00 13.53 183 LEU B O 1
ATOM 5080 N N . GLU B 1 184 ? 19.632 21.131 82.439 1.00 15.75 184 GLU B N 1
ATOM 5081 C CA . GLU B 1 184 ? 18.615 20.108 82.190 1.00 17.99 184 GLU B CA 1
ATOM 5082 C C . GLU B 1 184 ? 19.181 18.696 82.335 1.00 18.72 184 GLU B C 1
ATOM 5083 O O . GLU B 1 184 ? 18.444 17.770 82.696 1.00 17.92 184 GLU B O 1
ATOM 5089 N N . LEU B 1 185 ? 20.483 18.518 82.078 1.00 15.41 185 LEU B N 1
ATOM 5090 C CA . LEU B 1 185 ? 21.127 17.228 82.316 1.00 15.76 185 LEU B CA 1
ATOM 5091 C C . LEU B 1 185 ? 20.960 16.765 83.758 1.00 15.98 185 LEU B C 1
ATOM 5092 O O . LEU B 1 185 ? 21.054 15.562 84.022 1.00 14.59 185 LEU B O 1
ATOM 5097 N N . GLY B 1 186 ? 20.729 17.692 84.694 1.00 13.96 186 GLY B N 1
ATOM 5098 C CA . GLY B 1 186 ? 20.461 17.293 86.066 1.00 15.26 186 GLY B CA 1
ATOM 5099 C C . GLY B 1 186 ? 19.304 16.318 86.161 1.00 18.82 186 GLY B C 1
ATOM 5100 O O . GLY B 1 186 ? 19.400 15.284 86.821 1.00 17.58 186 GLY B O 1
ATOM 5101 N N . TYR B 1 187 ? 18.206 16.618 85.467 1.00 20.56 187 TYR B N 1
ATOM 5102 C CA . TYR B 1 187 ? 17.040 15.743 85.515 1.00 18.98 187 TYR B CA 1
ATOM 5103 C C . TYR B 1 187 ? 17.308 14.421 84.808 1.00 19.81 187 TYR B C 1
ATOM 5104 O O . TYR B 1 187 ? 16.844 13.368 85.256 1.00 21.76 187 TYR B O 1
ATOM 5113 N N . LEU B 1 188 ? 18.030 14.454 83.689 1.00 16.92 188 LEU B N 1
ATOM 5114 C CA . LEU B 1 188 ? 18.326 13.214 82.981 1.00 18.20 188 LEU B CA 1
ATOM 5115 C C . LEU B 1 188 ? 19.326 12.363 83.758 1.00 19.79 188 LEU B C 1
ATOM 5116 O O . LEU B 1 188 ? 19.247 11.125 83.730 1.00 19.62 188 LEU B O 1
ATOM 5121 N N . ALA B 1 189 ? 20.264 13.002 84.460 1.00 16.46 189 ALA B N 1
ATOM 5122 C CA . ALA B 1 189 ? 21.146 12.263 85.356 1.00 18.75 189 ALA B CA 1
ATOM 5123 C C . ALA B 1 189 ? 20.342 11.469 86.373 1.00 21.51 189 ALA B C 1
ATOM 5124 O O . ALA B 1 189 ? 20.660 10.309 86.665 1.00 23.70 189 ALA B O 1
ATOM 5126 N N . GLU B 1 190 ? 19.289 12.072 86.919 1.00 24.12 190 GLU B N 1
ATOM 5127 C CA . GLU B 1 190 ? 18.475 11.357 87.889 1.00 25.96 190 GLU B CA 1
ATOM 5128 C C . GLU B 1 190 ? 17.679 10.234 87.226 1.00 22.44 190 GLU B C 1
ATOM 5129 O O . GLU B 1 190 ? 17.592 9.127 87.771 1.00 26.71 190 GLU B O 1
ATOM 5135 N N . GLN B 1 191 ? 17.112 10.489 86.042 1.00 19.87 191 GLN B N 1
ATOM 5136 C CA . GLN B 1 191 ? 16.369 9.444 85.337 1.00 21.83 191 GLN B CA 1
ATOM 5137 C C . GLN B 1 191 ? 17.260 8.253 85.005 1.00 22.44 191 GLN B C 1
ATOM 5138 O O . GLN B 1 191 ? 16.825 7.103 85.104 1.00 29.88 191 GLN B O 1
ATOM 5144 N N . ALA B 1 192 ? 18.505 8.508 84.583 1.00 20.59 192 ALA B N 1
ATOM 5145 C CA . ALA B 1 192 ? 19.426 7.438 84.217 1.00 20.26 192 ALA B CA 1
ATOM 5146 C C . ALA B 1 192 ? 19.919 6.642 85.414 1.00 22.43 192 ALA B C 1
ATOM 5147 O O . ALA B 1 192 ? 20.499 5.567 85.223 1.00 26.95 192 ALA B O 1
ATOM 5149 N N . GLY B 1 193 ? 19.715 7.134 86.629 1.00 18.33 193 GLY B N 1
ATOM 5150 C CA . GLY B 1 193 ? 20.199 6.443 87.802 1.00 23.19 193 GLY B CA 1
ATOM 5151 C C . GLY B 1 193 ? 21.615 6.767 88.209 1.00 23.01 193 GLY B C 1
ATOM 5152 O O . GLY B 1 193 ? 22.236 5.959 88.907 1.00 20.78 193 GLY B O 1
ATOM 5153 N N . ILE B 1 194 ? 22.156 7.909 87.789 1.00 23.60 194 ILE B N 1
ATOM 5154 C CA . ILE B 1 194 ? 23.463 8.357 88.269 1.00 20.23 194 ILE B CA 1
ATOM 5155 C C . ILE B 1 194 ? 23.328 8.637 89.763 1.00 18.03 194 ILE B C 1
ATOM 5156 O O . ILE B 1 194 ? 22.507 9.476 90.158 1.00 17.93 194 ILE B O 1
ATOM 5161 N N . PRO B 1 195 ? 24.089 7.954 90.622 1.00 18.04 195 PRO B N 1
ATOM 5162 C CA . PRO B 1 195 ? 23.890 8.105 92.073 1.00 16.87 195 PRO B CA 1
ATOM 5163 C C . PRO B 1 195 ? 24.089 9.544 92.533 1.00 21.15 195 PRO B C 1
ATOM 5164 O O . PRO B 1 195 ? 24.807 10.331 91.909 1.00 16.78 195 PRO B O 1
ATOM 5168 N N . ALA B 1 196 ? 23.425 9.881 93.637 1.00 18.95 196 ALA B N 1
ATOM 5169 C CA . ALA B 1 196 ? 23.408 11.253 94.130 1.00 17.97 196 ALA B CA 1
ATOM 5170 C C . ALA B 1 196 ? 24.821 11.737 94.452 1.00 16.67 196 ALA B C 1
ATOM 5171 O O . ALA B 1 196 ? 25.547 11.104 95.223 1.00 12.35 196 ALA B O 1
ATOM 5173 N N . GLY B 1 197 ? 25.212 12.860 93.853 1.00 13.75 197 GLY B N 1
ATOM 5174 C CA . GLY B 1 197 ? 26.510 13.453 94.096 1.00 14.39 197 GLY B CA 1
ATOM 5175 C C . GLY B 1 197 ? 27.580 13.087 93.089 1.00 12.91 197 GLY B C 1
ATOM 5176 O O . GLY B 1 197 ? 28.664 13.677 93.123 1.00 16.59 197 GLY B O 1
ATOM 5177 N N . VAL B 1 198 ? 27.320 12.124 92.211 1.00 11.06 198 VAL B N 1
ATOM 5178 C CA . VAL B 1 198 ? 28.309 11.757 91.207 1.00 13.58 198 VAL B CA 1
ATOM 5179 C C . VAL B 1 198 ? 28.373 12.808 90.110 1.00 15.06 198 VAL B C 1
ATOM 5180 O O . VAL B 1 198 ? 29.451 13.114 89.589 1.00 16.06 198 VAL B O 1
ATOM 5184 N N . LEU B 1 199 ? 27.226 13.382 89.750 1.00 14.55 199 LEU B N 1
ATOM 5185 C CA . LEU B 1 199 ? 27.150 14.454 88.765 1.00 17.10 199 LEU B CA 1
ATOM 5186 C C . LEU B 1 199 ? 26.496 15.670 89.421 1.00 16.66 199 LEU B C 1
ATOM 5187 O O . LEU B 1 199 ? 25.304 15.649 89.740 1.00 14.04 199 LEU B O 1
ATOM 5192 N N . ASN B 1 200 ? 27.265 16.733 89.600 1.00 15.56 200 ASN B N 1
ATOM 5193 C CA . ASN B 1 200 ? 26.755 17.954 90.194 1.00 14.20 200 ASN B CA 1
ATOM 5194 C C . ASN B 1 200 ? 26.884 19.092 89.193 1.00 16.20 200 ASN B C 1
ATOM 5195 O O . ASN B 1 200 ? 27.831 19.128 88.398 1.00 10.66 200 ASN B O 1
ATOM 5200 N N . ILE B 1 201 ? 25.915 20.009 89.214 1.00 14.53 201 ILE B N 1
ATOM 5201 C CA . ILE B 1 201 ? 25.883 21.138 88.289 1.00 14.35 201 ILE B CA 1
ATOM 5202 C C . ILE B 1 201 ? 25.592 22.388 89.102 1.00 13.63 201 ILE B C 1
ATOM 5203 O O . ILE B 1 201 ? 24.465 22.570 89.578 1.00 15.87 201 ILE B O 1
ATOM 5208 N N . VAL B 1 202 ? 26.606 23.245 89.261 1.00 13.99 202 VAL B N 1
ATOM 5209 C CA . VAL B 1 202 ? 26.512 24.500 90.004 1.00 13.98 202 VAL B CA 1
ATOM 5210 C C . VAL B 1 202 ? 26.827 25.658 89.061 1.00 14.57 202 VAL B C 1
ATOM 5211 O O . VAL B 1 202 ? 27.757 25.577 88.253 1.00 15.31 202 VAL B O 1
ATOM 5215 N N . THR B 1 203 ? 26.047 26.734 89.167 1.00 15.03 203 THR B N 1
ATOM 5216 C CA . THR B 1 203 ? 26.191 27.924 88.335 1.00 14.98 203 THR B CA 1
ATOM 5217 C C . THR B 1 203 ? 26.595 29.110 89.201 1.00 14.90 203 THR B C 1
ATOM 5218 O O . THR B 1 203 ? 26.099 29.269 90.315 1.00 17.00 203 THR B O 1
ATOM 5222 N N . GLY B 1 204 ? 27.472 29.953 88.677 1.00 15.62 204 GLY B N 1
ATOM 5223 C CA . GLY B 1 204 ? 27.956 31.103 89.417 1.00 13.14 204 GLY B CA 1
ATOM 5224 C C . GLY B 1 204 ? 29.162 31.653 88.698 1.00 13.68 204 GLY B C 1
ATOM 5225 O O . GLY B 1 204 ? 29.566 31.142 87.654 1.00 13.19 204 GLY B O 1
ATOM 5226 N N . GLY B 1 205 ? 29.738 32.703 89.270 1.00 18.39 205 GLY B N 1
ATOM 5227 C CA . GLY B 1 205 ? 30.807 33.413 88.577 1.00 16.05 205 GLY B CA 1
ATOM 5228 C C . GLY B 1 205 ? 32.066 32.565 88.428 1.00 17.14 205 GLY B C 1
ATOM 5229 O O . GLY B 1 205 ? 32.537 31.945 89.390 1.00 15.34 205 GLY B O 1
ATOM 5230 N N . GLY B 1 206 ? 32.627 32.552 87.219 1.00 17.30 206 GLY B N 1
ATOM 5231 C CA . GLY B 1 206 ? 33.905 31.889 87.014 1.00 14.74 206 GLY B CA 1
ATOM 5232 C C . GLY B 1 206 ? 35.005 32.409 87.928 1.00 19.14 206 GLY B C 1
ATOM 5233 O O . GLY B 1 206 ? 35.800 31.631 88.459 1.00 14.80 206 GLY B O 1
ATOM 5234 N N . ARG B 1 207 ? 35.071 33.727 88.126 1.00 17.04 207 ARG B N 1
ATOM 5235 C CA . ARG B 1 207 ? 36.143 34.303 88.935 1.00 20.46 207 ARG B CA 1
ATOM 5236 C C . ARG B 1 207 ? 35.848 34.298 90.431 1.00 17.51 207 ARG B C 1
ATOM 5237 O O . ARG B 1 207 ? 36.708 34.709 91.218 1.00 18.17 207 ARG B O 1
ATOM 5245 N N . THR B 1 208 ? 34.679 33.818 90.843 1.00 16.48 208 THR B N 1
ATOM 5246 C CA . THR B 1 208 ? 34.353 33.646 92.256 1.00 17.18 208 THR B CA 1
ATOM 5247 C C . THR B 1 208 ? 34.174 32.176 92.585 1.00 18.01 208 THR B C 1
ATOM 5248 O O . THR B 1 208 ? 35.040 31.570 93.232 1.00 16.02 208 THR B O 1
ATOM 5252 N N . LEU B 1 209 ? 33.054 31.574 92.170 1.00 15.48 209 LEU B N 1
ATOM 5253 C CA . LEU B 1 209 ? 32.823 30.155 92.415 1.00 12.64 209 LEU B CA 1
ATOM 5254 C C . LEU B 1 209 ? 33.835 29.299 91.669 1.00 13.64 209 LEU B C 1
ATOM 5255 O O . LEU B 1 209 ? 34.490 28.437 92.266 1.00 12.83 209 LEU B O 1
ATOM 5260 N N . GLY B 1 210 ? 33.966 29.519 90.352 1.00 15.40 210 GLY B N 1
ATOM 5261 C CA . GLY B 1 210 ? 34.893 28.725 89.556 1.00 14.97 210 GLY B CA 1
ATOM 5262 C C . GLY B 1 210 ? 36.308 28.765 90.101 1.00 17.07 210 GLY B C 1
ATOM 5263 O O . GLY B 1 210 ? 36.974 27.727 90.210 1.00 14.56 210 GLY B O 1
ATOM 5264 N N . ASN B 1 211 ? 36.774 29.963 90.476 1.00 14.16 211 ASN B N 1
ATOM 5265 C CA . ASN B 1 211 ? 38.108 30.113 91.050 1.00 15.57 211 ASN B CA 1
ATOM 5266 C C . ASN B 1 211 ? 38.240 29.372 92.383 1.00 16.40 211 ASN B C 1
ATOM 5267 O O . ASN B 1 211 ? 39.292 28.794 92.678 1.00 14.14 211 ASN B O 1
ATOM 5272 N N . GLU B 1 212 ? 37.192 29.380 93.207 1.00 14.58 212 GLU B N 1
ATOM 5273 C CA . GLU B 1 212 ? 37.252 28.635 94.460 1.00 17.33 212 GLU B CA 1
ATOM 5274 C C . GLU B 1 212 ? 37.293 27.125 94.216 1.00 18.48 212 GLU B C 1
ATOM 5275 O O . GLU B 1 212 ? 37.976 26.388 94.941 1.00 16.72 212 GLU B O 1
ATOM 5281 N N . LEU B 1 213 ? 36.579 26.651 93.193 1.00 15.00 213 LEU B N 1
ATOM 5282 C CA . LEU B 1 213 ? 36.534 25.219 92.912 1.00 13.09 213 LEU B CA 1
ATOM 5283 C C . LEU B 1 213 ? 37.886 24.696 92.437 1.00 16.73 213 LEU B C 1
ATOM 5284 O O . LEU B 1 213 ? 38.338 23.638 92.899 1.00 14.04 213 LEU B O 1
ATOM 5289 N N . VAL B 1 214 ? 38.553 25.433 91.532 1.00 12.39 214 VAL B N 1
ATOM 5290 C CA . VAL B 1 214 ? 39.743 24.914 90.855 1.00 14.22 214 VAL B CA 1
ATOM 5291 C C . VAL B 1 214 ? 40.933 24.777 91.806 1.00 16.09 214 VAL B C 1
ATOM 5292 O O . VAL B 1 214 ? 41.734 23.850 91.664 1.00 20.57 214 VAL B O 1
ATOM 5296 N N . GLY B 1 215 ? 41.079 25.665 92.782 1.00 16.57 215 GLY B N 1
ATOM 5297 C CA . GLY B 1 215 ? 42.186 25.543 93.714 1.00 20.02 215 GLY B CA 1
ATOM 5298 C C . GLY B 1 215 ? 41.900 24.779 94.994 1.00 22.45 215 GLY B C 1
ATOM 5299 O O . GLY B 1 215 ? 42.783 24.672 95.858 1.00 18.95 215 GLY B O 1
ATOM 5300 N N . HIS B 1 216 ? 40.698 24.226 95.134 1.00 16.98 216 HIS B N 1
ATOM 5301 C CA . HIS B 1 216 ? 40.285 23.662 96.405 1.00 15.60 216 HIS B CA 1
ATOM 5302 C C . HIS B 1 216 ? 41.018 22.359 96.701 1.00 17.94 216 HIS B C 1
ATOM 5303 O O . HIS B 1 216 ? 41.380 21.584 95.806 1.00 16.38 216 HIS B O 1
ATOM 5310 N N . ARG B 1 217 ? 41.246 22.162 97.998 1.00 20.78 217 ARG B N 1
ATOM 5311 C CA . ARG B 1 217 ? 41.785 20.929 98.550 1.00 25.36 217 ARG B CA 1
ATOM 5312 C C . ARG B 1 217 ? 41.117 19.677 97.992 1.00 24.45 217 ARG B C 1
ATOM 5313 O O . ARG B 1 217 ? 41.788 18.679 97.696 1.00 21.25 217 ARG B O 1
ATOM 5321 N N . MET B 1 218 ? 39.790 19.687 97.900 1.00 17.02 218 MET B N 1
ATOM 5322 C CA . MET B 1 218 ? 39.041 18.511 97.489 1.00 17.85 218 MET B CA 1
ATOM 5323 C C . MET B 1 218 ? 39.062 18.282 95.986 1.00 15.97 218 MET B C 1
ATOM 5324 O O . MET B 1 218 ? 38.620 17.218 95.532 1.00 16.83 218 MET B O 1
ATOM 5329 N N . THR B 1 219 ? 39.574 19.233 95.210 1.00 14.82 219 THR B N 1
ATOM 5330 C CA . THR B 1 219 ? 39.553 19.144 93.756 1.00 14.57 219 THR B CA 1
ATOM 5331 C C . THR B 1 219 ? 40.816 18.440 93.274 1.00 14.93 219 THR B C 1
ATOM 5332 O O . THR B 1 219 ? 41.925 18.924 93.510 1.00 18.41 219 THR B O 1
ATOM 5336 N N . ASN B 1 220 ? 40.650 17.301 92.603 1.00 14.56 220 ASN B N 1
ATOM 5337 C CA . ASN B 1 220 ? 41.785 16.507 92.154 1.00 13.93 220 ASN B CA 1
ATOM 5338 C C . ASN B 1 220 ? 42.144 16.744 90.706 1.00 16.20 220 ASN B C 1
ATOM 5339 O O . ASN B 1 220 ? 43.272 16.443 90.296 1.00 17.56 220 ASN B O 1
ATOM 5344 N N . MET B 1 221 ? 41.221 17.292 89.933 1.00 16.42 221 MET B N 1
ATOM 5345 C CA . MET B 1 221 ? 41.492 17.563 88.539 1.00 16.63 221 MET B CA 1
ATOM 5346 C C . MET B 1 221 ? 40.547 18.653 88.081 1.00 12.27 221 MET B C 1
ATOM 5347 O O . MET B 1 221 ? 39.405 18.731 88.538 1.00 15.04 221 MET B O 1
ATOM 5352 N N . VAL B 1 222 ? 41.040 19.489 87.177 1.00 14.51 222 VAL B N 1
ATOM 5353 C CA . VAL B 1 222 ? 40.244 20.495 86.494 1.00 10.44 222 VAL B CA 1
ATOM 5354 C C . VAL B 1 222 ? 40.298 20.181 85.009 1.00 13.59 222 VAL B C 1
ATOM 5355 O O . VAL B 1 222 ? 41.392 20.102 84.431 1.00 16.72 222 VAL B O 1
ATOM 5359 N N . SER B 1 223 ? 39.130 20.001 84.391 1.00 8.49 223 SER B N 1
ATOM 5360 C CA . SER B 1 223 ? 39.004 19.999 82.937 1.00 10.96 223 SER B CA 1
ATOM 5361 C C . SER B 1 223 ? 38.217 21.243 82.545 1.00 10.59 223 SER B C 1
ATOM 5362 O O . SER B 1 223 ? 37.050 21.393 82.924 1.00 9.71 223 SER B O 1
ATOM 5365 N N . MET B 1 224 ? 38.859 22.152 81.824 1.00 13.62 224 MET B N 1
ATOM 5366 C CA . MET B 1 224 ? 38.238 23.446 81.581 1.00 12.03 224 MET B CA 1
ATOM 5367 C C . MET B 1 224 ? 38.442 23.861 80.138 1.00 13.56 224 MET B C 1
ATOM 5368 O O . MET B 1 224 ? 39.523 23.675 79.569 1.00 14.99 224 MET B O 1
ATOM 5373 N N . THR B 1 225 ? 37.381 24.420 79.561 1.00 12.26 225 THR B N 1
ATOM 5374 C CA . THR B 1 225 ? 37.382 24.994 78.230 1.00 11.63 225 THR B CA 1
ATOM 5375 C C . THR B 1 225 ? 37.017 26.470 78.337 1.00 12.43 225 THR B C 1
ATOM 5376 O O . THR B 1 225 ? 36.089 26.826 79.061 1.00 12.87 225 THR B O 1
ATOM 5380 N N . GLY B 1 226 ? 37.754 27.331 77.641 1.00 13.92 226 GLY B N 1
ATOM 5381 C CA . GLY B 1 226 ? 37.493 28.755 77.738 1.00 13.43 226 GLY B CA 1
ATOM 5382 C C . GLY B 1 226 ? 38.618 29.576 77.132 1.00 14.89 226 GLY B C 1
ATOM 5383 O O . GLY B 1 226 ? 39.417 29.077 76.341 1.00 13.57 226 GLY B O 1
ATOM 5384 N N . SER B 1 227 ? 38.646 30.850 77.496 1.00 11.13 227 SER B N 1
ATOM 5385 C CA . SER B 1 227 ? 39.652 31.749 76.965 1.00 11.91 227 SER B CA 1
ATOM 5386 C C . SER B 1 227 ? 40.994 31.552 77.669 1.00 12.77 227 SER B C 1
ATOM 5387 O O . SER B 1 227 ? 41.074 31.034 78.788 1.00 11.62 227 SER B O 1
ATOM 5390 N N . THR B 1 228 ? 42.053 32.012 77.006 1.00 10.79 228 THR B N 1
ATOM 5391 C CA . THR B 1 228 ? 43.390 31.950 77.596 1.00 12.21 228 THR B CA 1
ATOM 5392 C C . THR B 1 228 ? 43.507 32.695 78.930 1.00 16.44 228 THR B C 1
ATOM 5393 O O . THR B 1 228 ? 44.057 32.111 79.882 1.00 10.39 228 THR B O 1
ATOM 5397 N N . PRO B 1 229 ? 43.023 33.948 79.089 1.00 16.36 229 PRO B N 1
ATOM 5398 C CA . PRO B 1 229 ? 43.160 34.602 80.412 1.00 12.52 229 PRO B CA 1
ATOM 5399 C C . PRO B 1 229 ? 42.533 33.819 81.555 1.00 17.05 229 PRO B C 1
ATOM 5400 O O . PRO B 1 229 ? 43.083 33.798 82.664 1.00 15.38 229 PRO B O 1
ATOM 5404 N N . ALA B 1 230 ? 41.390 33.172 81.334 1.00 16.31 230 ALA B N 1
ATOM 5405 C CA . ALA B 1 230 ? 40.799 32.419 82.432 1.00 17.14 230 ALA B CA 1
ATOM 5406 C C . ALA B 1 230 ? 41.604 31.155 82.709 1.00 18.77 230 ALA B C 1
ATOM 5407 O O . ALA B 1 230 ? 41.793 30.778 83.873 1.00 15.54 230 ALA B O 1
ATOM 5409 N N . GLY B 1 231 ? 42.114 30.512 81.652 1.00 15.30 231 GLY B N 1
ATOM 5410 C CA . GLY B 1 231 ? 42.995 29.368 81.836 1.00 10.49 231 GLY B CA 1
ATOM 5411 C C . GLY B 1 231 ? 44.255 29.724 82.601 1.00 13.14 231 GLY B C 1
ATOM 5412 O O . GLY B 1 231 ? 44.700 28.969 83.465 1.00 13.81 231 GLY B O 1
ATOM 5413 N N . GLN B 1 232 ? 44.827 30.899 82.323 1.00 16.93 232 GLN B N 1
ATOM 5414 C CA . GLN B 1 232 ? 45.995 31.348 83.079 1.00 18.42 232 GLN B CA 1
ATOM 5415 C C . GLN B 1 232 ? 45.665 31.563 84.551 1.00 15.78 232 GLN B C 1
ATOM 5416 O O . GLN B 1 232 ? 46.466 31.230 85.428 1.00 15.53 232 GLN B O 1
ATOM 5422 N N . SER B 1 233 ? 44.493 32.124 84.845 1.00 16.14 233 SER B N 1
ATOM 5423 C CA . SER B 1 233 ? 44.077 32.245 86.239 1.00 15.88 233 SER B CA 1
ATOM 5424 C C . SER B 1 233 ? 43.987 30.871 86.904 1.00 14.63 233 SER B C 1
ATOM 5425 O O . SER B 1 233 ? 44.404 30.701 88.056 1.00 16.89 233 SER B O 1
ATOM 5428 N N . ILE B 1 234 ? 43.474 29.869 86.184 1.00 16.01 234 ILE B N 1
ATOM 5429 C CA . ILE B 1 234 ? 43.306 28.539 86.773 1.00 16.86 234 ILE B CA 1
ATOM 5430 C C . ILE B 1 234 ? 44.662 27.886 87.037 1.00 17.18 234 ILE B C 1
ATOM 5431 O O . I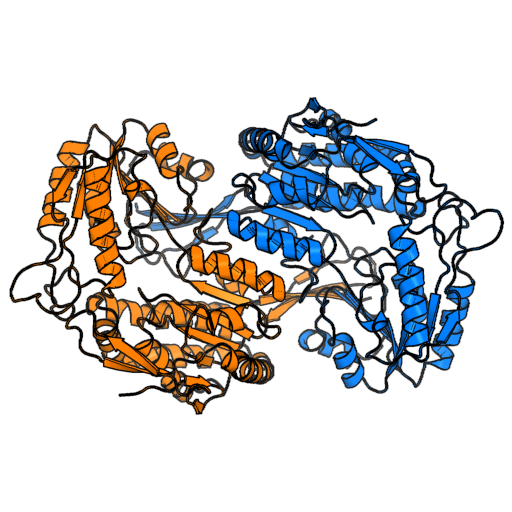LE B 1 234 ? 44.865 27.233 88.073 1.00 15.67 234 ILE B O 1
ATOM 5436 N N . ILE B 1 235 ? 45.611 28.056 86.115 1.00 13.43 235 ILE B N 1
ATOM 5437 C CA . ILE B 1 235 ? 46.964 27.561 86.343 1.00 16.40 235 ILE B CA 1
ATOM 5438 C C . ILE B 1 235 ? 47.526 28.129 87.641 1.00 16.30 235 ILE B C 1
ATOM 5439 O O . ILE B 1 235 ? 48.027 27.388 88.496 1.00 12.21 235 ILE B O 1
ATOM 5444 N N . ARG B 1 236 ? 47.427 29.448 87.821 1.00 17.24 236 ARG B N 1
ATOM 5445 C CA . ARG B 1 236 ? 47.871 30.048 89.077 1.00 17.19 236 ARG B CA 1
ATOM 5446 C C . ARG B 1 236 ? 47.137 29.441 90.270 1.00 15.47 236 ARG B C 1
ATOM 5447 O O . ARG B 1 236 ? 47.761 29.096 91.281 1.00 14.48 236 ARG B O 1
ATOM 5455 N N . ALA B 1 237 ? 45.813 29.288 90.166 1.00 14.76 237 ALA B N 1
ATOM 5456 C CA . ALA B 1 237 ? 45.049 28.737 91.283 1.00 15.71 237 ALA B CA 1
ATOM 5457 C C . ALA B 1 237 ? 45.506 27.325 91.624 1.00 16.19 237 ALA B C 1
ATOM 5458 O O . ALA B 1 237 ? 45.536 26.942 92.793 1.00 17.06 237 ALA B O 1
ATOM 5460 N N . SER B 1 238 ? 45.858 26.533 90.611 1.00 16.09 238 SER B N 1
ATOM 5461 C CA . SER B 1 238 ? 46.196 25.138 90.843 1.00 14.75 238 SER B CA 1
ATOM 5462 C C . SER B 1 238 ? 47.517 24.979 91.577 1.00 16.17 238 SER B C 1
ATOM 5463 O O . SER B 1 238 ? 47.825 23.871 92.020 1.00 17.46 238 SER B O 1
ATOM 5466 N N . ALA B 1 239 ? 48.300 26.050 91.720 1.00 12.97 239 ALA B N 1
ATOM 5467 C CA . ALA B 1 239 ? 49.435 26.011 92.629 1.00 15.13 239 ALA B CA 1
ATOM 5468 C C . ALA B 1 239 ? 49.000 25.694 94.058 1.00 16.54 239 ALA B C 1
ATOM 5469 O O . ALA B 1 239 ? 49.816 25.205 94.854 1.00 15.33 239 ALA B O 1
ATOM 5471 N N . ASN B 1 240 ? 47.736 25.964 94.403 1.00 11.84 240 ASN B N 1
ATOM 5472 C CA . ASN B 1 240 ? 47.286 25.770 95.775 1.00 15.81 240 ASN B CA 1
ATOM 5473 C C . ASN B 1 240 ? 46.978 24.313 96.085 1.00 18.58 240 ASN B C 1
ATOM 5474 O O . ASN B 1 240 ? 47.104 23.898 97.237 1.00 20.62 240 ASN B O 1
ATOM 5479 N N . ASN B 1 241 ? 46.571 23.523 95.087 1.00 19.07 241 ASN B N 1
ATOM 5480 C CA . ASN B 1 241 ? 46.273 22.114 95.296 1.00 17.62 241 ASN B CA 1
ATOM 5481 C C . ASN B 1 241 ? 47.020 21.187 94.348 1.00 16.19 241 ASN B C 1
ATOM 5482 O O . ASN B 1 241 ? 46.948 19.969 94.531 1.00 13.64 241 ASN B O 1
ATOM 5487 N N . MET B 1 242 ? 47.719 21.720 93.344 1.00 17.98 242 MET B N 1
ATOM 5488 C CA . MET B 1 242 ? 48.398 20.926 92.313 1.00 17.34 242 MET B CA 1
ATOM 5489 C C . MET B 1 242 ? 47.470 19.892 91.701 1.00 13.30 242 MET B C 1
ATOM 5490 O O . MET B 1 242 ? 47.865 18.769 91.405 1.00 13.13 242 MET B O 1
ATOM 5495 N N . ALA B 1 243 ? 46.217 20.270 91.527 1.00 12.38 243 ALA B N 1
ATOM 5496 C CA . ALA B 1 243 ? 45.317 19.415 90.783 1.00 15.45 243 ALA B CA 1
ATOM 5497 C C . ALA B 1 243 ? 45.785 19.340 89.333 1.00 13.80 243 ALA B C 1
ATOM 5498 O O . ALA B 1 243 ? 46.249 20.330 88.761 1.00 14.11 243 ALA B O 1
ATOM 5500 N N . HIS B 1 244 ? 45.708 18.154 88.746 1.00 13.33 244 HIS B N 1
ATOM 5501 C CA . HIS B 1 244 ? 45.955 18.066 87.317 1.00 15.12 244 HIS B CA 1
ATOM 5502 C C . HIS B 1 244 ? 45.009 19.018 86.587 1.00 16.06 244 HIS B C 1
ATOM 5503 O O . HIS B 1 244 ? 43.824 19.106 86.920 1.00 14.61 244 HIS B O 1
ATOM 5510 N N . VAL B 1 245 ? 45.535 19.767 85.615 1.00 11.27 245 VAL B N 1
ATOM 5511 C CA . VAL B 1 245 ? 44.730 20.739 84.880 1.00 10.40 245 VAL B CA 1
ATOM 5512 C C . VAL B 1 245 ? 44.724 20.380 83.400 1.00 9.51 245 VAL B C 1
ATOM 5513 O O . VAL B 1 245 ? 45.785 20.249 82.774 1.00 8.57 245 VAL B O 1
ATOM 5517 N N . GLN B 1 246 ? 43.527 20.238 82.842 1.00 8.11 246 GLN B N 1
ATOM 5518 C CA . GLN B 1 246 ? 43.320 19.963 81.419 1.00 12.47 246 GLN B CA 1
ATOM 5519 C C . GLN B 1 246 ? 42.571 21.172 80.878 1.00 12.49 246 GLN B C 1
ATOM 5520 O O . GLN B 1 246 ? 41.358 21.299 81.074 1.00 11.43 246 GLN B O 1
ATOM 5526 N N . LEU B 1 247 ? 43.311 22.075 80.240 1.00 15.72 247 LEU B N 1
ATOM 5527 C CA . LEU B 1 247 ? 42.832 23.408 79.883 1.00 12.52 247 LEU B CA 1
ATOM 5528 C C . LEU B 1 247 ? 42.885 23.558 78.372 1.00 14.50 247 LEU B C 1
ATOM 5529 O O . LEU B 1 247 ? 43.960 23.438 77.771 1.00 12.83 247 LEU B O 1
ATOM 5534 N N . GLU B 1 248 ? 41.732 23.810 77.758 1.00 14.99 248 GLU B N 1
ATOM 5535 C CA . GLU B 1 248 ? 41.621 23.951 76.306 1.00 12.81 248 GLU B CA 1
ATOM 5536 C C . GLU B 1 248 ? 41.153 25.368 76.022 1.00 12.33 248 GLU B C 1
ATOM 5537 O O . GLU B 1 248 ? 40.016 25.724 76.344 1.00 13.91 248 GLU B O 1
ATOM 5543 N N . LEU B 1 249 ? 42.035 26.177 75.445 1.00 12.04 249 LEU B N 1
ATOM 5544 C CA . LEU B 1 249 ? 41.860 27.621 75.495 1.00 13.96 249 LEU B CA 1
ATOM 5545 C C . LEU B 1 249 ? 41.726 28.231 74.103 1.00 13.32 249 LEU B C 1
ATOM 5546 O O . LEU B 1 249 ? 41.128 27.621 73.216 1.00 13.46 249 LEU B O 1
ATOM 5551 N N . GLY B 1 250 ? 42.267 29.434 73.903 1.00 14.82 250 GLY B N 1
ATOM 5552 C CA . GLY B 1 250 ? 41.978 30.176 72.695 1.00 14.65 250 GLY B CA 1
ATOM 5553 C C . GLY B 1 250 ? 42.744 29.679 71.480 1.00 16.11 250 GLY B C 1
ATOM 5554 O O . GLY B 1 250 ? 43.750 28.975 71.574 1.00 16.81 250 GLY B O 1
ATOM 5555 N N . GLY B 1 251 ? 42.248 30.066 70.302 1.00 16.37 251 GLY B N 1
ATOM 5556 C CA . GLY B 1 251 ? 42.937 29.790 69.063 1.00 15.34 251 GLY B CA 1
ATOM 5557 C C . GLY B 1 251 ? 43.064 31.039 68.206 1.00 18.05 251 GLY B C 1
ATOM 5558 O O . GLY B 1 251 ? 42.393 32.055 68.427 1.00 18.22 251 GLY B O 1
ATOM 5559 N N . LYS B 1 252 ? 43.961 30.948 67.232 1.00 12.13 252 LYS B N 1
ATOM 5560 C CA . LYS B 1 252 ? 44.090 31.925 66.168 1.00 15.67 252 LYS B CA 1
ATOM 5561 C C . LYS B 1 252 ? 44.515 31.163 64.911 1.00 16.36 252 LYS B C 1
ATOM 5562 O O . LYS B 1 252 ? 45.569 31.394 64.322 1.00 17.50 252 LYS B O 1
ATOM 5568 N N . ALA B 1 253 ? 43.673 30.224 64.490 1.00 11.64 253 ALA B N 1
ATOM 5569 C CA . ALA B 1 253 ? 44.058 29.265 63.453 1.00 14.93 253 ALA B CA 1
ATOM 5570 C C . ALA B 1 253 ? 44.271 29.941 62.107 1.00 14.85 253 ALA B C 1
ATOM 5571 O O . ALA B 1 253 ? 43.346 30.576 61.580 1.00 15.09 253 ALA B O 1
ATOM 5573 N N . PRO B 1 254 ? 45.444 29.817 61.508 1.00 15.45 254 PRO B N 1
ATOM 5574 C CA . PRO B 1 254 ? 45.621 30.303 60.141 1.00 14.34 254 PRO B CA 1
ATOM 5575 C C . PRO B 1 254 ? 45.005 29.337 59.139 1.00 15.67 254 PRO B C 1
ATOM 5576 O O . PRO B 1 254 ? 44.952 28.126 59.356 1.00 13.93 254 PRO B O 1
ATOM 5580 N N . PHE B 1 255 ? 44.514 29.894 58.034 1.00 16.79 255 PHE B N 1
ATOM 5581 C CA . PHE B 1 255 ? 44.031 29.113 56.901 1.00 13.69 255 PHE B CA 1
ATOM 5582 C C . PHE B 1 255 ? 44.898 29.461 55.700 1.00 16.23 255 PHE B C 1
ATOM 5583 O O . PHE B 1 255 ? 44.830 30.585 55.192 1.00 16.51 255 PHE B O 1
ATOM 5591 N N . ILE B 1 256 ? 45.692 28.500 55.234 1.00 18.09 256 ILE B N 1
ATOM 5592 C CA . ILE B 1 256 ? 46.737 28.744 54.243 1.00 13.92 256 ILE B CA 1
ATOM 5593 C C . ILE B 1 256 ? 46.321 28.138 52.904 1.00 16.09 256 ILE B C 1
ATOM 5594 O O . ILE B 1 256 ? 46.107 26.922 52.798 1.00 18.39 256 ILE B O 1
ATOM 5599 N N . VAL B 1 257 ? 46.233 28.981 51.878 1.00 17.00 257 VAL B N 1
ATOM 5600 C CA . VAL B 1 257 ? 45.917 28.570 50.508 1.00 15.83 257 VAL B CA 1
ATOM 5601 C C . VAL B 1 257 ? 47.211 28.645 49.704 1.00 16.79 257 VAL B C 1
ATOM 5602 O O . VAL B 1 257 ? 47.610 29.728 49.273 1.00 18.19 257 VAL B O 1
ATOM 5606 N N . MET B 1 258 ? 47.868 27.507 49.478 1.00 21.70 258 MET B N 1
ATOM 5607 C CA . MET B 1 258 ? 49.101 27.504 48.697 1.00 19.36 258 MET B CA 1
ATOM 5608 C C . MET B 1 258 ? 48.800 27.735 47.214 1.00 19.05 258 MET B C 1
ATOM 5609 O O . MET B 1 258 ? 47.646 27.733 46.779 1.00 19.21 258 MET B O 1
ATOM 5614 N N . GLU B 1 259 ? 49.872 27.918 46.427 1.00 18.97 259 GLU B N 1
ATOM 5615 C CA . GLU B 1 259 ? 49.736 28.270 45.012 1.00 19.86 259 GLU B CA 1
ATOM 5616 C C . GLU B 1 259 ? 49.121 27.157 44.178 1.00 23.99 259 GLU B C 1
ATOM 5617 O O . GLU B 1 259 ? 48.556 27.442 43.117 1.00 20.04 259 GLU B O 1
ATOM 5623 N N . ASP B 1 260 ? 49.226 25.903 44.622 1.00 24.10 260 ASP B N 1
ATOM 5624 C CA . ASP B 1 260 ? 48.738 24.748 43.876 1.00 22.83 260 ASP B CA 1
ATOM 5625 C C . ASP B 1 260 ? 47.464 24.172 44.481 1.00 21.07 260 ASP B C 1
ATOM 5626 O O . ASP B 1 260 ? 47.122 23.015 44.219 1.00 25.81 260 ASP B O 1
ATOM 5631 N N . ALA B 1 261 ? 46.791 24.940 45.329 1.00 22.25 261 ALA B N 1
ATOM 5632 C CA . ALA B 1 261 ? 45.550 24.499 45.944 1.00 22.23 261 ALA B CA 1
ATOM 5633 C C . ALA B 1 261 ? 44.451 24.354 44.899 1.00 22.05 261 ALA B C 1
ATOM 5634 O O . ALA B 1 261 ? 44.450 25.038 43.871 1.00 23.32 261 ALA B O 1
ATOM 5636 N N . ASP B 1 262 ? 43.508 23.448 45.166 1.00 21.86 262 ASP B N 1
ATOM 5637 C CA . ASP B 1 262 ? 42.230 23.477 44.460 1.00 20.05 262 ASP B CA 1
ATOM 5638 C C . ASP B 1 262 ? 41.416 24.640 45.013 1.00 21.62 262 ASP B C 1
ATOM 5639 O O . ASP B 1 262 ? 40.941 24.587 46.153 1.00 17.16 262 ASP B O 1
ATOM 5644 N N . LEU B 1 263 ? 41.261 25.698 44.210 1.00 20.97 263 LEU B N 1
ATOM 5645 C CA . LEU B 1 263 ? 40.713 26.946 44.729 1.00 19.15 263 LEU B CA 1
ATOM 5646 C C . LEU B 1 263 ? 39.254 26.797 45.152 1.00 19.92 263 LEU B C 1
ATOM 5647 O O . LEU B 1 263 ? 38.841 27.364 46.171 1.00 18.96 263 LEU B O 1
ATOM 5652 N N . GLU B 1 264 ? 38.465 26.016 44.407 1.00 17.36 264 GLU B N 1
ATOM 5653 C CA . GLU B 1 264 ? 37.066 25.814 44.779 1.00 22.90 264 GLU B CA 1
ATOM 5654 C C . GLU B 1 264 ? 36.940 24.997 46.062 1.00 19.78 264 GLU B C 1
ATOM 5655 O O . GLU B 1 264 ? 36.151 25.338 46.948 1.00 17.23 264 GLU B O 1
ATOM 5661 N N . GLN B 1 265 ? 37.705 23.917 46.187 1.00 19.91 265 GLN B N 1
ATOM 5662 C CA . GLN B 1 265 ? 37.685 23.180 47.443 1.00 24.22 265 GLN B CA 1
ATOM 5663 C C . GLN B 1 265 ? 38.212 24.038 48.590 1.00 21.65 265 GLN B C 1
ATOM 5664 O O . GLN B 1 265 ? 37.634 24.054 49.687 1.00 16.05 265 GLN B O 1
ATOM 5670 N N . ALA B 1 266 ? 39.299 24.776 48.345 1.00 20.26 266 ALA B N 1
ATOM 5671 C CA . ALA B 1 266 ? 39.882 25.609 49.391 1.00 18.89 266 ALA B CA 1
ATOM 5672 C C . ALA B 1 266 ? 38.921 26.711 49.827 1.00 20.01 266 ALA B C 1
ATOM 5673 O O . ALA B 1 266 ? 38.802 26.996 51.024 1.00 20.67 266 ALA B O 1
ATOM 5675 N N . ALA B 1 267 ? 38.228 27.349 48.875 1.00 18.34 267 ALA B N 1
ATOM 5676 C CA . ALA B 1 267 ? 37.357 28.461 49.249 1.00 18.65 267 ALA B CA 1
ATOM 5677 C C . ALA B 1 267 ? 36.173 27.976 50.085 1.00 19.79 267 ALA B C 1
ATOM 5678 O O . ALA B 1 267 ? 35.790 28.632 51.065 1.00 18.04 267 ALA B O 1
ATOM 5680 N N . ALA B 1 268 ? 35.589 26.825 49.723 1.00 17.06 268 ALA B N 1
ATOM 5681 C CA . ALA B 1 268 ? 34.478 26.280 50.499 1.00 17.78 268 ALA B CA 1
ATOM 5682 C C . ALA B 1 268 ? 34.935 25.846 51.889 1.00 18.99 268 ALA B C 1
ATOM 5683 O O . ALA B 1 268 ? 34.207 26.027 52.871 1.00 18.28 268 ALA B O 1
ATOM 5685 N N . ALA B 1 269 ? 36.130 25.255 51.992 1.00 17.56 269 ALA B N 1
ATOM 5686 C CA . ALA B 1 269 ? 36.657 24.900 53.307 1.00 16.79 269 ALA B CA 1
ATOM 5687 C C . ALA B 1 269 ? 36.925 26.145 54.139 1.00 18.01 269 ALA B C 1
ATOM 5688 O O . ALA B 1 269 ? 36.600 26.184 55.333 1.00 17.09 269 ALA B O 1
ATOM 5690 N N . ALA B 1 270 ? 37.517 27.177 53.522 1.00 15.31 270 ALA B N 1
ATOM 5691 C CA . ALA B 1 270 ? 37.794 28.421 54.240 1.00 17.22 270 ALA B CA 1
ATOM 5692 C C . ALA B 1 270 ? 36.504 29.106 54.681 1.00 20.40 270 ALA B C 1
ATOM 5693 O O . ALA B 1 270 ? 36.451 29.708 55.762 1.00 19.40 270 ALA B O 1
ATOM 5695 N N . LEU B 1 271 ? 35.458 29.020 53.855 1.00 15.94 271 LEU B N 1
ATOM 5696 C CA . LEU B 1 271 ? 34.192 29.675 54.158 1.00 16.07 271 LEU B CA 1
ATOM 5697 C C . LEU B 1 271 ? 33.589 29.104 55.436 1.00 21.60 271 LEU B C 1
ATOM 5698 O O . LEU B 1 271 ? 33.350 29.832 56.413 1.00 19.51 271 LEU B O 1
ATOM 5703 N N . HIS B 1 272 ? 33.374 27.783 55.457 1.00 18.12 272 HIS B N 1
ATOM 5704 C CA . HIS B 1 272 ? 32.840 27.118 56.644 1.00 18.71 272 HIS B CA 1
ATOM 5705 C C . HIS B 1 272 ? 33.751 27.298 57.851 1.00 17.71 272 HIS B C 1
ATOM 5706 O O . HIS B 1 272 ? 33.269 27.464 58.974 1.00 18.98 272 HIS B O 1
ATOM 5713 N N . SER B 1 273 ? 35.070 27.263 57.651 1.00 15.63 273 SER B N 1
ATOM 5714 C CA . SER B 1 273 ? 35.973 27.313 58.800 1.00 16.95 273 SER B CA 1
ATOM 5715 C C . SER B 1 273 ? 35.931 28.664 59.509 1.00 15.43 273 SER B C 1
ATOM 5716 O O . SER B 1 273 ? 36.181 28.735 60.715 1.00 17.94 273 SER B O 1
ATOM 5719 N N . ARG B 1 274 ? 35.620 29.741 58.801 1.00 15.10 274 ARG B N 1
ATOM 5720 C CA . ARG B 1 274 ? 35.452 30.996 59.520 1.00 13.16 274 ARG B CA 1
ATOM 5721 C C . ARG B 1 274 ? 34.021 31.150 60.039 1.00 13.38 274 ARG B C 1
ATOM 5722 O O . ARG B 1 274 ? 33.826 31.495 61.209 1.00 14.44 274 ARG B O 1
ATOM 5730 N N . PHE B 1 275 ? 33.012 30.853 59.222 1.00 11.71 275 PHE B N 1
ATOM 5731 C CA . PHE B 1 275 ? 31.671 31.332 59.524 1.00 15.11 275 PHE B CA 1
ATOM 5732 C C . PHE B 1 275 ? 30.766 30.294 60.165 1.00 15.54 275 PHE B C 1
ATOM 5733 O O . PHE B 1 275 ? 29.641 30.643 60.529 1.00 16.80 275 PHE B O 1
ATOM 5741 N N . ASP B 1 276 ? 31.229 29.047 60.338 1.00 14.03 276 ASP B N 1
ATOM 5742 C CA . ASP B 1 276 ? 30.545 28.090 61.211 1.00 18.36 276 ASP B CA 1
ATOM 5743 C C . ASP B 1 276 ? 30.292 28.718 62.570 1.00 19.37 276 ASP B C 1
ATOM 5744 O O . ASP B 1 276 ? 31.189 29.343 63.152 1.00 13.99 276 ASP B O 1
ATOM 5749 N N . ASN B 1 277 ? 29.067 28.544 63.072 1.00 16.55 277 ASN B N 1
ATOM 5750 C CA . ASN B 1 277 ? 28.706 28.991 64.417 1.00 14.03 277 ASN B CA 1
ATOM 5751 C C . ASN B 1 277 ? 29.060 30.466 64.619 1.00 15.25 277 ASN B C 1
ATOM 5752 O O . ASN B 1 277 ? 29.534 30.878 65.682 1.00 13.80 277 ASN B O 1
ATOM 5757 N N . CYS B 1 278 ? 28.840 31.267 63.570 1.00 13.66 278 CYS B N 1
ATOM 5758 C CA . CYS B 1 278 ? 29.043 32.717 63.619 1.00 12.60 278 CYS B CA 1
ATOM 5759 C C . CYS B 1 278 ? 30.469 33.060 64.051 1.00 15.58 278 CYS B C 1
ATOM 5760 O O . CYS B 1 278 ? 30.712 34.033 64.775 1.00 17.02 278 CYS B O 1
ATOM 5763 N N . GLY B 1 279 ? 31.422 32.252 63.603 1.00 13.64 279 GLY B N 1
ATOM 5764 C CA . GLY B 1 279 ? 32.801 32.435 63.982 1.00 12.95 279 GLY B CA 1
ATOM 5765 C C . GLY B 1 279 ? 33.150 31.949 65.367 1.00 12.50 279 GLY B C 1
ATOM 5766 O O . GLY B 1 279 ? 34.288 32.156 65.801 1.00 16.69 279 GLY B O 1
ATOM 5767 N N . GLN B 1 280 ? 32.214 31.319 66.077 1.00 9.27 280 GLN B N 1
ATOM 5768 C CA . GLN B 1 280 ? 32.397 30.999 67.502 1.00 13.61 280 GLN B CA 1
ATOM 5769 C C . GLN B 1 280 ? 32.773 29.523 67.648 1.00 16.77 280 GLN B C 1
ATOM 5770 O O . GLN B 1 280 ? 32.027 28.692 68.186 1.00 14.61 280 GLN B O 1
ATOM 5776 N N . VAL B 1 281 ? 33.952 29.207 67.099 1.00 14.79 281 VAL B N 1
ATOM 5777 C CA . VAL B 1 281 ? 34.565 27.883 67.170 1.00 12.23 281 VAL B CA 1
ATOM 5778 C C . VAL B 1 281 ? 36.044 28.077 67.499 1.00 16.46 281 VAL B C 1
ATOM 5779 O O . VAL B 1 281 ? 36.707 28.945 66.921 1.00 15.93 281 VAL B O 1
ATOM 5783 N N . CYS B 1 282 ? 36.564 27.273 68.431 1.00 11.06 282 CYS B N 1
ATOM 5784 C CA . CYS B 1 282 ? 37.956 27.423 68.835 1.00 11.55 282 CYS B CA 1
ATOM 5785 C C . CYS B 1 282 ? 38.940 26.964 67.769 1.00 16.19 282 CYS B C 1
ATOM 5786 O O . CYS B 1 282 ? 40.144 27.185 67.934 1.00 17.79 282 CYS B O 1
ATOM 5789 N N . THR B 1 283 ? 38.479 26.321 66.695 1.00 17.15 283 THR B N 1
ATOM 5790 C CA . THR B 1 283 ? 39.351 25.944 65.590 1.00 13.50 283 THR B CA 1
ATOM 5791 C C . THR B 1 283 ? 39.125 26.804 64.357 1.00 17.10 283 THR B C 1
ATOM 5792 O O . THR B 1 283 ? 39.638 26.469 63.279 1.00 14.62 283 THR B O 1
ATOM 5796 N N . CYS B 1 284 ? 38.360 27.893 64.485 1.00 15.95 284 CYS B N 1
ATOM 5797 C CA . CYS B 1 284 ? 37.956 28.679 63.324 1.00 15.17 284 CYS B CA 1
ATOM 5798 C C . CYS B 1 284 ? 39.157 29.185 62.531 1.00 15.64 284 CYS B C 1
ATOM 5799 O O . CYS B 1 284 ? 40.213 29.510 63.082 1.00 12.23 284 CYS B O 1
ATOM 5802 N N . ASN B 1 285 ? 38.974 29.246 61.217 1.00 13.76 285 ASN B N 1
ATOM 5803 C CA . ASN B 1 285 ? 39.814 30.052 60.342 1.00 15.53 285 ASN B CA 1
ATOM 5804 C C . ASN B 1 285 ? 39.774 31.503 60.831 1.00 14.21 285 ASN B C 1
ATOM 5805 O O . ASN B 1 285 ? 38.789 32.214 60.603 1.00 13.00 285 ASN B O 1
ATOM 5810 N N . GLU B 1 286 ? 40.825 31.937 61.535 1.00 15.30 286 GLU B N 1
ATOM 5811 C CA . GLU B 1 286 ? 40.887 33.265 62.149 1.00 18.53 286 GLU B CA 1
ATOM 5812 C C . GLU B 1 286 ? 41.714 34.258 61.347 1.00 19.93 286 GLU B C 1
ATOM 5813 O O . GLU B 1 286 ? 41.656 35.466 61.628 1.00 17.99 286 GLU B O 1
ATOM 5819 N N . ARG B 1 287 ? 42.491 33.777 60.381 1.00 12.79 287 ARG B N 1
ATOM 5820 C CA . ARG B 1 287 ? 43.357 34.622 59.565 1.00 12.17 287 ARG B CA 1
ATOM 5821 C C . ARG B 1 287 ? 43.686 33.810 58.334 1.00 15.49 287 ARG B C 1
ATOM 5822 O O . ARG B 1 287 ? 44.178 32.683 58.457 1.00 12.14 287 ARG B O 1
ATOM 5830 N N . MET B 1 288 ? 43.381 34.351 57.162 1.00 13.11 288 MET B N 1
ATOM 5831 C CA . MET B 1 288 ? 43.478 33.595 55.927 1.00 11.33 288 MET B CA 1
ATOM 5832 C C . MET B 1 288 ? 44.678 34.087 55.147 1.00 11.20 288 MET B C 1
ATOM 5833 O O . MET B 1 288 ? 44.764 35.273 54.828 1.00 15.16 288 MET B O 1
ATOM 5838 N N . TYR B 1 289 ? 45.591 33.183 54.834 1.00 13.72 289 TYR B N 1
ATOM 5839 C CA . TYR B 1 289 ? 46.771 33.506 54.044 1.00 13.43 289 TYR B CA 1
ATOM 5840 C C . TYR B 1 289 ? 46.620 32.939 52.643 1.00 13.61 289 TYR B C 1
ATOM 5841 O O . TYR B 1 289 ? 46.438 31.730 52.476 1.00 16.23 289 TYR B O 1
ATOM 5850 N N . VAL B 1 290 ? 46.712 33.802 51.641 1.00 12.07 290 VAL B N 1
ATOM 5851 C CA . VAL B 1 290 ? 46.464 33.418 50.259 1.00 14.47 290 VAL B CA 1
ATOM 5852 C C . VAL B 1 290 ? 47.708 33.729 49.442 1.00 15.72 290 VAL B C 1
ATOM 5853 O O . VAL B 1 290 ? 48.205 34.865 49.463 1.00 15.02 290 VAL B O 1
ATOM 5857 N N . HIS B 1 291 ? 48.207 32.720 48.727 1.00 13.37 291 HIS B N 1
ATOM 5858 C CA . HIS B 1 291 ? 49.372 32.914 47.877 1.00 14.06 291 HIS B CA 1
ATOM 5859 C C . HIS B 1 291 ? 49.057 33.932 46.792 1.00 19.20 291 HIS B C 1
ATOM 5860 O O . HIS B 1 291 ? 47.991 33.879 46.169 1.00 17.13 291 HIS B O 1
ATOM 5867 N N . GLY B 1 292 ? 50.007 34.853 46.561 1.00 14.79 292 GLY B N 1
ATOM 5868 C CA . GLY B 1 292 ? 49.761 35.975 45.670 1.00 13.87 292 GLY B CA 1
ATOM 5869 C C . GLY B 1 292 ? 49.424 35.571 44.247 1.00 21.16 292 GLY B C 1
ATOM 5870 O O . GLY B 1 292 ? 48.753 36.321 43.532 1.00 21.86 292 GLY B O 1
ATOM 5871 N N . ALA B 1 293 ? 49.871 34.386 43.815 1.00 15.15 293 ALA B N 1
ATOM 5872 C CA . ALA B 1 293 ? 49.625 33.946 42.440 1.00 23.54 293 ALA B CA 1
ATOM 5873 C C . ALA B 1 293 ? 48.192 33.475 42.206 1.00 22.44 293 ALA B C 1
ATOM 5874 O O . ALA B 1 293 ? 47.736 33.495 41.060 1.00 22.86 293 ALA B O 1
ATOM 5876 N N . VAL B 1 294 ? 47.474 33.049 43.248 1.00 20.60 294 VAL B N 1
ATOM 5877 C CA . VAL B 1 294 ? 46.070 32.671 43.120 1.00 18.29 294 VAL B CA 1
ATOM 5878 C C . VAL B 1 294 ? 45.139 33.658 43.802 1.00 20.23 294 VAL B C 1
ATOM 5879 O O . VAL B 1 294 ? 43.912 33.446 43.798 1.00 19.80 294 VAL B O 1
ATOM 5883 N N . TYR B 1 295 ? 45.677 34.747 44.358 1.00 19.02 295 TYR B N 1
ATOM 5884 C CA . TYR B 1 295 ? 44.890 35.651 45.188 1.00 17.48 295 TYR B CA 1
ATOM 5885 C C . TYR B 1 295 ? 43.616 36.111 44.487 1.00 18.18 295 TYR B C 1
ATOM 5886 O O . TYR B 1 295 ? 42.512 35.960 45.025 1.00 16.90 295 TYR B O 1
ATOM 5895 N N . ASP B 1 296 ? 43.756 36.684 43.284 1.00 19.01 296 ASP B N 1
ATOM 5896 C CA . ASP B 1 296 ? 42.616 37.282 42.583 1.00 21.65 296 ASP B CA 1
ATOM 5897 C C . ASP B 1 296 ? 41.550 36.246 42.256 1.00 20.62 296 ASP B C 1
ATOM 5898 O O . ASP B 1 296 ? 40.356 36.481 42.464 1.00 16.08 296 ASP B O 1
ATOM 5903 N N . GLU B 1 297 ? 41.966 35.105 41.708 1.00 21.07 297 GLU B N 1
ATOM 5904 C CA . GLU B 1 297 ? 41.015 34.061 41.352 1.00 22.29 297 GLU B CA 1
ATOM 5905 C C . GLU B 1 297 ? 40.395 33.429 42.594 1.00 21.49 297 GLU B C 1
ATOM 5906 O O . GLU B 1 297 ? 39.186 33.172 42.626 1.00 20.47 297 GLU B O 1
ATOM 5912 N N . PHE B 1 298 ? 41.200 33.170 43.628 1.00 19.50 298 PHE B N 1
ATOM 5913 C CA . PHE B 1 298 ? 40.643 32.608 44.855 1.00 16.59 298 PHE B CA 1
ATOM 5914 C C . PHE B 1 298 ? 39.612 33.547 45.461 1.00 20.45 298 PHE B C 1
ATOM 5915 O O . PHE B 1 298 ? 38.504 33.123 45.814 1.00 17.43 298 PHE B O 1
ATOM 5923 N N . MET B 1 299 ? 39.962 34.837 45.582 1.00 18.27 299 MET B N 1
ATOM 5924 C CA . MET B 1 299 ? 39.108 35.774 46.299 1.00 15.34 299 MET B CA 1
ATOM 5925 C C . MET B 1 299 ? 37.798 36.013 45.570 1.00 20.07 299 MET B C 1
ATOM 5926 O O . MET B 1 299 ? 36.781 36.294 46.215 1.00 20.41 299 MET B O 1
ATOM 5931 N N . ARG B 1 300 ? 37.791 35.905 44.237 1.00 20.13 300 ARG B N 1
ATOM 5932 C CA . ARG B 1 300 ? 36.529 36.029 43.509 1.00 22.75 300 ARG B CA 1
ATOM 5933 C C . ARG B 1 300 ? 35.578 34.880 43.849 1.00 22.15 300 ARG B C 1
ATOM 5934 O O . ARG B 1 300 ? 34.381 35.107 44.064 1.00 22.36 300 ARG B O 1
ATOM 5942 N N . ILE B 1 301 ? 36.093 33.642 43.896 1.00 18.47 301 ILE B N 1
ATOM 5943 C CA . ILE B 1 301 ? 35.287 32.504 44.337 1.00 18.15 301 ILE B CA 1
ATOM 5944 C C . ILE B 1 301 ? 34.845 32.702 45.780 1.00 20.32 301 ILE B C 1
ATOM 5945 O O . ILE B 1 301 ? 33.655 32.607 46.107 1.00 23.73 301 ILE B O 1
ATOM 5950 N N . PHE B 1 302 ? 35.811 32.967 46.665 1.00 18.95 302 PHE B N 1
ATOM 5951 C CA . PHE B 1 302 ? 35.533 33.070 48.095 1.00 16.77 302 PHE B CA 1
ATOM 5952 C C . PHE B 1 302 ? 34.540 34.190 48.405 1.00 18.29 302 PHE B C 1
ATOM 5953 O O . PHE B 1 302 ? 33.625 33.999 49.214 1.00 16.18 302 PHE B O 1
ATOM 5961 N N . MET B 1 303 ? 34.698 35.365 47.777 1.00 17.12 303 MET B N 1
ATOM 5962 C CA . MET B 1 303 ? 33.821 36.487 48.118 1.00 23.48 303 MET B CA 1
ATOM 5963 C C . MET B 1 303 ? 32.402 36.283 47.597 1.00 19.91 303 MET B C 1
ATOM 5964 O O . MET B 1 303 ? 31.448 36.781 48.203 1.00 17.89 303 MET B O 1
ATOM 5969 N N . GLY B 1 304 ? 32.232 35.568 46.487 1.00 17.50 304 GLY B N 1
ATOM 5970 C CA . GLY B 1 304 ? 30.881 35.211 46.079 1.00 16.01 304 GLY B CA 1
ATOM 5971 C C . GLY B 1 304 ? 30.186 34.362 47.128 1.00 18.21 304 GLY B C 1
ATOM 5972 O O . GLY B 1 304 ? 28.977 34.485 47.344 1.00 18.11 304 GLY B O 1
ATOM 5973 N N . LYS B 1 305 ? 30.947 33.502 47.811 1.00 15.23 305 LYS B N 1
ATOM 5974 C CA . LYS B 1 305 ? 30.376 32.680 48.873 1.00 16.57 305 LYS B CA 1
ATOM 5975 C C . LYS B 1 305 ? 30.020 33.517 50.095 1.00 16.44 305 LYS B C 1
ATOM 5976 O O . LYS B 1 305 ? 28.937 33.359 50.670 1.00 15.37 305 LYS B O 1
ATOM 5982 N N . VAL B 1 306 ? 30.919 34.411 50.508 1.00 14.64 306 VAL B N 1
ATOM 5983 C CA . VAL B 1 306 ? 30.662 35.239 51.684 1.00 17.39 306 VAL B CA 1
ATOM 5984 C C . VAL B 1 306 ? 29.433 36.112 51.474 1.00 16.95 306 VAL B C 1
ATOM 5985 O O . VAL B 1 306 ? 28.581 36.237 52.360 1.00 18.83 306 VAL B O 1
ATOM 5989 N N . GLU B 1 307 ? 29.319 36.733 50.302 1.00 16.83 307 GLU B N 1
ATOM 5990 C CA . GLU B 1 307 ? 28.221 37.662 50.081 1.00 18.17 307 GLU B CA 1
ATOM 5991 C C . GLU B 1 307 ? 26.871 36.969 50.000 1.00 19.21 307 GLU B C 1
ATOM 5992 O O . GLU B 1 307 ? 25.850 37.651 50.120 1.00 17.64 307 GLU B O 1
ATOM 5998 N N . ALA B 1 308 ? 26.842 35.641 49.849 1.00 15.22 308 ALA B N 1
ATOM 5999 C CA . ALA B 1 308 ? 25.595 34.889 49.795 1.00 17.59 308 ALA B CA 1
ATOM 6000 C C . ALA B 1 308 ? 25.171 34.315 51.143 1.00 16.07 308 ALA B C 1
ATOM 6001 O O . ALA B 1 308 ? 24.083 33.734 51.235 1.00 18.49 308 ALA B O 1
ATOM 6003 N N . ILE B 1 309 ? 25.993 34.459 52.186 1.00 16.83 309 ILE B N 1
ATOM 6004 C CA . ILE B 1 309 ? 25.607 34.010 53.525 1.00 13.86 309 ILE B CA 1
ATOM 6005 C C . ILE B 1 309 ? 24.366 34.768 53.962 1.00 14.85 309 ILE B C 1
ATOM 6006 O O . ILE B 1 309 ? 24.369 36.004 54.020 1.00 19.77 309 ILE B O 1
ATOM 6011 N N . LYS B 1 310 ? 23.306 34.043 54.291 1.00 15.80 310 LYS B N 1
ATOM 6012 C CA . LYS B 1 310 ? 22.102 34.671 54.813 1.00 12.39 310 LYS B CA 1
ATOM 6013 C C . LYS B 1 310 ? 22.177 34.656 56.336 1.00 17.63 310 LYS B C 1
ATOM 6014 O O . LYS B 1 310 ? 22.188 33.583 56.955 1.00 15.48 310 LYS B O 1
ATOM 6020 N N . VAL B 1 311 ? 22.248 35.847 56.936 1.00 14.37 311 VAL B N 1
ATOM 6021 C CA . VAL B 1 311 ? 22.154 36.007 58.382 1.00 16.95 311 VAL B CA 1
ATOM 6022 C C . VAL B 1 311 ? 20.680 36.122 58.757 1.00 17.47 311 VAL B C 1
ATOM 6023 O O . VAL B 1 311 ? 19.949 36.938 58.186 1.00 17.71 311 VAL B O 1
ATOM 6027 N N . GLY B 1 312 ? 20.235 35.313 59.710 1.00 16.37 312 GLY B N 1
ATOM 6028 C CA . GLY B 1 312 ? 18.849 35.412 60.117 1.00 16.00 312 GLY B CA 1
ATOM 6029 C C . GLY B 1 312 ? 18.533 34.535 61.303 1.00 15.30 312 GLY B C 1
ATOM 6030 O O . GLY B 1 312 ? 19.411 33.894 61.890 1.00 16.26 312 GLY B O 1
ATOM 6031 N N . ASP B 1 313 ? 17.248 34.529 61.639 1.00 15.61 313 ASP B N 1
ATOM 6032 C CA . ASP B 1 313 ? 16.693 33.736 62.721 1.00 17.49 313 ASP B CA 1
ATOM 6033 C C . ASP B 1 313 ? 17.232 32.307 62.667 1.00 17.04 313 ASP B C 1
ATOM 6034 O O . ASP B 1 313 ? 17.038 31.612 61.654 1.00 17.44 313 ASP B O 1
ATOM 6039 N N . PRO B 1 314 ? 17.890 31.830 63.730 1.00 18.04 314 PRO B N 1
ATOM 6040 C CA . PRO B 1 314 ? 18.478 30.483 63.697 1.00 16.79 314 PRO B CA 1
ATOM 6041 C C . PRO B 1 314 ? 17.466 29.344 63.746 1.00 14.23 314 PRO B C 1
ATOM 6042 O O . PRO B 1 314 ? 17.879 28.189 63.597 1.00 14.42 314 PRO B O 1
ATOM 6046 N N . MET B 1 315 ? 16.172 29.602 63.945 1.00 15.65 315 MET B N 1
ATOM 6047 C CA . MET B 1 315 ? 15.195 28.537 63.699 1.00 14.94 315 MET B CA 1
ATOM 6048 C C . MET B 1 315 ? 14.778 28.459 62.236 1.00 19.24 315 MET B C 1
ATOM 6049 O O . MET B 1 315 ? 14.147 27.470 61.838 1.00 21.91 315 MET B O 1
ATOM 6054 N N . ASP B 1 316 ? 15.136 29.458 61.430 1.00 18.82 316 ASP B N 1
ATOM 6055 C CA . ASP B 1 316 ? 14.772 29.485 60.017 1.00 17.81 316 ASP B CA 1
ATOM 6056 C C . ASP B 1 316 ? 15.747 28.613 59.232 1.00 18.34 316 ASP B C 1
ATOM 6057 O O . ASP B 1 316 ? 16.953 28.894 59.237 1.00 18.40 316 ASP B O 1
ATOM 6062 N N . PRO B 1 317 ? 15.280 27.559 58.553 1.00 18.00 317 PRO B N 1
ATOM 6063 C CA . PRO B 1 317 ? 16.215 26.673 57.824 1.00 17.23 317 PRO B CA 1
ATOM 6064 C C . PRO B 1 317 ? 16.985 27.366 56.701 1.00 21.90 317 PRO B C 1
ATOM 6065 O O . PRO B 1 317 ? 18.012 26.834 56.254 1.00 16.48 317 PRO B O 1
ATOM 6069 N N . ALA B 1 318 ? 16.544 28.540 56.241 1.00 17.83 318 ALA B N 1
ATOM 6070 C CA . ALA B 1 318 ? 17.316 29.279 55.256 1.00 16.52 318 ALA B CA 1
ATOM 6071 C C . ALA B 1 318 ? 18.473 30.067 55.866 1.00 16.08 318 ALA B C 1
ATOM 6072 O O . ALA B 1 318 ? 19.350 30.514 55.117 1.00 12.81 318 ALA B O 1
ATOM 6074 N N . SER B 1 319 ? 18.504 30.245 57.192 1.00 12.82 319 SER B N 1
ATOM 6075 C CA . SER B 1 319 ? 19.576 31.014 57.825 1.00 15.22 319 SER B CA 1
ATOM 6076 C C . SER B 1 319 ? 20.895 30.261 57.726 1.00 13.10 319 SER B C 1
ATOM 6077 O O . SER B 1 319 ? 20.962 29.072 58.029 1.00 13.28 319 SER B O 1
ATOM 6080 N N . ASP B 1 320 ? 21.950 30.960 57.318 1.00 18.52 320 ASP B N 1
ATOM 6081 C CA . ASP B 1 320 ? 23.286 30.381 57.271 1.00 15.48 320 ASP B CA 1
ATOM 6082 C C . ASP B 1 320 ? 24.125 30.778 58.462 1.00 17.13 320 ASP B C 1
ATOM 6083 O O . ASP B 1 320 ? 25.164 30.164 58.712 1.00 15.70 320 ASP B O 1
ATOM 6088 N N . MET B 1 321 ? 23.698 31.800 59.189 1.00 20.22 321 MET B N 1
ATOM 6089 C CA . MET B 1 321 ? 24.465 32.303 60.310 1.00 16.23 321 MET B CA 1
ATOM 6090 C C . MET B 1 321 ? 23.493 33.011 61.235 1.00 18.14 321 MET B C 1
ATOM 6091 O O . MET B 1 321 ? 22.680 33.821 60.778 1.00 18.39 321 MET B O 1
ATOM 6096 N N . GLY B 1 322 ? 23.560 32.679 62.519 1.00 12.30 322 GLY B N 1
ATOM 6097 C CA . GLY B 1 322 ? 22.738 33.317 63.502 1.00 13.86 322 GLY B CA 1
ATOM 6098 C C . GLY B 1 322 ? 23.417 34.514 64.133 1.00 17.03 322 GLY B C 1
ATOM 6099 O O . GLY B 1 322 ? 24.390 35.070 63.612 1.00 14.30 322 GLY B O 1
ATOM 6100 N N . PRO B 1 323 ? 22.896 34.935 65.278 1.00 19.02 323 PRO B N 1
ATOM 6101 C CA . PRO B 1 323 ? 23.450 36.094 65.980 1.00 13.29 323 PRO B CA 1
ATOM 6102 C C . PRO B 1 323 ? 24.705 35.726 66.760 1.00 14.49 323 PRO B C 1
ATOM 6103 O O . PRO B 1 323 ? 25.024 34.552 66.965 1.00 17.54 323 PRO B O 1
ATOM 6107 N N . LYS B 1 324 ? 25.407 36.763 67.214 1.00 13.00 324 LYS B N 1
ATOM 6108 C CA . LYS B 1 324 ? 26.445 36.591 68.215 1.00 18.37 324 LYS B CA 1
ATOM 6109 C C . LYS B 1 324 ? 25.820 36.414 69.599 1.00 16.73 324 LYS B C 1
ATOM 6110 O O . LYS B 1 324 ? 24.660 36.757 69.829 1.00 16.78 324 LYS B O 1
ATOM 6116 N N . VAL B 1 325 ? 26.603 35.850 70.524 1.00 16.59 325 VAL B N 1
ATOM 6117 C CA . VAL B 1 325 ? 25.995 35.275 71.726 1.00 19.05 325 VAL B CA 1
ATOM 6118 C C . VAL B 1 325 ? 25.490 36.350 72.686 1.00 17.92 325 VAL B C 1
ATOM 6119 O O . VAL B 1 325 ? 24.531 36.113 73.431 1.00 19.39 325 VAL B O 1
ATOM 6123 N N . ASN B 1 326 ? 26.102 37.532 72.702 1.00 16.22 326 ASN B N 1
ATOM 6124 C CA . ASN B 1 326 ? 25.637 38.581 73.607 1.00 22.14 326 ASN B CA 1
ATOM 6125 C C . ASN B 1 326 ? 26.190 39.920 73.140 1.00 19.14 326 ASN B C 1
ATOM 6126 O O . ASN B 1 326 ? 26.883 40.015 72.122 1.00 16.22 326 ASN B O 1
ATOM 6131 N N . ALA B 1 327 ? 25.887 40.961 73.918 1.00 20.62 327 ALA B N 1
ATOM 6132 C CA . ALA B 1 327 ? 26.282 42.311 73.538 1.00 17.67 327 ALA B CA 1
ATOM 6133 C C . ALA B 1 327 ? 27.772 42.531 73.736 1.00 20.34 327 ALA B C 1
ATOM 6134 O O . ALA B 1 327 ? 28.394 43.283 72.971 1.00 16.35 327 ALA B O 1
ATOM 6136 N N . ASN B 1 328 ? 28.355 41.894 74.757 1.00 18.74 328 ASN B N 1
ATOM 6137 C CA . ASN B 1 328 ? 29.798 41.984 74.970 1.00 17.44 328 ASN B CA 1
ATOM 6138 C C . ASN B 1 328 ? 30.554 41.470 73.759 1.00 14.90 328 ASN B C 1
ATOM 6139 O O . ASN B 1 328 ? 31.518 42.092 73.303 1.00 15.45 328 ASN B O 1
ATOM 6144 N N . GLU B 1 329 ? 30.122 40.337 73.215 1.00 14.63 329 GLU B N 1
ATOM 6145 C CA . GLU B 1 329 ? 30.833 39.745 72.095 1.00 15.62 329 GLU B CA 1
ATOM 6146 C C . GLU B 1 329 ? 30.566 40.504 70.806 1.00 16.27 329 GLU B C 1
ATOM 6147 O O . GLU B 1 329 ? 31.433 40.548 69.929 1.00 17.81 329 GLU B O 1
ATOM 6153 N N . LEU B 1 330 ? 29.388 41.120 70.678 1.00 16.41 330 LEU B N 1
ATOM 6154 C CA . LEU B 1 330 ? 29.114 41.950 69.508 1.00 18.70 330 LEU B CA 1
ATOM 6155 C C . LEU B 1 330 ? 29.924 43.241 69.555 1.00 20.60 330 LEU B C 1
ATOM 6156 O O . LEU B 1 330 ? 30.455 43.690 68.529 1.00 17.62 330 LEU B O 1
ATOM 6161 N N . ALA B 1 331 ? 30.035 43.845 70.741 1.00 13.33 331 ALA B N 1
ATOM 6162 C CA . ALA B 1 331 ? 30.890 45.017 70.891 1.00 17.94 331 ALA B CA 1
ATOM 6163 C C . ALA B 1 331 ? 32.321 44.692 70.492 1.00 18.93 331 ALA B C 1
ATOM 6164 O O . ALA B 1 331 ? 32.984 45.493 69.825 1.00 17.68 331 ALA B O 1
ATOM 6166 N N . HIS B 1 332 ? 32.808 43.507 70.864 1.00 13.94 332 HIS B N 1
ATOM 6167 C CA . HIS B 1 332 ? 34.149 43.115 70.451 1.00 14.35 332 HIS B CA 1
ATOM 6168 C C . HIS B 1 332 ? 34.296 43.158 68.921 1.00 16.28 332 HIS B C 1
ATOM 6169 O O . HIS B 1 332 ? 35.322 43.612 68.404 1.00 13.21 332 HIS B O 1
ATOM 6176 N N . MET B 1 333 ? 33.270 42.720 68.179 1.00 16.48 333 MET B N 1
ATOM 6177 C CA . MET B 1 333 ? 33.336 42.778 66.712 1.00 19.42 333 MET B CA 1
ATOM 6178 C C . MET B 1 333 ? 33.526 44.207 66.218 1.00 17.47 333 MET B C 1
ATOM 6179 O O . MET B 1 333 ? 34.370 44.478 65.352 1.00 16.69 333 MET B O 1
ATOM 6184 N N . GLU B 1 334 ? 32.711 45.128 66.730 1.00 18.21 334 GLU B N 1
ATOM 6185 C CA . GLU B 1 334 ? 32.779 46.513 66.286 1.00 21.87 334 GLU B CA 1
ATOM 6186 C C . GLU B 1 334 ? 34.137 47.123 66.593 1.00 20.64 334 GLU B C 1
ATOM 6187 O O . GLU B 1 334 ? 34.674 47.897 65.791 1.00 17.95 334 GLU B O 1
ATOM 6193 N N . GLU B 1 335 ? 34.713 46.769 67.736 1.00 17.61 335 GLU B N 1
ATOM 6194 C CA . GLU B 1 335 ? 35.994 47.336 68.118 1.00 21.51 335 GLU B CA 1
ATOM 6195 C C . GLU B 1 335 ? 37.135 46.746 67.305 1.00 19.60 335 GLU B C 1
ATOM 6196 O O . GLU B 1 335 ? 38.048 47.481 66.908 1.00 20.00 335 GLU B O 1
ATOM 6202 N N . LEU B 1 336 ? 37.107 45.435 67.032 1.00 16.74 336 LEU B N 1
ATOM 6203 C CA . LEU B 1 336 ? 38.126 44.871 66.149 1.00 15.67 336 LEU B CA 1
ATOM 6204 C C . LEU B 1 336 ? 38.104 45.553 64.783 1.00 15.51 336 LEU B C 1
ATOM 6205 O O . LEU B 1 336 ? 39.163 45.843 64.213 1.00 16.60 336 LEU B O 1
ATOM 6210 N N . VAL B 1 337 ? 36.911 45.855 64.258 1.00 16.23 337 VAL B N 1
ATOM 6211 C CA . VAL B 1 337 ? 36.821 46.417 62.910 1.00 18.46 337 VAL B CA 1
ATOM 6212 C C . VAL B 1 337 ? 37.345 47.846 62.883 1.00 16.57 337 VAL B C 1
ATOM 6213 O O . VAL B 1 337 ? 38.132 48.219 62.005 1.00 17.27 337 VAL B O 1
ATOM 6217 N N . ALA B 1 338 ? 36.890 48.674 63.822 1.00 18.26 338 ALA B N 1
ATOM 6218 C CA . ALA B 1 338 ? 37.336 50.062 63.859 1.00 19.31 338 ALA B CA 1
ATOM 6219 C C . ALA B 1 338 ? 38.841 50.138 64.072 1.00 19.43 338 ALA B C 1
ATOM 6220 O O . ALA B 1 338 ? 39.529 50.945 63.434 1.00 19.52 338 ALA B O 1
ATOM 6222 N N . GLU B 1 339 ? 39.373 49.281 64.943 1.00 16.93 339 GLU B N 1
ATOM 6223 C CA . GLU B 1 339 ? 40.813 49.251 65.172 1.00 18.45 339 GLU B CA 1
ATOM 6224 C C . GLU B 1 339 ? 41.569 48.810 63.916 1.00 21.20 339 GLU B C 1
ATOM 6225 O O . GLU B 1 339 ? 42.646 49.342 63.617 1.00 20.92 339 GLU B O 1
ATOM 6231 N N . ALA B 1 340 ? 41.016 47.856 63.154 1.00 12.35 340 ALA B N 1
ATOM 6232 C CA . ALA B 1 340 ? 41.696 47.422 61.937 1.00 17.19 340 ALA B CA 1
ATOM 6233 C C . ALA B 1 340 ? 41.703 48.525 60.890 1.00 20.70 340 ALA B C 1
ATOM 6234 O O . ALA B 1 340 ? 42.690 48.683 60.154 1.00 17.32 340 ALA B O 1
ATOM 6236 N N . VAL B 1 341 ? 40.602 49.282 60.787 1.00 14.77 341 VAL B N 1
ATOM 6237 C CA . VAL B 1 341 ? 40.606 50.441 59.906 1.00 17.24 341 VAL B CA 1
ATOM 6238 C C . VAL B 1 341 ? 41.654 51.444 60.373 1.00 16.32 341 VAL B C 1
ATOM 6239 O O . VAL B 1 341 ? 42.375 52.028 59.556 1.00 22.04 341 VAL B O 1
ATOM 6243 N N . ASP B 1 342 ? 41.792 51.621 61.694 1.00 13.17 342 ASP B N 1
ATOM 6244 C CA . ASP B 1 342 ? 42.773 52.573 62.220 1.00 18.11 342 ASP B CA 1
ATOM 6245 C C . ASP B 1 342 ? 44.208 52.176 61.863 1.00 17.91 342 ASP B C 1
ATOM 6246 O O . ASP B 1 342 ? 45.030 53.034 61.528 1.00 19.40 342 ASP B O 1
ATOM 6251 N N . GLU B 1 343 ? 44.535 50.888 61.935 1.00 16.50 343 GLU B N 1
ATOM 6252 C CA . GLU B 1 343 ? 45.878 50.432 61.582 1.00 20.42 343 GLU B CA 1
ATOM 6253 C C . GLU B 1 343 ? 46.099 50.288 60.072 1.00 16.17 343 GLU B C 1
ATOM 6254 O O . GLU B 1 343 ? 47.193 49.893 59.659 1.00 17.24 343 GLU B O 1
ATOM 6260 N N . GLY B 1 344 ? 45.114 50.614 59.239 1.00 18.02 344 GLY B N 1
ATOM 6261 C CA . GLY B 1 344 ? 45.320 50.693 57.806 1.00 16.15 344 GLY B CA 1
ATOM 6262 C C . GLY B 1 344 ? 44.636 49.645 56.945 1.00 17.78 344 GLY B C 1
ATOM 6263 O O . GLY B 1 344 ? 44.938 49.573 55.746 1.00 14.95 344 GLY B O 1
ATOM 6264 N N . ALA B 1 345 ? 43.722 48.851 57.495 1.00 16.97 345 ALA B N 1
ATOM 6265 C CA . ALA B 1 345 ? 43.128 47.753 56.744 1.00 21.30 345 ALA B CA 1
ATOM 6266 C C . ALA B 1 345 ? 41.896 48.228 55.979 1.00 20.59 345 ALA B C 1
ATOM 6267 O O . ALA B 1 345 ? 41.279 49.242 56.312 1.00 16.41 345 ALA B O 1
ATOM 6269 N N . THR B 1 346 ? 41.547 47.480 54.934 1.00 17.49 346 THR B N 1
ATOM 6270 C CA . THR B 1 346 ? 40.344 47.743 54.159 1.00 19.78 346 THR B CA 1
ATOM 6271 C C . THR B 1 346 ? 39.252 46.765 54.576 1.00 17.83 346 THR B C 1
ATOM 6272 O O . THR B 1 346 ? 39.521 45.584 54.792 1.00 18.50 346 THR B O 1
ATOM 6276 N N . VAL B 1 347 ? 38.034 47.282 54.728 1.00 17.57 347 VAL B N 1
ATOM 6277 C CA . VAL B 1 347 ? 36.835 46.479 54.944 1.00 13.77 347 VAL B CA 1
ATOM 6278 C C . VAL B 1 347 ? 36.293 46.139 53.561 1.00 17.88 347 VAL B C 1
ATOM 6279 O O . VAL B 1 347 ? 35.626 46.953 52.924 1.00 18.75 347 VAL B O 1
ATOM 6283 N N . LEU B 1 348 ? 36.596 44.935 53.084 1.00 21.45 348 LEU B N 1
ATOM 6284 C CA . LEU B 1 348 ? 36.117 44.537 51.767 1.00 17.20 348 LEU B CA 1
ATOM 6285 C C . LEU B 1 348 ? 34.614 44.297 51.771 1.00 16.88 348 LEU B C 1
ATOM 6286 O O . LEU B 1 348 ? 33.916 44.714 50.842 1.00 27.93 348 LEU B O 1
ATOM 6291 N N . PHE B 1 349 ? 34.095 43.634 52.802 1.00 18.15 349 PHE B N 1
ATOM 6292 C CA . PHE B 1 349 ? 32.678 43.318 52.898 1.00 18.31 349 PHE B CA 1
ATOM 6293 C C . PHE B 1 349 ? 32.260 43.374 54.357 1.00 15.04 349 PHE B C 1
ATOM 6294 O O . PHE B 1 349 ? 33.053 43.078 55.250 1.00 15.09 349 PHE B O 1
ATOM 6302 N N . GLY B 1 350 ? 31.009 43.774 54.589 1.00 16.14 350 GLY B N 1
ATOM 6303 C CA . GLY B 1 350 ? 30.470 43.769 55.941 1.00 14.57 350 GLY B CA 1
ATOM 6304 C C . GLY B 1 350 ? 31.126 44.781 56.868 1.00 15.81 350 GLY B C 1
ATOM 6305 O O . GLY B 1 350 ? 31.328 45.948 56.520 1.00 16.56 350 GLY B O 1
ATOM 6306 N N . GLY B 1 351 ? 31.454 44.329 58.078 1.00 18.44 351 GLY B N 1
ATOM 6307 C CA . GLY B 1 351 ? 32.120 45.169 59.051 1.00 17.16 351 GLY B CA 1
ATOM 6308 C C . GLY B 1 351 ? 31.209 46.038 59.888 1.00 18.42 351 GLY B C 1
ATOM 6309 O O . GLY B 1 351 ? 31.667 47.053 60.418 1.00 26.01 351 GLY B O 1
ATOM 6310 N N . LYS B 1 352 ? 29.935 45.680 60.028 1.00 16.98 352 LYS B N 1
ATOM 6311 C CA . LYS B 1 352 ? 29.024 46.457 60.861 1.00 24.50 352 LYS B CA 1
ATOM 6312 C C . LYS B 1 352 ? 27.910 45.554 61.367 1.00 23.14 352 LYS B C 1
ATOM 6313 O O . LYS B 1 352 ? 27.703 44.447 60.863 1.00 19.38 352 LYS B O 1
ATOM 6319 N N . LYS B 1 353 ? 27.200 46.030 62.383 1.00 19.17 353 LYS B N 1
ATOM 6320 C CA . LYS B 1 353 ? 26.086 45.230 62.853 1.00 22.08 353 LYS B CA 1
ATOM 6321 C C . LYS B 1 353 ? 24.906 45.388 61.898 1.00 23.73 353 LYS B C 1
ATOM 6322 O O . LYS B 1 353 ? 24.797 46.372 61.163 1.00 30.95 353 LYS B O 1
ATOM 6328 N N . LEU B 1 354 ? 24.043 44.376 61.864 1.00 25.32 354 LEU B N 1
ATOM 6329 C CA . LEU B 1 354 ? 22.990 44.376 60.856 1.00 24.51 354 LEU B CA 1
ATOM 6330 C C . LEU B 1 354 ? 21.967 45.460 61.153 1.00 29.77 354 LEU B C 1
ATOM 6331 O O . LEU B 1 354 ? 21.676 45.773 62.311 1.00 27.43 354 LEU B O 1
ATOM 6336 N N . GLU B 1 355 ? 21.451 46.059 60.089 1.00 38.64 355 GLU B N 1
ATOM 6337 C CA . GLU B 1 355 ? 20.444 47.099 60.179 1.00 44.18 355 GLU B CA 1
ATOM 6338 C C . GLU B 1 355 ? 19.152 46.581 59.560 1.00 43.67 355 GLU B C 1
ATOM 6339 O O . GLU B 1 355 ? 19.147 45.608 58.798 1.00 32.46 355 GLU B O 1
ATOM 6345 N N . GLY B 1 356 ? 18.044 47.215 59.928 1.00 36.84 356 GLY B N 1
ATOM 6346 C CA . GLY B 1 356 ? 16.774 46.871 59.346 1.00 42.82 356 GLY B CA 1
ATOM 6347 C C . GLY B 1 356 ? 15.763 46.369 60.350 1.00 45.02 356 GLY B C 1
ATOM 6348 O O . GLY B 1 356 ? 16.071 46.125 61.523 1.00 43.20 356 GLY B O 1
ATOM 6349 N N . PRO B 1 357 ? 14.519 46.204 59.891 1.00 47.78 357 PRO B N 1
ATOM 6350 C CA . PRO B 1 357 ? 13.454 45.762 60.804 1.00 50.14 357 PRO B CA 1
ATOM 6351 C C . PRO B 1 357 ? 13.649 44.350 61.320 1.00 41.90 357 PRO B C 1
ATOM 6352 O O . PRO B 1 357 ? 13.387 44.096 62.500 1.00 43.87 357 PRO B O 1
ATOM 6356 N N . GLU B 1 358 ? 14.129 43.426 60.494 1.00 41.61 358 GLU B N 1
ATOM 6357 C CA . GLU B 1 358 ? 14.302 42.060 60.972 1.00 42.35 358 GLU B CA 1
ATOM 6358 C C . GLU B 1 358 ? 15.394 41.914 62.043 1.00 42.83 358 GLU B C 1
ATOM 6359 O O . GLU B 1 358 ? 15.597 40.795 62.533 1.00 41.59 358 GLU B O 1
ATOM 6365 N N . PHE B 1 359 ? 16.079 42.997 62.457 1.00 41.06 359 PHE B N 1
ATOM 6366 C CA . PHE B 1 359 ? 17.194 42.855 63.394 1.00 36.03 359 PHE B CA 1
ATOM 6367 C C . PHE B 1 359 ? 17.258 43.950 64.445 1.00 30.90 359 PHE B C 1
ATOM 6368 O O . PHE B 1 359 ? 18.356 44.305 64.882 1.00 31.12 359 PHE B O 1
ATOM 6376 N N . GLU B 1 360 ? 16.129 44.531 64.844 1.00 34.55 360 GLU B N 1
ATOM 6377 C CA . GLU B 1 360 ? 16.247 45.561 65.871 1.00 39.97 360 GLU B CA 1
ATOM 6378 C C . GLU B 1 360 ? 16.428 44.954 67.262 1.00 41.18 360 GLU B C 1
ATOM 6379 O O . GLU B 1 360 ? 16.977 45.620 68.142 1.00 37.06 360 GLU B O 1
ATOM 6385 N N . LYS B 1 361 ? 16.040 43.697 67.475 1.00 33.23 361 LYS B N 1
ATOM 6386 C CA . LYS B 1 361 ? 16.416 42.963 68.679 1.00 28.48 361 LYS B CA 1
ATOM 6387 C C . LYS B 1 361 ? 17.424 41.868 68.349 1.00 29.49 361 LYS B C 1
ATOM 6388 O O . LYS B 1 361 ? 17.383 41.264 67.273 1.00 21.67 361 LYS B O 1
ATOM 6394 N N . GLY B 1 362 ? 18.331 41.624 69.292 1.00 25.20 362 GLY B N 1
ATOM 6395 C CA . GLY B 1 362 ? 19.381 40.644 69.134 1.00 20.81 362 GLY B CA 1
ATOM 6396 C C . GLY B 1 362 ? 20.716 41.269 68.759 1.00 22.76 362 GLY B C 1
ATOM 6397 O O . GLY B 1 362 ? 20.839 42.470 68.504 1.00 20.86 362 GLY B O 1
ATOM 6398 N N . PHE B 1 363 ? 21.732 40.413 68.686 1.00 19.43 363 PHE B N 1
ATOM 6399 C CA . PHE B 1 363 ? 23.110 40.851 68.492 1.00 18.55 363 PHE B CA 1
ATOM 6400 C C . PHE B 1 363 ? 23.587 40.268 67.160 1.00 19.85 363 PHE B C 1
ATOM 6401 O O . PHE B 1 363 ? 24.022 39.115 67.097 1.00 18.41 363 PHE B O 1
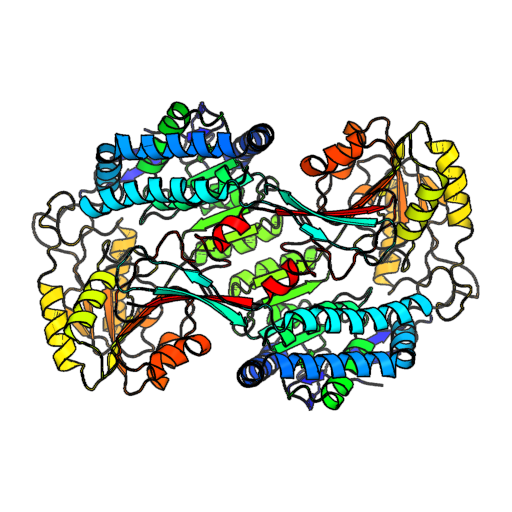ATOM 6409 N N . TRP B 1 364 ? 23.487 41.084 66.104 1.00 15.21 364 TRP B N 1
ATOM 6410 C CA . TRP B 1 364 ? 23.656 40.677 64.716 1.00 14.72 364 TRP B CA 1
ATOM 6411 C C . TRP B 1 364 ? 24.855 41.386 64.110 1.00 17.20 364 TRP B C 1
ATOM 6412 O O . TRP B 1 364 ? 24.892 42.619 64.071 1.00 21.14 364 TRP B O 1
ATOM 6423 N N . PHE B 1 365 ? 25.814 40.616 63.604 1.00 16.00 365 PHE B N 1
ATOM 6424 C CA . PHE B 1 365 ? 26.975 41.173 62.931 1.00 14.41 365 PHE B CA 1
ATOM 6425 C C . PHE B 1 365 ? 27.102 40.586 61.533 1.00 16.00 365 PHE B C 1
ATOM 6426 O O . PHE B 1 365 ? 26.834 39.399 61.319 1.00 17.46 365 PHE B O 1
ATOM 6434 N N . GLU B 1 366 ? 27.496 41.436 60.586 1.00 16.29 366 GLU B N 1
ATOM 6435 C CA . GLU B 1 366 ? 27.654 41.023 59.203 1.00 17.13 366 GLU B CA 1
ATOM 6436 C C . GLU B 1 366 ? 28.908 40.170 59.038 1.00 16.69 366 GLU B C 1
ATOM 6437 O O . GLU B 1 366 ? 29.925 40.434 59.684 1.00 15.17 366 GLU B O 1
ATOM 6443 N N . PRO B 1 367 ? 28.878 39.164 58.165 1.00 14.85 367 PRO B N 1
ATOM 6444 C CA . PRO B 1 367 ? 30.133 38.496 57.793 1.00 15.61 367 PRO B CA 1
ATOM 6445 C C . PRO B 1 367 ? 31.100 39.526 57.227 1.00 17.96 367 PRO B C 1
ATOM 6446 O O . PRO B 1 367 ? 30.734 40.350 56.377 1.00 17.83 367 PRO B O 1
ATOM 6450 N N . THR B 1 368 ? 32.333 39.499 57.730 1.00 14.52 368 THR B N 1
ATOM 6451 C CA . THR B 1 368 ? 33.274 40.590 57.525 1.00 15.46 368 THR B CA 1
ATOM 6452 C C . THR B 1 368 ? 34.592 40.058 56.995 1.00 14.92 368 THR B C 1
ATOM 6453 O O . THR B 1 368 ? 35.189 39.154 57.590 1.00 14.82 368 THR B O 1
ATOM 6457 N N . VAL B 1 369 ? 35.071 40.666 55.917 1.00 16.37 369 VAL B N 1
ATOM 6458 C CA . VAL B 1 369 ? 36.351 40.324 55.316 1.00 15.01 369 VAL B CA 1
ATOM 6459 C C . VAL B 1 369 ? 37.199 41.585 55.246 1.00 18.20 369 VAL B C 1
ATOM 6460 O O . VAL B 1 369 ? 36.782 42.587 54.650 1.00 15.48 369 VAL B O 1
ATOM 6464 N N . LEU B 1 370 ? 38.385 41.536 55.855 1.00 18.16 370 LEU B N 1
ATOM 6465 C CA . LEU B 1 370 ? 39.340 42.636 55.829 1.00 15.32 370 LEU B CA 1
ATOM 6466 C C . LEU B 1 370 ? 40.506 42.283 54.908 1.00 18.80 370 LEU B C 1
ATOM 6467 O O . LEU B 1 370 ? 41.025 41.163 54.948 1.00 17.76 370 LEU B O 1
ATOM 6472 N N . THR B 1 371 ? 40.898 43.230 54.054 1.00 19.78 371 THR B N 1
ATOM 6473 C CA . THR B 1 371 ? 42.012 43.046 53.132 1.00 18.91 371 THR B CA 1
ATOM 6474 C C . THR B 1 371 ? 43.002 44.187 53.332 1.00 19.63 371 THR B C 1
ATOM 6475 O O . THR B 1 371 ? 42.821 45.040 54.200 1.00 23.33 371 THR B O 1
ATOM 6479 N N . ASN B 1 372 ? 44.064 44.199 52.526 1.00 20.67 372 ASN B N 1
ATOM 6480 C CA . ASN B 1 372 ? 45.208 45.083 52.765 1.00 23.93 372 ASN B CA 1
ATOM 6481 C C . ASN B 1 372 ? 45.650 44.993 54.223 1.00 24.49 372 ASN B C 1
ATOM 6482 O O . ASN B 1 372 ? 45.909 46.002 54.890 1.00 19.86 372 ASN B O 1
ATOM 6487 N N . VAL B 1 373 ? 45.703 43.763 54.724 1.00 19.11 373 VAL B N 1
ATOM 6488 C CA . VAL B 1 373 ? 46.134 43.467 56.080 1.00 19.30 373 VAL B CA 1
ATOM 6489 C C . VAL B 1 373 ? 47.594 43.039 56.032 1.00 20.06 373 VAL B C 1
ATOM 6490 O O . VAL B 1 373 ? 47.982 42.222 55.186 1.00 21.59 373 VAL B O 1
ATOM 6494 N N . THR B 1 374 ? 48.404 43.588 56.931 1.00 17.98 374 THR B N 1
ATOM 6495 C CA . THR B 1 374 ? 49.775 43.134 57.114 1.00 18.49 374 THR B CA 1
ATOM 6496 C C . THR B 1 374 ? 49.889 42.287 58.378 1.00 19.49 374 THR B C 1
ATOM 6497 O O . THR B 1 374 ? 49.075 42.388 59.299 1.00 18.07 374 THR B O 1
ATOM 6501 N N . GLN B 1 375 ? 50.936 41.457 58.414 1.00 18.32 375 GLN B N 1
ATOM 6502 C CA . GLN B 1 375 ? 51.074 40.451 59.465 1.00 19.87 375 GLN B CA 1
ATOM 6503 C C . GLN B 1 375 ? 51.069 41.059 60.865 1.00 21.87 375 GLN B C 1
ATOM 6504 O O . GLN B 1 375 ? 50.689 40.383 61.831 1.00 16.89 375 GLN B O 1
ATOM 6510 N N . ASP B 1 376 ? 51.466 42.326 61.002 1.00 18.72 376 ASP B N 1
ATOM 6511 C CA . ASP B 1 376 ? 51.616 42.912 62.326 1.00 17.25 376 ASP B CA 1
ATOM 6512 C C . ASP B 1 376 ? 50.331 43.518 62.874 1.00 19.23 376 ASP B C 1
ATOM 6513 O O . ASP B 1 376 ? 50.320 43.944 64.037 1.00 17.37 376 ASP B O 1
ATOM 6518 N N . MET B 1 377 ? 49.252 43.554 62.093 1.00 14.72 377 MET B N 1
ATOM 6519 C CA . MET B 1 377 ? 48.016 44.158 62.581 1.00 19.94 377 MET B CA 1
ATOM 6520 C C . MET B 1 377 ? 47.395 43.330 63.713 1.00 15.36 377 MET B C 1
ATOM 6521 O O . MET B 1 377 ? 47.558 42.111 63.786 1.00 15.95 377 MET B O 1
ATOM 6526 N N . THR B 1 378 ? 46.672 44.011 64.610 1.00 18.29 378 THR B N 1
ATOM 6527 C CA . THR B 1 378 ? 46.149 43.336 65.799 1.00 15.57 378 THR B CA 1
ATOM 6528 C C . THR B 1 378 ? 45.188 42.207 65.434 1.00 16.31 378 THR B C 1
ATOM 6529 O O . THR B 1 378 ? 45.189 41.158 66.089 1.00 19.06 378 THR B O 1
ATOM 6533 N N . ILE B 1 379 ? 44.374 42.392 64.388 1.00 14.86 379 ILE B N 1
ATOM 6534 C CA . ILE B 1 379 ? 43.437 41.367 63.933 1.00 16.10 379 ILE B CA 1
ATOM 6535 C C . ILE B 1 379 ? 44.131 40.082 63.466 1.00 20.00 379 ILE B C 1
ATOM 6536 O O . ILE B 1 379 ? 43.468 39.054 63.290 1.00 21.20 379 ILE B O 1
ATOM 6541 N N . VAL B 1 380 ? 45.453 40.102 63.265 1.00 15.86 380 VAL B N 1
ATOM 6542 C CA . VAL B 1 380 ? 46.174 38.865 62.959 1.00 15.65 380 VAL B CA 1
ATOM 6543 C C . VAL B 1 380 ? 46.588 38.125 64.227 1.00 19.41 380 VAL B C 1
ATOM 6544 O O . VAL B 1 380 ? 46.989 36.946 64.158 1.00 21.46 380 VAL B O 1
ATOM 6548 N N . HIS B 1 381 ? 46.466 38.760 65.388 1.00 13.29 381 HIS B N 1
ATOM 6549 C CA . HIS B 1 381 ? 47.008 38.216 66.623 1.00 16.66 381 HIS B CA 1
ATOM 6550 C C . HIS B 1 381 ? 45.970 38.008 67.707 1.00 13.80 381 HIS B C 1
ATOM 6551 O O . HIS B 1 381 ? 46.036 37.012 68.422 1.00 19.50 381 HIS B O 1
ATOM 6558 N N . GLU B 1 382 ? 45.012 38.915 67.838 1.00 13.50 382 GLU B N 1
ATOM 6559 C CA . GLU B 1 382 ? 43.973 38.814 68.852 1.00 14.01 382 GLU B CA 1
ATOM 6560 C C . GLU B 1 382 ? 42.851 37.912 68.347 1.00 11.42 382 GLU B C 1
ATOM 6561 O O . GLU B 1 382 ? 42.292 38.159 67.277 1.00 16.46 382 GLU B O 1
ATOM 6567 N N . GLU B 1 383 ? 42.526 36.866 69.101 1.00 17.46 383 GLU B N 1
ATOM 6568 C CA . GLU B 1 383 ? 41.407 36.002 68.725 1.00 22.97 383 GLU B CA 1
ATOM 6569 C C . GLU B 1 383 ? 40.117 36.809 68.553 1.00 17.74 383 GLU B C 1
ATOM 6570 O O . GLU B 1 383 ? 39.727 37.580 69.432 1.00 18.56 383 GLU B O 1
ATOM 6576 N N . SER B 1 384 ? 39.457 36.617 67.412 1.00 15.63 384 SER B N 1
ATOM 6577 C CA . SER B 1 384 ? 38.197 37.293 67.098 1.00 17.76 384 SER B CA 1
ATOM 6578 C C . SER B 1 384 ? 36.990 36.564 67.676 1.00 18.03 384 SER B C 1
ATOM 6579 O O . SER B 1 384 ? 36.081 37.195 68.223 1.00 18.70 384 SER B O 1
ATOM 6582 N N . PHE B 1 385 ? 36.935 35.246 67.500 1.00 14.43 385 PHE B N 1
ATOM 6583 C CA . PHE B 1 385 ? 35.780 34.444 67.908 1.00 17.31 385 PHE B CA 1
ATOM 6584 C C . PHE B 1 385 ? 34.477 35.060 67.401 1.00 15.33 385 PHE B C 1
ATOM 6585 O O . PHE B 1 385 ? 33.463 35.100 68.099 1.00 11.97 385 PHE B O 1
ATOM 6593 N N . GLY B 1 386 ? 34.508 35.528 66.156 1.00 16.10 386 GLY B N 1
ATOM 6594 C CA . GLY B 1 386 ? 33.346 36.084 65.506 1.00 16.03 386 GLY B CA 1
ATOM 6595 C C . GLY B 1 386 ? 33.544 36.095 64.005 1.00 18.78 386 GLY B C 1
ATOM 6596 O O . GLY B 1 386 ? 34.570 35.639 63.496 1.00 16.60 386 GLY B O 1
ATOM 6597 N N . PRO B 1 387 ? 32.555 36.614 63.252 1.00 13.99 387 PRO B N 1
ATOM 6598 C CA . PRO B 1 387 ? 32.622 36.530 61.781 1.00 15.47 387 PRO B CA 1
ATOM 6599 C C . PRO B 1 387 ? 33.477 37.628 61.148 1.00 16.80 387 PRO B C 1
ATOM 6600 O O . PRO B 1 387 ? 33.017 38.398 60.297 1.00 14.40 387 PRO B O 1
ATOM 6604 N N . ILE B 1 388 ? 34.750 37.696 61.549 1.00 16.42 388 ILE B N 1
ATOM 6605 C CA . ILE B 1 388 ? 35.703 38.664 61.008 1.00 18.97 388 ILE B CA 1
ATOM 6606 C C . ILE B 1 388 ? 36.921 37.904 60.502 1.00 17.84 388 ILE B C 1
ATOM 6607 O O . ILE B 1 388 ? 37.556 37.169 61.263 1.00 14.82 388 ILE B O 1
ATOM 6612 N N . LEU B 1 389 ? 37.262 38.100 59.234 1.00 15.24 389 LEU B N 1
ATOM 6613 C CA . LEU B 1 389 ? 38.336 37.341 58.597 1.00 15.26 389 LEU B CA 1
ATOM 6614 C C . LEU B 1 389 ? 39.306 38.281 57.899 1.00 15.66 389 LEU B C 1
ATOM 6615 O O . LEU B 1 389 ? 38.945 38.879 56.865 1.00 17.25 389 LEU B O 1
ATOM 6620 N N . PRO B 1 390 ? 40.511 38.461 58.430 1.00 16.57 390 PRO B N 1
ATOM 6621 C CA . PRO B 1 390 ? 41.543 39.195 57.696 1.00 15.11 390 PRO B CA 1
ATOM 6622 C C . PRO B 1 390 ? 42.246 38.281 56.703 1.00 16.38 390 PRO B C 1
ATOM 6623 O O . PRO B 1 390 ? 42.418 37.083 56.945 1.00 12.41 390 PRO B O 1
ATOM 6627 N N . VAL B 1 391 ? 42.667 38.867 55.578 1.00 12.19 391 VAL B N 1
ATOM 6628 C CA . VAL B 1 391 ? 43.297 38.125 54.486 1.00 11.33 391 VAL B CA 1
ATOM 6629 C C . VAL B 1 391 ? 44.665 38.730 54.206 1.00 17.95 391 VAL B C 1
ATOM 6630 O O . VAL B 1 391 ? 44.768 39.930 53.920 1.00 18.56 391 VAL B O 1
ATOM 6634 N N . ILE B 1 392 ? 45.707 37.899 54.254 1.00 13.52 392 ILE B N 1
ATOM 6635 C CA . ILE B 1 392 ? 47.086 38.343 54.072 1.00 14.06 392 ILE B CA 1
ATOM 6636 C C . ILE B 1 392 ? 47.675 37.636 52.859 1.00 20.09 392 ILE B C 1
ATOM 6637 O O . ILE B 1 392 ? 47.544 36.415 52.721 1.00 16.45 392 ILE B O 1
ATOM 6642 N N . LYS B 1 393 ? 48.329 38.399 51.986 1.00 19.98 393 LYS B N 1
ATOM 6643 C CA . LYS B 1 393 ? 49.064 37.805 50.876 1.00 19.75 393 LYS B CA 1
ATOM 6644 C C . LYS B 1 393 ? 50.428 37.294 51.330 1.00 22.89 393 LYS B C 1
ATOM 6645 O O . LYS B 1 393 ? 51.003 37.764 52.318 1.00 21.70 393 LYS B O 1
ATOM 6651 N N . PHE B 1 394 ? 50.953 36.322 50.589 1.00 22.60 394 PHE B N 1
ATOM 6652 C CA . PHE B 1 394 ? 52.309 35.847 50.819 1.00 18.66 394 PHE B CA 1
ATOM 6653 C C . PHE B 1 394 ? 52.821 35.268 49.514 1.00 18.15 394 PHE B C 1
ATOM 6654 O O . PHE B 1 394 ? 52.045 34.989 48.595 1.00 20.87 394 PHE B O 1
ATOM 6662 N N . ASP B 1 395 ? 54.134 35.073 49.439 1.00 16.74 395 ASP B N 1
ATOM 6663 C CA . ASP B 1 395 ? 54.740 34.595 48.203 1.00 24.36 395 ASP B CA 1
ATOM 6664 C C . ASP B 1 395 ? 55.524 33.291 48.312 1.00 24.74 395 ASP B C 1
ATOM 6665 O O . ASP B 1 395 ? 55.899 32.744 47.271 1.00 26.67 395 ASP B O 1
ATOM 6670 N N . SER B 1 396 ? 55.784 32.771 49.514 1.00 21.40 396 SER B N 1
ATOM 6671 C CA . SER B 1 396 ? 56.508 31.510 49.623 1.00 25.32 396 SER B CA 1
ATOM 6672 C C . SER B 1 396 ? 56.058 30.756 50.864 1.00 23.54 396 SER B C 1
ATOM 6673 O O . SER B 1 396 ? 55.450 31.319 51.782 1.00 20.71 396 SER B O 1
ATOM 6676 N N . PHE B 1 397 ? 56.382 29.461 50.868 1.00 19.96 397 PHE B N 1
ATOM 6677 C CA . PHE B 1 397 ? 56.037 28.585 51.980 1.00 18.82 397 PHE B CA 1
ATOM 6678 C C . PHE B 1 397 ? 56.719 29.035 53.266 1.00 19.38 397 PHE B C 1
ATOM 6679 O O . PHE B 1 397 ? 56.064 29.194 54.305 1.00 16.10 397 PHE B O 1
ATOM 6687 N N . ASP B 1 398 ? 58.040 29.260 53.213 1.00 18.10 398 ASP B N 1
ATOM 6688 C CA . ASP B 1 398 ? 58.753 29.688 54.415 1.00 19.24 398 ASP B CA 1
ATOM 6689 C C . ASP B 1 398 ? 58.180 30.983 54.960 1.00 19.20 398 ASP B C 1
ATOM 6690 O O . ASP B 1 398 ? 58.239 31.227 56.168 1.00 24.88 398 ASP B O 1
ATOM 6695 N N . GLU B 1 399 ? 57.625 31.823 54.087 1.00 18.23 399 GLU B N 1
ATOM 6696 C CA . GLU B 1 399 ? 57.055 33.076 54.552 1.00 18.14 399 GLU B CA 1
ATOM 6697 C C . GLU B 1 399 ? 55.774 32.824 55.341 1.00 17.99 399 GLU B C 1
ATOM 6698 O O . GLU B 1 399 ? 55.638 33.279 56.482 1.00 16.97 399 GLU B O 1
ATOM 6704 N N . VAL B 1 400 ? 54.840 32.056 54.772 1.00 18.09 400 VAL B N 1
ATOM 6705 C CA . VAL B 1 400 ? 53.572 31.839 55.467 1.00 16.93 400 VAL B CA 1
ATOM 6706 C C . VAL B 1 400 ? 53.762 30.960 56.701 1.00 16.99 400 VAL B C 1
ATOM 6707 O O . VAL B 1 400 ? 53.047 31.124 57.697 1.00 16.95 400 VAL B O 1
ATOM 6711 N N . ILE B 1 401 ? 54.744 30.054 56.688 1.00 16.59 401 ILE B N 1
ATOM 6712 C CA . ILE B 1 401 ? 55.043 29.285 57.898 1.00 17.12 401 ILE B CA 1
ATOM 6713 C C . ILE B 1 401 ? 55.448 30.220 59.030 1.00 19.43 401 ILE B C 1
ATOM 6714 O O . ILE B 1 401 ? 54.970 30.098 60.167 1.00 15.21 401 ILE B O 1
ATOM 6719 N N . GLU B 1 402 ? 56.325 31.176 58.736 1.00 15.72 402 GLU B N 1
ATOM 6720 C CA . GLU B 1 402 ? 56.737 32.106 59.773 1.00 18.31 402 GLU B CA 1
ATOM 6721 C C . GLU B 1 402 ? 55.566 32.968 60.241 1.00 17.81 402 GLU B C 1
ATOM 6722 O O . GLU B 1 402 ? 55.461 33.281 61.434 1.00 13.51 402 GLU B O 1
ATOM 6728 N N . TYR B 1 403 ? 54.681 33.366 59.315 1.00 15.58 403 TYR B N 1
ATOM 6729 C CA . TYR B 1 403 ? 53.447 34.043 59.708 1.00 16.78 403 TYR B CA 1
ATOM 6730 C C . TYR B 1 403 ? 52.602 33.154 60.618 1.00 18.66 403 TYR B C 1
ATOM 6731 O O . TYR B 1 403 ? 52.133 33.590 61.678 1.00 14.79 403 TYR B O 1
ATOM 6740 N N . ALA B 1 404 ? 52.391 31.898 60.206 1.00 17.44 404 ALA B N 1
ATOM 6741 C CA . ALA B 1 404 ? 51.550 30.987 60.972 1.00 20.52 404 ALA B CA 1
ATOM 6742 C C . ALA B 1 404 ? 52.047 30.851 62.406 1.00 16.62 404 ALA B C 1
ATOM 6743 O O . ALA B 1 404 ? 51.256 30.893 63.354 1.00 15.87 404 ALA B O 1
ATOM 6745 N N . ASN B 1 405 ? 53.354 30.705 62.586 1.00 16.67 405 ASN B N 1
ATOM 6746 C CA . ASN B 1 405 ? 53.909 30.525 63.918 1.00 19.48 405 ASN B CA 1
ATOM 6747 C C . ASN B 1 405 ? 54.027 31.825 64.701 1.00 19.13 405 ASN B C 1
ATOM 6748 O O . ASN B 1 405 ? 54.253 31.772 65.913 1.00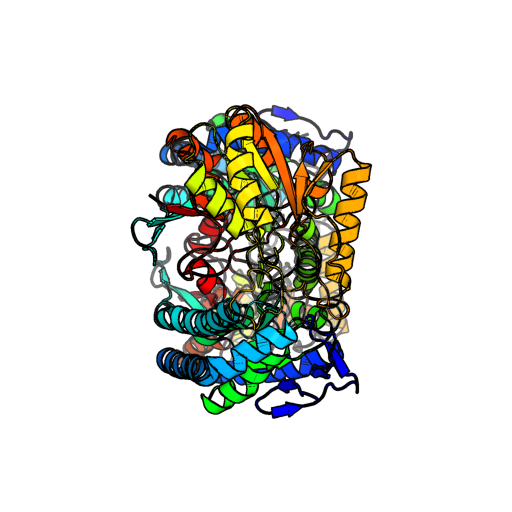 17.53 405 ASN B O 1
ATOM 6753 N N . ASP B 1 406 ? 53.870 32.980 64.046 1.00 14.72 406 ASP B N 1
ATOM 6754 C CA . ASP B 1 406 ? 53.973 34.289 64.695 1.00 17.07 406 ASP B CA 1
ATOM 6755 C C . ASP B 1 406 ? 52.681 34.545 65.468 1.00 18.25 406 ASP B C 1
ATOM 6756 O O . ASP B 1 406 ? 51.782 35.277 65.037 1.00 17.20 406 ASP B O 1
ATOM 6761 N N . SER B 1 407 ? 52.593 33.921 66.641 1.00 17.46 407 SER B N 1
ATOM 6762 C CA . SER B 1 407 ? 51.328 33.838 67.357 1.00 13.79 407 SER B CA 1
ATOM 6763 C C . SER B 1 407 ? 51.585 33.319 68.761 1.00 19.27 407 SER B C 1
ATOM 6764 O O . SER B 1 407 ? 52.535 32.564 68.994 1.00 21.82 407 SER B O 1
ATOM 6767 N N . ASP B 1 408 ? 50.727 33.727 69.688 1.00 14.75 408 ASP B N 1
ATOM 6768 C CA . ASP B 1 408 ? 50.724 33.148 71.021 1.00 19.36 408 ASP B CA 1
ATOM 6769 C C . ASP B 1 408 ? 49.855 31.908 71.101 1.00 20.18 408 ASP B C 1
ATOM 6770 O O . ASP B 1 408 ? 49.844 31.233 72.139 1.00 16.41 408 ASP B O 1
ATOM 6775 N N . TYR B 1 409 ? 49.111 31.614 70.045 1.00 15.74 409 TYR B N 1
ATOM 6776 C CA . TYR B 1 409 ? 48.199 30.486 70.013 1.00 18.23 409 TYR B CA 1
ATOM 6777 C C . TYR B 1 409 ? 48.738 29.410 69.079 1.00 16.17 409 TYR B C 1
ATOM 6778 O O . TYR B 1 409 ? 49.575 29.670 68.214 1.00 15.16 409 TYR B O 1
ATOM 6787 N N . GLY B 1 410 ? 48.248 28.189 69.261 1.00 18.67 410 GLY B N 1
ATOM 6788 C CA . GLY B 1 410 ? 48.800 27.067 68.523 1.00 14.25 410 GLY B CA 1
ATOM 6789 C C . GLY B 1 410 ? 47.876 25.877 68.576 1.00 15.04 410 GLY B C 1
ATOM 6790 O O . GLY B 1 410 ? 48.304 24.735 68.785 1.00 16.65 410 GLY B O 1
ATOM 6791 N N . LEU B 1 411 ? 46.586 26.143 68.409 1.00 15.77 411 LEU B N 1
ATOM 6792 C CA . LEU B 1 411 ? 45.613 25.064 68.368 1.00 14.28 411 LEU B CA 1
ATOM 6793 C C . LEU B 1 411 ? 45.473 24.574 66.926 1.00 15.58 411 LEU B C 1
ATOM 6794 O O . LEU B 1 411 ? 46.254 23.728 66.478 1.00 15.17 411 LEU B O 1
ATOM 6799 N N . ALA B 1 412 ? 44.518 25.112 66.178 1.00 10.18 412 ALA B N 1
ATOM 6800 C CA . ALA B 1 412 ? 44.240 24.578 64.857 1.00 12.19 412 ALA B CA 1
ATOM 6801 C C . ALA B 1 412 ? 45.057 25.301 63.790 1.00 16.13 412 ALA B C 1
ATOM 6802 O O . ALA B 1 412 ? 45.567 26.404 63.999 1.00 16.50 412 ALA B O 1
ATOM 6804 N N . ALA B 1 413 ? 45.177 24.649 62.636 1.00 16.45 413 ALA B N 1
ATOM 6805 C CA . ALA B 1 413 ? 45.746 25.237 61.431 1.00 14.14 413 ALA B CA 1
ATOM 6806 C C . ALA B 1 413 ? 45.185 24.474 60.241 1.00 14.39 413 ALA B C 1
ATOM 6807 O O . ALA B 1 413 ? 44.990 23.262 60.322 1.00 15.74 413 ALA B O 1
ATOM 6809 N N . MET B 1 414 ? 44.923 25.180 59.145 1.00 16.97 414 MET B N 1
ATOM 6810 C CA . MET B 1 414 ? 44.381 24.559 57.943 1.00 17.20 414 MET B CA 1
ATOM 6811 C C . MET B 1 414 ? 45.239 24.951 56.754 1.00 14.09 414 MET B C 1
ATOM 6812 O O . MET B 1 414 ? 45.624 26.116 56.624 1.00 20.76 414 MET B O 1
ATOM 6817 N N . ILE B 1 415 ? 45.544 23.992 55.888 1.00 12.93 415 ILE B N 1
ATOM 6818 C CA . ILE B 1 415 ? 46.340 24.286 54.703 1.00 14.46 415 ILE B CA 1
ATOM 6819 C C . ILE B 1 415 ? 45.812 23.496 53.508 1.00 17.49 415 ILE B C 1
ATOM 6820 O O . ILE B 1 415 ? 45.498 22.307 53.618 1.00 18.27 415 ILE B O 1
ATOM 6825 N N . CYS B 1 416 ? 45.697 24.173 52.368 1.00 15.02 416 CYS B N 1
ATOM 6826 C CA . CYS B 1 416 ? 45.274 23.564 51.112 1.00 16.17 416 CYS B CA 1
ATOM 6827 C C . CYS B 1 416 ? 46.437 23.616 50.136 1.00 21.02 416 CYS B C 1
ATOM 6828 O O . CYS B 1 416 ? 46.901 24.704 49.770 1.00 19.65 416 CYS B O 1
ATOM 6831 N N . THR B 1 417 ? 46.904 22.441 49.726 1.00 21.01 417 THR B N 1
ATOM 6832 C CA . THR B 1 417 ? 48.013 22.286 48.797 1.00 20.04 417 THR B CA 1
ATOM 6833 C C . THR B 1 417 ? 47.981 20.863 48.254 1.00 26.45 417 THR B C 1
ATOM 6834 O O . THR B 1 417 ? 47.491 19.941 48.916 1.00 26.40 417 THR B O 1
ATOM 6838 N N . GLN B 1 418 ? 48.490 20.694 47.040 1.00 24.75 418 GLN B N 1
ATOM 6839 C CA . GLN B 1 418 ? 48.693 19.366 46.479 1.00 30.46 418 GLN B CA 1
ATOM 6840 C C . GLN B 1 418 ? 50.165 19.009 46.435 1.00 25.95 418 GLN B C 1
ATOM 6841 O O . GLN B 1 418 ? 50.544 18.044 45.768 1.00 30.45 418 GLN B O 1
ATOM 6847 N N . ASN B 1 419 ? 50.997 19.768 47.137 1.00 23.35 419 ASN B N 1
ATOM 6848 C CA . ASN B 1 419 ? 52.430 19.534 47.206 1.00 25.00 419 ASN B CA 1
ATOM 6849 C C . ASN B 1 419 ? 52.716 18.741 48.475 1.00 29.57 419 ASN B C 1
ATOM 6850 O O . ASN B 1 419 ? 52.662 19.288 49.583 1.00 31.94 419 ASN B O 1
ATOM 6855 N N . MET B 1 420 ? 53.038 17.455 48.308 1.00 35.74 420 MET B N 1
ATOM 6856 C CA . MET B 1 420 ? 53.277 16.580 49.449 1.00 32.28 420 MET B CA 1
ATOM 6857 C C . MET B 1 420 ? 54.504 16.975 50.254 1.00 31.72 420 MET B C 1
ATOM 6858 O O . MET B 1 420 ? 54.585 16.614 51.434 1.00 28.28 420 MET B O 1
ATOM 6863 N N . HIS B 1 421 ? 55.470 17.689 49.668 1.00 23.88 421 HIS B N 1
ATOM 6864 C CA . HIS B 1 421 ? 56.588 18.059 50.520 1.00 29.23 421 HIS B CA 1
ATOM 6865 C C . HIS B 1 421 ? 56.265 19.258 51.402 1.00 32.03 421 HIS B C 1
ATOM 6866 O O . HIS B 1 421 ? 56.801 19.358 52.512 1.00 35.11 421 HIS B O 1
ATOM 6873 N N . TYR B 1 422 ? 55.401 20.169 50.949 1.00 31.13 422 TYR B N 1
ATOM 6874 C CA . TYR B 1 422 ? 54.920 21.202 51.862 1.00 31.41 422 TYR B CA 1
ATOM 6875 C C . TYR B 1 422 ? 54.251 20.562 53.071 1.00 22.26 422 TYR B C 1
ATOM 6876 O O . TYR B 1 422 ? 54.489 20.972 54.209 1.00 23.56 422 TYR B O 1
ATOM 6885 N N . ILE B 1 423 ? 53.432 19.534 52.835 1.00 22.64 423 ILE B N 1
ATOM 6886 C CA . ILE B 1 423 ? 52.677 18.882 53.903 1.00 22.57 423 ILE B CA 1
ATOM 6887 C C . ILE B 1 423 ? 53.608 18.152 54.862 1.00 25.35 423 ILE B C 1
ATOM 6888 O O . ILE B 1 423 ? 53.389 18.141 56.079 1.00 25.61 423 ILE B O 1
ATOM 6893 N N . ASN B 1 424 ? 54.657 17.525 54.332 1.00 27.33 424 ASN B N 1
ATOM 6894 C CA . ASN B 1 424 ? 55.572 16.775 55.183 1.00 31.17 424 ASN B CA 1
ATOM 6895 C C . ASN B 1 424 ? 56.380 17.688 56.089 1.00 22.64 424 ASN B C 1
ATOM 6896 O O . ASN B 1 424 ? 56.714 17.299 57.213 1.00 23.63 424 ASN B O 1
ATOM 6901 N N . ARG B 1 425 ? 56.695 18.899 55.632 1.00 20.49 425 ARG B N 1
ATOM 6902 C CA . ARG B 1 425 ? 57.429 19.838 56.478 1.00 23.56 425 ARG B CA 1
ATOM 6903 C C . ARG B 1 425 ? 56.603 20.320 57.669 1.00 16.99 425 ARG B C 1
ATOM 6904 O O . ARG B 1 425 ? 57.180 20.797 58.651 1.00 19.32 425 ARG B O 1
ATOM 6912 N N . LEU B 1 426 ? 55.273 20.194 57.609 1.00 17.29 426 LEU B N 1
ATOM 6913 C CA . LEU B 1 426 ? 54.416 20.672 58.693 1.00 18.96 426 LEU B CA 1
ATOM 6914 C C . LEU B 1 426 ? 54.696 19.945 60.004 1.00 18.93 426 LEU B C 1
ATOM 6915 O O . LEU B 1 426 ? 54.529 20.523 61.087 1.00 16.20 426 LEU B O 1
ATOM 6920 N N . LEU B 1 427 ? 55.107 18.678 59.924 1.00 20.81 427 LEU B N 1
ATOM 6921 C CA . LEU B 1 427 ? 55.338 17.892 61.129 1.00 16.99 427 LEU B CA 1
ATOM 6922 C C . LEU B 1 427 ? 56.355 18.562 62.040 1.00 18.56 427 LEU B C 1
ATOM 6923 O O . LEU B 1 427 ? 56.183 18.579 63.266 1.00 16.94 427 LEU B O 1
ATOM 6928 N N . THR B 1 428 ? 57.424 19.116 61.464 1.00 14.73 428 THR B N 1
ATOM 6929 C CA . THR B 1 428 ? 58.470 19.735 62.267 1.00 19.00 428 THR B CA 1
ATOM 6930 C C . THR B 1 428 ? 58.393 21.258 62.308 1.00 19.06 428 THR B C 1
ATOM 6931 O O . THR B 1 428 ? 58.924 21.856 63.246 1.00 25.28 428 THR B O 1
ATOM 6935 N N . GLU B 1 429 ? 57.749 21.899 61.329 1.00 18.30 429 GLU B N 1
ATOM 6936 C CA . GLU B 1 429 ? 57.845 23.348 61.164 1.00 18.78 429 GLU B CA 1
ATOM 6937 C C . GLU B 1 429 ? 56.596 24.127 61.565 1.00 18.08 429 GLU B C 1
ATOM 6938 O O . GLU B 1 429 ? 56.721 25.295 61.933 1.00 20.59 429 GLU B O 1
ATOM 6944 N N . LEU B 1 430 ? 55.402 23.534 61.502 1.00 15.97 430 LEU B N 1
ATOM 6945 C CA . LEU B 1 430 ? 54.163 24.243 61.819 1.00 14.91 430 LEU B CA 1
ATOM 6946 C C . LEU B 1 430 ? 53.804 24.044 63.289 1.00 16.25 430 LEU B C 1
ATOM 6947 O O . LEU B 1 430 ? 53.486 22.926 63.709 1.00 18.70 430 LEU B O 1
ATOM 6952 N N . GLU B 1 431 ? 53.819 25.126 64.061 1.00 13.78 431 GLU B N 1
ATOM 6953 C CA . GLU B 1 431 ? 53.623 25.043 65.514 1.00 20.56 431 GLU B CA 1
ATOM 6954 C C . GLU B 1 431 ? 52.137 25.146 65.897 1.00 21.27 431 GLU B C 1
ATOM 6955 O O . GLU B 1 431 ? 51.697 26.051 66.609 1.00 17.57 431 GLU B O 1
ATOM 6961 N N . SER B 1 432 ? 51.358 24.185 65.403 1.00 18.13 432 SER B N 1
ATOM 6962 C CA . SER B 1 432 ? 49.956 24.010 65.765 1.00 15.45 432 SER B CA 1
ATOM 6963 C C . SER B 1 432 ? 49.745 22.551 66.117 1.00 12.92 432 SER B C 1
ATOM 6964 O O . SER B 1 432 ? 50.337 21.674 65.491 1.00 12.25 432 SER B O 1
ATOM 6967 N N . GLY B 1 433 ? 48.893 22.294 67.109 1.00 13.13 433 GLY B N 1
ATOM 6968 C CA . GLY B 1 433 ? 48.666 20.931 67.542 1.00 9.83 433 GLY B CA 1
ATOM 6969 C C . GLY B 1 433 ? 47.642 20.159 66.735 1.00 13.66 433 GLY B C 1
ATOM 6970 O O . GLY B 1 433 ? 47.588 18.931 66.845 1.00 14.77 433 GLY B O 1
ATOM 6971 N N . GLU B 1 434 ? 46.833 20.839 65.926 1.00 14.71 434 GLU B N 1
ATOM 6972 C CA . GLU B 1 434 ? 45.709 20.209 65.231 1.00 14.80 434 GLU B CA 1
ATOM 6973 C C . GLU B 1 434 ? 45.640 20.783 63.821 1.00 17.97 434 GLU B C 1
ATOM 6974 O O . GLU B 1 434 ? 45.175 21.914 63.624 1.00 20.12 434 GLU B O 1
ATOM 6980 N N . ILE B 1 435 ? 46.088 20.005 62.843 1.00 12.84 435 ILE B N 1
ATOM 6981 C CA . ILE B 1 435 ? 46.358 20.488 61.497 1.00 11.85 435 ILE B CA 1
ATOM 6982 C C . ILE B 1 435 ? 45.415 19.795 60.532 1.00 17.47 435 ILE B C 1
ATOM 6983 O O . ILE B 1 435 ? 45.338 18.558 60.509 1.00 18.40 435 ILE B O 1
ATOM 6988 N N . TYR B 1 436 ? 44.718 20.583 59.725 1.00 14.55 436 TYR B N 1
ATOM 6989 C CA . TYR B 1 436 ? 43.790 20.074 58.727 1.00 14.32 436 TYR B CA 1
ATOM 6990 C C . TYR B 1 436 ? 44.369 20.304 57.336 1.00 18.55 436 TYR B C 1
ATOM 6991 O O . TYR B 1 436 ? 44.805 21.415 57.011 1.00 15.43 436 TYR B O 1
ATOM 7000 N N . VAL B 1 437 ? 44.373 19.259 56.519 1.00 15.48 437 VAL B N 1
ATOM 7001 C CA . VAL B 1 437 ? 45.036 19.290 55.224 1.00 18.08 437 VAL B CA 1
ATOM 7002 C C . VAL B 1 437 ? 43.960 19.127 54.158 1.00 19.52 437 VAL B C 1
ATOM 7003 O O . VAL B 1 437 ? 43.315 18.074 54.071 1.00 17.33 437 VAL B O 1
ATOM 7007 N N . ASN B 1 438 ? 43.736 20.190 53.378 1.00 17.75 438 ASN B N 1
ATOM 7008 C CA . ASN B 1 438 ? 42.787 20.176 52.259 1.00 22.75 438 ASN B CA 1
ATOM 7009 C C . ASN B 1 438 ? 41.350 19.967 52.731 1.00 19.00 438 ASN B C 1
ATOM 7010 O O . ASN B 1 438 ? 40.546 19.313 52.063 1.00 21.26 438 ASN B O 1
ATOM 7015 N N . ARG B 1 439 ? 41.017 20.558 53.873 1.00 16.20 439 ARG B N 1
ATOM 7016 C CA . ARG B 1 439 ? 39.660 20.543 54.414 1.00 18.94 439 ARG B CA 1
ATOM 7017 C C . ARG B 1 439 ? 39.591 21.584 55.523 1.00 20.40 439 ARG B C 1
ATOM 7018 O O . ARG B 1 439 ? 40.616 22.093 55.986 1.00 16.60 439 ARG B O 1
ATOM 7026 N N . GLY B 1 440 ? 38.366 21.870 55.967 1.00 15.19 440 GLY B N 1
ATOM 7027 C CA . GLY B 1 440 ? 38.156 22.788 57.061 1.00 18.26 440 GLY B CA 1
ATOM 7028 C C . GLY B 1 440 ? 38.317 22.148 58.436 1.00 20.47 440 GLY B C 1
ATOM 7029 O O . GLY B 1 440 ? 38.635 20.969 58.592 1.00 19.50 440 GLY B O 1
ATOM 7030 N N . HIS B 1 441 ? 38.078 22.971 59.455 1.00 16.38 441 HIS B N 1
ATOM 7031 C CA . HIS B 1 441 ? 38.159 22.551 60.844 1.00 20.22 441 HIS B CA 1
ATOM 7032 C C . HIS B 1 441 ? 37.106 21.483 61.145 1.00 17.33 441 HIS B C 1
ATOM 7033 O O . HIS B 1 441 ? 36.219 21.203 60.336 1.00 16.98 441 HIS B O 1
ATOM 7040 N N . GLY B 1 442 ? 37.188 20.920 62.355 1.00 19.93 442 GLY B N 1
ATOM 7041 C CA . GLY B 1 442 ? 36.207 19.953 62.820 1.00 16.32 442 GLY B CA 1
ATOM 7042 C C . GLY B 1 442 ? 36.835 18.659 63.298 1.00 20.66 442 GLY B C 1
ATOM 7043 O O . GLY B 1 442 ? 37.196 17.807 62.483 1.00 20.42 442 GLY B O 1
ATOM 7044 N N . GLU B 1 443 ? 36.973 18.492 64.610 1.00 20.46 443 GLU B N 1
ATOM 7045 C CA . GLU B 1 443 ? 37.719 17.361 65.132 1.00 22.72 443 GLU B CA 1
ATOM 7046 C C . GLU B 1 443 ? 36.778 16.191 65.430 1.00 23.07 443 GLU B C 1
ATOM 7047 O O . GLU B 1 443 ? 35.551 16.317 65.391 1.00 18.57 443 GLU B O 1
ATOM 7053 N N . GLN B 1 444 ? 37.378 15.029 65.696 1.00 17.63 444 GLN B N 1
ATOM 7054 C CA . GLN B 1 444 ? 36.651 13.801 65.975 1.00 16.09 444 GLN B CA 1
ATOM 7055 C C . GLN B 1 444 ? 37.024 13.238 67.344 1.00 19.53 444 GLN B C 1
ATOM 7056 O O . GLN B 1 444 ? 38.147 13.422 67.833 1.00 19.76 444 GLN B O 1
ATOM 7062 N N . HIS B 1 445 ? 36.056 12.547 67.958 1.00 19.93 445 HIS B N 1
ATOM 7063 C CA . HIS B 1 445 ? 36.232 11.998 69.304 1.00 24.97 445 HIS B CA 1
ATOM 7064 C C . HIS B 1 445 ? 37.504 11.169 69.435 1.00 21.76 445 HIS B C 1
ATOM 7065 O O . HIS B 1 445 ? 38.136 11.173 70.498 1.00 22.40 445 HIS B O 1
ATOM 7072 N N . GLN B 1 446 ? 37.896 10.463 68.375 1.00 16.63 446 GLN B N 1
ATOM 7073 C CA . GLN B 1 446 ? 39.077 9.605 68.402 1.00 21.10 446 GLN B CA 1
ATOM 7074 C C . GLN B 1 446 ? 40.376 10.364 68.159 1.00 18.62 446 GLN B C 1
ATOM 7075 O O . GLN B 1 446 ? 41.452 9.766 68.261 1.00 18.51 446 GLN B O 1
ATOM 7081 N N . GLY B 1 447 ? 40.313 11.650 67.827 1.00 19.86 447 GLY B N 1
ATOM 7082 C CA . GLY B 1 447 ? 41.509 12.443 67.641 1.00 17.39 447 GLY B CA 1
ATOM 7083 C C . GLY B 1 447 ? 42.096 12.880 68.968 1.00 19.86 447 GLY B C 1
ATOM 7084 O O . GLY B 1 447 ? 41.768 12.359 70.036 1.00 22.94 447 GLY B O 1
ATOM 7085 N N . PHE B 1 448 ? 42.994 13.862 68.893 1.00 19.65 448 PHE B N 1
ATOM 7086 C CA . PHE B 1 448 ? 43.571 14.484 70.083 1.00 15.97 448 PHE B CA 1
ATOM 7087 C C . PHE B 1 448 ? 43.566 15.988 69.852 1.00 16.70 448 PHE B C 1
ATOM 7088 O O . PHE B 1 448 ? 44.357 16.503 69.056 1.00 19.28 448 PHE B O 1
ATOM 7096 N N . HIS B 1 449 ? 42.658 16.667 70.547 1.00 16.28 449 HIS B N 1
ATOM 7097 C CA . HIS B 1 449 ? 42.427 18.108 70.471 1.00 17.62 449 HIS B CA 1
ATOM 7098 C C . HIS B 1 449 ? 43.391 18.768 71.452 1.00 16.14 449 HIS B C 1
ATOM 7099 O O . HIS B 1 449 ? 43.161 18.760 72.664 1.00 16.97 449 HIS B O 1
ATOM 7106 N N . ASN B 1 450 ? 44.478 19.331 70.927 1.00 14.86 450 ASN B N 1
ATOM 7107 C CA . ASN B 1 450 ? 45.681 19.606 71.709 1.00 17.87 450 ASN B CA 1
ATOM 7108 C C . ASN B 1 450 ? 46.318 20.915 71.243 1.00 17.31 450 ASN B C 1
ATOM 7109 O O . ASN B 1 450 ? 46.707 21.037 70.078 1.00 11.95 450 ASN B O 1
ATOM 7114 N N . GLY B 1 451 ? 46.441 21.887 72.145 1.00 13.99 451 GLY B N 1
ATOM 7115 C CA . GLY B 1 451 ? 46.870 23.232 71.792 1.00 11.62 451 GLY B CA 1
ATOM 7116 C C . GLY B 1 451 ? 48.267 23.554 72.310 1.00 14.12 451 GLY B C 1
ATOM 7117 O O . GLY B 1 451 ? 48.571 23.344 73.486 1.00 15.75 451 GLY B O 1
ATOM 7118 N N . TYR B 1 452 ? 49.087 24.089 71.419 1.00 12.71 452 TYR B N 1
ATOM 7119 C CA . TYR B 1 452 ? 50.424 24.542 71.765 1.00 11.83 452 TYR B CA 1
ATOM 7120 C C . TYR B 1 452 ? 50.367 25.967 72.297 1.00 16.58 452 TYR B C 1
ATOM 7121 O O . TYR B 1 452 ? 49.410 26.713 72.052 1.00 15.59 452 TYR B O 1
ATOM 7130 N N . LYS B 1 453 ? 51.432 26.355 72.994 1.00 15.26 453 LYS B N 1
ATOM 7131 C CA . LYS B 1 453 ? 51.618 27.734 73.463 1.00 16.41 453 LYS B CA 1
ATOM 7132 C C . LYS B 1 453 ? 50.451 28.070 74.384 1.00 14.48 453 LYS B C 1
ATOM 7133 O O . LYS B 1 453 ? 50.201 27.311 75.337 1.00 15.75 453 LYS B O 1
ATOM 7139 N N . LEU B 1 454 ? 49.702 29.143 74.148 1.00 13.39 454 LEU B N 1
ATOM 7140 C CA . LEU B 1 454 ? 48.670 29.557 75.088 1.00 14.19 454 LEU B CA 1
ATOM 7141 C C . LEU B 1 454 ? 47.290 29.015 74.726 1.00 12.42 454 LEU B C 1
ATOM 7142 O O . LEU B 1 454 ? 46.298 29.440 75.317 1.00 14.09 454 LEU B O 1
ATOM 7147 N N . SER B 1 455 ? 47.209 28.065 73.794 1.00 13.94 455 SER B N 1
ATOM 7148 C CA . SER B 1 455 ? 45.948 27.417 73.438 1.00 12.66 455 SER B CA 1
ATOM 7149 C C . SER B 1 455 ? 45.578 26.298 74.402 1.00 14.96 455 SER B C 1
ATOM 7150 O O . SER B 1 455 ? 44.527 25.667 74.244 1.00 12.86 455 SER B O 1
ATOM 7153 N N . GLY B 1 456 ? 46.413 26.042 75.384 1.00 15.72 456 GLY B N 1
ATOM 7154 C CA . GLY B 1 456 ? 46.117 25.093 76.432 1.00 14.05 456 GLY B CA 1
ATOM 7155 C C . GLY B 1 456 ? 47.379 24.417 76.902 1.00 16.13 456 GLY B C 1
ATOM 7156 O O . GLY B 1 456 ? 48.438 24.474 76.280 1.00 17.24 456 GLY B O 1
ATOM 7157 N N . THR B 1 457 ? 47.267 23.748 78.039 1.00 19.36 457 THR B N 1
ATOM 7158 C CA . THR B 1 457 ? 48.330 22.862 78.502 1.00 24.61 457 THR B CA 1
ATOM 7159 C C . THR B 1 457 ? 47.637 21.549 78.784 1.00 27.07 457 THR B C 1
ATOM 7160 O O . THR B 1 457 ? 46.920 21.428 79.789 1.00 24.55 457 THR B O 1
ATOM 7164 N N . GLY B 1 458 ? 47.920 20.640 77.848 1.00 20.45 458 GLY B N 1
ATOM 7165 C CA . GLY B 1 458 ? 47.414 19.279 77.792 1.00 17.04 458 GLY B CA 1
ATOM 7166 C C . GLY B 1 458 ? 46.118 19.080 77.038 1.00 26.46 458 GLY B C 1
ATOM 7167 O O . GLY B 1 458 ? 45.164 19.680 77.380 1.00 38.41 458 GLY B O 1
ATOM 7168 N N . GLY B 1 459 ? 46.103 18.232 76.033 1.00 18.94 459 GLY B N 1
ATOM 7169 C CA . GLY B 1 459 ? 44.927 17.979 75.233 1.00 17.54 459 GLY B CA 1
ATOM 7170 C C . GLY B 1 459 ? 43.674 17.269 75.735 1.00 18.84 459 GLY B C 1
ATOM 7171 O O . GLY B 1 459 ? 43.589 16.850 76.833 1.00 17.48 459 GLY B O 1
ATOM 7172 N N . GLU B 1 460 ? 42.704 17.120 74.857 1.00 15.34 460 GLU B N 1
ATOM 7173 C CA . GLU B 1 460 ? 41.404 16.544 75.179 1.00 15.30 460 GLU B CA 1
ATOM 7174 C C . GLU B 1 460 ? 41.020 15.531 74.107 1.00 18.16 460 GLU B C 1
ATOM 7175 O O . GLU B 1 460 ? 41.464 15.635 72.955 1.00 17.73 460 GLU B O 1
ATOM 7181 N N . ASP B 1 461 ? 40.186 14.547 74.502 1.00 15.21 461 ASP B N 1
ATOM 7182 C CA . ASP B 1 461 ? 39.615 13.510 73.622 1.00 17.72 461 ASP B CA 1
ATOM 7183 C C . ASP B 1 461 ? 40.567 12.347 73.344 1.00 16.57 461 ASP B C 1
ATOM 7184 O O . ASP B 1 461 ? 41.778 12.442 73.578 1.00 13.41 461 ASP B O 1
ATOM 7189 N N . GLY B 1 462 ? 40.027 11.262 72.778 1.00 17.07 462 GLY B N 1
ATOM 7190 C CA . GLY B 1 462 ? 40.835 10.124 72.386 1.00 17.07 462 GLY B CA 1
ATOM 7191 C C . GLY B 1 462 ? 41.405 9.408 73.597 1.00 18.18 462 GLY B C 1
ATOM 7192 O O . GLY B 1 462 ? 40.976 9.604 74.734 1.00 17.25 462 GLY B O 1
ATOM 7193 N N . LYS B 1 463 ? 42.409 8.569 73.336 1.00 21.39 463 LYS B N 1
ATOM 7194 C CA . LYS B 1 463 ? 43.022 7.847 74.447 1.00 24.85 463 LYS B CA 1
ATOM 7195 C C . LYS B 1 463 ? 43.848 8.781 75.319 1.00 21.95 463 LYS B C 1
ATOM 7196 O O . LYS B 1 463 ? 43.862 8.636 76.547 1.00 23.00 463 LYS B O 1
ATOM 7202 N N . TYR B 1 464 ? 44.533 9.753 74.711 1.00 18.31 464 TYR B N 1
ATOM 7203 C CA . TYR B 1 464 ? 45.406 10.618 75.491 1.00 18.73 464 TYR B CA 1
ATOM 7204 C C . TYR B 1 464 ? 44.633 11.651 76.280 1.00 16.23 464 TYR B C 1
ATOM 7205 O O . TYR B 1 464 ? 45.186 12.227 77.216 1.00 21.87 464 TYR B O 1
ATOM 7214 N N . GLY B 1 465 ? 43.370 11.881 75.931 1.00 18.65 465 GLY B N 1
ATOM 7215 C CA . GLY B 1 465 ? 42.501 12.729 76.714 1.00 18.40 465 GLY B CA 1
ATOM 7216 C C . GLY B 1 465 ? 41.927 11.957 77.881 1.00 21.12 465 GLY B C 1
ATOM 7217 O O . GLY B 1 465 ? 41.942 12.433 79.024 1.00 17.03 465 GLY B O 1
ATOM 7218 N N . PHE B 1 466 ? 41.444 10.743 77.596 1.00 20.54 466 PHE B N 1
ATOM 7219 C CA . PHE B 1 466 ? 40.890 9.892 78.645 1.00 18.57 466 PHE B CA 1
ATOM 7220 C C . PHE B 1 466 ? 41.936 9.543 79.703 1.00 19.53 466 PHE B C 1
ATOM 7221 O O . PHE B 1 466 ? 41.646 9.567 80.904 1.00 17.32 466 PHE B O 1
ATOM 7229 N N . GLU B 1 467 ? 43.162 9.223 79.286 1.00 20.04 467 GLU B N 1
ATOM 7230 C CA . GLU B 1 467 ? 44.177 8.822 80.259 1.00 23.30 467 GLU B CA 1
ATOM 7231 C C . GLU B 1 467 ? 44.408 9.880 81.341 1.00 17.09 467 GLU B C 1
ATOM 7232 O O . GLU B 1 467 ? 44.829 9.533 82.448 1.00 18.76 467 GLU B O 1
ATOM 7238 N N . GLN B 1 468 ? 44.117 11.154 81.064 1.00 21.39 468 GLN B N 1
ATOM 7239 C CA . GLN B 1 468 ? 44.335 12.209 82.049 1.00 17.85 468 GLN B CA 1
ATOM 7240 C C . GLN B 1 468 ? 43.328 12.173 83.202 1.00 16.88 468 GLN B C 1
ATOM 7241 O O . GLN B 1 468 ? 43.558 12.820 84.227 1.00 14.62 468 GLN B O 1
ATOM 7247 N N . TYR B 1 469 ? 42.226 11.440 83.065 1.00 16.82 469 TYR B N 1
ATOM 7248 C CA . TYR B 1 469 ? 41.237 11.327 84.133 1.00 16.76 469 TYR B CA 1
ATOM 7249 C C . TYR B 1 469 ? 41.581 10.247 85.162 1.00 19.74 469 TYR B C 1
ATOM 7250 O O . TYR B 1 469 ? 40.801 10.027 86.102 1.00 15.26 469 TYR B O 1
ATOM 7259 N N . LEU B 1 470 ? 42.736 9.602 85.023 1.00 15.62 470 LEU B N 1
ATOM 7260 C CA . LEU B 1 470 ? 43.218 8.590 85.946 1.00 17.50 470 LEU B CA 1
ATOM 7261 C C . LEU B 1 470 ? 44.508 9.054 86.608 1.00 15.43 470 LEU B C 1
ATOM 7262 O O . LEU B 1 470 ? 45.244 9.878 86.062 1.00 16.68 470 LEU B O 1
AT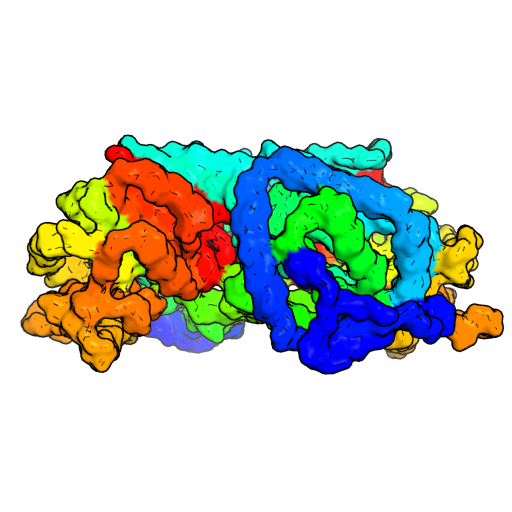OM 7267 N N . GLU B 1 471 ? 44.776 8.506 87.786 1.00 13.48 471 GLU B N 1
ATOM 7268 C CA . GLU B 1 471 ? 46.030 8.694 88.497 1.00 12.81 471 GLU B CA 1
ATOM 7269 C C . GLU B 1 471 ? 46.777 7.361 88.530 1.00 16.35 471 GLU B C 1
ATOM 7270 O O . GLU B 1 471 ? 46.215 6.304 88.206 1.00 14.93 471 GLU B O 1
ATOM 7276 N N . LYS B 1 472 ? 48.064 7.410 88.874 1.00 12.92 472 LYS B N 1
ATOM 7277 C CA . LYS B 1 472 ? 48.849 6.198 89.078 1.00 13.88 472 LYS B CA 1
ATOM 7278 C C . LYS B 1 472 ? 49.195 6.029 90.551 1.00 15.42 472 LYS B C 1
ATOM 7279 O O . LYS B 1 472 ? 49.309 7.005 91.301 1.00 14.96 472 LYS B O 1
ATOM 7285 N N . LYS B 1 473 ? 49.368 4.775 90.954 1.00 15.83 473 LYS B N 1
ATOM 7286 C CA . LYS B 1 473 ? 49.849 4.449 92.291 1.00 12.81 473 LYS B CA 1
ATOM 7287 C C . LYS B 1 473 ? 50.852 3.322 92.149 1.00 15.18 473 LYS B C 1
ATOM 7288 O O . LYS B 1 473 ? 50.544 2.277 91.559 1.00 12.39 473 LYS B O 1
ATOM 7294 N N . THR B 1 474 ? 52.057 3.560 92.649 1.00 14.85 474 THR B N 1
ATOM 7295 C CA . THR B 1 474 ? 53.177 2.648 92.500 1.00 13.76 474 THR B CA 1
ATOM 7296 C C . THR B 1 474 ? 53.404 1.913 93.808 1.00 16.48 474 THR B C 1
ATOM 7297 O O . THR B 1 474 ? 53.408 2.532 94.875 1.00 14.76 474 THR B O 1
ATOM 7301 N N . PHE B 1 475 ? 53.596 0.594 93.713 1.00 16.67 475 PHE B N 1
ATOM 7302 C CA . PHE B 1 475 ? 53.814 -0.282 94.860 1.00 14.49 475 PHE B CA 1
ATOM 7303 C C . PHE B 1 475 ? 55.134 -1.012 94.692 1.00 16.42 475 PHE B C 1
ATOM 7304 O O . PHE B 1 475 ? 55.338 -1.703 93.690 1.00 17.75 475 PHE B O 1
ATOM 7312 N N . TYR B 1 476 ? 56.027 -0.854 95.667 1.00 15.34 476 TYR B N 1
ATOM 7313 C CA . TYR B 1 476 ? 57.194 -1.713 95.809 1.00 15.05 476 TYR B CA 1
ATOM 7314 C C . TYR B 1 476 ? 56.870 -2.692 96.928 1.00 16.14 476 TYR B C 1
ATOM 7315 O O . TYR B 1 476 ? 56.817 -2.304 98.099 1.00 16.79 476 TYR B O 1
ATOM 7324 N N . ILE B 1 477 ? 56.639 -3.950 96.564 1.00 18.72 477 ILE B N 1
ATOM 7325 C CA . ILE B 1 477 ? 56.153 -4.978 97.478 1.00 18.50 477 ILE B CA 1
ATOM 7326 C C . ILE B 1 477 ? 57.246 -6.023 97.629 1.00 22.13 477 ILE B C 1
ATOM 7327 O O . ILE B 1 477 ? 57.563 -6.744 96.677 1.00 23.08 477 ILE B O 1
ATOM 7332 N N . ASN B 1 478 ? 57.803 -6.121 98.832 1.00 24.89 478 ASN B N 1
ATOM 7333 C CA . ASN B 1 478 ? 58.841 -7.099 99.150 1.00 26.50 478 ASN B CA 1
ATOM 7334 C C . ASN B 1 478 ? 58.241 -8.438 99.566 1.00 23.27 478 ASN B C 1
ATOM 7335 O O . ASN B 1 478 ? 57.532 -8.502 100.561 1.00 23.05 478 ASN B O 1
#